Protein AF-0000000084443262 (afdb_homodimer)

Sequence (790 aa):
MNDYKAINELEIYKKTEFAGVLRRTEYGCEFELNSTFRSHSNEAYFSYCITKDTAKIVMQGDNLPPFFAGLLPEGRRLNALVDKIKTSKDDLFSLFSAVGSDCIGDIYVGNPAKAEFPPAKKLEEVNFYSLFEETIAPESPLFDSKALAGVQEKISASMISFPLKLTKTGKSYILKLNPGDKNNLIQNEFCCLQLAKQCGFTVAKAKLVYDKNKNTGLLVERFDRYNEKRIHQEDACQFLNRYPADKYRITVNQIADAIMLIANAPQLEILNLLSQIAFSYLICNGDLHAKNISLQTLEDETITLTPLYDLISTAIYSDFNMAIKMDGRDDNMKRKIFTDFAERYQISVKVMNATLDKLLKRFTKYYPGLFTFEMTDKKKNLLDRMIAKRIRDLQMNDYKAINELEIYKKTEFAGVLRRTEYGCEFELNSTFRSHSNEAYFSYCITKDTAKIVMQGDNLPPFFAGLLPEGRRLNALVDKIKTSKDDLFSLFSAVGSDCIGDIYVGNPAKAEFPPAKKLEEVNFYSLFEETIAPESPLFDSKALAGVQEKISASMISFPLKLTKTGKSYILKLNPGDKNNLIQNEFCCLQLAKQCGFTVAKAKLVYDKNKNTGLLVERFDRYNEKRIHQEDACQFLNRYPADKYRITVNQIADAIMLIANAPQLEILNLLSQIAFSYLICNGDLHAKNISLQTLEDETITLTPLYDLISTAIYSDFNMAIKMDGRDDNMKRKIFTDFAERYQISVKVMNATLDKLLKRFTKYYPGLFTFEMTDKKKNLLDRMIAKRIRDLQ

Foldseek 3Di:
DPLLVPDFKWFKDFFQDGFWIWGADPFEIKTAGDPCCLPPPPDQAPALQGGSPRGMDDDGDLADFQQLLLQAAAFPLLVLLCVVSVHDSSNSSSRLQQAFQETAFGMGTDHPVPDDAPDADDQAADDPVVVLVLLSDCPNPRSPDHFFTYFHCFVVSQKGKGKGDHHPPLFIKIKIADGPVDPCFLVQQVLLQVLCVLLPFFAWDWDWDAYNVRGIIIITTRPCDDPNTGWGKDFQCNSLRHHPVCQLVDALVSSLVSLLVRFPPSLVQNLVSLLVVLSLQLLQFQRCTRRQWMWIQDPVRGIHIDTGHDRGNCVLVVRGFHSYHQVNGGDLAALVSSQVVSVVVPHHSVNSLVSLVSSLVSCVVRVVSSVPDDGDPVSVVRSVVSSVVSSVRND/DPLLVPDFKWFKDFFQDGFWIWGQDPFEIKTAGDPCCLPPPPDQAPALQGGSPRGMDDDGDLADFQQLLLQAAAFPLLVLLCVVSVHDSSNSSSRLQQAFQETAFGMGTDHPVPDDAPDADDQAADDPVVVLVLCSDCPNPRSPDHFFGYFHCFVVSQKTKTKGDHNPPRFIKIKIADGPVDPCFLVQQVLLQVLCVLLPFFAWDWDWDAYNVRGIIIITTRPCDDPNTGWGKDFQCNSLRHHPVCQLVDALVSSLVSLVVRFPPSLVQNLVSLLVVLSLQLLQFQRCTRRQWMWIQDPVRGIHIDTGHDRGNCVLVVRRFHSYHQVNGGDLAAQVSSLVSSVVVPHHSVNSLVSLVSSLVSCVVRVVSSPPDDGDPVSVVRSVVSSVVSSVRND

Structure (mmCIF, N/CA/C/O backbone):
data_AF-0000000084443262-model_v1
#
loop_
_entity.id
_entity.type
_entity.pdbx_description
1 polymer 'HipA protein, DNA binding regulator'
#
loop_
_atom_site.group_PDB
_atom_site.id
_atom_site.type_symbol
_atom_site.label_atom_id
_atom_site.label_alt_id
_atom_site.label_comp_id
_atom_site.label_asym_id
_atom_site.label_entity_id
_atom_site.label_seq_id
_atom_site.pdbx_PDB_ins_code
_atom_site.Cartn_x
_atom_site.Cartn_y
_atom_site.Cartn_z
_atom_site.occupancy
_atom_site.B_iso_or_equiv
_atom_site.auth_seq_id
_atom_site.auth_comp_id
_atom_site.auth_asym_id
_atom_sit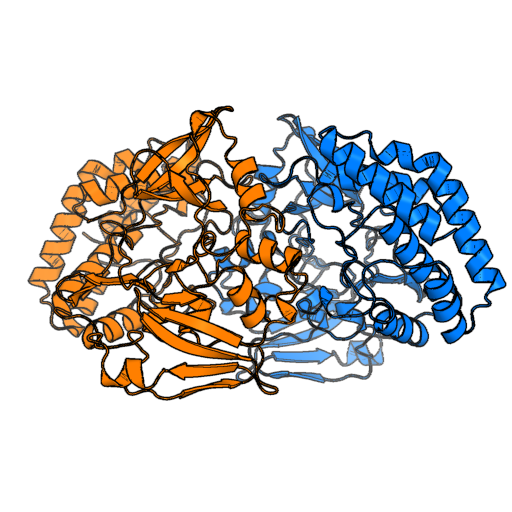e.auth_atom_id
_atom_site.pdbx_PDB_model_num
ATOM 1 N N . MET A 1 1 ? -24.031 5.266 3.979 1 44.81 1 MET A N 1
ATOM 2 C CA . MET A 1 1 ? -22.766 4.598 3.678 1 44.81 1 MET A CA 1
ATOM 3 C C . MET A 1 1 ? -22.453 3.541 4.73 1 44.81 1 MET A C 1
ATOM 5 O O . MET A 1 1 ? -22.641 3.77 5.926 1 44.81 1 MET A O 1
ATOM 9 N N . ASN A 1 2 ? -22.438 2.262 4.352 1 56.75 2 ASN A N 1
ATOM 10 C CA . ASN A 1 2 ? -22.25 1.214 5.352 1 56.75 2 ASN A CA 1
ATOM 11 C C . ASN A 1 2 ? -21 1.452 6.188 1 56.75 2 ASN A C 1
ATOM 13 O O . ASN A 1 2 ? -19.938 1.771 5.645 1 56.75 2 ASN A O 1
ATOM 17 N N . ASP A 1 3 ? -21.141 1.719 7.371 1 77.44 3 ASP A N 1
ATOM 18 C CA . ASP A 1 3 ? -20.031 1.802 8.305 1 77.44 3 ASP A CA 1
ATOM 19 C C . ASP A 1 3 ? -19.391 0.43 8.523 1 77.44 3 ASP A C 1
ATOM 21 O O . ASP A 1 3 ? -19.781 -0.295 9.445 1 77.44 3 ASP A O 1
ATOM 25 N N . TYR A 1 4 ? -18.5 0.065 7.617 1 81.69 4 TYR A N 1
ATOM 26 C CA . TYR A 1 4 ? -17.828 -1.229 7.664 1 81.69 4 TYR A CA 1
ATOM 27 C C . TYR A 1 4 ? -17.109 -1.426 8.992 1 81.69 4 TYR A C 1
ATOM 29 O O . TYR A 1 4 ? -16.922 -2.559 9.438 1 81.69 4 TYR A O 1
ATOM 37 N N . LYS A 1 5 ? -16.766 -0.376 9.641 1 84.81 5 LYS A N 1
ATOM 38 C CA . LYS A 1 5 ? -16.047 -0.447 10.906 1 84.81 5 LYS A CA 1
ATOM 39 C C . LYS A 1 5 ? -16.953 -0.901 12.039 1 84.81 5 LYS A C 1
ATOM 41 O O . LYS A 1 5 ? -16.484 -1.383 13.07 1 84.81 5 LYS A O 1
ATOM 46 N N . ALA A 1 6 ? -18.203 -0.757 11.797 1 85.94 6 ALA A N 1
ATOM 47 C CA . ALA A 1 6 ? -19.172 -1.112 12.836 1 85.94 6 ALA A CA 1
ATOM 48 C C . ALA A 1 6 ? -19.656 -2.551 12.664 1 85.94 6 ALA A C 1
ATOM 50 O O . ALA A 1 6 ? -20.312 -3.098 13.547 1 85.94 6 ALA A O 1
ATOM 51 N N . ILE A 1 7 ? -19.328 -3.209 11.578 1 89.06 7 ILE A N 1
ATOM 52 C CA . ILE A 1 7 ? -19.75 -4.586 11.328 1 89.06 7 ILE A CA 1
ATOM 53 C C . ILE A 1 7 ? -18.922 -5.535 12.195 1 89.06 7 ILE A C 1
ATOM 55 O O . ILE A 1 7 ? -17.688 -5.453 12.219 1 89.06 7 ILE A O 1
ATOM 59 N N . ASN A 1 8 ? -19.594 -6.461 12.852 1 92.19 8 ASN A N 1
ATOM 60 C CA . ASN A 1 8 ? -18.859 -7.34 13.758 1 92.19 8 ASN A CA 1
ATOM 61 C C . ASN A 1 8 ? -19.078 -8.812 13.406 1 92.19 8 ASN A C 1
ATOM 63 O O . ASN A 1 8 ? -18.484 -9.695 14.023 1 92.19 8 ASN A O 1
ATOM 67 N N . GLU A 1 9 ? -19.969 -9.031 12.484 1 94.31 9 GLU A N 1
ATOM 68 C CA . GLU A 1 9 ? -20.219 -10.406 12.062 1 94.31 9 GLU A CA 1
ATOM 69 C C . GLU A 1 9 ? -20.344 -10.5 10.547 1 94.31 9 GLU A C 1
ATOM 71 O O . GLU A 1 9 ? -21 -9.656 9.914 1 94.31 9 GLU A O 1
ATOM 76 N N . LEU A 1 10 ? -19.703 -11.531 10.023 1 94.31 10 LEU A N 1
ATOM 77 C CA . LEU A 1 10 ? -19.781 -11.82 8.594 1 94.31 10 LEU A CA 1
ATOM 78 C C . LEU A 1 10 ? -20.188 -13.273 8.352 1 94.31 10 LEU A C 1
ATOM 80 O O . LEU A 1 10 ? -19.578 -14.188 8.922 1 94.31 10 LEU A O 1
ATOM 84 N N . GLU A 1 11 ? -21.172 -13.453 7.527 1 95.19 11 GLU A N 1
ATOM 85 C CA . GLU A 1 11 ? -21.516 -14.805 7.082 1 95.19 11 GLU A CA 1
ATOM 86 C C . GLU A 1 11 ? -20.594 -15.258 5.949 1 95.19 11 GLU A C 1
ATOM 88 O O . GLU A 1 11 ? -20.5 -14.586 4.918 1 95.19 11 GLU A O 1
ATOM 93 N N . ILE A 1 12 ? -20 -16.359 6.176 1 95.31 12 ILE A N 1
ATOM 94 C CA . ILE A 1 12 ? -19.062 -16.906 5.199 1 95.31 12 ILE A CA 1
ATOM 95 C C . ILE A 1 12 ? -19.703 -18.062 4.438 1 95.31 12 ILE A C 1
ATOM 97 O O . ILE A 1 12 ? -20.297 -18.953 5.039 1 95.31 12 ILE A O 1
ATOM 101 N N . TYR A 1 13 ? -19.547 -18.016 3.207 1 93.56 13 TYR A N 1
ATOM 102 C CA . TYR A 1 13 ? -20.078 -19.062 2.344 1 93.56 13 TYR A CA 1
ATOM 103 C C . TYR A 1 13 ? -18.953 -19.766 1.593 1 93.56 13 TYR A C 1
ATOM 105 O O . TYR A 1 13 ? -17.906 -19.172 1.325 1 93.56 13 TYR A O 1
ATOM 113 N N . LYS A 1 14 ? -19.109 -20.969 1.324 1 93.62 14 LYS A N 1
ATOM 114 C CA . LYS A 1 14 ? -18.312 -21.75 0.39 1 93.62 14 LYS A CA 1
ATOM 115 C C . LYS A 1 14 ? -19.172 -22.344 -0.716 1 93.62 14 LYS A C 1
ATOM 117 O O . LYS A 1 14 ? -20.172 -23.016 -0.439 1 93.62 14 LYS A O 1
ATOM 122 N N . LYS A 1 15 ? -18.734 -22.047 -1.897 1 91.06 15 LYS A N 1
ATOM 123 C CA . LYS A 1 15 ? -19.625 -22.359 -3.01 1 91.06 15 LYS A CA 1
ATOM 124 C C . LYS A 1 15 ? -21.016 -21.781 -2.771 1 91.06 15 LYS A C 1
ATOM 126 O O . LYS A 1 15 ? -21.172 -20.578 -2.607 1 91.06 15 LYS A O 1
ATOM 131 N N . THR A 1 16 ? -22.016 -22.609 -2.568 1 88.81 16 THR A N 1
ATOM 132 C CA . THR A 1 16 ? -23.359 -22.094 -2.346 1 88.81 16 THR A CA 1
ATOM 133 C C . THR A 1 16 ? -23.828 -22.391 -0.925 1 88.81 16 THR A C 1
ATOM 135 O O . THR A 1 16 ? -24.969 -22.078 -0.559 1 88.81 16 THR A O 1
ATOM 138 N N . GLU A 1 17 ? -23.016 -22.859 -0.116 1 92.12 17 GLU A N 1
ATOM 139 C CA . GLU A 1 17 ? -23.406 -23.312 1.217 1 92.12 17 GLU A CA 1
ATOM 140 C C . GLU A 1 17 ? -22.922 -22.328 2.289 1 92.12 17 GLU A C 1
ATOM 142 O O . GLU A 1 17 ? -21.797 -21.828 2.211 1 92.12 17 GLU A O 1
ATOM 147 N N . PHE A 1 18 ? -23.766 -22.156 3.217 1 94.5 18 PHE A N 1
ATOM 148 C CA . PHE A 1 18 ? -23.359 -21.422 4.402 1 94.5 18 PHE A CA 1
ATOM 149 C C . PHE A 1 18 ? -22.328 -22.188 5.199 1 94.5 18 PHE A C 1
ATOM 151 O O . PHE A 1 18 ? -22.625 -23.25 5.762 1 94.5 18 PHE A O 1
ATOM 158 N N . ALA A 1 19 ? -21.125 -21.656 5.316 1 94.44 19 ALA A N 1
ATOM 159 C CA . ALA A 1 19 ? -20.016 -22.422 5.879 1 94.44 19 ALA A CA 1
ATOM 160 C C . ALA A 1 19 ? -19.766 -22.031 7.336 1 94.44 19 ALA A C 1
ATOM 162 O O . ALA A 1 19 ? -19.266 -22.844 8.125 1 94.44 19 ALA A O 1
ATOM 163 N N . GLY A 1 20 ? -20.031 -20.719 7.641 1 95.06 20 GLY A N 1
ATOM 164 C CA . GLY A 1 20 ? -19.781 -20.312 9.016 1 95.06 20 GLY A CA 1
ATOM 165 C C . GLY A 1 20 ? -19.859 -18.812 9.203 1 95.06 20 GLY A C 1
ATOM 166 O O . GLY A 1 20 ? -20.375 -18.094 8.352 1 95.06 20 GLY A O 1
ATOM 167 N N . VAL A 1 21 ? -19.375 -18.469 10.445 1 95.5 21 VAL A N 1
ATOM 168 C CA . VAL A 1 21 ? -19.453 -17.062 10.812 1 95.5 21 VAL A CA 1
ATOM 169 C C . VAL A 1 21 ? -18.094 -16.562 11.273 1 95.5 21 VAL A C 1
ATOM 171 O O . VAL A 1 21 ? -17.422 -17.219 12.078 1 95.5 21 VAL A O 1
ATOM 174 N N . LEU A 1 22 ? -17.672 -15.477 10.664 1 94.5 22 LEU A N 1
ATOM 175 C CA . LEU A 1 22 ? -16.516 -14.727 11.125 1 94.5 22 LEU A CA 1
ATOM 176 C C . LEU A 1 22 ? -16.922 -13.57 12.016 1 94.5 22 LEU A C 1
ATOM 178 O O . LEU A 1 22 ? -17.719 -12.711 11.594 1 94.5 22 LEU A O 1
ATOM 182 N N . ARG A 1 23 ? -16.406 -13.508 13.289 1 94.44 23 ARG A N 1
ATOM 183 C CA . ARG A 1 23 ? -16.844 -12.523 14.266 1 94.44 23 ARG A CA 1
ATOM 184 C C . ARG A 1 23 ? -15.672 -11.711 14.805 1 94.44 23 ARG A C 1
ATOM 186 O O . ARG A 1 23 ? -14.609 -12.273 15.094 1 94.44 23 ARG A O 1
ATOM 193 N N . ARG A 1 24 ? -15.914 -10.453 14.805 1 91.75 24 ARG A N 1
ATOM 194 C CA . ARG A 1 24 ? -15.016 -9.586 15.555 1 91.75 24 ARG A CA 1
ATOM 195 C C . ARG A 1 24 ? -15.273 -9.688 17.047 1 91.75 24 ARG A C 1
ATOM 197 O O . ARG A 1 24 ? -16.422 -9.641 17.484 1 91.75 24 ARG A O 1
ATOM 204 N N . THR A 1 25 ? -14.242 -9.938 17.859 1 87.88 25 THR A N 1
ATOM 205 C CA . THR A 1 25 ? -14.367 -10 19.312 1 87.88 25 THR A CA 1
ATOM 206 C C . THR A 1 25 ? -13.578 -8.875 19.969 1 87.88 25 THR A C 1
ATOM 208 O O . THR A 1 25 ? -12.914 -8.094 19.297 1 87.88 25 THR A O 1
ATOM 211 N N . GLU A 1 26 ? -13.656 -8.797 21.219 1 83.56 26 GLU A N 1
ATOM 212 C CA . GLU A 1 26 ? -12.906 -7.797 21.969 1 83.56 26 GLU A CA 1
ATOM 213 C C . GLU A 1 26 ? -11.406 -8.023 21.859 1 83.56 26 GLU A C 1
ATOM 215 O O . GLU A 1 26 ? -10.625 -7.07 21.906 1 83.56 26 GLU A O 1
ATOM 220 N N . TYR A 1 27 ? -11.086 -9.258 21.641 1 82.81 27 TYR A N 1
ATOM 221 C CA . TYR A 1 27 ? -9.664 -9.594 21.688 1 82.81 27 TYR A CA 1
ATOM 222 C C . TYR A 1 27 ? -9.141 -9.93 20.297 1 82.81 27 TYR A C 1
ATOM 224 O O . TYR A 1 27 ? -7.945 -10.195 20.125 1 82.81 27 TYR A O 1
ATOM 232 N N . GLY A 1 28 ? -9.992 -9.852 19.359 1 86.56 28 GLY A N 1
ATOM 233 C CA . GLY A 1 28 ? -9.547 -10.219 18.031 1 86.56 28 GLY A CA 1
ATOM 234 C C . GLY A 1 28 ? -10.68 -10.672 17.125 1 86.56 28 GLY A C 1
ATOM 235 O O . GLY A 1 28 ? -11.68 -9.969 16.969 1 86.56 28 GLY A O 1
ATOM 236 N N . CYS A 1 29 ? -10.414 -11.797 16.484 1 91.5 29 CYS A N 1
ATOM 237 C CA . CYS A 1 29 ? -11.406 -12.344 15.555 1 91.5 29 CYS A CA 1
ATOM 238 C C . CYS A 1 29 ? -11.539 -13.852 15.727 1 91.5 29 CYS A C 1
ATOM 240 O O . CYS A 1 29 ? -10.594 -14.523 16.156 1 91.5 29 CYS A O 1
ATOM 242 N N . GLU A 1 30 ? -12.773 -14.32 15.516 1 92.31 30 GLU A N 1
ATOM 243 C CA . GLU A 1 30 ? -13.062 -15.75 15.594 1 92.31 30 GLU A CA 1
ATOM 244 C C . GLU A 1 30 ? -13.852 -16.219 14.375 1 92.31 30 GLU A C 1
ATOM 246 O O . GLU A 1 30 ? -14.734 -15.516 13.883 1 92.31 30 GLU A O 1
ATOM 251 N N . PHE A 1 31 ? -13.414 -17.375 13.914 1 93.75 31 PHE A N 1
ATOM 252 C CA . PHE A 1 31 ? -14.172 -18.031 12.859 1 93.75 31 PHE A CA 1
ATOM 253 C C . PHE A 1 31 ? -14.742 -19.359 13.352 1 93.75 31 PHE A C 1
ATOM 255 O O . PHE A 1 31 ? -14 -20.219 13.828 1 93.75 31 PHE A O 1
ATOM 262 N N . GLU A 1 32 ? -16.031 -19.453 13.18 1 94 32 GLU A N 1
ATOM 263 C CA . GLU A 1 32 ? -16.719 -20.672 13.57 1 94 32 GLU A CA 1
ATOM 264 C C . GLU A 1 32 ? -17.391 -21.344 12.367 1 94 32 GLU A C 1
ATOM 266 O O . GLU A 1 32 ? -18.234 -20.734 11.719 1 94 32 GLU A O 1
ATOM 271 N N . LEU A 1 33 ? -16.984 -22.594 12.125 1 93.81 33 LEU A N 1
ATOM 272 C CA . LEU A 1 33 ? -17.625 -23.344 11.07 1 93.81 33 LEU A CA 1
ATOM 273 C C . LEU A 1 33 ? -19.016 -23.812 11.5 1 93.81 33 LEU A C 1
ATOM 275 O O . LEU A 1 33 ? -19.203 -24.266 12.633 1 93.81 33 LEU A O 1
ATOM 279 N N . ASN A 1 34 ? -19.859 -23.641 10.617 1 93.19 34 ASN A N 1
ATOM 280 C CA . ASN A 1 34 ? -21.234 -24.078 10.867 1 93.19 34 ASN A CA 1
ATOM 281 C C . ASN A 1 34 ? -21.312 -25.594 11.039 1 93.19 34 ASN A C 1
ATOM 283 O O . ASN A 1 34 ? -20.672 -26.344 10.305 1 93.19 34 ASN A O 1
ATOM 287 N N . SER A 1 35 ? -22.203 -26.031 11.984 1 91.31 35 SER A N 1
ATOM 288 C CA . SER A 1 35 ? -22.328 -27.453 12.289 1 91.31 35 SER A CA 1
ATOM 289 C C . SER A 1 35 ? -22.891 -28.219 11.102 1 91.31 35 SER A C 1
ATOM 291 O O . SER A 1 35 ? -22.484 -29.344 10.828 1 91.31 35 SER A O 1
ATOM 293 N N . THR A 1 36 ? -23.828 -27.672 10.492 1 91.5 36 THR A N 1
ATOM 294 C CA . THR A 1 36 ? -24.422 -28.328 9.328 1 91.5 36 THR A CA 1
ATOM 295 C C . THR A 1 36 ? -23.406 -28.484 8.211 1 91.5 36 THR A C 1
ATOM 297 O O . THR A 1 36 ? -23.359 -29.5 7.523 1 91.5 36 THR A O 1
ATOM 300 N N . PHE A 1 37 ? -22.594 -27.516 8.047 1 92.62 37 PHE A N 1
ATOM 301 C CA . PHE A 1 37 ? -21.531 -27.578 7.051 1 92.62 37 PHE A CA 1
ATOM 302 C C . PHE A 1 37 ? -20.547 -28.688 7.379 1 92.62 37 PHE A C 1
ATOM 304 O O . PHE A 1 37 ? -20.156 -29.469 6.504 1 92.62 37 PHE A O 1
ATOM 311 N N . ARG A 1 38 ? -20.188 -28.797 8.539 1 89.31 38 ARG A N 1
ATOM 312 C CA . ARG A 1 38 ? -19.203 -29.781 8.984 1 89.31 38 ARG A CA 1
ATOM 313 C C . ARG A 1 38 ? -19.734 -31.188 8.805 1 89.31 38 ARG A C 1
ATOM 315 O O . ARG A 1 38 ? -18.984 -32.094 8.398 1 89.31 38 ARG A O 1
ATOM 322 N N . SER A 1 39 ? -21 -31.344 9.031 1 88.5 39 SER A N 1
ATOM 323 C CA . SER A 1 39 ? -21.578 -32.688 9.07 1 88.5 39 SER A CA 1
ATOM 324 C C . SER A 1 39 ? -22.109 -33.094 7.703 1 88.5 39 SER A C 1
ATOM 326 O O . SER A 1 39 ? -22.094 -34.281 7.359 1 88.5 39 SER A O 1
ATOM 328 N N . HIS A 1 40 ? -22.547 -32.125 6.898 1 85.62 40 HIS A N 1
ATOM 329 C CA . HIS A 1 40 ? -23.359 -32.531 5.75 1 85.62 40 HIS A CA 1
ATOM 330 C C . HIS A 1 40 ? -22.703 -32.094 4.441 1 85.62 40 HIS A C 1
ATOM 332 O O . HIS A 1 40 ? -23.109 -32.531 3.363 1 85.62 40 HIS A O 1
ATOM 338 N N . SER A 1 41 ? -21.75 -31.25 4.562 1 86.38 41 SER A N 1
ATOM 339 C CA . SER A 1 41 ? -21.156 -30.781 3.312 1 86.38 41 SER A CA 1
ATOM 340 C C . SER A 1 41 ? -20.375 -31.906 2.627 1 86.38 41 SER A C 1
ATOM 342 O O . SER A 1 41 ? -19.75 -32.719 3.293 1 86.38 41 SER A O 1
ATOM 344 N N . ASN A 1 42 ? -20.453 -31.906 1.336 1 82.25 42 ASN A N 1
ATOM 345 C CA . ASN A 1 42 ? -19.688 -32.875 0.545 1 82.25 42 ASN A CA 1
ATOM 346 C C . ASN A 1 42 ? -18.25 -32.406 0.358 1 82.25 42 ASN A C 1
ATOM 348 O O . ASN A 1 42 ? -17.422 -33.156 -0.17 1 82.25 42 ASN A O 1
ATOM 352 N N . GLU A 1 43 ? -18.031 -31.234 0.905 1 83.81 43 GLU A N 1
ATOM 353 C CA . GLU A 1 43 ? -16.672 -30.719 0.759 1 83.81 43 GLU A CA 1
ATOM 354 C C . GLU A 1 43 ? -15.711 -31.375 1.744 1 83.81 43 GLU A C 1
ATOM 356 O O . GLU A 1 43 ? -16.062 -31.594 2.906 1 83.81 43 GLU A O 1
ATOM 361 N N . ALA A 1 44 ? -14.578 -31.719 1.288 1 81.81 44 ALA A N 1
ATOM 362 C CA . ALA A 1 44 ? -13.586 -32.406 2.127 1 81.81 44 ALA A CA 1
ATOM 363 C C . ALA A 1 44 ? -12.93 -31.422 3.092 1 81.81 44 ALA A C 1
ATOM 365 O O . ALA A 1 44 ? -12.438 -31.812 4.152 1 81.81 44 ALA A O 1
ATOM 366 N N . TYR A 1 45 ? -12.898 -30.266 2.779 1 89.31 45 TYR A N 1
ATOM 367 C CA . TYR A 1 45 ? -12.25 -29.203 3.557 1 89.31 45 TYR A CA 1
ATOM 368 C C . TYR A 1 45 ? -12.945 -27.875 3.357 1 89.31 45 TYR A C 1
ATOM 370 O O . TYR A 1 45 ? -13.688 -27.688 2.389 1 89.31 45 TYR A O 1
ATOM 378 N N . PHE A 1 46 ? -12.805 -27.031 4.363 1 93.19 46 PHE A N 1
ATOM 379 C CA . PHE A 1 46 ? -13.164 -25.641 4.145 1 93.19 46 PHE A CA 1
ATOM 380 C C . PHE A 1 46 ? -12.094 -24.922 3.32 1 93.19 46 PHE A C 1
ATOM 382 O O . PHE A 1 46 ? -12.391 -24.359 2.27 1 93.19 46 PHE A O 1
ATOM 389 N N . SER A 1 47 ? -10.914 -24.938 3.73 1 94.31 47 SER A N 1
ATOM 390 C CA . SER A 1 47 ? -9.688 -24.594 3.018 1 94.31 47 SER A CA 1
ATOM 391 C C . SER A 1 47 ? -8.633 -25.688 3.166 1 94.31 47 SER A C 1
ATOM 393 O O . SER A 1 47 ? -8.82 -26.625 3.93 1 94.31 47 SER A O 1
ATOM 395 N N . TYR A 1 48 ? -7.547 -25.594 2.375 1 94.19 48 TYR A N 1
ATOM 396 C CA . TYR A 1 48 ? -6.57 -26.688 2.436 1 94.19 48 TYR A CA 1
ATOM 397 C C . TYR A 1 48 ? -5.977 -26.797 3.834 1 94.19 48 TYR A C 1
ATOM 399 O O . TYR A 1 48 ? -5.605 -27.891 4.266 1 94.19 48 TYR A O 1
ATOM 407 N N . CYS A 1 49 ? -5.945 -25.688 4.551 1 91 49 CYS A N 1
ATOM 408 C CA . CYS A 1 49 ? -5.359 -25.703 5.887 1 91 49 CYS A CA 1
ATOM 409 C C . CYS A 1 49 ? -6.438 -25.766 6.957 1 91 49 CYS A C 1
ATOM 411 O O . CYS A 1 49 ? -6.137 -25.953 8.141 1 91 49 CYS A O 1
ATOM 413 N N . ILE A 1 50 ? -7.688 -25.641 6.613 1 90.25 50 ILE A N 1
ATOM 414 C CA . ILE A 1 50 ? -8.812 -25.703 7.547 1 90.25 50 ILE A CA 1
ATOM 415 C C . ILE A 1 50 ? -9.742 -26.859 7.156 1 90.25 50 ILE A C 1
ATOM 417 O O . ILE A 1 50 ? -10.555 -26.719 6.242 1 90.25 50 ILE A O 1
ATOM 421 N N . THR A 1 51 ? -9.656 -27.859 7.992 1 86.5 51 THR A N 1
ATOM 422 C CA . THR A 1 51 ? -10.469 -29.031 7.707 1 86.5 51 THR A CA 1
ATOM 423 C C . THR A 1 51 ? -11.906 -28.828 8.172 1 86.5 51 THR A C 1
ATOM 425 O O . THR A 1 51 ? -12.203 -27.891 8.906 1 86.5 51 THR A O 1
ATOM 428 N N . LYS A 1 52 ? -12.719 -29.703 7.754 1 84.5 52 LYS A N 1
ATOM 429 C CA . LYS A 1 52 ? -14.125 -29.625 8.141 1 84.5 52 LYS A CA 1
ATOM 430 C C . LYS A 1 52 ? -14.297 -29.875 9.633 1 84.5 52 LYS A C 1
ATOM 432 O O . LYS A 1 52 ? -15.305 -29.484 10.219 1 84.5 52 LYS A O 1
ATOM 437 N N . ASP A 1 53 ? -13.383 -30.469 10.148 1 81 53 ASP A N 1
ATOM 438 C CA . ASP A 1 53 ? -13.484 -30.844 11.555 1 81 53 ASP A CA 1
ATOM 439 C C . ASP A 1 53 ? -13.047 -29.688 12.461 1 81 53 ASP A C 1
ATOM 441 O O . ASP A 1 53 ? -13.234 -29.75 13.68 1 81 53 ASP A O 1
ATOM 445 N N . THR A 1 54 ? -12.469 -28.719 11.828 1 81.06 54 THR A N 1
ATOM 446 C CA . THR A 1 54 ? -12.102 -27.547 12.609 1 81.06 54 THR A CA 1
ATOM 447 C C . THR A 1 54 ? -13.344 -26.781 13.047 1 81.06 54 THR A C 1
ATOM 449 O O . THR A 1 54 ? -14.039 -26.188 12.211 1 81.06 54 THR A O 1
ATOM 452 N N . ALA A 1 55 ? -13.641 -26.797 14.258 1 80.62 55 ALA A N 1
ATOM 453 C CA . ALA A 1 55 ? -14.867 -26.156 14.734 1 80.62 55 ALA A CA 1
ATOM 454 C C . ALA A 1 55 ? -14.68 -24.641 14.852 1 80.62 55 ALA A C 1
ATOM 456 O O . ALA A 1 55 ? -15.516 -23.875 14.375 1 80.62 55 ALA A O 1
ATOM 457 N N . LYS A 1 56 ? -13.531 -24.297 15.406 1 87.81 56 LYS A N 1
ATOM 458 C CA . LYS A 1 56 ? -13.352 -22.875 15.703 1 87.81 56 LYS A CA 1
ATOM 459 C C . LYS A 1 56 ? -11.898 -22.453 15.547 1 87.81 56 LYS A C 1
ATOM 461 O O . LYS A 1 56 ? -10.984 -23.219 15.867 1 87.81 56 LYS A O 1
ATOM 466 N N . ILE A 1 57 ? -11.734 -21.344 14.906 1 86.06 57 ILE A N 1
ATOM 467 C CA . ILE A 1 57 ? -10.43 -20.703 14.82 1 86.06 57 ILE A CA 1
ATOM 468 C C . ILE A 1 57 ? -10.477 -19.344 15.531 1 86.06 57 ILE A C 1
ATOM 470 O O . ILE A 1 57 ? -11.383 -18.547 15.281 1 86.06 57 ILE A O 1
ATOM 474 N N . VAL A 1 58 ? -9.516 -19.094 16.391 1 83.44 58 VAL A N 1
ATOM 475 C CA . VAL A 1 58 ? -9.469 -17.844 17.156 1 83.44 58 VAL A CA 1
ATOM 476 C C . VAL A 1 58 ? -8.172 -17.094 16.844 1 83.44 58 VAL A C 1
ATOM 478 O O . VAL A 1 58 ? -7.09 -17.688 16.859 1 83.44 58 VAL A O 1
ATOM 481 N N . MET A 1 59 ? -8.297 -15.922 16.484 1 82 59 MET A N 1
ATOM 482 C CA . MET A 1 59 ? -7.16 -15.031 16.25 1 82 59 MET A CA 1
ATOM 483 C C . MET A 1 59 ? -7.176 -13.867 17.234 1 82 59 MET A C 1
ATOM 485 O O . MET A 1 59 ? -8.234 -13.328 17.547 1 82 59 MET A O 1
ATOM 489 N N . GLN A 1 60 ? -5.992 -13.5 17.672 1 76.62 60 GLN A N 1
ATOM 490 C CA . GLN A 1 60 ? -5.863 -12.336 18.531 1 76.62 60 GLN A CA 1
ATOM 491 C C . GLN A 1 60 ? -5.496 -11.086 17.75 1 76.62 60 GLN A C 1
ATOM 493 O O . GLN A 1 60 ? -4.844 -11.18 16.703 1 76.62 60 GLN A O 1
ATOM 498 N N . GLY A 1 61 ? -6.012 -9.93 18.266 1 69.38 61 GLY A N 1
ATOM 499 C CA . GLY A 1 61 ? -5.699 -8.664 17.625 1 69.38 61 GLY A CA 1
ATOM 500 C C . GLY A 1 61 ? -6.613 -8.352 16.453 1 69.38 61 GLY A C 1
ATOM 501 O O . GLY A 1 61 ? -7.707 -8.906 16.344 1 69.38 61 GLY A O 1
ATOM 502 N N . ASP A 1 62 ? -6.25 -7.348 15.688 1 66.38 62 ASP A N 1
ATOM 503 C CA . ASP A 1 62 ? -7.098 -6.859 14.609 1 66.38 62 ASP A CA 1
ATOM 504 C C . ASP A 1 62 ? -6.871 -7.66 13.328 1 66.38 62 ASP A C 1
ATOM 506 O O . ASP A 1 62 ? -7.316 -7.258 12.25 1 66.38 62 ASP A O 1
ATOM 510 N N . ASN A 1 63 ? -6.297 -8.766 13.516 1 78.19 63 ASN A N 1
ATOM 511 C CA . ASN A 1 63 ? -5.926 -9.547 12.344 1 78.19 63 ASN A CA 1
ATOM 512 C C . ASN A 1 63 ? -6.973 -10.617 12.039 1 78.19 63 ASN A C 1
ATOM 514 O O . ASN A 1 63 ? -7.773 -10.977 12.898 1 78.19 63 ASN A O 1
ATOM 518 N N . LEU A 1 64 ? -7.082 -11.023 10.797 1 89.81 64 LEU A N 1
ATOM 519 C CA . LEU A 1 64 ? -7.844 -12.172 10.32 1 89.81 64 LEU A CA 1
ATOM 520 C C . LEU A 1 64 ? -6.957 -13.414 10.234 1 89.81 64 LEU A C 1
ATOM 522 O O . LEU A 1 64 ? -5.73 -13.297 10.156 1 89.81 64 LEU A O 1
ATOM 526 N N . PRO A 1 65 ? -7.684 -14.602 10.344 1 88.81 65 PRO A N 1
ATOM 527 C CA . PRO A 1 65 ? -6.902 -15.781 9.953 1 88.81 65 PRO A CA 1
ATOM 528 C C . PRO A 1 65 ? -6.25 -15.625 8.586 1 88.81 65 PRO A C 1
ATOM 530 O O . PRO A 1 65 ? -6.836 -15.023 7.68 1 88.81 65 PRO A O 1
ATOM 533 N N . PRO A 1 66 ? -5.039 -16.156 8.398 1 91.06 66 PRO A N 1
ATOM 534 C CA . PRO A 1 66 ? -4.246 -15.953 7.18 1 91.06 66 PRO A CA 1
ATOM 535 C C . PRO A 1 66 ? -5.031 -16.266 5.906 1 91.06 66 PRO A C 1
ATOM 537 O O . PRO A 1 66 ? -4.887 -15.562 4.902 1 91.06 66 PRO A O 1
ATOM 540 N N . PHE A 1 67 ? -5.867 -17.297 5.969 1 93.69 67 PHE A N 1
ATOM 541 C CA . PHE A 1 67 ? -6.633 -17.625 4.773 1 93.69 67 PHE A CA 1
ATOM 542 C C . PHE A 1 67 ? -7.477 -16.438 4.324 1 93.69 67 PHE A C 1
ATOM 544 O O . PHE A 1 67 ? -7.457 -16.078 3.146 1 93.69 67 PHE A O 1
ATOM 551 N N . PHE A 1 68 ? -8.18 -15.82 5.273 1 94 68 PHE A N 1
ATOM 552 C CA . PHE A 1 68 ? -9.07 -14.711 4.949 1 94 68 PHE A CA 1
ATOM 553 C C . PHE A 1 68 ? -8.273 -13.469 4.578 1 94 68 PHE A C 1
ATOM 555 O O . PHE A 1 68 ? -8.688 -12.703 3.703 1 94 68 PHE A O 1
ATOM 562 N N . ALA A 1 69 ? -7.191 -13.266 5.285 1 93.06 69 ALA A N 1
ATOM 563 C CA . ALA A 1 69 ? -6.324 -12.141 4.934 1 93.06 69 ALA A CA 1
ATOM 564 C C . ALA A 1 69 ? -5.867 -12.234 3.482 1 93.06 69 ALA A C 1
ATOM 566 O O . ALA A 1 69 ? -5.699 -11.219 2.809 1 93.06 69 ALA A O 1
ATOM 567 N N . GLY A 1 70 ? -5.68 -13.477 3.045 1 93.75 70 GLY A N 1
ATOM 568 C CA . GLY A 1 70 ? -5.234 -13.727 1.684 1 93.75 70 GLY A CA 1
ATOM 569 C C . GLY A 1 70 ? -6.281 -13.391 0.639 1 93.75 70 GLY A C 1
ATOM 570 O O . GLY A 1 70 ? -5.969 -13.266 -0.547 1 93.75 70 GLY A O 1
ATOM 571 N N . LEU A 1 71 ? -7.504 -13.219 1.098 1 93.06 71 LEU A N 1
ATOM 572 C CA . LEU A 1 71 ? -8.594 -12.93 0.178 1 93.06 71 LEU A CA 1
ATOM 573 C C . LEU A 1 71 ? -8.711 -11.43 -0.068 1 93.06 71 LEU A C 1
ATOM 575 O O . LEU A 1 71 ? -9.406 -10.992 -0.989 1 93.06 71 LEU A O 1
ATOM 579 N N . LEU A 1 72 ? -8.008 -10.633 0.693 1 90.12 72 LEU A N 1
ATOM 580 C CA . LEU A 1 72 ? -8.039 -9.18 0.546 1 90.12 72 LEU A CA 1
ATOM 581 C C . LEU A 1 72 ? -7.227 -8.742 -0.663 1 90.12 72 LEU A C 1
ATOM 583 O O . LEU A 1 72 ? -6.254 -9.398 -1.036 1 90.12 72 LEU A O 1
ATOM 587 N N . PRO A 1 73 ? -7.656 -7.609 -1.296 1 85.38 73 PRO A N 1
ATOM 588 C CA . PRO A 1 73 ? -6.82 -7.062 -2.365 1 85.38 73 PRO A CA 1
ATOM 589 C C . PRO A 1 73 ? -5.477 -6.543 -1.857 1 85.38 73 PRO A C 1
ATOM 591 O O . PRO A 1 73 ? -5.262 -6.457 -0.646 1 85.38 73 PRO A O 1
ATOM 594 N N . GLU A 1 74 ? -4.59 -6.277 -2.795 1 81.81 74 GLU A N 1
ATOM 595 C CA . GLU A 1 74 ? -3.275 -5.73 -2.475 1 81.81 74 GLU A CA 1
ATOM 596 C C . GLU A 1 74 ? -3 -4.453 -3.262 1 81.81 74 GLU A C 1
ATOM 598 O O . GLU A 1 74 ? -3.797 -4.062 -4.117 1 81.81 74 GLU A O 1
ATOM 603 N N . GLY A 1 75 ? -1.944 -3.783 -2.873 1 78.25 75 GLY A N 1
ATOM 604 C CA . GLY A 1 75 ? -1.457 -2.652 -3.648 1 78.25 75 GLY A CA 1
ATOM 605 C C . GLY A 1 75 ? -2.404 -1.468 -3.635 1 78.25 75 GLY A C 1
ATOM 606 O O . GLY A 1 75 ? -2.875 -1.055 -2.574 1 78.25 75 GLY A O 1
ATOM 607 N N . ARG A 1 76 ? -2.617 -0.952 -4.77 1 75.5 76 ARG A N 1
ATOM 608 C CA . ARG A 1 76 ? -3.373 0.287 -4.922 1 75.5 76 ARG A CA 1
ATOM 609 C C . ARG A 1 76 ? -4.824 0.103 -4.484 1 75.5 76 ARG A C 1
ATOM 611 O O . ARG A 1 76 ? -5.418 1.009 -3.898 1 75.5 76 ARG A O 1
ATOM 618 N N . ARG A 1 77 ? -5.367 -0.973 -4.809 1 77.12 77 ARG A N 1
ATOM 619 C CA . ARG A 1 77 ? -6.758 -1.221 -4.445 1 77.12 77 ARG A CA 1
ATOM 620 C C . ARG A 1 77 ? -6.93 -1.263 -2.93 1 77.12 77 ARG A C 1
ATOM 622 O O . ARG A 1 77 ? -7.906 -0.735 -2.395 1 77.12 77 ARG A O 1
ATOM 629 N N . LEU A 1 78 ? -6.02 -1.905 -2.273 1 83.44 78 LEU A N 1
ATOM 630 C CA . LEU A 1 78 ? -6.082 -1.953 -0.817 1 83.44 78 LEU A CA 1
ATOM 631 C C . LEU A 1 78 ? -5.945 -0.556 -0.221 1 83.44 78 LEU A C 1
ATOM 633 O O . LEU A 1 78 ? -6.68 -0.197 0.703 1 83.44 78 LEU A O 1
ATOM 637 N N . ASN A 1 79 ? -5.016 0.157 -0.763 1 80.38 79 ASN A N 1
ATOM 638 C CA . ASN A 1 79 ? -4.816 1.518 -0.276 1 80.38 79 ASN A CA 1
ATOM 639 C C . ASN A 1 79 ? -6.07 2.367 -0.456 1 80.38 79 ASN A C 1
ATOM 641 O O . ASN A 1 79 ? -6.438 3.139 0.434 1 80.38 79 ASN A O 1
ATOM 645 N N . ALA A 1 80 ? -6.652 2.227 -1.599 1 77.25 80 ALA A N 1
ATOM 646 C CA . ALA A 1 80 ? -7.887 2.957 -1.879 1 77.25 80 ALA A CA 1
ATOM 647 C C . ALA A 1 80 ? -8.992 2.561 -0.905 1 77.25 80 ALA A C 1
ATOM 649 O O . ALA A 1 80 ? -9.766 3.408 -0.458 1 77.25 80 ALA A O 1
ATOM 650 N N . LEU A 1 81 ? -9.039 1.316 -0.622 1 80.31 81 LEU A N 1
ATOM 651 C CA . LEU A 1 81 ? -10.039 0.803 0.312 1 80.31 81 LEU A CA 1
ATOM 652 C C . LEU A 1 81 ? -9.828 1.383 1.707 1 80.31 81 LEU A C 1
ATOM 654 O O . LEU A 1 81 ? -10.781 1.788 2.369 1 80.31 81 LEU A O 1
ATOM 658 N N . VAL A 1 82 ? -8.633 1.425 2.158 1 84 82 VAL A N 1
ATOM 659 C CA . VAL A 1 82 ? -8.266 1.96 3.465 1 84 82 VAL A CA 1
ATOM 660 C C . VAL A 1 82 ? -8.688 3.424 3.562 1 84 82 VAL A C 1
ATOM 662 O O . VAL A 1 82 ? -9.258 3.846 4.574 1 84 82 VAL A O 1
ATOM 665 N N . ASP A 1 83 ? -8.391 4.094 2.547 1 77.38 83 ASP A N 1
ATOM 666 C CA . ASP A 1 83 ? -8.727 5.516 2.518 1 77.38 83 ASP A CA 1
ATOM 667 C C . ASP A 1 83 ? -10.234 5.727 2.531 1 77.38 83 ASP A C 1
ATOM 669 O O . ASP A 1 83 ? -10.742 6.613 3.23 1 77.38 83 ASP A O 1
ATOM 673 N N . LYS A 1 84 ? -10.852 4.938 1.828 1 76.69 84 LYS A N 1
ATOM 674 C CA . LYS A 1 84 ? -12.305 5.078 1.699 1 76.69 84 LYS A CA 1
ATOM 675 C C . LYS A 1 84 ? -13.008 4.746 3.012 1 76.69 84 LYS A C 1
ATOM 677 O O . LYS A 1 84 ? -13.945 5.434 3.408 1 76.69 84 LYS A O 1
ATOM 682 N N . ILE A 1 85 ? -12.594 3.715 3.596 1 81.38 85 ILE A N 1
ATOM 683 C CA . ILE A 1 85 ? -13.211 3.238 4.828 1 81.38 85 ILE A CA 1
ATOM 684 C C . ILE A 1 85 ? -12.68 4.039 6.016 1 81.38 85 ILE A C 1
ATOM 686 O O . ILE A 1 85 ? -13.258 3.998 7.105 1 81.38 85 ILE A O 1
ATOM 690 N N . LYS A 1 86 ? -11.602 4.812 5.715 1 86.06 86 LYS A N 1
ATOM 691 C CA . LYS A 1 86 ? -10.922 5.598 6.742 1 86.06 86 LYS A CA 1
ATOM 692 C C . LYS A 1 86 ? -10.547 4.727 7.941 1 86.06 86 LYS A C 1
ATOM 694 O O . LYS A 1 86 ? -10.906 5.043 9.078 1 86.06 86 LYS A O 1
ATOM 699 N N . THR A 1 87 ? -9.867 3.688 7.695 1 87.25 87 THR A N 1
ATOM 700 C CA . THR A 1 87 ? -9.414 2.742 8.711 1 87.25 87 THR A CA 1
ATOM 701 C C . THR A 1 87 ? -7.93 2.432 8.531 1 87.25 87 THR A C 1
ATOM 703 O O . THR A 1 87 ? -7.215 3.17 7.852 1 87.25 87 THR A O 1
ATOM 706 N N . SER A 1 88 ? -7.461 1.449 9.305 1 86.19 88 SER A N 1
ATOM 707 C CA . SER A 1 88 ? -6.059 1.051 9.258 1 86.19 88 SER A CA 1
ATOM 708 C C . SER A 1 88 ? -5.859 -0.181 8.383 1 86.19 88 SER A C 1
ATOM 710 O O . SER A 1 88 ? -6.762 -1.008 8.25 1 86.19 88 SER A O 1
ATOM 712 N N . LYS A 1 89 ? -4.668 -0.232 7.77 1 83.38 89 LYS A N 1
ATOM 713 C CA . LYS A 1 89 ? -4.305 -1.414 6.992 1 83.38 89 LYS A CA 1
ATOM 714 C C . LYS A 1 89 ? -4.352 -2.674 7.852 1 83.38 89 LYS A C 1
ATOM 716 O O . LYS A 1 89 ? -4.492 -3.781 7.332 1 83.38 89 LYS A O 1
ATOM 721 N N . ASP A 1 90 ? -4.297 -2.467 9.148 1 83.62 90 ASP A N 1
ATOM 722 C CA . ASP A 1 90 ? -4.305 -3.602 10.07 1 83.62 90 ASP A CA 1
ATOM 723 C C . ASP A 1 90 ? -5.73 -4.008 10.438 1 83.62 90 ASP A C 1
ATOM 725 O O . ASP A 1 90 ? -5.953 -5.074 11.008 1 83.62 90 ASP A O 1
ATOM 729 N N . ASP A 1 91 ? -6.672 -3.182 10.109 1 88.44 91 ASP A N 1
ATOM 730 C CA . ASP A 1 91 ? -8.07 -3.494 10.367 1 88.44 91 ASP A CA 1
ATOM 731 C C . ASP A 1 91 ? -8.641 -4.406 9.281 1 88.44 91 ASP A C 1
ATOM 733 O O . ASP A 1 91 ? -9.57 -4.02 8.562 1 88.44 91 ASP A O 1
ATOM 737 N N . LEU A 1 92 ? -8.156 -5.633 9.312 1 90.75 92 LEU A N 1
ATOM 738 C CA . LEU A 1 92 ? -8.445 -6.566 8.227 1 90.75 92 LEU A CA 1
ATOM 739 C C . LEU A 1 92 ? -9.922 -6.949 8.227 1 90.75 92 LEU A C 1
ATOM 741 O O . LEU A 1 92 ? -10.508 -7.18 7.168 1 90.75 92 LEU A O 1
ATOM 745 N N . PHE A 1 93 ? -10.539 -6.965 9.383 1 91.94 93 PHE A N 1
ATOM 746 C CA . PHE A 1 93 ? -11.938 -7.355 9.469 1 91.94 93 PHE A CA 1
ATOM 747 C C . PHE A 1 93 ? -12.828 -6.367 8.719 1 91.94 93 PHE A C 1
ATOM 749 O O . PHE A 1 93 ? -13.641 -6.766 7.879 1 91.94 93 PHE A O 1
ATOM 756 N N . SER A 1 94 ? -12.68 -5.047 8.992 1 89.62 94 SER A N 1
ATOM 757 C CA . SER A 1 94 ? -13.484 -4.031 8.312 1 89.62 94 SER A CA 1
ATOM 758 C C . SER A 1 94 ? -13.219 -4.035 6.812 1 89.62 94 SER A C 1
ATOM 760 O O . SER A 1 94 ? -14.141 -3.865 6.012 1 89.62 94 SER A O 1
ATOM 762 N N . LEU A 1 95 ? -11.984 -4.195 6.473 1 89.25 95 LEU A N 1
ATOM 763 C CA . LEU A 1 95 ? -11.625 -4.23 5.059 1 89.25 95 LEU A CA 1
ATOM 764 C C . LEU A 1 95 ? -12.266 -5.422 4.363 1 89.25 95 LEU A C 1
ATOM 766 O O . LEU A 1 95 ? -12.797 -5.289 3.256 1 89.25 95 LEU A O 1
ATOM 770 N N . PHE A 1 96 ? -12.227 -6.578 5 1 91 96 PHE A N 1
ATOM 771 C CA . PHE A 1 96 ? -12.812 -7.789 4.434 1 91 96 PHE A CA 1
ATOM 772 C C . PHE A 1 96 ? -14.32 -7.66 4.324 1 91 96 PHE A C 1
ATOM 774 O O . PHE A 1 96 ? -14.922 -8.141 3.365 1 91 96 PHE A O 1
ATOM 781 N N . SER A 1 97 ? -14.914 -7.031 5.312 1 89.06 97 SER A N 1
ATOM 782 C CA . SER A 1 97 ? -16.359 -6.816 5.273 1 89.06 97 SER A CA 1
ATOM 783 C C . SER A 1 97 ? -16.766 -6 4.051 1 89.06 97 SER A C 1
ATOM 785 O O . SER A 1 97 ? -17.859 -6.164 3.525 1 89.06 97 SER A O 1
ATOM 787 N N . ALA A 1 98 ? -15.875 -5.219 3.596 1 83.5 98 ALA A N 1
ATOM 788 C CA . ALA A 1 98 ? -16.172 -4.309 2.494 1 83.5 98 ALA A CA 1
ATOM 789 C C . ALA A 1 98 ? -15.992 -5 1.146 1 83.5 98 ALA A C 1
ATOM 791 O O . ALA A 1 98 ? -16.703 -4.695 0.187 1 83.5 98 ALA A O 1
ATOM 792 N N . VAL A 1 99 ? -15.086 -5.996 1.056 1 83.19 99 VAL A N 1
ATOM 793 C CA . VAL A 1 99 ? -14.742 -6.488 -0.273 1 83.19 99 VAL A CA 1
ATOM 794 C C . VAL A 1 99 ? -14.906 -8.008 -0.323 1 83.19 99 VAL A C 1
ATOM 796 O O . VAL A 1 99 ? -14.688 -8.625 -1.365 1 83.19 99 VAL A O 1
ATOM 799 N N . GLY A 1 100 ? -15.273 -8.633 0.649 1 86 100 GLY A N 1
ATOM 800 C CA . GLY A 1 100 ? -15.227 -10.086 0.777 1 86 100 GLY A CA 1
ATOM 801 C C . GLY A 1 100 ? -16.297 -10.789 -0.04 1 86 100 GLY A C 1
ATOM 802 O O . GLY A 1 100 ? -16.344 -12.023 -0.074 1 86 100 GLY A O 1
ATOM 803 N N . SER A 1 101 ? -17.141 -10.102 -0.773 1 83.19 101 SER A N 1
ATOM 804 C CA . SER A 1 101 ? -18.25 -10.711 -1.497 1 83.19 101 SER A CA 1
ATOM 805 C C . SER A 1 101 ? -17.781 -11.297 -2.826 1 83.19 101 SER A C 1
ATOM 807 O O . SER A 1 101 ? -18.438 -12.164 -3.396 1 83.19 101 SER A O 1
ATOM 809 N N . ASP A 1 102 ? -16.656 -10.883 -3.369 1 79.06 102 ASP A N 1
ATOM 810 C CA . ASP A 1 102 ? -16.156 -11.391 -4.645 1 79.06 102 ASP A CA 1
ATOM 811 C C . ASP A 1 102 ? -14.656 -11.625 -4.598 1 79.06 102 ASP A C 1
ATOM 813 O O . ASP A 1 102 ? -13.891 -10.961 -5.305 1 79.06 102 ASP A O 1
ATOM 817 N N . CYS A 1 103 ? -14.352 -12.641 -3.977 1 86.12 103 CYS A N 1
ATOM 818 C CA . CYS A 1 103 ? -12.953 -13.016 -3.789 1 86.12 103 CYS A CA 1
ATOM 819 C C . CYS A 1 103 ? -12.547 -14.125 -4.754 1 86.12 103 CYS A C 1
ATOM 821 O O . CYS A 1 103 ? -13.398 -14.695 -5.434 1 86.12 103 CYS A O 1
ATOM 823 N N . ILE A 1 104 ? -11.266 -14.312 -4.859 1 90.56 104 ILE A N 1
ATOM 824 C CA . ILE A 1 104 ? -10.75 -15.453 -5.602 1 90.56 104 ILE A CA 1
ATOM 825 C C . ILE A 1 104 ? -11.164 -16.75 -4.91 1 90.56 104 ILE A C 1
ATOM 827 O O . ILE A 1 104 ? -11.125 -16.844 -3.682 1 90.56 104 ILE A O 1
ATOM 831 N N . GLY A 1 105 ? -11.539 -17.656 -5.707 1 93.38 105 GLY A N 1
ATOM 832 C CA . GLY A 1 105 ? -11.922 -18.953 -5.156 1 93.38 105 GLY A CA 1
ATOM 833 C C . GLY A 1 105 ? -13.406 -19.047 -4.836 1 93.38 105 GLY A C 1
ATOM 834 O O . GLY A 1 105 ? -14.219 -18.328 -5.422 1 93.38 105 GLY A O 1
ATOM 835 N N . ASP A 1 106 ? -13.781 -19.953 -3.91 1 93.56 106 ASP A N 1
ATOM 836 C CA . ASP A 1 106 ? -15.195 -20.25 -3.699 1 93.56 106 ASP A CA 1
ATOM 837 C C . ASP A 1 106 ? -15.633 -19.891 -2.283 1 93.56 106 ASP A C 1
ATOM 839 O O . ASP A 1 106 ? -16.672 -20.344 -1.814 1 93.56 106 ASP A O 1
ATOM 843 N N . ILE A 1 107 ? -14.812 -19.188 -1.545 1 93.31 107 ILE A N 1
ATOM 844 C CA . ILE A 1 107 ? -15.141 -18.703 -0.204 1 93.31 107 ILE A CA 1
ATOM 845 C C . ILE A 1 107 ? -15.336 -17.188 -0.223 1 93.31 107 ILE A C 1
ATOM 847 O O . ILE A 1 107 ? -14.5 -16.453 -0.755 1 93.31 107 ILE A O 1
ATOM 851 N N . TYR A 1 108 ? -16.438 -16.734 0.322 1 91.06 108 TYR A N 1
ATOM 852 C CA . TYR A 1 108 ? -16.75 -15.305 0.224 1 91.06 108 TYR A CA 1
ATOM 853 C C . TYR A 1 108 ? -17.75 -14.891 1.287 1 91.06 108 TYR A C 1
ATOM 855 O O . TYR A 1 108 ? -18.312 -15.742 1.99 1 91.06 108 TYR A O 1
ATOM 863 N N . VAL A 1 109 ? -17.938 -13.609 1.4 1 90.94 109 VAL A N 1
ATOM 864 C CA . VAL A 1 109 ? -18.859 -13.031 2.379 1 90.94 109 VAL A CA 1
ATOM 865 C C . VAL A 1 109 ? -20.234 -12.844 1.752 1 90.94 109 VAL A C 1
ATOM 867 O O . VAL A 1 109 ? -20.359 -12.312 0.646 1 90.94 109 VAL A O 1
ATOM 870 N N . GLY A 1 110 ? -21.219 -13.266 2.49 1 85.94 110 GLY A N 1
ATOM 871 C CA . GLY A 1 110 ? -22.578 -12.93 2.141 1 85.94 110 GLY A CA 1
ATOM 872 C C . GLY A 1 110 ? -23.281 -14.023 1.358 1 85.94 110 GLY A C 1
ATOM 873 O O . GLY A 1 110 ? -22.641 -14.945 0.857 1 85.94 110 GLY A O 1
ATOM 874 N N . ASN A 1 111 ? -24.5 -13.797 1.251 1 72.69 111 ASN A N 1
ATOM 875 C CA . ASN A 1 111 ? -25.359 -14.766 0.59 1 72.69 111 ASN A CA 1
ATOM 876 C C . ASN A 1 111 ? -25.344 -14.586 -0.925 1 72.69 111 ASN A C 1
ATOM 878 O O . ASN A 1 111 ? -25.688 -13.516 -1.433 1 72.69 111 ASN A O 1
ATOM 882 N N . PRO A 1 112 ? -24.844 -15.602 -1.542 1 65.38 112 PRO A N 1
ATOM 883 C CA . PRO A 1 112 ? -24.766 -15.516 -3.002 1 65.38 112 PRO A CA 1
ATOM 884 C C . PRO A 1 112 ? -26.109 -15.203 -3.654 1 65.38 112 PRO A C 1
ATOM 886 O O . PRO A 1 112 ? -26.156 -14.594 -4.727 1 65.38 112 PRO A O 1
ATOM 889 N N . ALA A 1 113 ? -27.047 -15.656 -3.102 1 55.41 113 ALA A N 1
ATOM 890 C CA . ALA A 1 113 ? -28.375 -15.438 -3.662 1 55.41 113 ALA A CA 1
ATOM 891 C C . ALA A 1 113 ? -28.719 -13.953 -3.691 1 55.41 113 ALA A C 1
ATOM 893 O O . ALA A 1 113 ? -29.594 -13.523 -4.453 1 55.41 113 ALA A O 1
ATOM 894 N N . LYS A 1 114 ? -28.109 -13.195 -2.973 1 55.72 114 LYS A N 1
ATOM 895 C CA . LYS A 1 114 ? -28.422 -11.773 -2.852 1 55.72 114 LYS A CA 1
ATOM 896 C C . LYS A 1 114 ? -27.406 -10.922 -3.611 1 55.72 114 LYS A C 1
ATOM 898 O O . LYS A 1 114 ? -27.484 -9.695 -3.607 1 55.72 114 LYS A O 1
ATOM 903 N N . ALA A 1 115 ? -26.516 -11.68 -4.227 1 56.75 115 ALA A N 1
ATOM 904 C CA . ALA A 1 115 ? -25.438 -10.945 -4.867 1 56.75 115 ALA A CA 1
ATOM 905 C C . ALA A 1 115 ? -25.922 -10.242 -6.133 1 56.75 115 ALA A C 1
ATOM 907 O O . ALA A 1 115 ? -26.641 -10.836 -6.934 1 56.75 115 ALA A O 1
ATOM 908 N N . GLU A 1 116 ? -25.922 -8.906 -6.082 1 52.97 116 GLU A N 1
ATOM 909 C CA . GLU A 1 116 ? -26.203 -8.141 -7.293 1 52.97 116 GLU A CA 1
ATOM 910 C C . GLU A 1 116 ? -24.922 -7.82 -8.055 1 52.97 116 GLU A C 1
ATOM 912 O O . GLU A 1 116 ? -23.906 -7.473 -7.449 1 52.97 116 GLU A O 1
ATOM 917 N N . PHE A 1 117 ? -24.875 -8.43 -9.242 1 53.12 117 PHE A N 1
ATOM 918 C CA . PHE A 1 117 ? -23.703 -8.133 -10.047 1 53.12 117 PHE A CA 1
ATOM 919 C C . PHE A 1 117 ? -23.906 -6.859 -10.852 1 53.12 117 PHE A C 1
ATOM 921 O O . PHE A 1 117 ? -25 -6.613 -11.367 1 53.12 117 PHE A O 1
ATOM 928 N N . PRO A 1 118 ? -22.891 -6.023 -10.727 1 55.06 118 PRO A N 1
ATOM 929 C CA . PRO A 1 118 ? -23.031 -4.871 -11.625 1 55.06 118 PRO A CA 1
ATOM 930 C C . PRO A 1 118 ? -23.266 -5.273 -13.078 1 55.06 118 PRO A C 1
ATOM 932 O O . PRO A 1 118 ? -22.844 -6.352 -13.5 1 55.06 118 PRO A O 1
ATOM 935 N N . PRO A 1 119 ? -24.062 -4.469 -13.688 1 57.94 119 PRO A N 1
ATOM 936 C CA . PRO A 1 119 ? -24.312 -4.781 -15.102 1 57.94 119 PRO A CA 1
ATOM 937 C C . PRO A 1 119 ? -23.016 -4.895 -15.914 1 57.94 119 PRO A C 1
ATOM 939 O O . PRO A 1 119 ? -22.031 -4.223 -15.609 1 57.94 119 PRO A O 1
ATOM 942 N N . ALA A 1 120 ? -23.016 -5.824 -16.734 1 63.16 120 ALA A N 1
ATOM 943 C CA . ALA A 1 120 ? -21.922 -6.012 -17.688 1 63.16 120 ALA A CA 1
ATOM 944 C C . ALA A 1 120 ? -21.672 -4.742 -18.5 1 63.16 120 ALA A C 1
ATOM 946 O O . ALA A 1 120 ? -22.609 -4.012 -18.812 1 63.16 120 ALA A O 1
ATOM 947 N N . LYS A 1 121 ? -20.484 -4.34 -18.594 1 69.5 121 LYS A N 1
ATOM 948 C CA . LYS A 1 121 ? -20.125 -3.131 -19.328 1 69.5 121 LYS A CA 1
ATOM 949 C C . LYS A 1 121 ? -19.5 -3.477 -20.672 1 69.5 121 LYS A C 1
ATOM 951 O O . LYS A 1 121 ? -18.938 -4.559 -20.844 1 69.5 121 LYS A O 1
ATOM 956 N N . LYS A 1 122 ? -19.859 -2.559 -21.641 1 73.12 122 LYS A N 1
ATOM 957 C CA . LYS A 1 122 ? -19.141 -2.643 -22.922 1 73.12 122 LYS A CA 1
ATOM 958 C C . LYS A 1 122 ? -17.812 -1.908 -22.844 1 73.12 122 LYS A C 1
ATOM 960 O O . LYS A 1 122 ? -17.766 -0.708 -22.562 1 73.12 122 LYS A O 1
ATOM 965 N N . LEU A 1 123 ? -16.781 -2.625 -23.078 1 74.75 123 LEU A N 1
ATOM 966 C CA . LEU A 1 123 ? -15.43 -2.117 -22.922 1 74.75 123 LEU A CA 1
ATOM 967 C C . LEU A 1 123 ? -15.227 -0.847 -23.734 1 74.75 123 LEU A C 1
ATOM 969 O O . LEU A 1 123 ? -14.539 0.078 -23.297 1 74.75 123 LEU A O 1
ATOM 973 N N . GLU A 1 124 ? -15.914 -0.838 -24.906 1 74.38 124 GLU A N 1
ATOM 974 C CA . GLU A 1 124 ? -15.664 0.256 -25.844 1 74.38 124 GLU A CA 1
ATOM 975 C C . GLU A 1 124 ? -16.375 1.532 -25.391 1 74.38 124 GLU A C 1
ATOM 977 O O . GLU A 1 124 ? -16.078 2.617 -25.906 1 74.38 124 GLU A O 1
ATOM 982 N N . GLU A 1 125 ? -17.203 1.394 -24.453 1 75 125 GLU A N 1
ATOM 983 C CA . GLU A 1 125 ? -18.016 2.547 -24.047 1 75 125 GLU A CA 1
ATOM 984 C C . GLU A 1 125 ? -17.5 3.133 -22.719 1 75 125 GLU A C 1
ATOM 986 O O . GLU A 1 125 ? -18.016 4.152 -22.266 1 75 125 GLU A O 1
ATOM 991 N N . VAL A 1 126 ? -16.453 2.469 -22.328 1 75.69 126 VAL A N 1
ATOM 992 C CA . VAL A 1 126 ? -16.062 2.914 -21 1 75.69 126 VAL A CA 1
ATOM 993 C C . VAL A 1 126 ? -14.609 3.402 -21.031 1 75.69 126 VAL A C 1
ATOM 995 O O . VAL A 1 126 ? -13.883 3.143 -22 1 75.69 126 VAL A O 1
ATOM 998 N N . ASN A 1 127 ? -14.312 4.254 -20.078 1 79.44 127 ASN A N 1
ATOM 999 C CA . ASN A 1 127 ? -12.93 4.57 -19.734 1 79.44 127 ASN A CA 1
ATOM 1000 C C . ASN A 1 127 ? -12.406 3.686 -18.609 1 79.44 127 ASN A C 1
ATOM 1002 O O . ASN A 1 127 ? -12.977 3.668 -17.516 1 79.44 127 ASN A O 1
ATOM 1006 N N . PHE A 1 128 ? -11.344 2.973 -18.969 1 78.62 128 PHE A N 1
ATOM 1007 C CA . PHE A 1 128 ? -10.844 1.959 -18.047 1 78.62 128 PHE A CA 1
ATOM 1008 C C . PHE A 1 128 ? -10.5 2.578 -16.688 1 78.62 128 PHE A C 1
ATOM 1010 O O . PHE A 1 128 ? -10.805 2.004 -15.641 1 78.62 128 PHE A O 1
ATOM 1017 N N . TYR A 1 129 ? -9.914 3.666 -16.719 1 71.88 129 TYR A N 1
ATOM 1018 C CA . TYR A 1 129 ? -9.469 4.285 -15.469 1 71.88 129 TYR A CA 1
ATOM 1019 C C . TYR A 1 129 ? -10.648 4.836 -14.68 1 71.88 129 TYR A C 1
ATOM 1021 O O . TYR A 1 129 ? -10.656 4.77 -13.445 1 71.88 129 TYR A O 1
ATOM 1029 N N . SER A 1 130 ? -11.617 5.332 -15.398 1 70.19 130 SER A N 1
ATOM 1030 C CA . SER A 1 130 ? -12.844 5.766 -14.734 1 70.19 130 SER A CA 1
ATOM 1031 C C . SER A 1 130 ? -13.586 4.582 -14.117 1 70.19 130 SER A C 1
ATOM 1033 O O . SER A 1 130 ? -14.156 4.699 -13.039 1 70.19 130 SER A O 1
ATOM 1035 N N . LEU A 1 131 ? -13.562 3.549 -14.852 1 72.31 131 LEU A N 1
ATOM 1036 C CA . LEU A 1 131 ? -14.18 2.328 -14.352 1 72.31 131 LEU A CA 1
ATOM 1037 C C . LEU A 1 131 ? -13.523 1.884 -13.047 1 72.31 131 LEU A C 1
ATOM 1039 O O . LEU A 1 131 ? -14.211 1.454 -12.117 1 72.31 131 LEU A O 1
ATOM 1043 N N . PHE A 1 132 ? -12.234 1.959 -12.984 1 70.44 132 PHE A N 1
ATOM 1044 C CA . PHE A 1 132 ? -11.508 1.61 -11.766 1 70.44 132 PHE A CA 1
ATOM 1045 C C . PHE A 1 132 ? -11.945 2.494 -10.609 1 70.44 132 PHE A C 1
ATOM 1047 O O . PHE A 1 132 ? -12.148 2.008 -9.492 1 70.44 132 PHE A O 1
ATOM 1054 N N . GLU A 1 133 ? -12.086 3.744 -10.906 1 66.25 133 GLU A N 1
ATOM 1055 C CA . GLU A 1 133 ? -12.508 4.691 -9.875 1 66.25 133 GLU A CA 1
ATOM 1056 C C . GLU A 1 133 ? -13.875 4.328 -9.312 1 66.25 133 GLU A C 1
ATOM 1058 O O . GLU A 1 133 ? -14.125 4.48 -8.117 1 66.25 133 GLU A O 1
ATOM 1063 N N . GLU A 1 134 ? -14.664 3.859 -10.18 1 65.06 134 GLU A N 1
ATOM 1064 C CA . GLU A 1 134 ? -16.016 3.484 -9.789 1 65.06 134 GLU A CA 1
ATOM 1065 C C . GLU A 1 134 ? -16.016 2.262 -8.875 1 65.06 134 GLU A C 1
ATOM 1067 O O . GLU A 1 134 ? -16.891 2.113 -8.016 1 65.06 134 GLU A O 1
ATOM 1072 N N . THR A 1 135 ? -15.047 1.467 -9.195 1 63.34 135 THR A N 1
ATOM 1073 C CA . THR A 1 135 ? -14.984 0.226 -8.43 1 63.34 135 THR A CA 1
ATOM 1074 C C . THR A 1 135 ? -14.539 0.496 -7 1 63.34 135 THR A C 1
ATOM 1076 O O . THR A 1 135 ? -14.875 -0.26 -6.086 1 63.34 135 THR A O 1
ATOM 1079 N N . ILE A 1 136 ? -13.875 1.618 -6.895 1 58.19 136 ILE A N 1
ATOM 1080 C CA . ILE A 1 136 ? -13.391 1.933 -5.555 1 58.19 136 ILE A CA 1
ATOM 1081 C C . ILE A 1 136 ? -14.359 2.881 -4.863 1 58.19 136 ILE A C 1
ATOM 1083 O O . ILE A 1 136 ? -14.281 3.084 -3.648 1 58.19 136 ILE A O 1
ATOM 1087 N N . ALA A 1 137 ? -15.367 3.531 -5.637 1 51.5 137 ALA A N 1
ATOM 1088 C CA . ALA A 1 137 ? -16.297 4.504 -5.078 1 51.5 137 ALA A CA 1
ATOM 1089 C C . ALA A 1 137 ? -17.359 3.82 -4.211 1 51.5 137 ALA A C 1
ATOM 1091 O O . ALA A 1 137 ? -17.984 2.846 -4.633 1 51.5 137 ALA A O 1
ATOM 1092 N N . PRO A 1 138 ? -17.375 4.273 -2.979 1 42.75 138 PRO A N 1
ATOM 1093 C CA . PRO A 1 138 ? -18.359 3.631 -2.102 1 42.75 138 PRO A CA 1
ATOM 1094 C C . PRO A 1 138 ? -19.766 3.697 -2.66 1 42.75 138 PRO A C 1
ATOM 1096 O O . PRO A 1 138 ? -20.578 2.805 -2.4 1 42.75 138 PRO A O 1
ATOM 1099 N N . GLU A 1 139 ? -20.141 4.863 -3.135 1 42.38 139 GLU A N 1
ATOM 1100 C CA . GLU A 1 139 ? -21.531 5.051 -3.535 1 42.38 139 GLU A CA 1
ATOM 1101 C C . GLU A 1 139 ? -21.828 4.348 -4.859 1 42.38 139 GLU A C 1
ATOM 1103 O O . GLU A 1 139 ? -22.906 4.496 -5.422 1 42.38 139 GLU A O 1
ATOM 1108 N N . SER A 1 140 ? -20.844 4.012 -5.438 1 39.84 140 SER A N 1
ATOM 1109 C CA . SER A 1 140 ? -21.234 3.322 -6.664 1 39.84 140 SER A CA 1
ATOM 1110 C C . SER A 1 140 ? -22.234 2.205 -6.379 1 39.84 140 SER A C 1
ATOM 1112 O O . SER A 1 140 ? -22.031 1.404 -5.465 1 39.84 140 SER A O 1
ATOM 1114 N N . PRO A 1 141 ? -23.406 2.447 -6.773 1 37.84 141 PRO A N 1
ATOM 1115 C CA . PRO A 1 141 ? -24.219 1.235 -6.684 1 37.84 141 PRO A CA 1
ATOM 1116 C C . PRO A 1 141 ? -23.406 -0.041 -6.887 1 37.84 141 PRO A C 1
ATOM 1118 O O . PRO A 1 141 ? -23.906 -1.143 -6.66 1 37.84 141 PRO A O 1
ATOM 1121 N N . LEU A 1 142 ? -22.359 0.181 -7.434 1 35.22 142 LEU A N 1
ATOM 1122 C CA . LEU A 1 142 ? -21.484 -0.978 -7.617 1 35.22 142 LEU A CA 1
ATOM 1123 C C . LEU A 1 142 ? -20.797 -1.347 -6.312 1 35.22 142 LEU A C 1
ATOM 1125 O O . LEU A 1 142 ? -20.141 -2.389 -6.223 1 35.22 142 LEU A O 1
ATOM 1129 N N . PHE A 1 143 ? -20.391 -0.423 -5.57 1 34.91 143 PHE A N 1
ATOM 1130 C CA . PHE A 1 143 ? -19.984 -0.792 -4.219 1 34.91 143 PHE A CA 1
ATOM 1131 C C . PHE A 1 143 ? -21.125 -1.476 -3.473 1 34.91 143 PHE A C 1
ATOM 1133 O O . PHE A 1 143 ? -21.016 -1.719 -2.268 1 34.91 143 PHE A O 1
ATOM 1140 N N . ASP A 1 144 ? -22.266 -1.412 -3.797 1 31.8 144 ASP A N 1
ATOM 1141 C CA . ASP A 1 144 ? -23 -2.564 -3.283 1 31.8 144 ASP A CA 1
ATOM 1142 C C . ASP A 1 144 ? -22.141 -3.826 -3.322 1 31.8 144 ASP A C 1
ATOM 1144 O O . ASP A 1 144 ? -21.172 -3.9 -4.082 1 31.8 144 ASP A O 1
ATOM 1148 N N . SER A 1 145 ? -22.625 -4.988 -2.887 1 31.3 145 SER A N 1
ATOM 1149 C CA . SER A 1 145 ? -22.125 -6.156 -2.164 1 31.3 145 SER A CA 1
ATOM 1150 C C . SER A 1 145 ? -20.938 -6.785 -2.889 1 31.3 145 SER A C 1
ATOM 1152 O O . SER A 1 145 ? -19.953 -7.172 -2.256 1 31.3 145 SER A O 1
ATOM 1154 N N . LYS A 1 146 ? -21.047 -7.414 -4.086 1 32.16 146 LYS A N 1
ATOM 1155 C CA . LYS A 1 146 ? -20.422 -8.672 -4.492 1 32.16 146 LYS A CA 1
ATOM 1156 C C . LYS A 1 146 ? -19.125 -8.414 -5.234 1 32.16 146 LYS A C 1
ATOM 1158 O O . LYS A 1 146 ? -18.406 -9.359 -5.582 1 32.16 146 LYS A O 1
ATOM 1163 N N . ALA A 1 147 ? -18.922 -7.211 -5.836 1 32.62 147 ALA A N 1
ATOM 1164 C CA . ALA A 1 147 ? -17.969 -7.281 -6.941 1 32.62 147 ALA A CA 1
ATOM 1165 C C . ALA A 1 147 ? -16.547 -6.961 -6.469 1 32.62 147 ALA A C 1
ATOM 1167 O O . ALA A 1 147 ? -15.594 -7.051 -7.246 1 32.62 147 ALA A O 1
ATOM 1168 N N . LEU A 1 148 ? -16.297 -6.328 -5.383 1 33.78 148 LEU A N 1
ATOM 1169 C CA . LEU A 1 148 ? -14.938 -5.793 -5.398 1 33.78 148 LEU A CA 1
ATOM 1170 C C . LEU A 1 148 ? -13.93 -6.855 -4.977 1 33.78 148 LEU A C 1
ATOM 1172 O O . LEU A 1 148 ? -12.766 -6.543 -4.715 1 33.78 148 LEU A O 1
ATOM 1176 N N . ALA A 1 149 ? -14.227 -8.016 -4.637 1 27.97 149 ALA A N 1
ATOM 1177 C CA . ALA A 1 149 ? -13.32 -9.031 -4.113 1 27.97 149 ALA A CA 1
ATOM 1178 C C . ALA A 1 149 ? -12.453 -9.609 -5.223 1 27.97 149 ALA A C 1
ATOM 1180 O O . ALA A 1 149 ? -12.961 -10.133 -6.219 1 27.97 149 ALA A O 1
ATOM 1181 N N . GLY A 1 150 ? -11.359 -9.273 -5.367 1 30.62 150 GLY A N 1
ATOM 1182 C CA . GLY A 1 150 ? -10.383 -9.984 -6.176 1 30.62 150 GLY A CA 1
ATOM 1183 C C . GLY A 1 150 ? -9.367 -9.07 -6.828 1 30.62 150 GLY A C 1
ATOM 1184 O O . GLY A 1 150 ? -8.68 -9.469 -7.773 1 30.62 150 GLY A O 1
ATOM 1185 N N . VAL A 1 151 ? -9.438 -7.797 -6.398 1 29.84 151 VAL A N 1
ATOM 1186 C CA . VAL A 1 151 ? -8.469 -6.941 -7.082 1 29.84 151 VAL A CA 1
ATOM 1187 C C . VAL A 1 151 ? -7.098 -7.09 -6.434 1 29.84 151 VAL A C 1
ATOM 1189 O O . VAL A 1 151 ? -6.965 -6.98 -5.211 1 29.84 151 VAL A O 1
ATOM 1192 N N . GLN A 1 152 ? -6.211 -7.934 -6.934 1 27.84 152 GLN A N 1
ATOM 1193 C CA . GLN A 1 152 ? -4.883 -8.125 -6.359 1 27.84 152 GLN A CA 1
ATOM 1194 C C . GLN A 1 152 ? -3.867 -7.172 -6.98 1 27.84 152 GLN A C 1
ATOM 1196 O O . GLN A 1 152 ? -3.857 -6.977 -8.195 1 27.84 152 GLN A O 1
ATOM 1201 N N . GLU A 1 153 ? -3.379 -6.215 -6.223 1 31.38 153 GLU A N 1
ATOM 1202 C CA . GLU A 1 153 ? -2.252 -5.414 -6.691 1 31.38 153 GLU A CA 1
ATOM 1203 C C . GLU A 1 153 ? -0.967 -6.234 -6.727 1 31.38 153 GLU A C 1
ATOM 1205 O O . GLU A 1 153 ? -0.62 -6.895 -5.746 1 31.38 153 GLU A O 1
ATOM 1210 N N . LYS A 1 154 ? -0.505 -6.922 -7.695 1 33.53 154 LYS A N 1
ATOM 1211 C CA . LYS A 1 154 ? 0.724 -7.691 -7.871 1 33.53 154 LYS A CA 1
ATOM 1212 C C . LYS A 1 154 ? 1.945 -6.777 -7.891 1 33.53 154 LYS A C 1
ATOM 1214 O O . LYS A 1 154 ? 1.813 -5.559 -8.031 1 33.53 154 LYS A O 1
ATOM 1219 N N . ILE A 1 155 ? 3.072 -7.289 -7.707 1 32.59 155 ILE A N 1
ATOM 1220 C CA . ILE A 1 155 ? 4.379 -6.652 -7.824 1 32.59 155 ILE A CA 1
ATOM 1221 C C . ILE A 1 155 ? 4.297 -5.48 -8.797 1 32.59 155 ILE A C 1
ATOM 1223 O O . ILE A 1 155 ? 4.887 -4.422 -8.555 1 32.59 155 ILE A O 1
ATOM 1227 N N . SER A 1 156 ? 3.588 -5.73 -9.898 1 39.12 156 SER A N 1
ATOM 1228 C CA . SER A 1 156 ? 3.506 -4.371 -10.422 1 39.12 156 SER A CA 1
ATOM 1229 C C . SER A 1 156 ? 2.502 -3.533 -9.633 1 39.12 156 SER A C 1
ATOM 1231 O O . SER A 1 156 ? 1.3 -3.584 -9.898 1 39.12 156 SER A O 1
ATOM 1233 N N . ALA A 1 157 ? 2.799 -3.764 -8.148 1 45.53 157 ALA A N 1
ATOM 1234 C CA . ALA A 1 157 ? 2.02 -3.074 -7.125 1 45.53 157 ALA A CA 1
ATOM 1235 C C . ALA A 1 157 ? 1.435 -1.772 -7.664 1 45.53 157 ALA A C 1
ATOM 1237 O O . ALA A 1 157 ? 0.486 -1.228 -7.094 1 45.53 157 ALA A O 1
ATOM 1238 N N . SER A 1 158 ? 2.008 -1.705 -8.734 1 53.12 158 SER A N 1
ATOM 1239 C CA . SER A 1 158 ? 1.55 -0.455 -9.336 1 53.12 158 SER A CA 1
ATOM 1240 C C . SER A 1 158 ? 0.448 -0.704 -10.359 1 53.12 158 SER A C 1
ATOM 1242 O O . SER A 1 158 ? -0.254 0.226 -10.766 1 53.12 158 SER A O 1
ATOM 1244 N N . MET A 1 159 ? 0.387 -2.152 -10.617 1 57.78 159 MET A N 1
ATOM 1245 C CA . MET A 1 159 ? -0.644 -2.477 -11.602 1 57.78 159 MET A CA 1
ATOM 1246 C C . MET A 1 159 ? -2.037 -2.336 -11 1 57.78 159 MET A C 1
ATOM 1248 O O . MET A 1 159 ? -2.256 -2.709 -9.844 1 57.78 159 MET A O 1
ATOM 1252 N N . ILE A 1 160 ? -2.844 -1.709 -11.789 1 61.69 160 ILE A N 1
ATOM 1253 C CA . ILE A 1 160 ? -4.242 -1.594 -11.383 1 61.69 160 ILE A CA 1
ATOM 1254 C C . ILE A 1 160 ? -5.023 -2.809 -11.883 1 61.69 160 ILE A C 1
ATOM 1256 O O . ILE A 1 160 ? -4.957 -3.16 -13.062 1 61.69 160 ILE A O 1
ATOM 1260 N N . SER A 1 161 ? -5.516 -3.6 -11.016 1 69.31 161 SER A N 1
ATOM 1261 C CA . SER A 1 161 ? -6.336 -4.738 -11.414 1 69.31 161 SER A CA 1
ATOM 1262 C C . SER A 1 161 ? -7.676 -4.738 -10.688 1 69.31 161 SER A C 1
ATOM 1264 O O . SER A 1 161 ? -7.742 -4.418 -9.5 1 69.31 161 SER A O 1
ATOM 1266 N N . PHE A 1 162 ? -8.781 -4.918 -11.5 1 68.44 162 PHE A N 1
ATOM 1267 C CA . PHE A 1 162 ? -10.102 -4.988 -10.875 1 68.44 162 PHE A CA 1
ATOM 1268 C C . PHE A 1 162 ? -11.023 -5.918 -11.656 1 68.44 162 PHE A C 1
ATOM 1270 O O . PHE A 1 162 ? -10.82 -6.145 -12.852 1 68.44 162 PHE A O 1
ATOM 1277 N N . PRO A 1 163 ? -11.961 -6.574 -10.953 1 67.12 163 PRO A N 1
ATOM 1278 C CA . PRO A 1 163 ? -12.898 -7.488 -11.609 1 67.12 163 PRO A CA 1
ATOM 1279 C C . PRO A 1 163 ? -13.844 -6.773 -12.57 1 67.12 163 PRO A C 1
ATOM 1281 O O . PRO A 1 163 ? -14.203 -5.617 -12.344 1 67.12 163 PRO A O 1
ATOM 1284 N N . LEU A 1 164 ? -14.141 -7.395 -13.625 1 67.81 164 LEU A N 1
ATOM 1285 C CA . LEU A 1 164 ? -15.055 -6.879 -14.641 1 67.81 164 LEU A CA 1
ATOM 1286 C C . LEU A 1 164 ? -15.953 -7.984 -15.18 1 67.81 164 LEU A C 1
ATOM 1288 O O . LEU A 1 164 ? -15.484 -9.094 -15.453 1 67.81 164 LEU A O 1
ATOM 1292 N N . LYS A 1 165 ? -17.234 -7.746 -15.039 1 66 165 LYS A N 1
ATOM 1293 C CA . LYS A 1 165 ? -18.172 -8.641 -15.703 1 66 165 LYS A CA 1
ATOM 1294 C C . LYS A 1 165 ? -18.578 -8.102 -17.062 1 66 165 LYS A C 1
ATOM 1296 O O . LYS A 1 165 ? -18.891 -6.914 -17.203 1 66 165 LYS A O 1
ATOM 1301 N N . LEU A 1 166 ? -18.391 -8.953 -18.016 1 61.56 166 LEU A N 1
ATOM 1302 C CA . LEU A 1 166 ? -18.781 -8.539 -19.359 1 61.56 166 LEU A CA 1
ATOM 1303 C C . LEU A 1 166 ? -20.094 -9.18 -19.766 1 61.56 166 LEU A C 1
ATOM 1305 O O . LEU A 1 166 ? -20.359 -10.344 -19.453 1 61.56 166 LEU A O 1
ATOM 1309 N N . THR A 1 167 ? -21.062 -8.406 -20.266 1 52.34 167 THR A N 1
ATOM 1310 C CA . THR A 1 167 ? -22.422 -8.781 -20.656 1 52.34 167 THR A CA 1
ATOM 1311 C C . THR A 1 167 ? -22.391 -10.008 -21.562 1 52.34 167 THR A C 1
ATOM 1313 O O . THR A 1 167 ? -23.219 -10.906 -21.406 1 52.34 167 THR A O 1
ATOM 1316 N N . LYS A 1 168 ? -21.625 -10.172 -22.5 1 54.66 168 LYS A N 1
ATOM 1317 C CA . LYS A 1 168 ? -21.844 -11.078 -23.625 1 54.66 168 LYS A CA 1
ATOM 1318 C C . LYS A 1 168 ? -21.375 -12.492 -23.297 1 54.66 168 LYS A C 1
ATOM 1320 O O . LYS A 1 168 ? -21.812 -13.461 -23.922 1 54.66 168 LYS A O 1
ATOM 1325 N N . THR A 1 169 ? -20.641 -12.719 -22.359 1 56.81 169 THR A N 1
ATOM 1326 C CA . THR A 1 169 ? -20 -14.023 -22.312 1 56.81 169 THR A CA 1
ATOM 1327 C C . THR A 1 169 ? -20.406 -14.789 -21.062 1 56.81 169 THR A C 1
ATOM 1329 O O . THR A 1 169 ? -20.25 -16.016 -21 1 56.81 169 THR A O 1
ATOM 1332 N N . GLY A 1 170 ? -21.031 -14.156 -20.094 1 65.12 170 GLY A N 1
ATOM 1333 C CA . GLY A 1 170 ? -21.266 -14.812 -18.828 1 65.12 170 GLY A CA 1
ATOM 1334 C C . GLY A 1 170 ? -20 -15.141 -18.062 1 65.12 170 GLY A C 1
ATOM 1335 O O . GLY A 1 170 ? -20.016 -15.914 -17.109 1 65.12 170 GLY A O 1
ATOM 1336 N N . LYS A 1 171 ? -18.938 -14.758 -18.625 1 78.81 171 LYS A N 1
ATOM 1337 C CA . LYS A 1 171 ? -17.625 -15.008 -18.016 1 78.81 171 LYS A CA 1
ATOM 1338 C C . LYS A 1 171 ? -17.172 -13.812 -17.172 1 78.81 171 LYS A C 1
ATOM 1340 O O . LYS A 1 171 ? -17.672 -12.703 -17.359 1 78.81 171 LYS A O 1
ATOM 1345 N N . SER A 1 172 ? -16.375 -14.156 -16.188 1 82.75 172 SER A N 1
ATOM 1346 C CA . SER A 1 172 ? -15.805 -13.125 -15.336 1 82.75 172 SER A CA 1
ATOM 1347 C C . SER A 1 172 ? -14.352 -12.844 -15.703 1 82.75 172 SER A C 1
ATOM 1349 O O . SER A 1 172 ? -13.617 -13.758 -16.094 1 82.75 172 SER A O 1
ATOM 1351 N N . TYR A 1 173 ? -14.031 -11.609 -15.633 1 86.31 173 TYR A N 1
ATOM 1352 C CA . TYR A 1 173 ? -12.695 -11.203 -16.062 1 86.31 173 TYR A CA 1
ATOM 1353 C C . TYR A 1 173 ? -12.047 -10.312 -15.008 1 86.31 173 TYR A C 1
ATOM 1355 O O . TYR A 1 173 ? -12.727 -9.781 -14.125 1 86.31 173 TYR A O 1
ATOM 1363 N N . ILE A 1 174 ? -10.727 -10.273 -15.094 1 86.44 174 ILE A N 1
ATOM 1364 C CA . ILE A 1 174 ? -9.93 -9.273 -14.398 1 86.44 174 ILE A CA 1
ATOM 1365 C C . ILE A 1 174 ? -9.297 -8.32 -15.414 1 86.44 174 ILE A C 1
ATOM 1367 O O . ILE A 1 174 ? -8.688 -8.758 -16.391 1 86.44 174 ILE A O 1
ATOM 1371 N N . LEU A 1 175 ? -9.562 -7.055 -15.242 1 87.88 175 LEU A N 1
ATOM 1372 C CA . LEU A 1 175 ? -8.938 -6.047 -16.094 1 87.88 175 LEU A CA 1
ATOM 1373 C C . LEU A 1 175 ? -7.707 -5.445 -15.414 1 87.88 175 LEU A C 1
ATOM 1375 O O . LEU A 1 175 ? -7.773 -5.02 -14.258 1 87.88 175 LEU A O 1
ATOM 1379 N N . LYS A 1 176 ? -6.613 -5.508 -16.125 1 88.69 176 LYS A N 1
ATOM 1380 C CA . LYS A 1 176 ? -5.363 -4.926 -15.641 1 88.69 176 LYS A CA 1
ATOM 1381 C C . LYS A 1 176 ? -4.973 -3.707 -16.469 1 88.69 176 LYS A C 1
ATOM 1383 O O . LYS A 1 176 ? -5.129 -3.707 -17.703 1 88.69 176 LYS A O 1
ATOM 1388 N N . LEU A 1 177 ? -4.535 -2.676 -15.82 1 85.25 177 LEU A N 1
ATOM 1389 C CA . LEU A 1 177 ? -4.113 -1.447 -16.484 1 85.25 177 LEU A CA 1
ATOM 1390 C C . LEU A 1 177 ? -2.672 -1.101 -16.109 1 85.25 177 LEU A C 1
ATOM 1392 O O . LEU A 1 177 ? -2.182 -1.502 -15.055 1 85.25 177 LEU A O 1
ATOM 1396 N N . ASN A 1 178 ? -2.027 -0.369 -17.062 1 80.19 178 ASN A N 1
ATOM 1397 C CA . ASN A 1 178 ? -0.692 0.134 -16.75 1 80.19 178 ASN A CA 1
ATOM 1398 C C . ASN A 1 178 ? -0.733 1.201 -15.664 1 80.19 178 ASN A C 1
ATOM 1400 O O . ASN A 1 178 ? -1.629 2.047 -15.648 1 80.19 178 ASN A O 1
ATOM 1404 N N . PRO A 1 179 ? 0.233 0.953 -14.797 1 71.5 179 PRO A N 1
ATOM 1405 C CA . PRO A 1 179 ? 0.385 2.094 -13.891 1 71.5 179 PRO A CA 1
ATOM 1406 C C . PRO A 1 179 ? 1.022 3.305 -14.57 1 71.5 179 PRO A C 1
ATOM 1408 O O . PRO A 1 179 ? 1.591 3.18 -15.656 1 71.5 179 PRO A O 1
ATOM 1411 N N . GLY A 1 180 ? 0.784 4.496 -14.039 1 63.03 180 GLY A N 1
ATOM 1412 C CA . GLY A 1 180 ? 1.354 5.703 -14.617 1 63.03 180 GLY A CA 1
ATOM 1413 C C . GLY A 1 180 ? 2.871 5.688 -14.656 1 63.03 180 GLY A C 1
ATOM 1414 O O . GLY A 1 180 ? 3.482 6.336 -15.508 1 63.03 180 GLY A O 1
ATOM 1415 N N . ASP A 1 181 ? 3.514 4.848 -13.852 1 59.31 181 ASP A N 1
ATOM 1416 C CA . ASP A 1 181 ? 4.961 4.934 -13.68 1 59.31 181 ASP A CA 1
ATOM 1417 C C . ASP A 1 181 ? 5.668 3.787 -14.398 1 59.31 181 ASP A C 1
ATOM 1419 O O . ASP A 1 181 ? 6.898 3.77 -14.492 1 59.31 181 ASP A O 1
ATOM 1423 N N . LYS A 1 182 ? 5.078 2.816 -14.766 1 62.53 182 LYS A N 1
ATOM 1424 C CA . LYS A 1 182 ? 5.684 1.704 -15.484 1 62.53 182 LYS A CA 1
ATOM 1425 C C . LYS A 1 182 ? 5.035 1.519 -16.859 1 62.53 182 LYS A C 1
ATOM 1427 O O . LYS A 1 182 ? 3.885 1.087 -16.953 1 62.53 182 LYS A O 1
ATOM 1432 N N . ASN A 1 183 ? 5.871 1.745 -17.719 1 71.06 183 ASN A N 1
ATOM 1433 C CA . ASN A 1 183 ? 5.348 1.663 -19.078 1 71.06 183 ASN A CA 1
ATOM 1434 C C . ASN A 1 183 ? 5.262 0.218 -19.562 1 71.06 183 ASN A C 1
ATOM 1436 O O . ASN A 1 183 ? 6.137 -0.596 -19.25 1 71.06 183 ASN A O 1
ATOM 1440 N N . ASN A 1 184 ? 4.211 -0.191 -20.141 1 85.5 184 ASN A N 1
ATOM 1441 C CA . ASN A 1 184 ? 4.004 -1.405 -20.922 1 85.5 184 ASN A CA 1
ATOM 1442 C C . ASN A 1 184 ? 4 -2.648 -20.047 1 85.5 184 ASN A C 1
ATOM 1444 O O . ASN A 1 184 ? 4.465 -3.713 -20.453 1 85.5 184 ASN A O 1
ATOM 1448 N N . LEU A 1 185 ? 3.604 -2.484 -18.844 1 88.31 185 LEU A N 1
ATOM 1449 C CA . LEU A 1 185 ? 3.547 -3.621 -17.922 1 88.31 185 LEU A CA 1
ATOM 1450 C C . LEU A 1 185 ? 2.555 -4.668 -18.422 1 88.31 185 LEU A C 1
ATOM 1452 O O . LEU A 1 185 ? 2.836 -5.867 -18.375 1 88.31 185 LEU A O 1
ATOM 1456 N N . ILE A 1 186 ? 1.4 -4.27 -18.906 1 91.25 186 ILE A N 1
ATOM 1457 C CA . ILE A 1 186 ? 0.377 -5.223 -19.312 1 91.25 186 ILE A CA 1
ATOM 1458 C C . ILE A 1 186 ? 0.783 -5.871 -20.641 1 91.25 186 ILE A C 1
ATOM 1460 O O . ILE A 1 186 ? 0.48 -7.043 -20.875 1 91.25 186 ILE A O 1
ATOM 1464 N N . GLN A 1 187 ? 1.489 -5.148 -21.453 1 93.62 187 GLN A N 1
ATOM 1465 C CA . GLN A 1 187 ? 2.029 -5.738 -22.688 1 93.62 187 GLN A CA 1
ATOM 1466 C C . GLN A 1 187 ? 3.1 -6.777 -22.359 1 93.62 187 GLN A C 1
ATOM 1468 O O . GLN A 1 187 ? 3.154 -7.836 -23 1 93.62 187 GLN A O 1
ATOM 1473 N N . ASN A 1 188 ? 3.949 -6.398 -21.422 1 94.25 188 ASN A N 1
ATOM 1474 C CA . ASN A 1 188 ? 4.949 -7.336 -20.922 1 94.25 188 ASN A CA 1
ATOM 1475 C C . ASN A 1 188 ? 4.309 -8.633 -20.438 1 94.25 188 ASN A C 1
ATOM 1477 O O . ASN A 1 188 ? 4.719 -9.727 -20.828 1 94.25 188 ASN A O 1
ATOM 1481 N N . GLU A 1 189 ? 3.297 -8.492 -19.625 1 95.19 189 GLU A N 1
ATOM 1482 C CA . GLU A 1 189 ? 2.588 -9.664 -19.109 1 95.19 189 GLU A CA 1
ATOM 1483 C C . GLU A 1 189 ? 1.966 -10.477 -20.234 1 95.19 189 GLU A C 1
ATOM 1485 O O . GLU A 1 189 ? 2.039 -11.703 -20.234 1 95.19 189 GLU A O 1
ATOM 1490 N N . PHE A 1 190 ? 1.36 -9.812 -21.172 1 96.38 190 PHE A N 1
ATOM 1491 C CA . PHE A 1 190 ? 0.739 -10.484 -22.312 1 96.38 190 PHE A CA 1
ATOM 1492 C C . PHE A 1 190 ? 1.764 -11.305 -23.078 1 96.38 190 PHE A C 1
ATOM 1494 O O . PHE A 1 190 ? 1.521 -12.477 -23.391 1 96.38 190 PHE A O 1
ATOM 1501 N N . CYS A 1 191 ? 2.871 -10.727 -23.359 1 97.12 191 CYS A N 1
ATOM 1502 C CA . CYS A 1 191 ? 3.922 -11.414 -24.109 1 97.12 191 CYS A CA 1
ATOM 1503 C C . CYS A 1 191 ? 4.438 -12.617 -23.328 1 97.12 191 CYS A C 1
ATOM 1505 O O . CYS A 1 191 ? 4.676 -13.68 -23.922 1 97.12 191 CYS A O 1
ATOM 1507 N N . CYS A 1 192 ? 4.625 -12.445 -22.078 1 97.88 192 CYS A N 1
ATOM 1508 C CA . CYS A 1 192 ? 5.109 -13.547 -21.25 1 97.88 192 CYS A CA 1
ATOM 1509 C C . CYS A 1 192 ? 4.109 -14.695 -21.219 1 97.88 192 CYS A C 1
ATOM 1511 O O . CYS A 1 192 ? 4.496 -15.859 -21.281 1 97.88 192 CYS A O 1
ATOM 1513 N N . LEU A 1 193 ? 2.842 -14.367 -21.109 1 97.94 193 LEU A N 1
ATOM 1514 C CA . LEU A 1 193 ? 1.807 -15.398 -21.125 1 97.94 193 LEU A CA 1
ATOM 1515 C C . LEU A 1 193 ? 1.797 -16.141 -22.469 1 97.94 193 LEU A C 1
ATOM 1517 O O . LEU A 1 193 ? 1.685 -17.359 -22.5 1 97.94 193 LEU A O 1
ATOM 1521 N N . GLN A 1 194 ? 1.931 -15.391 -23.516 1 97.75 194 GLN A N 1
ATOM 1522 C CA . GLN A 1 194 ? 1.972 -16.016 -24.828 1 97.75 194 GLN A CA 1
ATOM 1523 C C . GLN A 1 194 ? 3.178 -16.938 -24.969 1 97.75 194 GLN A C 1
ATOM 1525 O O . GLN A 1 194 ? 3.059 -18.047 -25.484 1 97.75 194 GLN A O 1
ATOM 1530 N N . LEU A 1 195 ? 4.266 -16.469 -24.531 1 98.31 195 LEU A N 1
ATOM 1531 C CA . LEU A 1 195 ? 5.477 -17.281 -24.578 1 98.31 195 LEU A CA 1
ATOM 1532 C C . LEU A 1 195 ? 5.316 -18.547 -23.75 1 98.31 195 LEU A C 1
ATOM 1534 O O . LEU A 1 195 ? 5.73 -19.625 -24.172 1 98.31 195 LEU A O 1
ATOM 1538 N N . ALA A 1 196 ? 4.762 -18.391 -22.578 1 98.69 196 ALA A N 1
ATOM 1539 C CA . ALA A 1 196 ? 4.527 -19.562 -21.734 1 98.69 196 ALA A CA 1
ATOM 1540 C C . ALA A 1 196 ? 3.645 -20.594 -22.438 1 98.69 196 ALA A C 1
ATOM 1542 O O . ALA A 1 196 ? 3.914 -21.797 -22.375 1 98.69 196 ALA A O 1
ATOM 1543 N N . LYS A 1 197 ? 2.633 -20.125 -23.078 1 98.38 197 LYS A N 1
ATOM 1544 C CA . LYS A 1 197 ? 1.752 -21 -23.828 1 98.38 197 LYS A CA 1
ATOM 1545 C C . LYS A 1 197 ? 2.523 -21.75 -24.922 1 98.38 197 LYS A C 1
ATOM 1547 O O . LYS A 1 197 ? 2.354 -22.953 -25.094 1 98.38 197 LYS A O 1
ATOM 1552 N N . GLN A 1 198 ? 3.305 -21.047 -25.578 1 98.25 198 GLN A N 1
ATOM 1553 C CA . GLN A 1 198 ? 4.102 -21.641 -26.656 1 98.25 198 GLN A CA 1
ATOM 1554 C C . GLN A 1 198 ? 5.102 -22.641 -26.094 1 98.25 198 GLN A C 1
ATOM 1556 O O . GLN A 1 198 ? 5.48 -23.594 -26.797 1 98.25 198 GLN A O 1
ATOM 1561 N N . CYS A 1 199 ? 5.48 -22.484 -24.906 1 98.38 199 CYS A N 1
ATOM 1562 C CA . CYS A 1 199 ? 6.422 -23.391 -24.266 1 98.38 199 CYS A CA 1
ATOM 1563 C C . CYS A 1 199 ? 5.699 -24.609 -23.688 1 98.38 199 CYS A C 1
ATOM 1565 O O . CYS A 1 199 ? 6.332 -25.5 -23.141 1 98.38 199 CYS A O 1
ATOM 1567 N N . GLY A 1 200 ? 4.375 -24.594 -23.734 1 97.31 200 GLY A N 1
ATOM 1568 C CA . GLY A 1 200 ? 3.625 -25.781 -23.391 1 97.31 200 GLY A CA 1
ATOM 1569 C C . GLY A 1 200 ? 2.898 -25.672 -22.062 1 97.31 200 GLY A C 1
ATOM 1570 O O . GLY A 1 200 ? 2.281 -26.641 -21.594 1 97.31 200 GLY A O 1
ATOM 1571 N N . PHE A 1 201 ? 2.932 -24.562 -21.438 1 98.25 201 PHE A N 1
ATOM 1572 C CA . PHE A 1 201 ? 2.244 -24.391 -20.172 1 98.25 201 PHE A CA 1
ATOM 1573 C C . PHE A 1 201 ? 0.769 -24.078 -20.391 1 98.25 201 PHE A C 1
ATOM 1575 O O . PHE A 1 201 ? 0.396 -23.516 -21.422 1 98.25 201 PHE A O 1
ATOM 1582 N N . THR A 1 202 ? -0.073 -24.547 -19.5 1 97.56 202 THR A N 1
ATOM 1583 C CA . THR A 1 202 ? -1.413 -23.984 -19.391 1 97.56 202 THR A CA 1
ATOM 1584 C C . THR A 1 202 ? -1.366 -22.609 -18.75 1 97.56 202 THR A C 1
ATOM 1586 O O . THR A 1 202 ? -0.785 -22.438 -17.672 1 97.56 202 THR A O 1
ATOM 1589 N N . VAL A 1 203 ? -1.92 -21.594 -19.422 1 98.19 203 VAL A N 1
ATOM 1590 C CA . VAL A 1 203 ? -1.82 -20.234 -18.938 1 98.19 203 VAL A CA 1
ATOM 1591 C C . VAL A 1 203 ? -3.209 -19.594 -18.875 1 98.19 203 VAL A C 1
ATOM 1593 O O . VAL A 1 203 ? -4.129 -20.047 -19.562 1 98.19 203 VAL A O 1
ATOM 1596 N N . ALA A 1 204 ? -3.369 -18.625 -18.031 1 96.38 204 ALA A N 1
ATOM 1597 C CA . ALA A 1 204 ? -4.59 -17.812 -18.016 1 96.38 204 ALA A CA 1
ATOM 1598 C C . ALA A 1 204 ? -4.855 -17.203 -19.375 1 96.38 204 ALA A C 1
ATOM 1600 O O . ALA A 1 204 ? -3.936 -16.688 -20.031 1 96.38 204 ALA A O 1
ATOM 1601 N N . LYS A 1 205 ? -6.055 -17.281 -19.797 1 95.56 205 LYS A N 1
ATOM 1602 C CA . LYS A 1 205 ? -6.438 -16.641 -21.047 1 95.56 205 LYS A CA 1
ATOM 1603 C C . LYS A 1 205 ? -6.477 -15.125 -20.922 1 95.56 205 LYS A C 1
ATOM 1605 O O . LYS A 1 205 ? -7.137 -14.594 -20.016 1 95.56 205 LYS A O 1
ATOM 1610 N N . ALA A 1 206 ? -5.73 -14.492 -21.781 1 95.88 206 ALA A N 1
ATOM 1611 C CA . ALA A 1 206 ? -5.633 -13.039 -21.688 1 95.88 206 ALA A CA 1
ATOM 1612 C C . ALA A 1 206 ? -5.629 -12.398 -23.078 1 95.88 206 ALA A C 1
ATOM 1614 O O . ALA A 1 206 ? -5.18 -13.016 -24.047 1 95.88 206 ALA A O 1
ATOM 1615 N N . LYS A 1 207 ? -6.168 -11.203 -23.188 1 94.94 207 LYS A N 1
ATOM 1616 C CA . LYS A 1 207 ? -6.137 -10.438 -24.438 1 94.94 207 LYS A CA 1
ATOM 1617 C C . LYS A 1 207 ? -6.004 -8.945 -24.156 1 94.94 207 LYS A C 1
ATOM 1619 O O . LYS A 1 207 ? -6.492 -8.453 -23.141 1 94.94 207 LYS A O 1
ATOM 1624 N N . LEU A 1 208 ? -5.289 -8.273 -25.016 1 93.88 208 LEU A N 1
ATOM 1625 C CA . LEU A 1 208 ? -5.219 -6.82 -24.938 1 93.88 208 LEU A CA 1
ATOM 1626 C C . LEU A 1 208 ? -6.5 -6.188 -25.469 1 93.88 208 LEU A C 1
ATOM 1628 O O . LEU A 1 208 ? -7.016 -6.609 -26.516 1 93.88 208 LEU A O 1
ATOM 1632 N N . VAL A 1 209 ? -7.066 -5.262 -24.719 1 92.06 209 VAL A N 1
ATOM 1633 C CA . VAL A 1 209 ? -8.289 -4.57 -25.109 1 92.06 209 VAL A CA 1
ATOM 1634 C C . VAL A 1 209 ? -8.086 -3.061 -25.016 1 92.06 209 VAL A C 1
ATOM 1636 O O . VAL A 1 209 ? -7.121 -2.594 -24.406 1 92.06 209 VAL A O 1
ATOM 1639 N N . TYR A 1 210 ? -8.984 -2.377 -25.656 1 89.44 210 TYR A N 1
ATOM 1640 C CA . TYR A 1 210 ? -8.891 -0.921 -25.703 1 89.44 210 TYR A CA 1
ATOM 1641 C C . TYR A 1 210 ? -10.211 -0.279 -25.281 1 89.44 210 TYR A C 1
ATOM 1643 O O . TYR A 1 210 ? -11.289 -0.788 -25.609 1 89.44 210 TYR A O 1
ATOM 1651 N N . ASP A 1 211 ? -10.062 0.827 -24.547 1 86.69 211 ASP A N 1
ATOM 1652 C CA . ASP A 1 211 ? -11.273 1.543 -24.172 1 86.69 211 ASP A CA 1
ATOM 1653 C C . ASP A 1 211 ? -11.594 2.654 -25.172 1 86.69 211 ASP A C 1
ATOM 1655 O O . ASP A 1 211 ? -11 2.715 -26.25 1 86.69 211 ASP A O 1
ATOM 1659 N N . LYS A 1 212 ? -12.656 3.484 -24.859 1 82.69 212 LYS A N 1
ATOM 1660 C CA . LYS A 1 212 ? -13.141 4.523 -25.766 1 82.69 212 LYS A CA 1
ATOM 1661 C C . LYS A 1 212 ? -12.055 5.562 -26.031 1 82.69 212 LYS A C 1
ATOM 1663 O O . LYS A 1 212 ? -12.047 6.195 -27.094 1 82.69 212 LYS A O 1
ATOM 1668 N N . ASN A 1 213 ? -11.062 5.727 -25.172 1 81.38 213 ASN A N 1
ATOM 1669 C CA . ASN A 1 213 ? -9.992 6.703 -25.328 1 81.38 213 ASN A CA 1
ATOM 1670 C C . ASN A 1 213 ? -8.703 6.043 -25.812 1 81.38 213 ASN A C 1
ATOM 1672 O O . ASN A 1 213 ? -7.621 6.621 -25.688 1 81.38 213 ASN A O 1
ATOM 1676 N N . LYS A 1 214 ? -8.742 4.785 -26.094 1 83.12 214 LYS A N 1
ATOM 1677 C CA . LYS A 1 214 ? -7.645 4.004 -26.672 1 83.12 214 LYS A CA 1
ATOM 1678 C C . LYS A 1 214 ? -6.617 3.643 -25.594 1 83.12 214 LYS A C 1
ATOM 1680 O O . LYS A 1 214 ? -5.441 3.426 -25.906 1 83.12 214 LYS A O 1
ATOM 1685 N N . ASN A 1 215 ? -7.094 3.738 -24.422 1 82.06 215 ASN A N 1
ATOM 1686 C CA . ASN A 1 215 ? -6.262 3.162 -23.375 1 82.06 215 ASN A CA 1
ATOM 1687 C C . ASN A 1 215 ? -6.215 1.64 -23.469 1 82.06 215 ASN A C 1
ATOM 1689 O O . ASN A 1 215 ? -7.227 1.001 -23.75 1 82.06 215 ASN A O 1
ATOM 1693 N N . THR A 1 216 ? -5.066 1.139 -23.281 1 86.69 216 THR A N 1
ATOM 1694 C CA . THR A 1 216 ? -4.902 -0.308 -23.375 1 86.69 216 THR A CA 1
ATOM 1695 C C . THR A 1 216 ? -5.117 -0.966 -22.016 1 86.69 216 THR A C 1
ATOM 1697 O O . THR A 1 216 ? -4.707 -0.426 -20.984 1 86.69 216 THR A O 1
ATOM 1700 N N . GLY A 1 217 ? -5.816 -2.062 -21.984 1 90 217 GLY A N 1
ATOM 1701 C CA . GLY A 1 217 ? -5.969 -2.926 -20.828 1 90 217 GLY A CA 1
ATOM 1702 C C . GLY A 1 217 ? -5.727 -4.391 -21.141 1 90 217 GLY A C 1
ATOM 1703 O O . GLY A 1 217 ? -5.773 -4.801 -22.297 1 90 217 GLY A O 1
ATOM 1704 N N . LEU A 1 218 ? -5.273 -5.117 -20.188 1 93.12 218 LEU A N 1
ATOM 1705 C CA . LEU A 1 218 ? -5.168 -6.566 -20.297 1 93.12 218 LEU A CA 1
ATOM 1706 C C . LEU A 1 218 ? -6.367 -7.25 -19.656 1 93.12 218 LEU A C 1
ATOM 1708 O O . LEU A 1 218 ? -6.574 -7.133 -18.438 1 93.12 218 LEU A O 1
ATOM 1712 N N . LEU A 1 219 ? -7.16 -7.84 -20.438 1 91.31 219 LEU A N 1
ATOM 1713 C CA . LEU A 1 219 ? -8.328 -8.57 -19.969 1 91.31 219 LEU A CA 1
ATOM 1714 C C . LEU A 1 219 ? -7.992 -10.039 -19.734 1 91.31 219 LEU A C 1
ATOM 1716 O O . LEU A 1 219 ? -7.68 -10.766 -20.672 1 91.31 219 LEU A O 1
ATOM 1720 N N . VAL A 1 220 ? -8.031 -10.453 -18.5 1 92.94 220 VAL A N 1
ATOM 1721 C CA . VAL A 1 220 ? -7.695 -11.828 -18.125 1 92.94 220 VAL A CA 1
ATOM 1722 C C . VAL A 1 220 ? -8.961 -12.57 -17.703 1 92.94 220 VAL A C 1
ATOM 1724 O O . VAL A 1 220 ? -9.688 -12.117 -16.812 1 92.94 220 VAL A O 1
ATOM 1727 N N . GLU A 1 221 ? -9.227 -13.672 -18.312 1 91.69 221 GLU A N 1
ATOM 1728 C CA . GLU A 1 221 ? -10.375 -14.484 -17.922 1 91.69 221 GLU A CA 1
ATOM 1729 C C . GLU A 1 221 ? -10.125 -15.18 -16.594 1 91.69 221 GLU A C 1
ATOM 1731 O O . GLU A 1 221 ? -9.07 -15.781 -16.375 1 91.69 221 GLU A O 1
ATOM 1736 N N . ARG A 1 222 ? -11.094 -14.992 -15.703 1 90.62 222 ARG A N 1
ATOM 1737 C CA . ARG A 1 222 ? -10.961 -15.68 -14.422 1 90.62 222 ARG A CA 1
ATOM 1738 C C . ARG A 1 222 ? -11.031 -17.188 -14.594 1 90.62 222 ARG A C 1
ATOM 1740 O O . ARG A 1 222 ? -11.906 -17.703 -15.297 1 90.62 222 ARG A O 1
ATOM 1747 N N . PHE A 1 223 ? -10.086 -17.891 -13.977 1 93.06 223 PHE A N 1
ATOM 1748 C CA . PHE A 1 223 ? -10.062 -19.344 -14.109 1 93.06 223 PHE A CA 1
ATOM 1749 C C . PHE A 1 223 ? -10.492 -20.016 -12.812 1 93.06 223 PHE A C 1
ATOM 1751 O O . PHE A 1 223 ? -10.422 -21.234 -12.688 1 93.06 223 PHE A O 1
ATOM 1758 N N . ASP A 1 224 ? -10.852 -19.188 -11.82 1 92.19 224 ASP A N 1
ATOM 1759 C CA . ASP A 1 224 ? -11.508 -19.719 -10.625 1 92.19 224 ASP A CA 1
ATOM 1760 C C . ASP A 1 224 ? -13.023 -19.75 -10.797 1 92.19 224 ASP A C 1
ATOM 1762 O O . ASP A 1 224 ? -13.758 -19.938 -9.828 1 92.19 224 ASP A O 1
ATOM 1766 N N . ARG A 1 225 ? -13.414 -19.5 -11.984 1 87.75 225 ARG A N 1
ATOM 1767 C CA . ARG A 1 225 ? -14.812 -19.578 -12.391 1 87.75 225 ARG A CA 1
ATOM 1768 C C . ARG A 1 225 ? -14.984 -20.562 -13.547 1 87.75 225 ARG A C 1
ATOM 1770 O O . ARG A 1 225 ? -14.219 -20.531 -14.508 1 87.75 225 ARG A O 1
ATOM 1777 N N . TYR A 1 226 ? -15.852 -21.484 -13.375 1 80.81 226 TYR A N 1
ATOM 1778 C CA . TYR A 1 226 ? -16.203 -22.422 -14.438 1 80.81 226 TYR A CA 1
ATOM 1779 C C . TYR A 1 226 ? -17.719 -22.594 -14.531 1 80.81 226 TYR A C 1
ATOM 1781 O O . TYR A 1 226 ? -18.344 -23.078 -13.602 1 80.81 226 TYR A O 1
ATOM 1789 N N . ASN A 1 227 ? -18.312 -22.266 -15.672 1 77.56 227 ASN A N 1
ATOM 1790 C CA . ASN A 1 227 ? -19.766 -22.344 -15.867 1 77.56 227 ASN A CA 1
ATOM 1791 C C . ASN A 1 227 ? -20.516 -21.656 -14.742 1 77.56 227 ASN A C 1
ATOM 1793 O O . ASN A 1 227 ? -21.422 -22.25 -14.133 1 77.56 227 ASN A O 1
ATOM 1797 N N . GLU A 1 228 ? -20.062 -20.531 -14.344 1 75.12 228 GLU A N 1
ATOM 1798 C CA . GLU A 1 228 ? -20.688 -19.656 -13.352 1 75.12 228 GLU A CA 1
ATOM 1799 C C . GLU A 1 228 ? -20.531 -20.234 -11.945 1 75.12 228 GLU A C 1
ATOM 1801 O O . GLU A 1 228 ? -21.125 -19.719 -10.992 1 75.12 228 GLU A O 1
ATOM 1806 N N . LYS A 1 229 ? -19.844 -21.297 -11.938 1 85.81 229 LYS A N 1
ATOM 1807 C CA . LYS A 1 229 ? -19.562 -21.859 -10.617 1 85.81 229 LYS A CA 1
ATOM 1808 C C . LYS A 1 229 ? -18.156 -21.469 -10.141 1 85.81 229 LYS A C 1
ATOM 1810 O O . LYS A 1 229 ? -17.219 -21.406 -10.938 1 85.81 229 LYS A O 1
ATOM 1815 N N . ARG A 1 230 ? -18.094 -21.281 -8.875 1 90.44 230 ARG A N 1
ATOM 1816 C CA . ARG A 1 230 ? -16.812 -20.953 -8.266 1 90.44 230 ARG A CA 1
ATOM 1817 C C . ARG A 1 230 ? -16 -22.203 -7.977 1 90.44 230 ARG A C 1
ATOM 1819 O O . ARG A 1 230 ? -16.547 -23.234 -7.574 1 90.44 230 ARG A O 1
ATOM 1826 N N . ILE A 1 231 ? -14.727 -22.109 -8.281 1 92.75 231 ILE A N 1
ATOM 1827 C CA . ILE A 1 231 ? -13.773 -23.188 -8.031 1 92.75 231 ILE A CA 1
ATOM 1828 C C . ILE A 1 231 ? -12.859 -22.797 -6.867 1 92.75 231 ILE A C 1
ATOM 1830 O O . ILE A 1 231 ? -12.414 -21.656 -6.773 1 92.75 231 ILE A O 1
ATOM 1834 N N . HIS A 1 232 ? -12.609 -23.812 -5.984 1 95.5 232 HIS A N 1
ATOM 1835 C CA . HIS A 1 232 ? -11.703 -23.531 -4.871 1 95.5 232 HIS A CA 1
ATOM 1836 C C . HIS A 1 232 ? -10.289 -23.25 -5.367 1 95.5 232 HIS A C 1
ATOM 1838 O O . HIS A 1 232 ? -9.75 -24.016 -6.176 1 95.5 232 HIS A O 1
ATOM 1844 N N . GLN A 1 233 ? -9.742 -22.234 -4.91 1 97.19 233 GLN A N 1
ATOM 1845 C CA . GLN A 1 233 ? -8.391 -21.828 -5.285 1 97.19 233 GLN A CA 1
ATOM 1846 C C . GLN A 1 233 ? -7.695 -21.109 -4.129 1 97.19 233 GLN A C 1
ATOM 1848 O O . GLN A 1 233 ? -8.305 -20.297 -3.432 1 97.19 233 GLN A O 1
ATOM 1853 N N . GLU A 1 234 ? -6.461 -21.469 -3.879 1 97.88 234 GLU A N 1
ATOM 1854 C CA . GLU A 1 234 ? -5.641 -20.844 -2.848 1 97.88 234 GLU A CA 1
ATOM 1855 C C . GLU A 1 234 ? -4.238 -20.531 -3.367 1 97.88 234 GLU A C 1
ATOM 1857 O O . GLU A 1 234 ? -3.641 -21.359 -4.066 1 97.88 234 GLU A O 1
ATOM 1862 N N . ASP A 1 235 ? -3.768 -19.344 -3.066 1 97.56 235 ASP A N 1
ATOM 1863 C CA . ASP A 1 235 ? -2.357 -19.094 -3.352 1 97.56 235 ASP A CA 1
ATOM 1864 C C . ASP A 1 235 ? -1.462 -19.688 -2.268 1 97.56 235 ASP A C 1
ATOM 1866 O O . ASP A 1 235 ? -1.953 -20.203 -1.259 1 97.56 235 ASP A O 1
ATOM 1870 N N . ALA A 1 236 ? -0.202 -19.656 -2.479 1 98.38 236 ALA A N 1
ATOM 1871 C CA . ALA A 1 236 ? 0.729 -20.359 -1.609 1 98.38 236 ALA A CA 1
ATOM 1872 C C . ALA A 1 236 ? 0.744 -19.766 -0.208 1 98.38 236 ALA A C 1
ATOM 1874 O O . ALA A 1 236 ? 0.999 -20.469 0.774 1 98.38 236 ALA A O 1
ATOM 1875 N N . CYS A 1 237 ? 0.538 -18.453 -0.088 1 97.25 237 CYS A N 1
ATOM 1876 C CA . CYS A 1 237 ? 0.395 -17.922 1.26 1 97.25 237 CYS A CA 1
ATOM 1877 C C . CYS A 1 237 ? -0.779 -18.578 1.984 1 97.25 237 CYS A C 1
ATOM 1879 O O . CYS A 1 237 ? -0.662 -18.953 3.15 1 97.25 237 CYS A O 1
ATOM 1881 N N . GLN A 1 238 ? -1.828 -18.75 1.264 1 96.5 238 GLN A N 1
ATOM 1882 C CA . GLN A 1 238 ? -3.037 -19.312 1.857 1 96.5 238 GLN A CA 1
ATOM 1883 C C . GLN A 1 238 ? -2.836 -20.781 2.223 1 96.5 238 GLN A C 1
ATOM 1885 O O . GLN A 1 238 ? -3.014 -21.172 3.381 1 96.5 238 GLN A O 1
ATOM 1890 N N . PHE A 1 239 ? -2.422 -21.578 1.274 1 97.56 239 PHE A N 1
ATOM 1891 C CA . PHE A 1 239 ? -2.379 -23.016 1.571 1 97.56 239 PHE A CA 1
ATOM 1892 C C . PHE A 1 239 ? -1.186 -23.344 2.457 1 97.56 239 PHE A C 1
ATOM 1894 O O . PHE A 1 239 ? -1.077 -24.469 2.969 1 97.56 239 PHE A O 1
ATOM 1901 N N . LEU A 1 240 ? -0.322 -22.406 2.725 1 97.62 240 LEU A N 1
ATOM 1902 C CA . LEU A 1 240 ? 0.735 -22.578 3.717 1 97.62 240 LEU A CA 1
ATOM 1903 C C . LEU A 1 240 ? 0.353 -21.906 5.035 1 97.62 240 LEU A C 1
ATOM 1905 O O . LEU A 1 240 ? 1.142 -21.906 5.984 1 97.62 240 LEU A O 1
ATOM 1909 N N . ASN A 1 241 ? -0.84 -21.344 5.121 1 95.06 241 ASN A N 1
ATOM 1910 C CA . ASN A 1 241 ? -1.324 -20.656 6.312 1 95.06 241 ASN A CA 1
ATOM 1911 C C . ASN A 1 241 ? -0.381 -19.531 6.734 1 95.06 241 ASN A C 1
ATOM 1913 O O . ASN A 1 241 ? 0.024 -19.453 7.895 1 95.06 241 ASN A O 1
ATOM 1917 N N . ARG A 1 242 ? 0.014 -18.734 5.773 1 95.31 242 ARG A N 1
ATOM 1918 C CA . ARG A 1 242 ? 0.885 -17.578 5.973 1 95.31 242 ARG A CA 1
ATOM 1919 C C . ARG A 1 242 ? 0.194 -16.297 5.539 1 95.31 242 ARG A C 1
ATOM 1921 O O . ARG A 1 242 ? -0.659 -16.312 4.648 1 95.31 242 ARG A O 1
ATOM 1928 N N . TYR A 1 243 ? 0.549 -15.219 6.215 1 92.88 243 TYR A N 1
ATOM 1929 C CA . TYR A 1 243 ? -0.013 -13.93 5.824 1 92.88 243 TYR A CA 1
ATOM 1930 C C . TYR A 1 243 ? 0.544 -13.477 4.48 1 92.88 243 TYR A C 1
ATOM 1932 O O . TYR A 1 243 ? 1.675 -13.82 4.125 1 92.88 243 TYR A O 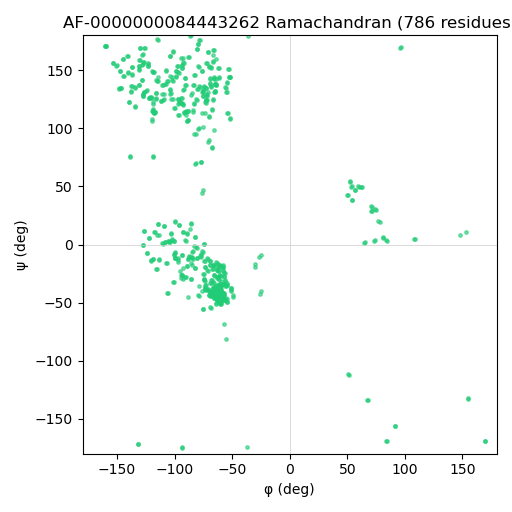1
ATOM 1940 N N . PRO A 1 244 ? -0.221 -12.672 3.779 1 92.06 244 PRO A N 1
ATOM 1941 C CA . PRO A 1 244 ? 0.219 -12.18 2.473 1 92.06 244 PRO A CA 1
ATOM 1942 C C . PRO A 1 244 ? 1.553 -11.438 2.541 1 92.06 244 PRO A C 1
ATOM 1944 O O . PRO A 1 244 ? 2.326 -11.461 1.58 1 92.06 244 PRO A O 1
ATOM 1947 N N . ALA A 1 245 ? 1.863 -10.867 3.615 1 88.44 245 ALA A N 1
ATOM 1948 C CA . ALA A 1 245 ? 3.105 -10.125 3.793 1 88.44 245 ALA A CA 1
ATOM 1949 C C . ALA A 1 245 ? 4.32 -11.031 3.65 1 88.44 245 ALA A C 1
ATOM 1951 O O . ALA A 1 245 ? 5.43 -10.562 3.395 1 88.44 245 ALA A O 1
ATOM 1952 N N . ASP A 1 246 ? 4.121 -12.305 3.709 1 92.62 246 ASP A N 1
ATOM 1953 C CA . ASP A 1 246 ? 5.211 -13.273 3.641 1 92.62 246 ASP A CA 1
ATOM 1954 C C . ASP A 1 246 ? 5.445 -13.734 2.203 1 92.62 246 ASP A C 1
ATOM 1956 O O . ASP A 1 246 ? 6.25 -14.641 1.959 1 92.62 246 ASP A O 1
ATOM 1960 N N . LYS A 1 247 ? 4.875 -13.117 1.294 1 93.94 247 LYS A N 1
ATOM 1961 C CA . LYS A 1 247 ? 4.832 -13.633 -0.073 1 93.94 247 LYS A CA 1
ATOM 1962 C C . LYS A 1 247 ? 6.234 -13.727 -0.668 1 93.94 247 LYS A C 1
ATOM 1964 O O . LYS A 1 247 ? 6.484 -14.547 -1.552 1 93.94 247 LYS A O 1
ATOM 1969 N N . TYR A 1 248 ? 7.18 -12.961 -0.135 1 92.62 248 TYR A N 1
ATOM 1970 C CA . TYR A 1 248 ? 8.547 -13.031 -0.637 1 92.62 248 TYR A CA 1
ATOM 1971 C C . TYR A 1 248 ? 9.414 -13.906 0.264 1 92.62 248 TYR A C 1
ATOM 1973 O O . TYR A 1 248 ? 10.539 -14.25 -0.097 1 92.62 248 TYR A O 1
ATOM 1981 N N . ARG A 1 249 ? 8.867 -14.227 1.419 1 92.19 249 ARG A N 1
ATOM 1982 C CA . ARG A 1 249 ? 9.641 -14.992 2.393 1 92.19 249 ARG A CA 1
ATOM 1983 C C . ARG A 1 249 ? 9.438 -16.484 2.197 1 92.19 249 ARG A C 1
ATOM 1985 O O . ARG A 1 249 ? 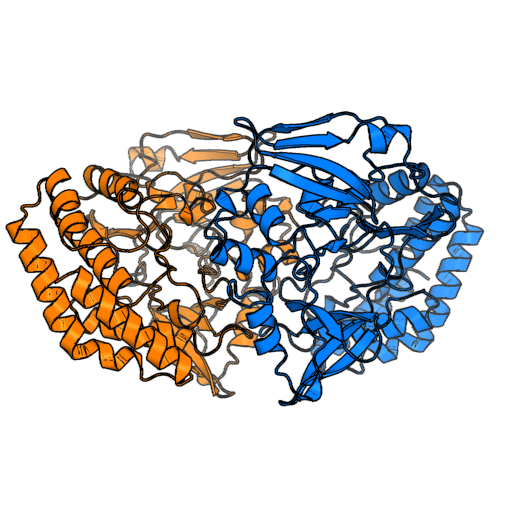10.312 -17.297 2.527 1 92.19 249 ARG A O 1
ATOM 1992 N N . ILE A 1 250 ? 8.328 -16.828 1.7 1 96.38 250 ILE A N 1
ATOM 1993 C CA . ILE A 1 250 ? 8.023 -18.234 1.415 1 96.38 250 ILE A CA 1
ATOM 1994 C C . ILE A 1 250 ? 8.961 -18.75 0.329 1 96.38 250 ILE A C 1
ATOM 1996 O O . ILE A 1 250 ? 9.242 -18.047 -0.647 1 96.38 250 ILE A O 1
ATOM 2000 N N . THR A 1 251 ? 9.453 -19.953 0.5 1 97.81 251 THR A N 1
ATOM 2001 C CA . THR A 1 251 ? 10.422 -20.516 -0.432 1 97.81 251 THR A CA 1
ATOM 2002 C C . THR A 1 251 ? 9.758 -21.547 -1.336 1 97.81 251 THR A C 1
ATOM 2004 O O . THR A 1 251 ? 8.672 -22.047 -1.025 1 97.81 251 THR A O 1
ATOM 2007 N N . VAL A 1 252 ? 10.453 -21.844 -2.443 1 98.62 252 VAL A N 1
ATOM 2008 C CA . VAL A 1 252 ? 9.992 -22.906 -3.33 1 98.62 252 VAL A CA 1
ATOM 2009 C C . VAL A 1 252 ? 9.945 -24.234 -2.568 1 98.62 252 VAL A C 1
ATOM 2011 O O . VAL A 1 252 ? 9.047 -25.047 -2.783 1 98.62 252 VAL A O 1
ATOM 2014 N N . ASN A 1 253 ? 10.883 -24.438 -1.641 1 98.62 253 ASN A N 1
ATOM 2015 C CA . ASN A 1 253 ? 10.938 -25.641 -0.819 1 98.62 253 ASN A CA 1
ATOM 2016 C C . ASN A 1 253 ? 9.664 -25.812 -0.002 1 98.62 253 ASN A C 1
ATOM 2018 O O . ASN A 1 253 ? 9.094 -26.906 0.037 1 98.62 253 ASN A O 1
ATOM 2022 N N . GLN A 1 254 ? 9.242 -24.781 0.594 1 98.56 254 GLN A N 1
ATOM 2023 C CA . GLN A 1 254 ? 8.031 -24.828 1.412 1 98.56 254 GLN A CA 1
ATOM 2024 C C . GLN A 1 254 ? 6.805 -25.125 0.56 1 98.56 254 GLN A C 1
ATOM 2026 O O . GLN A 1 254 ? 5.906 -25.844 0.984 1 98.56 254 GLN A O 1
ATOM 2031 N N . ILE A 1 255 ? 6.785 -24.547 -0.594 1 98.75 255 ILE A N 1
ATOM 2032 C CA . ILE A 1 255 ? 5.668 -24.766 -1.505 1 98.75 255 ILE A CA 1
ATOM 2033 C C . ILE A 1 255 ? 5.648 -26.219 -1.959 1 98.75 255 ILE A C 1
ATOM 2035 O O . ILE A 1 255 ? 4.598 -26.859 -1.948 1 98.75 255 ILE A O 1
ATOM 2039 N N . ALA A 1 256 ? 6.781 -26.719 -2.32 1 98.75 256 ALA A N 1
ATOM 2040 C CA . ALA A 1 256 ? 6.883 -28.109 -2.74 1 98.75 256 ALA A CA 1
ATOM 2041 C C . ALA A 1 256 ? 6.457 -29.047 -1.618 1 98.75 256 ALA A C 1
ATOM 2043 O O . ALA A 1 256 ? 5.738 -30.031 -1.856 1 98.75 256 ALA A O 1
ATOM 2044 N N . ASP A 1 257 ? 6.902 -28.781 -0.421 1 98.44 257 ASP A N 1
ATOM 2045 C CA . ASP A 1 257 ? 6.516 -29.594 0.73 1 98.44 257 ASP A CA 1
ATOM 2046 C C . ASP A 1 257 ? 5 -29.609 0.903 1 98.44 257 ASP A C 1
ATOM 2048 O O . ASP A 1 257 ? 4.414 -30.656 1.188 1 98.44 257 ASP A O 1
ATOM 2052 N N . ALA A 1 258 ? 4.414 -28.5 0.74 1 98.19 258 ALA A N 1
ATOM 2053 C CA . ALA A 1 258 ? 2.963 -28.406 0.875 1 98.19 258 ALA A CA 1
ATOM 2054 C C . ALA A 1 258 ? 2.26 -29.188 -0.231 1 98.19 258 ALA A C 1
ATOM 2056 O O . ALA A 1 258 ? 1.25 -29.844 0.016 1 98.19 258 ALA A O 1
ATOM 2057 N N . ILE A 1 259 ? 2.768 -29.062 -1.432 1 98.06 259 ILE A N 1
ATOM 2058 C CA . ILE A 1 259 ? 2.191 -29.766 -2.568 1 98.06 259 ILE A CA 1
ATOM 2059 C C . ILE A 1 259 ? 2.234 -31.266 -2.311 1 98.06 259 ILE A C 1
ATOM 2061 O O . ILE A 1 259 ? 1.284 -31.984 -2.631 1 98.06 259 ILE A O 1
ATOM 2065 N N . MET A 1 260 ? 3.305 -31.766 -1.728 1 97.19 260 MET A N 1
ATOM 2066 C CA . MET A 1 260 ? 3.445 -33.188 -1.396 1 97.19 260 MET A CA 1
ATOM 2067 C C . MET A 1 260 ? 2.295 -33.656 -0.511 1 97.19 260 MET A C 1
ATOM 2069 O O . MET A 1 260 ? 1.854 -34.781 -0.612 1 97.19 260 MET A O 1
ATOM 2073 N N . LEU A 1 261 ? 1.805 -32.75 0.268 1 94.5 261 LEU A N 1
ATOM 2074 C CA . LEU A 1 261 ? 0.795 -33.094 1.262 1 94.5 261 LEU A CA 1
ATOM 2075 C C . LEU A 1 261 ? -0.609 -32.875 0.708 1 94.5 261 LEU A C 1
ATOM 2077 O O . LEU A 1 261 ? -1.551 -33.562 1.108 1 94.5 261 LEU A O 1
ATOM 2081 N N . ILE A 1 262 ? -0.762 -32 -0.235 1 95.94 262 ILE A N 1
ATOM 2082 C CA . ILE A 1 262 ? -2.086 -31.5 -0.591 1 95.94 262 ILE A CA 1
ATOM 2083 C C . ILE A 1 262 ? -2.529 -32.094 -1.918 1 95.94 262 ILE A C 1
ATOM 2085 O O . ILE A 1 262 ? -3.678 -32.531 -2.061 1 95.94 262 ILE A O 1
ATOM 2089 N N . ALA A 1 263 ? -1.664 -32.188 -2.855 1 96.56 263 ALA A N 1
ATOM 2090 C CA . ALA A 1 263 ? -2.027 -32.531 -4.23 1 96.56 263 ALA A CA 1
ATOM 2091 C C . ALA A 1 263 ? -2.244 -34.031 -4.383 1 96.56 263 ALA A C 1
ATOM 2093 O O . ALA A 1 263 ? -1.623 -34.812 -3.676 1 96.56 263 ALA A O 1
ATOM 2094 N N . ASN A 1 264 ? -3.043 -34.375 -5.324 1 95.19 264 ASN A N 1
ATOM 2095 C CA . ASN A 1 264 ? -3.338 -35.781 -5.598 1 95.19 264 ASN A CA 1
ATOM 2096 C C . ASN A 1 264 ? -2.164 -36.469 -6.277 1 95.19 264 ASN A C 1
ATOM 2098 O O . ASN A 1 264 ? -1.904 -37.656 -6.02 1 95.19 264 ASN A O 1
ATOM 2102 N N . ALA A 1 265 ? -1.547 -35.812 -7.117 1 96.88 265 ALA A N 1
ATOM 2103 C CA . ALA A 1 265 ? -0.351 -36.281 -7.805 1 96.88 265 ALA A CA 1
ATOM 2104 C C . ALA A 1 265 ? 0.848 -35.406 -7.516 1 96.88 265 ALA A C 1
ATOM 2106 O O . ALA A 1 265 ? 1.327 -34.688 -8.398 1 96.88 265 ALA A O 1
ATOM 2107 N N . PRO A 1 266 ? 1.401 -35.531 -6.359 1 97.31 266 PRO A N 1
ATOM 2108 C CA . PRO A 1 266 ? 2.367 -34.531 -5.879 1 97.31 266 PRO A CA 1
ATOM 2109 C C . PRO A 1 266 ? 3.611 -34.469 -6.758 1 97.31 266 PRO A C 1
ATOM 2111 O O . PRO A 1 266 ? 4.09 -33.375 -7.055 1 97.31 266 PRO A O 1
ATOM 2114 N N . GLN A 1 267 ? 4.129 -35.625 -7.18 1 97.5 267 GLN A N 1
ATOM 2115 C CA . GLN A 1 267 ? 5.359 -35.594 -7.965 1 97.5 267 GLN A CA 1
ATOM 2116 C C . GLN A 1 267 ? 5.145 -34.875 -9.297 1 97.5 267 GLN A C 1
ATOM 2118 O O . GLN A 1 267 ? 6.004 -34.125 -9.75 1 97.5 267 GLN A O 1
ATOM 2123 N N . LEU A 1 268 ? 4.035 -35.156 -9.883 1 97.56 268 LEU A N 1
ATOM 2124 C CA . LEU A 1 268 ? 3.703 -34.469 -11.133 1 97.56 268 LEU A CA 1
ATOM 2125 C C . LEU A 1 268 ? 3.568 -32.969 -10.922 1 97.56 268 LEU A C 1
ATOM 2127 O O . LEU A 1 268 ? 4.031 -32.188 -11.742 1 97.56 268 LEU A O 1
ATOM 2131 N N . GLU A 1 269 ? 2.9 -32.562 -9.867 1 98.12 269 GLU A N 1
ATOM 2132 C CA . GLU A 1 269 ? 2.697 -31.156 -9.57 1 98.12 269 GLU A CA 1
ATOM 2133 C C . GLU A 1 269 ? 4.016 -30.469 -9.234 1 98.12 269 GLU A C 1
ATOM 2135 O O . GLU A 1 269 ? 4.215 -29.297 -9.562 1 98.12 269 GLU A O 1
ATOM 2140 N N . ILE A 1 270 ? 4.895 -31.172 -8.547 1 98.56 270 ILE A N 1
ATOM 2141 C CA . ILE A 1 270 ? 6.199 -30.594 -8.211 1 98.56 270 ILE A CA 1
ATOM 2142 C C . ILE A 1 270 ? 7.023 -30.422 -9.484 1 98.56 270 ILE A C 1
ATOM 2144 O O . ILE A 1 270 ? 7.727 -29.422 -9.648 1 98.56 270 ILE A O 1
ATOM 2148 N N . LEU A 1 271 ? 6.926 -31.391 -10.352 1 98.31 271 LEU A N 1
ATOM 2149 C CA . LEU A 1 271 ? 7.578 -31.234 -11.648 1 98.31 271 LEU A CA 1
ATOM 2150 C C . LEU A 1 271 ? 7.059 -30 -12.375 1 98.31 271 LEU A C 1
ATOM 2152 O O . LEU A 1 271 ? 7.84 -29.25 -12.961 1 98.31 271 LEU A O 1
ATOM 2156 N N . ASN A 1 272 ? 5.793 -29.828 -12.367 1 98.06 272 ASN A N 1
ATOM 2157 C CA . ASN A 1 272 ? 5.184 -28.656 -12.961 1 98.06 272 ASN A CA 1
ATOM 2158 C C . ASN A 1 272 ? 5.668 -27.375 -12.281 1 98.06 272 ASN A C 1
ATOM 2160 O O . ASN A 1 272 ? 5.938 -26.375 -12.953 1 98.06 272 ASN A O 1
ATOM 2164 N N . LEU A 1 273 ? 5.723 -27.375 -10.969 1 98.75 273 LEU A N 1
ATOM 2165 C CA . LEU A 1 273 ? 6.234 -26.25 -10.211 1 98.75 273 LEU A CA 1
ATOM 2166 C C . LEU A 1 273 ? 7.656 -25.891 -10.641 1 98.75 273 LEU A C 1
ATOM 2168 O O . LEU A 1 273 ? 7.961 -24.734 -10.906 1 98.75 273 LEU A O 1
ATOM 2172 N N . LEU A 1 274 ? 8.484 -26.906 -10.734 1 98.75 274 LEU A N 1
ATOM 2173 C CA . LEU A 1 274 ? 9.883 -26.688 -11.102 1 98.75 274 LEU A CA 1
ATOM 2174 C C . LEU A 1 274 ? 9.992 -26.156 -12.531 1 98.75 274 LEU A C 1
ATOM 2176 O O . LEU A 1 274 ? 10.852 -25.328 -12.82 1 98.75 274 LEU A O 1
ATOM 2180 N N . SER A 1 275 ? 9.156 -26.672 -13.383 1 98.62 275 SER A N 1
ATOM 2181 C CA . SER A 1 275 ? 9.102 -26.156 -14.742 1 98.62 275 SER A CA 1
ATOM 2182 C C . SER A 1 275 ? 8.719 -24.672 -14.75 1 98.62 275 SER A C 1
ATOM 2184 O O . SER A 1 275 ? 9.281 -23.891 -15.516 1 98.62 275 SER A O 1
ATOM 2186 N N . GLN A 1 276 ? 7.797 -24.328 -13.945 1 98.44 276 GLN A N 1
ATOM 2187 C CA . GLN A 1 276 ? 7.363 -22.953 -13.836 1 98.44 276 GLN A CA 1
ATOM 2188 C C . GLN A 1 276 ? 8.492 -22.062 -13.32 1 98.44 276 GLN A C 1
ATOM 2190 O O . GLN A 1 276 ? 8.664 -20.922 -13.789 1 98.44 276 GLN A O 1
ATOM 2195 N N . ILE A 1 277 ? 9.188 -22.547 -12.32 1 98.69 277 ILE A N 1
ATOM 2196 C CA . ILE A 1 277 ? 10.312 -21.797 -11.75 1 98.69 277 ILE A CA 1
ATOM 2197 C C . ILE A 1 277 ? 11.391 -21.609 -12.812 1 98.69 277 ILE A C 1
ATOM 2199 O O . ILE A 1 277 ? 11.938 -20.516 -12.961 1 98.69 277 ILE A O 1
ATOM 2203 N N . ALA A 1 278 ? 11.664 -22.641 -13.57 1 98.75 278 ALA A N 1
ATOM 2204 C CA . ALA A 1 278 ? 12.664 -22.562 -14.641 1 98.75 278 ALA A CA 1
ATOM 2205 C C . ALA A 1 278 ? 12.25 -21.562 -15.711 1 98.75 278 ALA A C 1
ATOM 2207 O O . ALA A 1 278 ? 13.062 -20.766 -16.172 1 98.75 278 ALA A O 1
ATOM 2208 N N . PHE A 1 279 ? 11.023 -21.656 -16.125 1 98.75 279 PHE A N 1
ATOM 2209 C CA . PHE A 1 279 ? 10.516 -20.703 -17.109 1 98.75 279 PHE A CA 1
ATOM 2210 C C . PHE A 1 279 ? 10.641 -19.266 -16.609 1 98.75 279 PHE A C 1
ATOM 2212 O O . PHE A 1 279 ? 11.094 -18.391 -17.344 1 98.75 279 PHE A O 1
ATOM 2219 N N . SER A 1 280 ? 10.211 -19.031 -15.344 1 98.56 280 SER A N 1
ATOM 2220 C CA . SER A 1 280 ? 10.312 -17.703 -14.734 1 98.56 280 SER A CA 1
ATOM 2221 C C . SER A 1 280 ? 11.758 -17.234 -14.68 1 98.56 280 SER A C 1
ATOM 2223 O O . SER A 1 280 ? 12.039 -16.047 -14.875 1 98.56 280 SER A O 1
ATOM 2225 N N . TYR A 1 281 ? 12.633 -18.156 -14.352 1 98.5 281 TYR A N 1
ATOM 2226 C CA . TYR A 1 281 ? 14.062 -17.844 -14.375 1 98.5 281 TYR A CA 1
ATOM 2227 C C . TYR A 1 281 ? 14.492 -17.391 -15.766 1 98.5 281 TYR A C 1
ATOM 2229 O O . TYR A 1 281 ? 15.203 -16.391 -15.898 1 98.5 281 TYR A O 1
ATOM 2237 N N . LEU A 1 282 ? 14.078 -18.062 -16.766 1 98.62 282 LEU A N 1
ATOM 2238 C CA . LEU A 1 282 ? 14.484 -17.797 -18.141 1 98.62 282 LEU A CA 1
ATOM 2239 C C . LEU A 1 282 ? 13.984 -16.438 -18.594 1 98.62 282 LEU A C 1
ATOM 2241 O O . LEU A 1 282 ? 14.695 -15.711 -19.297 1 98.62 282 LEU A O 1
ATOM 2245 N N . ILE A 1 283 ? 12.766 -16.047 -18.188 1 98.12 283 ILE A N 1
ATOM 2246 C CA . ILE A 1 283 ? 12.219 -14.789 -18.688 1 98.12 283 ILE A CA 1
ATOM 2247 C C . ILE A 1 283 ? 12.609 -13.656 -17.734 1 98.12 283 ILE A C 1
ATOM 2249 O O . ILE A 1 283 ? 12.117 -12.539 -17.859 1 98.12 283 ILE A O 1
ATOM 2253 N N . CYS A 1 284 ? 13.398 -13.945 -16.719 1 97.12 284 CYS A N 1
ATOM 2254 C CA . CYS A 1 284 ? 13.844 -12.953 -15.742 1 97.12 284 CYS A CA 1
ATOM 2255 C C . CYS A 1 284 ? 12.664 -12.359 -14.984 1 97.12 284 CYS A C 1
ATOM 2257 O O . CYS A 1 284 ? 12.539 -11.141 -14.883 1 97.12 284 CYS A O 1
ATOM 2259 N N . ASN A 1 285 ? 11.875 -13.242 -14.523 1 96.5 285 ASN A N 1
ATOM 2260 C CA . ASN A 1 285 ? 10.688 -12.867 -13.758 1 96.5 285 ASN A CA 1
ATOM 2261 C C . ASN A 1 285 ? 11 -12.742 -12.266 1 96.5 285 ASN A C 1
ATOM 2263 O O . ASN A 1 285 ? 11.125 -13.75 -11.57 1 96.5 285 ASN A O 1
ATOM 2267 N N . GLY A 1 286 ? 11.039 -11.57 -11.797 1 93.56 286 GLY A N 1
ATOM 2268 C CA . GLY A 1 286 ? 11.281 -11.32 -10.391 1 93.56 286 GLY A CA 1
ATOM 2269 C C . GLY A 1 286 ? 10.008 -11.117 -9.594 1 93.56 286 GLY A C 1
ATOM 2270 O O . GLY A 1 286 ? 10.047 -10.68 -8.438 1 93.56 286 GLY A O 1
ATOM 2271 N N . ASP A 1 287 ? 8.883 -11.508 -10.148 1 92.75 287 ASP A N 1
ATOM 2272 C CA . ASP A 1 287 ? 7.605 -11.258 -9.484 1 92.75 287 ASP A CA 1
ATOM 2273 C C . ASP A 1 287 ? 6.844 -12.555 -9.242 1 92.75 287 ASP A C 1
ATOM 2275 O O . ASP A 1 287 ? 5.672 -12.539 -8.859 1 92.75 287 ASP A O 1
ATOM 2279 N N . LEU A 1 288 ? 7.426 -13.625 -9.516 1 96.25 288 LEU A N 1
ATOM 2280 C CA . LEU A 1 288 ? 6.785 -14.891 -9.172 1 96.25 288 LEU A CA 1
ATOM 2281 C C . LEU A 1 288 ? 6.922 -15.172 -7.676 1 96.25 288 LEU A C 1
ATOM 2283 O O . LEU A 1 288 ? 7.645 -16.094 -7.281 1 96.25 288 LEU A O 1
ATOM 2287 N N . HIS A 1 289 ? 6.23 -14.43 -6.898 1 96 289 HIS A N 1
ATOM 2288 C CA . HIS A 1 289 ? 6.18 -14.641 -5.457 1 96 289 HIS A CA 1
ATOM 2289 C C . HIS A 1 289 ? 5.109 -15.664 -5.09 1 96 289 HIS A C 1
ATOM 2291 O O . HIS A 1 289 ? 4.398 -16.172 -5.961 1 96 289 HIS A O 1
ATOM 2297 N N . ALA A 1 290 ? 4.953 -15.953 -3.832 1 97.25 290 ALA A N 1
ATOM 2298 C CA . ALA A 1 290 ? 4.133 -17.062 -3.34 1 97.25 290 ALA A CA 1
ATOM 2299 C C . ALA A 1 290 ? 2.666 -16.859 -3.701 1 97.25 290 ALA A C 1
ATOM 2301 O O . ALA A 1 290 ? 1.924 -17.828 -3.885 1 97.25 290 ALA A O 1
ATOM 2302 N N . LYS A 1 291 ? 2.225 -15.633 -3.822 1 95.94 291 LYS A N 1
ATOM 2303 C CA . LYS A 1 291 ? 0.824 -15.367 -4.141 1 95.94 291 LYS A CA 1
ATOM 2304 C C . LYS A 1 291 ? 0.545 -15.602 -5.621 1 95.94 291 LYS A C 1
ATOM 2306 O O . LYS A 1 291 ? -0.613 -15.656 -6.039 1 95.94 291 LYS A O 1
ATOM 2311 N N . ASN A 1 292 ? 1.589 -15.82 -6.391 1 96.12 292 ASN A N 1
ATOM 2312 C CA . ASN A 1 292 ? 1.418 -16.078 -7.82 1 96.12 292 ASN A CA 1
ATOM 2313 C C . ASN A 1 292 ? 1.581 -17.547 -8.148 1 96.12 292 ASN A C 1
ATOM 2315 O O . ASN A 1 292 ? 1.725 -17.922 -9.32 1 96.12 292 ASN A O 1
ATOM 2319 N N . ILE A 1 293 ? 1.651 -18.344 -7.16 1 98.19 293 ILE A N 1
ATOM 2320 C CA . ILE A 1 293 ? 1.594 -19.797 -7.262 1 98.19 293 ILE A CA 1
ATOM 2321 C C . ILE A 1 293 ? 0.382 -20.328 -6.496 1 98.19 293 ILE A C 1
ATOM 2323 O O . ILE A 1 293 ? 0.302 -20.172 -5.273 1 98.19 293 ILE A O 1
ATOM 2327 N N . SER A 1 294 ? -0.508 -20.922 -7.277 1 98.25 294 SER A N 1
ATOM 2328 C CA . SER A 1 294 ? -1.77 -21.281 -6.637 1 98.25 294 SER A CA 1
ATOM 2329 C C . SER A 1 294 ? -2.143 -22.734 -6.93 1 98.25 294 SER A C 1
ATOM 2331 O O . SER A 1 294 ? -1.671 -23.312 -7.91 1 98.25 294 SER A O 1
ATOM 2333 N N . LEU A 1 295 ? -2.879 -23.312 -6.062 1 98.19 295 LEU A N 1
ATOM 2334 C CA . LEU A 1 295 ? -3.545 -24.594 -6.238 1 98.19 295 LEU A CA 1
ATOM 2335 C C . LEU A 1 295 ? -5.051 -24.406 -6.414 1 98.19 295 LEU A C 1
ATOM 2337 O O . LEU A 1 295 ? -5.625 -23.438 -5.898 1 98.19 295 LEU A O 1
ATOM 2341 N N . GLN A 1 296 ? -5.625 -25.266 -7.117 1 97.25 296 GLN A N 1
ATOM 2342 C CA . GLN A 1 296 ? -7.074 -25.266 -7.262 1 97.25 296 GLN A CA 1
ATOM 2343 C C . GLN A 1 296 ? -7.637 -26.688 -7.168 1 97.25 296 GLN A C 1
ATOM 2345 O O . GLN A 1 296 ? -6.922 -27.656 -7.418 1 97.25 296 GLN A O 1
ATOM 2350 N N . THR A 1 297 ? -8.844 -26.828 -6.742 1 95.56 297 THR A N 1
ATOM 2351 C CA . THR A 1 297 ? -9.586 -28.094 -6.742 1 95.56 297 THR A CA 1
ATOM 2352 C C . THR A 1 297 ? -10.539 -28.156 -7.93 1 95.56 297 THR A C 1
ATOM 2354 O O . THR A 1 297 ? -11.531 -27.406 -7.977 1 95.56 297 THR A O 1
ATOM 2357 N N . LEU A 1 298 ? -10.305 -29.078 -8.758 1 93 298 LEU A N 1
ATOM 2358 C CA . LEU A 1 298 ? -11.133 -29.219 -9.953 1 93 298 LEU A CA 1
ATOM 2359 C C . LEU A 1 298 ? -12.453 -29.891 -9.617 1 93 298 LEU A C 1
ATOM 2361 O O . LEU A 1 298 ? -12.68 -30.297 -8.477 1 93 298 LEU A O 1
ATOM 2365 N N . GLU A 1 299 ? -13.289 -29.984 -10.617 1 88.38 299 GLU A N 1
ATOM 2366 C CA . GLU A 1 299 ? -14.625 -30.547 -10.422 1 88.38 299 GLU A CA 1
ATOM 2367 C C . GLU A 1 299 ? -14.547 -32 -9.945 1 88.38 299 GLU A C 1
ATOM 2369 O O . GLU A 1 299 ? -15.398 -32.438 -9.18 1 88.38 299 GLU A O 1
ATOM 2374 N N . ASP A 1 300 ? -13.586 -32.688 -10.43 1 90.12 300 ASP A N 1
ATOM 2375 C CA . ASP A 1 300 ? -13.422 -34.062 -10.031 1 90.12 300 ASP A CA 1
ATOM 2376 C C . ASP A 1 300 ? -12.68 -34.188 -8.703 1 90.12 300 ASP A C 1
ATOM 2378 O O . ASP A 1 300 ? -12.203 -35.25 -8.336 1 90.12 300 ASP A O 1
ATOM 2382 N N . GLU A 1 301 ? -12.422 -33.062 -8.047 1 90.94 301 GLU A N 1
ATOM 2383 C CA . GLU A 1 301 ? -11.844 -32.969 -6.711 1 90.94 301 GLU A CA 1
ATOM 2384 C C . GLU A 1 301 ? -10.328 -33.125 -6.75 1 90.94 301 GLU A C 1
ATOM 2386 O O . GLU A 1 301 ? -9.68 -33.188 -5.703 1 90.94 301 GLU A O 1
ATOM 2391 N N . THR A 1 302 ? -9.828 -33.188 -7.973 1 95 302 THR A N 1
ATOM 2392 C CA . THR A 1 302 ? -8.375 -33.219 -8.094 1 95 302 THR A CA 1
ATOM 2393 C C . THR A 1 302 ? -7.77 -31.875 -7.758 1 95 302 THR A C 1
ATOM 2395 O O . THR A 1 302 ? -8.234 -30.844 -8.25 1 95 302 THR A O 1
ATOM 2398 N N . ILE A 1 303 ? -6.781 -31.938 -6.887 1 96.81 303 ILE A N 1
ATOM 2399 C CA . ILE A 1 303 ? -6.07 -30.703 -6.535 1 96.81 303 ILE A CA 1
ATOM 2400 C C . ILE A 1 303 ? -4.805 -30.594 -7.379 1 96.81 303 ILE A C 1
ATOM 2402 O O . ILE A 1 303 ? -3.943 -31.469 -7.348 1 96.81 303 ILE A O 1
ATOM 2406 N N . THR A 1 304 ? -4.719 -29.484 -8.125 1 97.44 304 THR A N 1
ATOM 2407 C CA . THR A 1 304 ? -3.605 -29.281 -9.047 1 97.44 304 THR A CA 1
ATOM 2408 C C . THR A 1 304 ? -3.158 -27.828 -9.039 1 97.44 304 THR A C 1
ATOM 2410 O O . THR A 1 304 ? -3.852 -26.953 -8.492 1 97.44 304 THR A O 1
ATOM 2413 N N . LEU A 1 305 ? -1.962 -27.578 -9.531 1 98.12 305 LEU A N 1
ATOM 2414 C CA . LEU A 1 305 ? -1.525 -26.203 -9.758 1 98.12 305 LEU A CA 1
ATOM 2415 C C . LEU A 1 305 ? -2.426 -25.5 -10.773 1 98.12 305 LEU A C 1
ATOM 2417 O O . LEU A 1 305 ? -2.9 -26.125 -11.719 1 98.12 305 LEU A O 1
ATOM 2421 N N . THR A 1 306 ? -2.662 -24.203 -10.555 1 97.5 306 THR A N 1
ATOM 2422 C CA . THR A 1 306 ? -3.461 -23.406 -11.477 1 97.5 306 THR A CA 1
ATOM 2423 C C . THR A 1 306 ? -2.697 -23.172 -12.773 1 97.5 306 THR A C 1
ATOM 2425 O O . THR A 1 306 ? -1.497 -23.438 -12.859 1 97.5 306 THR A O 1
ATOM 2428 N N . PRO A 1 307 ? -3.479 -22.703 -13.82 1 97.06 307 PRO A N 1
ATOM 2429 C CA . PRO A 1 307 ? -2.748 -22.109 -14.938 1 97.06 307 PRO A CA 1
ATOM 2430 C C . PRO A 1 307 ? -1.79 -21 -14.492 1 97.06 307 PRO A C 1
ATOM 2432 O O . PRO A 1 307 ? -2.025 -20.344 -13.477 1 97.06 307 PRO A O 1
ATOM 2435 N N . LEU A 1 308 ? -0.698 -20.859 -15.297 1 98.06 308 LEU A N 1
ATOM 2436 C CA . LEU A 1 308 ? 0.223 -19.766 -14.992 1 98.06 308 LEU A CA 1
ATOM 2437 C C . LEU A 1 308 ? -0.452 -18.406 -15.188 1 98.06 308 LEU A C 1
ATOM 2439 O O . LEU A 1 308 ? -1.203 -18.219 -16.141 1 98.06 308 LEU A O 1
ATOM 2443 N N . TYR A 1 309 ? -0.222 -17.5 -14.297 1 96.12 309 TYR A N 1
ATOM 2444 C CA . TYR A 1 309 ? -0.75 -16.141 -14.367 1 96.12 309 TYR A CA 1
ATOM 2445 C C . TYR A 1 309 ? 0.248 -15.133 -13.805 1 96.12 309 TYR A C 1
ATOM 2447 O O . TYR A 1 309 ? 1.223 -15.516 -13.148 1 96.12 309 TYR A O 1
ATOM 2455 N N . ASP A 1 310 ? 0.108 -13.914 -14.156 1 93.56 310 ASP A N 1
ATOM 2456 C CA . ASP A 1 310 ? 0.916 -12.82 -13.625 1 93.56 310 ASP A CA 1
ATOM 2457 C C . ASP A 1 310 ? 2.398 -13.047 -13.914 1 93.56 310 ASP A C 1
ATOM 2459 O O . ASP A 1 310 ? 3.23 -12.977 -13.008 1 93.56 310 ASP A O 1
ATOM 2463 N N . LEU A 1 311 ? 2.684 -13.328 -15.141 1 96.19 311 LEU A N 1
ATOM 2464 C CA . LEU A 1 311 ? 4.059 -13.508 -15.594 1 96.19 311 LEU A CA 1
ATOM 2465 C C . LEU A 1 311 ? 4.617 -12.211 -16.156 1 96.19 311 LEU A C 1
ATOM 2467 O O . LEU A 1 311 ? 4.062 -11.648 -17.109 1 96.19 311 LEU A O 1
ATOM 2471 N N . ILE A 1 312 ? 5.707 -11.766 -15.547 1 94.25 312 ILE A N 1
ATOM 2472 C CA . ILE A 1 312 ? 6.297 -10.508 -15.977 1 94.25 312 ILE A CA 1
ATOM 2473 C C . ILE A 1 312 ? 7.82 -10.641 -16.031 1 94.25 312 ILE A C 1
ATOM 2475 O O . ILE A 1 312 ? 8.43 -11.156 -15.094 1 94.25 312 ILE A O 1
ATOM 2479 N N . SER A 1 313 ? 8.375 -10.195 -17.141 1 95.25 313 SER A N 1
ATOM 2480 C CA . SER A 1 313 ? 9.828 -10.023 -17.156 1 95.25 313 SER A CA 1
ATOM 2481 C C . SER A 1 313 ? 10.242 -8.734 -16.469 1 95.25 313 SER A C 1
ATOM 2483 O O . SER A 1 313 ? 10.297 -7.676 -17.094 1 95.25 313 SER A O 1
ATOM 2485 N N . THR A 1 314 ? 10.648 -8.828 -15.281 1 91.25 314 THR A N 1
ATOM 2486 C CA . THR A 1 314 ? 10.859 -7.645 -14.453 1 91.25 314 THR A CA 1
ATOM 2487 C C . THR A 1 314 ? 12.242 -7.051 -14.695 1 91.25 314 THR A C 1
ATOM 2489 O O . THR A 1 314 ? 12.531 -5.93 -14.273 1 91.25 314 THR A O 1
ATOM 2492 N N . ALA A 1 315 ? 13.117 -7.766 -15.414 1 89.06 315 ALA A N 1
ATOM 2493 C CA . ALA A 1 315 ? 14.469 -7.285 -15.703 1 89.06 315 ALA A CA 1
ATOM 2494 C C . ALA A 1 315 ? 14.422 -5.922 -16.391 1 89.06 315 ALA A C 1
ATOM 2496 O O . ALA A 1 315 ? 15.297 -5.078 -16.156 1 89.06 315 ALA A O 1
ATOM 2497 N N . ILE A 1 316 ? 13.469 -5.695 -17.203 1 86.31 316 ILE A N 1
ATOM 2498 C CA . ILE A 1 316 ? 13.383 -4.445 -17.953 1 86.31 316 ILE A CA 1
ATOM 2499 C C . ILE A 1 316 ? 13.008 -3.307 -17.016 1 86.31 316 ILE A C 1
ATOM 2501 O O . ILE A 1 316 ? 13.094 -2.133 -17.375 1 86.31 316 ILE A O 1
ATOM 2505 N N . TYR A 1 317 ? 12.617 -3.627 -15.859 1 80.44 317 TYR A N 1
ATOM 2506 C CA . TYR A 1 317 ? 12.32 -2.637 -14.828 1 80.44 317 TYR A CA 1
ATOM 2507 C C . TYR A 1 317 ? 13.367 -2.668 -13.727 1 80.44 317 TYR A C 1
ATOM 2509 O O . TYR A 1 317 ? 13.078 -2.316 -12.578 1 80.44 317 TYR A O 1
ATOM 2517 N N . SER A 1 318 ? 14.477 -3.27 -13.969 1 79.81 318 SER A N 1
ATOM 2518 C CA . SER A 1 318 ? 15.656 -3.273 -13.102 1 79.81 318 SER A CA 1
ATOM 2519 C C . SER A 1 318 ? 15.438 -4.168 -11.883 1 79.81 318 SER A C 1
ATOM 2521 O O . SER A 1 318 ? 15.867 -3.828 -10.781 1 79.81 318 SER A O 1
ATOM 2523 N N . ASP A 1 319 ? 14.695 -5.133 -12.047 1 83.38 319 ASP A N 1
ATOM 2524 C CA . ASP A 1 319 ? 14.492 -6.203 -11.078 1 83.38 319 ASP A CA 1
ATOM 2525 C C . ASP A 1 319 ? 14.938 -7.551 -11.641 1 83.38 319 ASP A C 1
ATOM 2527 O O . ASP A 1 319 ? 14.266 -8.117 -12.516 1 83.38 319 ASP A O 1
ATOM 2531 N N . PHE A 1 320 ? 16 -8.102 -11.055 1 87.56 320 PHE A N 1
ATOM 2532 C CA . PHE A 1 320 ? 16.719 -9.125 -11.797 1 87.56 320 PHE A CA 1
ATOM 2533 C C . PHE A 1 320 ? 16.641 -10.469 -11.078 1 87.56 320 PHE A C 1
ATOM 2535 O O . PHE A 1 320 ? 16.875 -11.516 -11.68 1 87.56 320 PHE A O 1
ATOM 2542 N N . ASN A 1 321 ? 16.375 -10.477 -9.828 1 90.88 321 ASN A N 1
ATOM 2543 C CA . ASN A 1 321 ? 16.391 -11.719 -9.062 1 90.88 321 ASN A CA 1
ATOM 2544 C C . ASN A 1 321 ? 15.008 -12.359 -9.008 1 90.88 321 ASN A C 1
ATOM 2546 O O . ASN A 1 321 ? 13.992 -11.68 -9.172 1 90.88 321 ASN A O 1
ATOM 2550 N N . MET A 1 322 ? 15.055 -13.641 -8.773 1 95.69 322 MET A N 1
ATOM 2551 C CA . MET A 1 322 ? 13.789 -14.336 -8.547 1 95.69 322 MET A CA 1
ATOM 2552 C C . MET A 1 322 ? 13.086 -13.797 -7.305 1 95.69 322 MET A C 1
ATOM 2554 O O . MET A 1 322 ? 13.734 -13.289 -6.387 1 95.69 322 MET A O 1
ATOM 2558 N N . ALA A 1 323 ? 11.789 -13.875 -7.293 1 93.88 323 ALA A N 1
ATOM 2559 C CA . ALA A 1 323 ? 10.992 -13.328 -6.199 1 93.88 323 ALA A CA 1
ATOM 2560 C C . ALA A 1 323 ? 11.148 -14.172 -4.938 1 93.88 323 ALA A C 1
ATOM 2562 O O . ALA A 1 323 ? 11.109 -13.641 -3.822 1 93.88 323 ALA A O 1
ATOM 2563 N N . ILE A 1 324 ? 11.211 -15.484 -5.117 1 95.56 324 ILE A N 1
ATOM 2564 C CA . ILE A 1 324 ? 11.336 -16.375 -3.971 1 95.56 324 ILE A CA 1
ATOM 2565 C C . ILE A 1 324 ? 12.531 -17.312 -4.172 1 95.56 324 ILE A C 1
ATOM 2567 O O . ILE A 1 324 ? 12.938 -17.578 -5.309 1 95.56 324 ILE A O 1
ATOM 2571 N N . LYS A 1 325 ? 13.031 -17.812 -3.051 1 96.62 325 LYS A N 1
ATOM 2572 C CA . LYS A 1 325 ? 14.266 -18.594 -3.102 1 96.62 325 LYS A CA 1
ATOM 2573 C C . LYS A 1 325 ? 13.961 -20.078 -3.293 1 96.62 325 LYS A C 1
ATOM 2575 O O . LYS A 1 325 ? 12.953 -20.578 -2.793 1 96.62 325 LYS A O 1
ATOM 2580 N N . MET A 1 326 ? 14.758 -20.719 -4.016 1 97.94 326 MET A N 1
ATOM 2581 C CA . MET A 1 326 ? 14.852 -22.172 -4.148 1 97.94 326 MET A CA 1
ATOM 2582 C C . MET A 1 326 ? 16.203 -22.672 -3.668 1 97.94 326 MET A C 1
ATOM 2584 O O . MET A 1 326 ? 17.234 -22.359 -4.258 1 97.94 326 MET A O 1
ATOM 2588 N N . ASP A 1 327 ? 16.125 -23.438 -2.576 1 97 327 ASP A N 1
ATOM 2589 C CA . ASP A 1 327 ? 17.359 -23.875 -1.927 1 97 327 ASP A CA 1
ATOM 2590 C C . ASP A 1 327 ? 18.266 -22.703 -1.599 1 97 327 ASP A C 1
ATOM 2592 O O . ASP A 1 327 ? 19.469 -22.734 -1.877 1 97 327 ASP A O 1
ATOM 2596 N N . GLY A 1 328 ? 17.688 -21.672 -1.207 1 94.06 328 GLY A N 1
ATOM 2597 C CA . GLY A 1 328 ? 18.422 -20.516 -0.723 1 94.06 328 GLY A CA 1
ATOM 2598 C C . GLY A 1 328 ? 18.875 -19.594 -1.835 1 94.06 328 GLY A C 1
ATOM 2599 O O . GLY A 1 328 ? 19.484 -18.547 -1.574 1 94.06 328 GLY A O 1
ATOM 2600 N N . ARG A 1 329 ? 18.531 -19.875 -3.045 1 94.5 329 ARG A N 1
ATOM 2601 C CA . ARG A 1 329 ? 19.047 -19.109 -4.18 1 94.5 329 ARG A CA 1
ATOM 2602 C C . ARG A 1 329 ? 17.906 -18.359 -4.879 1 94.5 329 ARG A C 1
ATOM 2604 O O . ARG A 1 329 ? 16.812 -18.906 -5.043 1 94.5 329 ARG A O 1
ATOM 2611 N N . ASP A 1 330 ? 18.219 -17.156 -5.285 1 94.69 330 ASP A N 1
ATOM 2612 C CA . ASP A 1 330 ? 17.281 -16.375 -6.078 1 94.69 330 ASP A CA 1
ATOM 2613 C C . ASP A 1 330 ? 17.922 -15.875 -7.371 1 94.69 330 ASP A C 1
ATOM 2615 O O . ASP A 1 330 ? 17.359 -15.016 -8.055 1 94.69 330 ASP A O 1
ATOM 2619 N N . ASP A 1 331 ? 19.031 -16.375 -7.668 1 94.75 331 ASP A N 1
ATOM 2620 C CA . ASP A 1 331 ? 19.75 -16.125 -8.914 1 94.75 331 ASP A CA 1
ATOM 2621 C C . ASP A 1 331 ? 20.781 -17.219 -9.188 1 94.75 331 ASP A C 1
ATOM 2623 O O . ASP A 1 331 ? 20.953 -18.125 -8.375 1 94.75 331 ASP A O 1
ATOM 2627 N N . ASN A 1 332 ? 21.359 -17.188 -10.391 1 95.69 332 ASN A N 1
ATOM 2628 C CA . ASN A 1 332 ? 22.391 -18.141 -10.773 1 95.69 332 ASN A CA 1
ATOM 2629 C C . ASN A 1 332 ? 21.906 -19.578 -10.562 1 95.69 332 ASN A C 1
ATOM 2631 O O . ASN A 1 332 ? 22.594 -20.375 -9.914 1 95.69 332 ASN A O 1
ATOM 2635 N N . MET A 1 333 ? 20.781 -19.859 -11.055 1 97.25 333 MET A N 1
ATOM 2636 C CA . MET A 1 333 ? 20.172 -21.172 -10.906 1 97.25 333 MET A CA 1
ATOM 2637 C C . MET A 1 333 ? 20.594 -22.094 -12.039 1 97.25 333 MET A C 1
ATOM 2639 O O . MET A 1 333 ? 20.016 -22.047 -13.133 1 97.25 333 MET A O 1
ATOM 2643 N N . LYS A 1 334 ? 21.453 -23.016 -11.727 1 98 334 LYS A N 1
ATOM 2644 C CA . LYS A 1 334 ? 21.953 -23.969 -12.711 1 98 334 LYS A CA 1
ATOM 2645 C C . LYS A 1 334 ? 21.062 -25.203 -12.805 1 98 334 LYS A C 1
ATOM 2647 O O . LYS A 1 334 ? 20.297 -25.484 -11.883 1 98 334 LYS A O 1
ATOM 2652 N N . ARG A 1 335 ? 21.234 -25.906 -13.945 1 98.31 335 ARG A N 1
ATOM 2653 C CA . ARG A 1 335 ? 20.469 -27.109 -14.203 1 98.31 335 ARG A CA 1
ATOM 2654 C C . ARG A 1 335 ? 20.547 -28.078 -13.016 1 98.31 335 ARG A C 1
ATOM 2656 O O . ARG A 1 335 ? 19.547 -28.672 -12.625 1 98.31 335 ARG A O 1
ATOM 2663 N N . LYS A 1 336 ? 21.703 -28.172 -12.422 1 98 336 LYS A N 1
ATOM 2664 C CA . LYS A 1 336 ? 21.938 -29.109 -11.328 1 98 336 LYS A CA 1
ATOM 2665 C C . LYS A 1 336 ? 21.047 -28.781 -10.133 1 98 336 LYS A C 1
ATOM 2667 O O . LYS A 1 336 ? 20.609 -29.688 -9.414 1 98 336 LYS A O 1
ATOM 2672 N N . ILE A 1 337 ? 20.797 -27.578 -9.891 1 98 337 ILE A N 1
ATOM 2673 C CA . ILE A 1 337 ? 19.953 -27.156 -8.773 1 98 337 ILE A CA 1
ATOM 2674 C C . ILE A 1 337 ? 18.562 -27.734 -8.953 1 98 337 ILE A C 1
ATOM 2676 O O . ILE A 1 337 ? 17.953 -28.219 -7.992 1 98 337 ILE A O 1
ATOM 2680 N N . PHE A 1 338 ? 18.062 -27.734 -10.156 1 98.62 338 PHE A N 1
ATOM 2681 C CA . PHE A 1 338 ? 16.734 -28.266 -10.453 1 98.62 338 PHE A CA 1
ATOM 2682 C C . PHE A 1 338 ? 16.703 -29.781 -10.32 1 98.62 338 PHE A C 1
ATOM 2684 O O . PHE A 1 338 ? 15.773 -30.344 -9.742 1 98.62 338 PHE A O 1
ATOM 2691 N N . THR A 1 339 ? 17.766 -30.469 -10.852 1 98.44 339 THR A N 1
ATOM 2692 C CA . THR A 1 339 ? 17.781 -31.922 -10.781 1 98.44 339 THR A CA 1
ATOM 2693 C C . THR A 1 339 ? 17.953 -32.375 -9.336 1 98.44 339 THR A C 1
ATOM 2695 O O . THR A 1 339 ? 17.297 -33.344 -8.914 1 98.44 339 THR A O 1
ATOM 2698 N N . ASP A 1 340 ? 18.797 -31.672 -8.578 1 98.31 340 ASP A N 1
ATOM 2699 C CA . ASP A 1 340 ? 18.953 -32 -7.16 1 98.31 340 ASP A CA 1
ATOM 2700 C C . ASP A 1 340 ? 17.641 -31.797 -6.398 1 98.31 340 ASP A C 1
ATOM 2702 O O . ASP A 1 340 ? 17.281 -32.625 -5.555 1 98.31 340 ASP A O 1
ATOM 2706 N N . PHE A 1 341 ? 17 -30.734 -6.668 1 98.44 341 PHE A N 1
ATOM 2707 C CA . PHE A 1 341 ? 15.727 -30.438 -6.027 1 98.44 341 PHE A CA 1
ATOM 2708 C C . PHE A 1 341 ? 14.695 -31.516 -6.336 1 98.44 341 PHE A C 1
ATOM 2710 O O . PHE A 1 341 ? 14.031 -32.031 -5.434 1 98.44 341 PHE A O 1
ATOM 2717 N N . ALA A 1 342 ? 14.57 -31.875 -7.562 1 98.38 342 ALA A N 1
ATOM 2718 C CA . ALA A 1 342 ? 13.617 -32.875 -8.016 1 98.38 342 ALA A CA 1
ATOM 2719 C C . ALA A 1 342 ? 13.867 -34.219 -7.324 1 98.38 342 ALA A C 1
ATOM 2721 O O . ALA A 1 342 ? 12.93 -34.906 -6.918 1 98.38 342 ALA A O 1
ATOM 2722 N N . GLU A 1 343 ? 15.07 -34.531 -7.207 1 98 343 GLU A N 1
ATOM 2723 C CA . GLU A 1 343 ? 15.438 -35.812 -6.609 1 98 343 GLU A CA 1
ATOM 2724 C C . GLU A 1 343 ? 14.945 -35.906 -5.168 1 98 343 GLU A C 1
ATOM 2726 O O . GLU A 1 343 ? 14.562 -37 -4.707 1 98 343 GLU A O 1
ATOM 2731 N N . ARG A 1 344 ? 14.945 -34.875 -4.504 1 97.69 344 ARG A N 1
ATOM 2732 C CA . ARG A 1 344 ? 14.5 -34.844 -3.117 1 97.69 344 ARG A CA 1
ATOM 2733 C C . ARG A 1 344 ? 13.016 -35.188 -3.018 1 97.69 344 ARG A C 1
ATOM 2735 O O . ARG A 1 344 ? 12.531 -35.562 -1.955 1 97.69 344 ARG A O 1
ATOM 2742 N N . TYR A 1 345 ? 12.359 -35.062 -4.117 1 97.75 345 TYR A N 1
ATOM 2743 C CA . TYR A 1 345 ? 10.93 -35.344 -4.125 1 97.75 345 TYR A CA 1
ATOM 2744 C C . TYR A 1 345 ? 10.633 -36.562 -4.984 1 97.75 345 TYR A C 1
ATOM 2746 O O . TYR A 1 345 ? 9.539 -36.719 -5.539 1 97.75 345 TYR A O 1
ATOM 2754 N N . GLN A 1 346 ? 11.656 -37.344 -5.258 1 97.25 346 GLN A N 1
ATOM 2755 C CA . GLN A 1 346 ? 11.555 -38.625 -5.91 1 97.25 346 GLN A CA 1
ATOM 2756 C C . GLN A 1 346 ? 11.195 -38.5 -7.387 1 97.25 346 GLN A C 1
ATOM 2758 O O . GLN A 1 346 ? 10.414 -39.281 -7.926 1 97.25 346 GLN A O 1
ATOM 2763 N N . ILE A 1 347 ? 11.625 -37.5 -7.957 1 98 347 ILE A N 1
ATOM 2764 C CA . ILE A 1 347 ? 11.594 -37.312 -9.406 1 98 347 ILE A CA 1
ATOM 2765 C C . ILE A 1 347 ? 12.977 -37.594 -9.992 1 98 347 ILE A C 1
ATOM 2767 O O . ILE A 1 347 ? 13.953 -36.938 -9.594 1 98 347 ILE A O 1
ATOM 2771 N N . SER A 1 348 ? 13.016 -38.438 -10.898 1 97.75 348 SER A N 1
ATOM 2772 C CA . SER A 1 348 ? 14.312 -38.875 -11.398 1 97.75 348 SER A CA 1
ATOM 2773 C C . SER A 1 348 ? 15.016 -37.75 -12.156 1 97.75 348 SER A C 1
ATOM 2775 O O . SER A 1 348 ? 14.367 -36.906 -12.758 1 97.75 348 SER A O 1
ATOM 2777 N N . VAL A 1 349 ? 16.281 -37.875 -12.117 1 97.62 349 VAL A N 1
ATOM 2778 C CA . VAL A 1 349 ? 17.125 -36.906 -12.828 1 97.62 349 VAL A CA 1
ATOM 2779 C C . VAL A 1 349 ? 16.812 -36.969 -14.32 1 97.62 349 VAL A C 1
ATOM 2781 O O . VAL A 1 349 ? 16.781 -35.906 -14.984 1 97.62 349 VAL A O 1
ATOM 2784 N N . LYS A 1 350 ? 16.562 -38.094 -14.781 1 98 350 LYS A N 1
ATOM 2785 C CA . LYS A 1 350 ? 16.25 -38.281 -16.188 1 98 350 LYS A CA 1
ATOM 2786 C C . LYS A 1 350 ? 14.992 -37.531 -16.578 1 98 350 LYS A C 1
ATOM 2788 O O . LYS A 1 350 ? 14.961 -36.844 -17.609 1 98 350 LYS A O 1
ATOM 2793 N N . VAL A 1 351 ? 13.992 -37.656 -15.789 1 98.19 351 VAL A N 1
ATOM 2794 C CA . VAL A 1 351 ? 12.711 -37 -16.062 1 98.19 351 VAL A CA 1
ATOM 2795 C C . VAL A 1 351 ? 12.883 -35.5 -15.984 1 98.19 351 VAL A C 1
ATOM 2797 O O . VAL A 1 351 ? 12.391 -34.75 -16.859 1 98.19 351 VAL A O 1
ATOM 2800 N N . MET A 1 352 ? 13.555 -34.969 -14.969 1 98.25 352 MET A N 1
ATOM 2801 C CA . MET A 1 352 ? 13.773 -33.531 -14.812 1 98.25 352 MET A CA 1
ATOM 2802 C C . MET A 1 352 ? 14.594 -32.969 -15.977 1 98.25 352 MET A C 1
ATOM 2804 O O . MET A 1 352 ? 14.281 -31.906 -16.5 1 98.25 352 MET A O 1
ATOM 2808 N N . ASN A 1 353 ? 15.648 -33.719 -16.328 1 98.5 353 ASN A N 1
ATOM 2809 C CA . ASN A 1 353 ? 16.453 -33.312 -17.469 1 98.5 353 ASN A CA 1
ATOM 2810 C C . ASN A 1 353 ? 15.633 -33.25 -18.75 1 98.5 353 ASN A C 1
ATOM 2812 O O . ASN A 1 353 ? 15.742 -32.281 -19.516 1 98.5 353 ASN A O 1
ATOM 2816 N N . ALA A 1 354 ? 14.836 -34.219 -18.984 1 98.56 354 ALA A N 1
ATOM 2817 C CA . ALA A 1 354 ? 13.992 -34.25 -20.172 1 98.56 354 ALA A CA 1
ATOM 2818 C C . ALA A 1 354 ? 13.023 -33.062 -20.172 1 98.56 354 ALA A C 1
ATOM 2820 O O . ALA A 1 354 ? 12.766 -32.469 -21.234 1 98.56 354 ALA A O 1
ATOM 2821 N N . THR A 1 355 ? 12.492 -32.781 -19.047 1 98.25 355 THR A N 1
ATOM 2822 C CA . THR A 1 355 ? 11.562 -31.672 -18.891 1 98.25 355 THR A CA 1
ATOM 2823 C C . THR A 1 355 ? 12.25 -30.344 -19.203 1 98.25 355 THR A C 1
ATOM 2825 O O . THR A 1 355 ? 11.703 -29.516 -19.938 1 98.25 355 THR A O 1
ATOM 2828 N N . LEU A 1 356 ? 13.438 -30.109 -18.656 1 98.62 356 LEU A N 1
ATOM 2829 C CA . LEU A 1 356 ? 14.188 -28.891 -18.906 1 98.62 356 LEU A CA 1
ATOM 2830 C C . LEU A 1 356 ? 14.594 -28.781 -20.375 1 98.62 356 LEU A C 1
ATOM 2832 O O . LEU A 1 356 ? 14.555 -27.688 -20.953 1 98.62 356 LEU A O 1
ATOM 2836 N N . ASP A 1 357 ? 14.984 -29.891 -20.953 1 98.75 357 ASP A N 1
ATOM 2837 C CA . ASP A 1 357 ? 15.367 -29.906 -22.359 1 98.75 357 ASP A CA 1
ATOM 2838 C C . ASP A 1 357 ? 14.195 -29.484 -23.234 1 98.75 357 ASP A C 1
ATOM 2840 O O . ASP A 1 357 ? 14.359 -28.703 -24.188 1 98.75 357 ASP A O 1
ATOM 2844 N N . LYS A 1 358 ? 13.07 -30.094 -22.969 1 98.5 358 LYS A N 1
ATOM 2845 C CA . LYS A 1 358 ? 11.875 -29.75 -23.719 1 98.5 358 LYS A CA 1
ATOM 2846 C C . LYS A 1 358 ? 11.539 -28.266 -23.578 1 98.5 358 LYS A C 1
ATOM 2848 O O . LYS A 1 358 ? 11.211 -27.594 -24.547 1 98.5 358 LYS A O 1
ATOM 2853 N N . LEU A 1 359 ? 11.625 -27.734 -22.406 1 98.62 359 LEU A N 1
ATOM 2854 C CA . LEU A 1 359 ? 11.367 -26.312 -22.141 1 98.62 359 LEU A CA 1
ATOM 2855 C C . LEU A 1 359 ? 12.352 -25.438 -22.891 1 98.62 359 LEU A C 1
ATOM 2857 O O . LEU A 1 359 ? 11.961 -24.469 -23.531 1 98.62 359 LEU A O 1
ATOM 2861 N N . LEU A 1 360 ? 13.656 -25.75 -22.797 1 98.62 360 LEU A N 1
ATOM 2862 C CA . LEU A 1 360 ? 14.695 -24.938 -23.422 1 98.62 360 LEU A CA 1
ATOM 2863 C C . LEU A 1 360 ? 14.531 -24.922 -24.938 1 98.62 360 LEU A C 1
ATOM 2865 O O . LEU A 1 360 ? 14.75 -23.891 -25.578 1 98.62 360 LEU A O 1
ATOM 2869 N N . LYS A 1 361 ? 14.18 -26.094 -25.469 1 98.56 361 LYS A N 1
ATOM 2870 C CA . LYS A 1 361 ? 13.984 -26.172 -26.906 1 98.56 361 LYS A CA 1
ATOM 2871 C C . LYS A 1 361 ? 12.883 -25.219 -27.375 1 98.56 361 LYS A C 1
ATOM 2873 O O . LYS A 1 361 ? 13.078 -24.453 -28.312 1 98.56 361 LYS A O 1
ATOM 2878 N N . ARG A 1 362 ? 11.797 -25.297 -26.75 1 98.5 362 ARG A N 1
ATOM 2879 C CA . ARG A 1 362 ? 10.672 -24.438 -27.109 1 98.5 362 ARG A CA 1
ATOM 2880 C C . ARG A 1 362 ? 10.977 -22.984 -26.781 1 98.5 362 ARG A C 1
ATOM 2882 O O . ARG A 1 362 ? 10.656 -22.078 -27.562 1 98.5 362 ARG A O 1
ATOM 2889 N N . PHE A 1 363 ? 11.578 -22.766 -25.641 1 98.62 363 PHE A N 1
ATOM 2890 C CA . PHE A 1 363 ? 11.883 -21.406 -25.203 1 98.62 363 PHE A CA 1
ATOM 2891 C C . PHE A 1 363 ? 12.812 -20.719 -26.203 1 98.62 363 PHE A C 1
ATOM 2893 O O . PHE A 1 363 ? 12.594 -19.578 -26.578 1 98.62 363 PHE A O 1
ATOM 2900 N N . THR A 1 364 ? 13.852 -21.359 -26.562 1 98.19 364 THR A N 1
ATOM 2901 C CA . THR A 1 364 ? 14.836 -20.781 -27.469 1 98.19 364 THR A CA 1
ATOM 2902 C C . THR A 1 364 ? 14.203 -20.453 -28.828 1 98.19 364 THR A C 1
ATOM 2904 O O . THR A 1 364 ? 14.57 -19.469 -29.469 1 98.19 364 THR A O 1
ATOM 2907 N N . LYS A 1 365 ? 13.242 -21.219 -29.156 1 97.75 365 LYS A N 1
ATOM 2908 C CA . LYS A 1 365 ? 12.555 -21.016 -30.422 1 97.75 365 LYS A CA 1
ATOM 2909 C C . LYS A 1 365 ? 11.641 -19.781 -30.359 1 97.75 365 LYS A C 1
ATOM 2911 O O . LYS A 1 365 ? 11.547 -19.031 -31.328 1 97.75 365 LYS A O 1
ATOM 2916 N N . TYR A 1 366 ? 11.016 -19.547 -29.266 1 97.75 366 TYR A N 1
ATOM 2917 C CA . TYR A 1 366 ? 9.875 -18.641 -29.266 1 97.75 366 TYR A CA 1
ATOM 2918 C C . TYR A 1 366 ? 10.18 -17.375 -28.469 1 97.75 366 TYR A C 1
ATOM 2920 O O . TYR A 1 366 ? 9.469 -16.375 -28.562 1 97.75 366 TYR A O 1
ATOM 2928 N N . TYR A 1 367 ? 11.305 -17.281 -27.625 1 96.75 367 TYR A N 1
ATOM 2929 C CA . TYR A 1 367 ? 11.484 -16.188 -26.672 1 96.75 367 TYR A CA 1
ATOM 2930 C C . TYR A 1 367 ? 11.695 -14.859 -27.391 1 96.75 367 TYR A C 1
ATOM 2932 O O . TYR A 1 367 ? 11.492 -13.797 -26.812 1 96.75 367 TYR A O 1
ATOM 2940 N N . PRO A 1 368 ? 12.062 -14.758 -28.75 1 94.75 368 PRO A N 1
ATOM 2941 C CA . PRO A 1 368 ? 12.117 -13.461 -29.438 1 94.75 368 PRO A CA 1
ATOM 2942 C C . PRO A 1 368 ? 10.789 -12.719 -29.406 1 94.75 368 PRO A C 1
ATOM 2944 O O . PRO A 1 368 ? 10.75 -11.492 -29.562 1 94.75 368 PRO A O 1
ATOM 2947 N N . GLY A 1 369 ? 9.727 -13.508 -29.203 1 93.06 369 GLY A N 1
ATOM 2948 C CA . GLY A 1 369 ? 8.414 -12.898 -29.062 1 93.06 369 GLY A CA 1
ATOM 2949 C C . GLY A 1 369 ? 8.32 -11.953 -27.875 1 93.06 369 GLY A C 1
ATOM 2950 O O . GLY A 1 369 ? 7.414 -11.117 -27.812 1 93.06 369 GLY A O 1
ATOM 2951 N N . LEU A 1 370 ? 9.219 -12.047 -26.906 1 93.5 370 LEU A N 1
ATOM 2952 C CA . LEU A 1 370 ? 9.234 -11.18 -25.734 1 93.5 370 LEU A CA 1
ATOM 2953 C C . LEU A 1 370 ? 9.609 -9.75 -26.109 1 93.5 370 LEU A C 1
ATOM 2955 O O . LEU A 1 370 ? 9.344 -8.812 -25.344 1 93.5 370 LEU A O 1
ATOM 2959 N N . PHE A 1 371 ? 10.18 -9.57 -27.25 1 91.69 371 PHE A N 1
ATOM 2960 C CA . PHE A 1 371 ? 10.703 -8.266 -27.641 1 91.69 371 PHE A CA 1
ATOM 2961 C C . PHE A 1 371 ? 9.727 -7.539 -28.562 1 91.69 371 PHE A C 1
ATOM 2963 O O . PHE A 1 371 ? 10.102 -6.586 -29.25 1 91.69 371 PHE A O 1
ATOM 2970 N N . THR A 1 372 ? 8.5 -7.938 -28.547 1 89.88 372 THR A N 1
ATOM 2971 C CA . THR A 1 372 ? 7.52 -7.379 -29.469 1 89.88 372 THR A CA 1
ATOM 2972 C C . THR A 1 372 ? 6.848 -6.148 -28.875 1 89.88 372 THR A C 1
ATOM 2974 O O . THR A 1 372 ? 6.242 -5.352 -29.594 1 89.88 372 THR A O 1
ATOM 2977 N N . PHE A 1 373 ? 6.922 -5.98 -27.609 1 87 373 PHE A N 1
ATOM 2978 C CA . PHE A 1 373 ? 6.371 -4.758 -27.031 1 87 373 PHE A CA 1
ATOM 2979 C C . PHE A 1 373 ? 7.449 -3.689 -26.906 1 87 373 PHE A C 1
ATOM 2981 O O . PHE A 1 373 ? 8.641 -3.992 -26.969 1 87 373 PHE A O 1
ATOM 2988 N N . GLU A 1 374 ? 6.988 -2.48 -26.781 1 83.75 374 GLU A N 1
ATOM 2989 C CA . GLU A 1 374 ? 7.891 -1.334 -26.828 1 83.75 374 GLU A CA 1
ATOM 2990 C C . GLU A 1 374 ? 8.828 -1.314 -25.625 1 83.75 374 GLU A C 1
ATOM 2992 O O . GLU A 1 374 ? 8.375 -1.433 -24.484 1 83.75 374 GLU A O 1
ATOM 2997 N N . MET A 1 375 ? 10.156 -1.273 -25.922 1 85.56 375 MET A N 1
ATOM 2998 C CA . MET A 1 375 ? 11.195 -1.071 -24.906 1 85.56 375 MET A CA 1
ATOM 2999 C C . MET A 1 375 ? 12.43 -0.428 -25.531 1 85.56 375 MET A C 1
ATOM 3001 O O . MET A 1 375 ? 12.625 -0.487 -26.75 1 85.56 375 MET A O 1
ATOM 3005 N N . THR A 1 376 ? 13.211 0.239 -24.734 1 85.19 376 THR A N 1
ATOM 3006 C CA . THR A 1 376 ? 14.438 0.854 -25.234 1 85.19 376 THR A CA 1
ATOM 3007 C C . THR A 1 376 ? 15.445 -0.211 -25.656 1 85.19 376 THR A C 1
ATOM 3009 O O . THR A 1 376 ? 15.391 -1.348 -25.172 1 85.19 376 THR A O 1
ATOM 3012 N N . ASP A 1 377 ? 16.344 0.203 -26.516 1 89.75 377 ASP A N 1
ATOM 3013 C CA . ASP A 1 377 ? 17.391 -0.711 -26.969 1 89.75 377 ASP A CA 1
ATOM 3014 C C . ASP A 1 377 ? 18.25 -1.18 -25.797 1 89.75 377 ASP A C 1
ATOM 3016 O O . ASP A 1 377 ? 18.672 -2.336 -25.766 1 89.75 377 ASP A O 1
ATOM 3020 N N . LYS A 1 378 ? 18.469 -0.314 -24.953 1 87.81 378 LYS A N 1
ATOM 3021 C CA . LYS A 1 378 ? 19.281 -0.649 -23.781 1 87.81 378 LYS A CA 1
ATOM 3022 C C . LYS A 1 378 ? 18.625 -1.76 -22.969 1 87.81 378 LYS A C 1
ATOM 3024 O O . LYS A 1 378 ? 19.297 -2.713 -22.562 1 87.81 378 LYS A O 1
ATOM 3029 N N . LYS A 1 379 ? 17.375 -1.652 -22.75 1 88.06 379 LYS A N 1
ATOM 3030 C CA . LYS A 1 379 ? 16.641 -2.646 -21.984 1 88.06 379 LYS A CA 1
ATOM 3031 C C . LYS A 1 379 ? 16.531 -3.967 -22.734 1 88.06 379 LYS A C 1
ATOM 3033 O O . LYS A 1 379 ? 16.641 -5.039 -22.141 1 88.06 379 LYS A O 1
ATOM 3038 N N . LYS A 1 380 ? 16.297 -3.824 -24 1 92.75 380 LYS A N 1
ATOM 3039 C CA . LYS A 1 380 ? 16.219 -5.012 -24.844 1 92.75 380 LYS A CA 1
ATOM 3040 C C . LYS A 1 380 ? 17.516 -5.801 -24.828 1 92.75 380 LYS A C 1
ATOM 3042 O O . LYS A 1 380 ? 17.516 -7.023 -24.672 1 92.75 380 LYS A O 1
ATOM 3047 N N . ASN A 1 381 ? 18.594 -5.074 -24.984 1 93.75 381 ASN A N 1
ATOM 3048 C CA . ASN A 1 381 ? 19.906 -5.715 -24.969 1 93.75 381 ASN A CA 1
ATOM 3049 C C . ASN A 1 381 ? 20.219 -6.363 -23.625 1 93.75 381 ASN A C 1
ATOM 3051 O O . ASN A 1 381 ? 20.766 -7.461 -23.578 1 93.75 381 ASN A O 1
ATOM 3055 N N . LEU A 1 382 ? 19.859 -5.672 -22.656 1 92.44 382 LEU A N 1
ATOM 3056 C CA . LEU A 1 382 ? 20.047 -6.215 -21.312 1 92.44 382 LEU A CA 1
ATOM 3057 C C . LEU A 1 382 ? 19.266 -7.508 -21.125 1 92.44 382 LEU A C 1
ATOM 3059 O O . LEU A 1 382 ? 19.797 -8.508 -20.656 1 92.44 382 LEU A O 1
ATOM 3063 N N . LEU A 1 383 ? 18.047 -7.469 -21.453 1 94.69 383 LEU A N 1
ATOM 3064 C CA . LEU A 1 383 ? 17.188 -8.641 -21.312 1 94.69 383 LEU A CA 1
ATOM 3065 C C . LEU A 1 383 ? 17.703 -9.805 -22.141 1 94.69 383 LEU A C 1
ATOM 3067 O O . LEU A 1 383 ? 17.719 -10.945 -21.688 1 94.69 383 LEU A O 1
ATOM 3071 N N . ASP A 1 384 ? 18.078 -9.5 -23.328 1 96 384 ASP A N 1
ATOM 3072 C CA . ASP A 1 384 ? 18.578 -10.531 -24.219 1 96 384 ASP A CA 1
ATOM 3073 C C . ASP A 1 384 ? 19.828 -11.195 -23.641 1 96 384 ASP A C 1
ATOM 3075 O O . ASP A 1 384 ? 19.984 -12.414 -23.688 1 96 384 ASP A O 1
ATOM 3079 N N . ARG A 1 385 ? 20.703 -10.391 -23.125 1 96.44 385 ARG A N 1
ATOM 3080 C CA . ARG A 1 385 ? 21.922 -10.906 -22.516 1 96.44 385 ARG A CA 1
ATOM 3081 C C . ARG A 1 385 ? 21.594 -11.781 -21.312 1 96.44 385 ARG A C 1
ATOM 3083 O O . ARG A 1 385 ? 22.219 -12.836 -21.109 1 96.44 385 ARG A O 1
ATOM 3090 N N . MET A 1 386 ? 20.719 -11.32 -20.547 1 96.88 386 MET A N 1
ATOM 3091 C CA . MET A 1 386 ? 20.344 -12.07 -19.359 1 96.88 386 MET A CA 1
ATOM 3092 C C . MET A 1 386 ? 19.688 -13.398 -19.734 1 96.88 386 MET A C 1
ATOM 3094 O O . MET A 1 386 ? 20 -14.438 -19.141 1 96.88 386 MET A O 1
ATOM 3098 N N . ILE A 1 387 ? 18.812 -13.375 -20.719 1 97.81 387 ILE A N 1
ATOM 3099 C CA . ILE A 1 387 ? 18.141 -14.586 -21.172 1 97.81 387 ILE A CA 1
ATOM 3100 C C . ILE A 1 387 ? 19.188 -15.578 -21.703 1 97.81 387 ILE A C 1
ATOM 3102 O O . ILE A 1 387 ? 19.141 -16.766 -21.375 1 97.81 387 ILE A O 1
ATOM 3106 N N . ALA A 1 388 ? 20.125 -15.07 -22.438 1 97.69 388 ALA A N 1
ATOM 3107 C CA . ALA A 1 388 ? 21.172 -15.922 -22.984 1 97.69 388 ALA A CA 1
ATOM 3108 C C . ALA A 1 388 ? 21.953 -16.609 -21.859 1 97.69 388 ALA A C 1
ATOM 3110 O O . ALA A 1 388 ? 22.25 -17.812 -21.953 1 97.69 388 ALA A O 1
ATOM 3111 N N . LYS A 1 389 ? 22.312 -15.828 -20.953 1 97.88 389 LYS A N 1
ATOM 3112 C CA . LYS A 1 389 ? 23.031 -16.391 -19.812 1 97.88 389 LYS A CA 1
ATOM 3113 C C . LYS A 1 389 ? 22.203 -17.469 -19.109 1 97.88 389 LYS A C 1
ATOM 3115 O O . LYS A 1 389 ? 22.734 -18.531 -18.75 1 97.88 389 LYS A O 1
ATOM 3120 N N . ARG A 1 390 ? 20.953 -17.234 -18.906 1 98.38 390 ARG A N 1
ATOM 3121 C CA . ARG A 1 390 ? 20.094 -18.141 -18.141 1 98.38 390 ARG A CA 1
ATOM 3122 C C . ARG A 1 390 ? 19.75 -19.391 -18.953 1 98.38 390 ARG A C 1
ATOM 3124 O O . ARG A 1 390 ? 19.547 -20.453 -18.375 1 98.38 390 ARG A O 1
ATOM 3131 N N . ILE A 1 391 ? 19.703 -19.234 -20.281 1 98.38 391 ILE A N 1
ATOM 3132 C CA . ILE A 1 391 ? 19.609 -20.422 -21.141 1 98.38 391 ILE A CA 1
ATOM 3133 C C . ILE A 1 391 ? 20.828 -21.312 -20.906 1 98.38 391 ILE A C 1
ATOM 3135 O O . ILE A 1 391 ? 20.688 -22.531 -20.734 1 98.38 391 ILE A O 1
ATOM 3139 N N . ARG A 1 392 ? 22 -20.719 -20.844 1 98.06 392 ARG A N 1
ATOM 3140 C CA . ARG A 1 392 ? 23.234 -21.484 -20.609 1 98.06 392 ARG A CA 1
ATOM 3141 C C . ARG A 1 392 ? 23.234 -22.141 -19.234 1 98.06 392 ARG A C 1
ATOM 3143 O O . ARG A 1 392 ? 23.688 -23.266 -19.078 1 98.06 392 ARG A O 1
ATOM 3150 N N . ASP A 1 393 ? 22.719 -21.406 -18.297 1 98.12 393 ASP A N 1
ATOM 3151 C CA . ASP A 1 393 ? 22.641 -21.938 -16.953 1 98.12 393 ASP A CA 1
ATOM 3152 C C . ASP A 1 393 ? 21.828 -23.234 -16.906 1 98.12 393 ASP A C 1
ATOM 3154 O O . ASP A 1 393 ? 22.141 -24.141 -16.141 1 98.12 393 ASP A O 1
ATOM 3158 N N . LEU A 1 394 ? 20.797 -23.359 -17.75 1 98.19 394 LEU A N 1
ATOM 3159 C CA . LEU A 1 394 ? 19.859 -24.484 -17.672 1 98.19 394 LEU A CA 1
ATOM 3160 C C . LEU A 1 394 ? 20.203 -25.547 -18.703 1 98.19 394 LEU A C 1
ATOM 3162 O O . LEU A 1 394 ? 19.547 -26.594 -18.75 1 98.19 394 LEU A O 1
ATOM 3166 N N . GLN A 1 395 ? 21.172 -25.203 -19.562 1 96.5 395 GLN A N 1
ATOM 3167 C CA . GLN A 1 395 ? 21.641 -26.203 -20.531 1 96.5 395 GLN A CA 1
ATOM 3168 C C . GLN A 1 395 ? 22.562 -27.219 -19.844 1 96.5 395 GLN A C 1
ATOM 3170 O O . GLN A 1 395 ? 23.281 -26.891 -18.906 1 96.5 395 GLN A O 1
ATOM 3175 N N . MET B 1 1 ? 24.125 -4.84 -5.453 1 45.38 1 MET B N 1
ATOM 3176 C CA . MET B 1 1 ? 22.891 -4.27 -4.934 1 45.38 1 MET B CA 1
ATOM 3177 C C . MET B 1 1 ? 22.812 -4.445 -3.422 1 45.38 1 MET B C 1
ATOM 3179 O O . MET B 1 1 ? 23.172 -5.496 -2.893 1 45.38 1 MET B O 1
ATOM 3183 N N . ASN B 1 2 ? 22.812 -3.34 -2.672 1 57.59 2 ASN B N 1
ATOM 3184 C CA . ASN B 1 2 ? 22.859 -3.463 -1.218 1 57.59 2 ASN B CA 1
ATOM 3185 C C . ASN B 1 2 ? 21.734 -4.355 -0.696 1 57.59 2 ASN B C 1
ATOM 3187 O O . ASN B 1 2 ? 20.578 -4.219 -1.111 1 57.59 2 ASN B O 1
ATOM 3191 N N . ASP B 1 3 ? 22.062 -5.441 -0.186 1 78.06 3 ASP B N 1
ATOM 3192 C CA . ASP B 1 3 ? 21.109 -6.301 0.498 1 78.06 3 ASP B CA 1
ATOM 3193 C C . ASP B 1 3 ? 20.609 -5.652 1.788 1 78.06 3 ASP B C 1
ATOM 3195 O O . ASP B 1 3 ? 21.188 -5.875 2.859 1 78.06 3 ASP B O 1
ATOM 3199 N N . TYR B 1 4 ? 19.609 -4.793 1.654 1 81.94 4 TYR B N 1
ATOM 3200 C CA . TYR B 1 4 ? 19.047 -4.059 2.781 1 81.94 4 TYR B CA 1
ATOM 3201 C C . TYR B 1 4 ? 18.562 -5.012 3.865 1 81.94 4 TYR B C 1
ATOM 3203 O O . TYR B 1 4 ? 18.531 -4.66 5.047 1 81.94 4 TYR B O 1
ATOM 3211 N N . LYS B 1 5 ? 18.25 -6.203 3.488 1 84.94 5 LYS B N 1
ATOM 3212 C CA . LYS B 1 5 ? 17.734 -7.188 4.434 1 84.94 5 LYS B CA 1
ATOM 3213 C C . LYS B 1 5 ? 18.844 -7.703 5.348 1 84.94 5 LYS B C 1
ATOM 3215 O O . LYS B 1 5 ? 18.578 -8.227 6.43 1 84.94 5 LYS B O 1
ATOM 3220 N N . ALA B 1 6 ? 20.047 -7.523 4.914 1 86 6 ALA B N 1
ATOM 3221 C CA . ALA B 1 6 ? 21.188 -8.023 5.676 1 86 6 ALA B CA 1
ATOM 3222 C C . ALA B 1 6 ? 21.734 -6.949 6.609 1 86 6 ALA B C 1
ATOM 3224 O O . ALA B 1 6 ? 22.562 -7.234 7.473 1 86 6 ALA B O 1
ATOM 3225 N N . ILE B 1 7 ? 21.281 -5.723 6.492 1 88.94 7 ILE B N 1
ATOM 3226 C CA . ILE B 1 7 ? 21.75 -4.629 7.336 1 88.94 7 ILE B CA 1
ATOM 3227 C C . ILE B 1 7 ? 21.141 -4.758 8.734 1 88.94 7 ILE B C 1
ATOM 3229 O O . ILE B 1 7 ? 19.922 -4.926 8.875 1 88.94 7 ILE B O 1
ATOM 3233 N N . ASN B 1 8 ? 21.984 -4.633 9.75 1 92.12 8 ASN B N 1
ATOM 3234 C CA . ASN B 1 8 ? 21.469 -4.828 11.102 1 92.12 8 ASN B CA 1
ATOM 3235 C C . ASN B 1 8 ? 21.734 -3.613 11.984 1 92.12 8 ASN B C 1
ATOM 3237 O O . ASN B 1 8 ? 21.312 -3.578 13.141 1 92.12 8 ASN B O 1
ATOM 3241 N N . GLU B 1 9 ? 22.484 -2.693 11.445 1 94.19 9 GLU B N 1
ATOM 3242 C CA . GLU B 1 9 ? 22.766 -1.48 12.211 1 94.19 9 GLU B CA 1
ATOM 3243 C C . GLU B 1 9 ? 22.672 -0.24 11.328 1 94.19 9 GLU B C 1
ATOM 3245 O O . GLU B 1 9 ? 23.156 -0.241 10.188 1 94.19 9 GLU B O 1
ATOM 3250 N N . LEU B 1 10 ? 22.031 0.754 11.898 1 94.19 10 LEU B N 1
ATOM 3251 C CA . LEU B 1 10 ? 21.906 2.041 11.227 1 94.19 10 LEU B CA 1
ATOM 3252 C C . LEU B 1 10 ? 22.375 3.178 12.133 1 94.19 10 LEU B C 1
ATOM 3254 O O . LEU B 1 10 ? 21.938 3.273 13.281 1 94.19 10 LEU B O 1
ATOM 3258 N N . GLU B 1 11 ? 23.234 4.004 11.609 1 95.06 11 GLU B N 1
ATOM 3259 C CA . GLU B 1 11 ? 23.609 5.23 12.312 1 95.06 11 GLU B CA 1
ATOM 3260 C C . GLU B 1 11 ? 22.562 6.32 12.109 1 95.06 11 GLU B C 1
ATOM 3262 O O . GLU B 1 11 ? 22.25 6.676 10.969 1 95.06 11 GLU B O 1
ATOM 3267 N N . ILE B 1 12 ? 22.094 6.801 13.195 1 95.19 12 ILE B N 1
ATOM 3268 C CA . ILE B 1 12 ? 21.047 7.824 13.148 1 95.19 12 ILE B CA 1
ATOM 3269 C C . ILE B 1 12 ? 21.656 9.188 13.469 1 95.19 12 ILE B C 1
ATOM 3271 O O . ILE B 1 12 ? 22.406 9.336 14.438 1 95.19 12 ILE B O 1
ATOM 3275 N N . TYR B 1 13 ? 21.312 10.102 12.695 1 93.44 13 TYR B N 1
ATOM 3276 C CA . TYR B 1 13 ? 21.766 11.469 12.891 1 93.44 13 TYR B CA 1
ATOM 3277 C C . TYR B 1 13 ? 20.594 12.414 13.141 1 93.44 13 TYR B C 1
ATOM 3279 O O . TYR B 1 13 ? 19.484 12.164 12.672 1 93.44 13 TYR B O 1
ATOM 3287 N N . LYS B 1 14 ? 20.797 13.391 13.867 1 93.5 14 LYS B N 1
ATOM 3288 C CA . LYS B 1 14 ? 19.922 14.547 14.023 1 93.5 14 LYS B CA 1
ATOM 3289 C C . LYS B 1 14 ? 20.656 15.836 13.648 1 93.5 14 LYS B C 1
ATOM 3291 O O . LYS B 1 14 ? 21.719 16.125 14.195 1 93.5 14 LYS B O 1
ATOM 3296 N N . LYS B 1 15 ? 20 16.531 12.766 1 90.81 15 LYS B N 1
ATOM 3297 C CA . LYS B 1 15 ? 20.734 17.656 12.172 1 90.81 15 LYS B CA 1
ATOM 3298 C C . LYS B 1 15 ? 22.094 17.203 11.656 1 90.81 15 LYS B C 1
ATOM 3300 O O . LYS B 1 15 ? 22.188 16.328 10.797 1 90.81 15 LYS B O 1
ATOM 3305 N N . THR B 1 16 ? 23.188 17.625 12.273 1 88.5 16 THR B N 1
ATOM 3306 C CA . THR B 1 16 ? 24.5 17.219 11.797 1 88.5 16 THR B CA 1
ATOM 3307 C C . THR B 1 16 ? 25.203 16.359 12.836 1 88.5 16 THR B C 1
ATOM 3309 O O . THR B 1 16 ? 26.359 15.961 12.641 1 88.5 16 THR B O 1
ATOM 3312 N N . GLU B 1 17 ? 24.562 15.984 13.836 1 92.06 17 GLU B N 1
ATOM 3313 C CA . GLU B 1 17 ? 25.188 15.266 14.938 1 92.06 17 GLU B CA 1
ATOM 3314 C C . GLU B 1 17 ? 24.812 13.789 14.93 1 92.06 17 GLU B C 1
ATOM 3316 O O . GLU B 1 17 ? 23.656 13.445 14.664 1 92.06 17 GLU B O 1
ATOM 3321 N N . PHE B 1 18 ? 25.781 13.016 15.234 1 94.44 18 PHE B N 1
ATOM 3322 C CA . PHE B 1 18 ? 25.5 11.602 15.461 1 94.44 18 PHE B CA 1
ATOM 3323 C C . PHE B 1 18 ? 24.656 11.406 16.719 1 94.44 18 PHE B C 1
ATOM 3325 O O . PHE B 1 18 ? 25.125 11.656 17.828 1 94.44 18 PHE B O 1
ATOM 3332 N N . ALA B 1 19 ? 23.469 10.898 16.562 1 94.31 19 ALA B N 1
ATOM 3333 C CA . ALA B 1 19 ? 22.516 10.867 17.672 1 94.31 19 ALA B CA 1
ATOM 3334 C C . ALA B 1 19 ? 22.453 9.484 18.312 1 94.31 19 ALA B C 1
ATOM 3336 O O . ALA B 1 19 ? 22.156 9.359 19.5 1 94.31 19 ALA B O 1
ATOM 3337 N N . GLY B 1 20 ? 22.672 8.438 17.453 1 94.94 20 GLY B N 1
ATOM 3338 C CA . GLY B 1 20 ? 22.594 7.102 18.016 1 94.94 20 GLY B CA 1
ATOM 3339 C C . GLY B 1 20 ? 22.594 6.004 16.969 1 94.94 20 GLY B C 1
ATOM 3340 O O . GLY B 1 20 ? 22.922 6.25 15.812 1 94.94 20 GLY B O 1
ATOM 3341 N N . VAL B 1 21 ? 22.281 4.805 17.562 1 95.44 21 VAL B N 1
ATOM 3342 C CA . VAL B 1 21 ? 22.312 3.633 16.688 1 95.44 21 VAL B CA 1
ATOM 3343 C C . VAL B 1 21 ? 21 2.857 16.797 1 95.44 21 VAL B C 1
ATOM 3345 O O . VAL B 1 21 ? 20.516 2.615 17.906 1 95.44 21 VAL B O 1
ATOM 3348 N N . LEU B 1 22 ? 20.422 2.609 15.641 1 94.44 22 LEU B N 1
ATOM 3349 C CA . LEU B 1 22 ? 19.297 1.694 15.531 1 94.44 22 LEU B CA 1
ATOM 3350 C C . LEU B 1 22 ? 19.766 0.301 15.125 1 94.44 22 LEU B C 1
ATOM 3352 O O . LEU B 1 22 ? 20.422 0.137 14.086 1 94.44 22 LEU B O 1
ATOM 3356 N N . ARG B 1 23 ? 19.438 -0.747 15.953 1 94.44 23 ARG B N 1
ATOM 3357 C CA . ARG B 1 23 ? 19.953 -2.092 15.727 1 94.44 23 ARG B CA 1
ATOM 3358 C C . ARG B 1 23 ? 18.828 -3.104 15.617 1 94.44 23 ARG B C 1
ATOM 3360 O O . ARG B 1 23 ? 17.859 -3.053 16.391 1 94.44 23 ARG B O 1
ATOM 3367 N N . ARG B 1 24 ? 18.953 -3.896 14.594 1 91.75 24 ARG B N 1
ATOM 3368 C CA . ARG B 1 24 ? 18.125 -5.09 14.531 1 91.75 24 ARG B CA 1
ATOM 3369 C C . ARG B 1 24 ? 18.625 -6.16 15.492 1 91.75 24 ARG B C 1
ATOM 3371 O O . ARG B 1 24 ? 19.812 -6.445 15.555 1 91.75 24 ARG B O 1
ATOM 3378 N N . THR B 1 25 ? 17.75 -6.688 16.344 1 87.75 25 THR B N 1
ATOM 3379 C CA . THR B 1 25 ? 18.109 -7.758 17.281 1 87.75 25 THR B CA 1
ATOM 3380 C C . THR B 1 25 ? 17.344 -9.039 16.938 1 87.75 25 THR B C 1
ATOM 3382 O O . THR B 1 25 ? 16.531 -9.055 16.016 1 87.75 25 THR B O 1
ATOM 3385 N N . GLU B 1 26 ? 17.609 -10.062 17.609 1 83.56 26 GLU B N 1
ATOM 3386 C CA . GLU B 1 26 ? 16.922 -11.336 17.438 1 83.56 26 GLU B CA 1
ATOM 3387 C C . GLU B 1 26 ? 15.43 -11.203 17.766 1 83.56 26 GLU B C 1
ATOM 3389 O O . GLU B 1 26 ? 14.594 -11.898 17.188 1 83.56 26 GLU B O 1
ATOM 3394 N N . TYR B 1 27 ? 15.18 -10.273 18.625 1 82.94 27 TYR B N 1
ATOM 3395 C CA . TYR B 1 27 ? 13.812 -10.203 19.141 1 82.94 27 TYR B CA 1
ATOM 3396 C C . TYR B 1 27 ? 13.109 -8.953 18.641 1 82.94 27 TYR B C 1
ATOM 3398 O O . TYR B 1 27 ? 11.93 -8.742 18.922 1 82.94 27 TYR B O 1
ATOM 3406 N N . GLY B 1 28 ? 13.805 -8.219 17.859 1 86.56 28 GLY B N 1
ATOM 3407 C CA . GLY B 1 28 ? 13.18 -6.984 17.406 1 86.56 28 GLY B CA 1
ATOM 3408 C C . GLY B 1 28 ? 14.188 -5.918 17.016 1 86.56 28 GLY B C 1
ATOM 3409 O O . GLY B 1 28 ? 15.102 -6.172 16.234 1 86.56 28 GLY B O 1
ATOM 3410 N N . CYS B 1 29 ? 13.914 -4.723 17.531 1 91.5 29 CYS B N 1
ATOM 3411 C CA . CYS B 1 29 ? 14.781 -3.592 17.234 1 91.5 29 CYS B CA 1
ATOM 3412 C C . CYS B 1 29 ? 15.055 -2.762 18.469 1 91.5 29 CYS B C 1
ATOM 3414 O O . CYS B 1 29 ? 14.234 -2.732 19.406 1 91.5 29 CYS B O 1
ATOM 3416 N N . GLU B 1 30 ? 16.266 -2.211 18.516 1 92.06 30 GLU B N 1
ATOM 3417 C CA . GLU B 1 30 ? 16.672 -1.35 19.609 1 92.06 30 GLU B CA 1
ATOM 3418 C C . GLU B 1 30 ? 17.297 -0.049 19.109 1 92.06 30 GLU B C 1
ATOM 3420 O O . GLU B 1 30 ? 18.031 -0.053 18.125 1 92.06 30 GLU B O 1
ATOM 3425 N N . PHE B 1 31 ? 16.891 0.989 19.781 1 93.62 31 PHE B N 1
ATOM 3426 C CA . PHE B 1 31 ? 17.516 2.277 19.516 1 93.62 31 PHE B CA 1
ATOM 3427 C C . PHE B 1 31 ? 18.25 2.783 20.75 1 93.62 31 PHE B C 1
ATOM 3429 O O . PHE B 1 31 ? 17.656 2.9 21.828 1 93.62 31 PHE B O 1
ATOM 3436 N N . GLU B 1 32 ? 19.5 3.07 20.516 1 93.88 32 GLU B N 1
ATOM 3437 C CA . GLU B 1 32 ? 20.328 3.598 21.594 1 93.88 32 GLU B CA 1
ATOM 3438 C C . GLU B 1 32 ? 20.844 4.988 21.25 1 93.88 32 GLU B C 1
ATOM 3440 O O . GLU B 1 32 ? 21.547 5.168 20.25 1 93.88 32 GLU B O 1
ATOM 3445 N N . LEU B 1 33 ? 20.5 5.93 22.141 1 93.75 33 LEU B N 1
ATOM 3446 C CA . LEU B 1 33 ? 21.031 7.277 21.969 1 93.75 33 LEU B CA 1
ATOM 3447 C C . LEU B 1 33 ? 22.516 7.328 22.375 1 93.75 33 LEU B C 1
ATOM 3449 O O . LEU B 1 33 ? 22.906 6.75 23.391 1 93.75 33 LEU B O 1
ATOM 3453 N N . ASN B 1 34 ? 23.188 7.977 21.578 1 93.06 34 ASN B N 1
ATOM 3454 C CA . ASN B 1 34 ? 24.609 8.156 21.844 1 93.06 34 ASN B CA 1
ATOM 3455 C C . ASN B 1 34 ? 24.828 8.992 23.109 1 93.06 34 ASN B C 1
ATOM 3457 O O . ASN B 1 34 ? 24.141 9.984 23.328 1 93.06 34 ASN B O 1
ATOM 3461 N N . SER B 1 35 ? 25.875 8.602 23.891 1 91.25 35 SER B N 1
ATOM 3462 C CA . SER B 1 35 ? 26.156 9.273 25.141 1 91.25 35 SER B CA 1
ATOM 3463 C C . SER B 1 35 ? 26.594 10.719 24.922 1 91.25 35 SER B C 1
ATOM 3465 O O . SER B 1 35 ? 26.234 11.609 25.688 1 91.25 35 SER B O 1
ATOM 3467 N N . THR B 1 36 ? 27.391 10.906 23.984 1 91.38 36 THR B N 1
ATOM 3468 C CA . THR B 1 36 ? 27.844 12.258 23.672 1 91.38 36 THR B CA 1
ATOM 3469 C C . THR B 1 36 ? 26.672 13.148 23.25 1 91.38 36 THR B C 1
ATOM 3471 O O . THR B 1 36 ? 26.609 14.32 23.625 1 91.38 36 THR B O 1
ATOM 3474 N N . PHE B 1 37 ? 25.781 12.586 22.547 1 92.5 37 PHE B N 1
ATOM 3475 C CA . PHE B 1 37 ? 24.578 13.328 22.141 1 92.5 37 PHE B CA 1
ATOM 3476 C C . PHE B 1 37 ? 23.75 13.703 23.344 1 92.5 37 PHE B C 1
ATOM 3478 O O . PHE B 1 37 ? 23.297 14.852 23.469 1 92.5 37 PHE B O 1
ATOM 3485 N N . ARG B 1 38 ? 23.578 12.844 24.203 1 89.12 38 ARG B N 1
ATOM 3486 C CA . ARG B 1 38 ? 22.75 13.055 25.391 1 89.12 38 ARG B CA 1
ATOM 3487 C C . ARG B 1 38 ? 23.359 14.133 26.281 1 89.12 38 ARG B C 1
ATOM 3489 O O . ARG B 1 38 ? 22.625 14.961 26.844 1 89.12 38 ARG B O 1
ATOM 3496 N N . SER B 1 39 ? 24.641 14.156 26.328 1 88.12 39 SER B N 1
ATOM 3497 C CA . SER B 1 39 ? 25.297 15.016 27.312 1 88.12 39 SER B CA 1
ATOM 3498 C C . SER B 1 39 ? 25.656 16.359 26.703 1 88.12 39 SER B C 1
ATOM 3500 O O . SER B 1 39 ? 25.688 17.375 27.391 1 88.12 39 SER B O 1
ATOM 3502 N N . HIS B 1 40 ? 25.906 16.406 25.375 1 85.31 40 HIS B N 1
ATOM 3503 C CA . HIS B 1 40 ? 26.562 17.594 24.844 1 85.31 40 HIS B CA 1
ATOM 3504 C C . HIS B 1 40 ? 25.688 18.281 23.797 1 85.31 40 HIS B C 1
ATOM 3506 O O . HIS B 1 40 ? 25.953 19.422 23.422 1 85.31 40 HIS B O 1
ATOM 3512 N N . SER B 1 41 ? 24.703 17.562 23.375 1 86.25 41 SER B N 1
ATOM 3513 C CA . SER B 1 41 ? 23.891 18.203 22.344 1 86.25 41 SER B CA 1
ATOM 3514 C C . SER B 1 41 ? 23.094 19.375 22.906 1 86.25 41 SER B C 1
ATOM 3516 O O . SER B 1 41 ? 22.641 19.344 24.062 1 86.25 41 SER B O 1
ATOM 3518 N N . ASN B 1 42 ? 22.984 20.391 22.109 1 81.94 42 ASN B N 1
ATOM 3519 C CA . ASN B 1 42 ? 22.188 21.547 22.484 1 81.94 42 ASN B CA 1
ATOM 3520 C C . ASN B 1 42 ? 20.688 21.312 22.25 1 81.94 42 ASN B C 1
ATOM 3522 O O . ASN B 1 42 ? 19.859 22.125 22.625 1 81.94 42 ASN B O 1
ATOM 3526 N N . GLU B 1 43 ? 20.469 20.125 21.703 1 83.44 43 GLU B N 1
ATOM 3527 C CA . GLU B 1 43 ? 19.078 19.797 21.422 1 83.44 43 GLU B CA 1
ATOM 3528 C C . GLU B 1 43 ? 18.344 19.375 22.688 1 83.44 43 GLU B C 1
ATOM 3530 O O . GLU B 1 43 ? 18.875 18.641 23.516 1 83.44 43 GLU B O 1
ATOM 3535 N N . ALA B 1 44 ? 17.172 19.875 22.875 1 81.25 44 ALA B N 1
ATOM 3536 C CA . ALA B 1 44 ? 16.391 19.578 24.062 1 81.25 44 ALA B CA 1
ATOM 3537 C C . ALA B 1 44 ? 15.812 18.172 24 1 81.25 44 ALA B C 1
ATOM 3539 O O . ALA B 1 44 ? 15.539 17.562 25.031 1 81.25 44 ALA B O 1
ATOM 3540 N N . TYR B 1 45 ? 15.641 17.688 22.906 1 88.5 45 TYR B N 1
ATOM 3541 C CA . TYR B 1 45 ? 15.039 16.375 22.688 1 88.5 45 TYR B CA 1
ATOM 3542 C C . TYR B 1 45 ? 15.578 15.734 21.406 1 88.5 45 TYR B C 1
ATOM 3544 O O . TYR B 1 45 ? 16.156 16.422 20.562 1 88.5 45 TYR B O 1
ATOM 3552 N N . PHE B 1 46 ? 15.539 14.43 21.406 1 92.88 46 PHE B N 1
ATOM 3553 C CA . PHE B 1 46 ? 15.75 13.742 20.141 1 92.88 46 PHE B CA 1
ATOM 3554 C C . PHE B 1 46 ? 14.516 13.852 19.25 1 92.88 46 PHE B C 1
ATOM 3556 O O . PHE B 1 46 ? 14.602 14.32 18.109 1 92.88 46 PHE B O 1
ATOM 3563 N N . SER B 1 47 ? 13.414 13.461 19.703 1 94.25 47 SER B N 1
ATOM 3564 C CA . SER B 1 47 ? 12.07 13.703 19.188 1 94.25 47 SER B CA 1
ATOM 3565 C C . SER B 1 47 ? 11.133 14.203 20.281 1 94.25 47 SER B C 1
ATOM 3567 O O . SER B 1 47 ? 11.508 14.242 21.453 1 94.25 47 SER B O 1
ATOM 3569 N N . TYR B 1 48 ? 9.93 14.672 19.906 1 94.06 48 TYR B N 1
ATOM 3570 C CA . TYR B 1 48 ? 9.055 15.234 20.922 1 94.06 48 TYR B CA 1
ATOM 3571 C C . TYR B 1 48 ? 8.695 14.188 21.969 1 94.06 48 TYR B C 1
ATOM 3573 O O . TYR B 1 48 ? 8.477 14.516 23.141 1 94.06 48 TYR B O 1
ATOM 3581 N N . CYS B 1 49 ? 8.703 12.93 21.562 1 90.94 49 CYS B N 1
ATOM 3582 C CA . CYS B 1 49 ? 8.336 11.859 22.484 1 90.94 49 CYS B CA 1
ATOM 3583 C C . CYS B 1 49 ? 9.578 11.164 23.031 1 90.94 49 CYS B C 1
ATOM 3585 O O . CYS B 1 49 ? 9.477 10.352 23.953 1 90.94 49 CYS B O 1
ATOM 3587 N N . ILE B 1 50 ? 10.742 11.438 22.531 1 90 50 ILE B N 1
ATOM 3588 C CA . ILE B 1 50 ? 12 10.852 22.969 1 90 50 ILE B CA 1
ATOM 3589 C C . ILE B 1 50 ? 12.938 11.945 23.469 1 90 50 ILE B C 1
ATOM 3591 O O . ILE B 1 50 ? 13.586 12.633 22.672 1 90 50 ILE B O 1
ATOM 3595 N N . THR B 1 51 ? 13.062 11.945 24.781 1 86.12 51 THR B N 1
ATOM 3596 C CA . THR B 1 51 ? 13.906 12.969 25.375 1 86.12 51 THR B CA 1
ATOM 3597 C C . THR B 1 51 ? 15.383 12.578 25.281 1 86.12 51 THR B C 1
ATOM 3599 O O . THR B 1 51 ? 15.703 11.43 24.969 1 86.12 51 THR B O 1
ATOM 3602 N N . LYS B 1 52 ? 16.188 13.508 25.562 1 84.19 52 LYS B N 1
ATOM 3603 C CA . LYS B 1 52 ? 17.625 13.25 25.531 1 84.19 52 LYS B CA 1
ATOM 3604 C C . LYS B 1 52 ? 18.031 12.281 26.625 1 84.19 52 LYS B C 1
ATOM 3606 O O . LYS B 1 52 ? 19.094 11.656 26.547 1 84.19 52 LYS B O 1
ATOM 3611 N N . ASP B 1 53 ? 17.25 12.195 27.547 1 80.94 53 ASP B N 1
ATOM 3612 C CA . ASP B 1 53 ? 17.578 11.352 28.703 1 80.94 53 ASP B CA 1
ATOM 3613 C C . ASP B 1 53 ? 17.203 9.898 28.438 1 80.94 53 ASP B C 1
ATOM 3615 O O . ASP B 1 53 ? 17.578 9.008 29.203 1 80.94 53 ASP B O 1
ATOM 3619 N N . THR B 1 54 ? 16.453 9.719 27.375 1 80.81 54 THR B N 1
ATOM 3620 C CA . THR B 1 54 ? 16.125 8.344 27.016 1 80.81 54 THR B CA 1
ATOM 3621 C C . THR B 1 54 ? 17.359 7.609 26.5 1 80.81 54 THR B C 1
ATOM 3623 O O . THR B 1 54 ? 17.875 7.93 25.422 1 80.81 54 THR B O 1
ATOM 3626 N N . ALA B 1 55 ? 17.844 6.715 27.219 1 80.19 55 ALA B N 1
ATOM 3627 C CA . ALA B 1 55 ? 19.062 6.031 26.844 1 80.19 55 ALA B CA 1
ATOM 3628 C C . ALA B 1 55 ? 18.797 4.965 25.781 1 80.19 55 ALA B C 1
ATOM 3630 O O . ALA B 1 55 ? 19.484 4.898 24.766 1 80.19 55 ALA B O 1
ATOM 3631 N N . LYS B 1 56 ? 17.734 4.227 26.016 1 87.62 56 LYS B N 1
ATOM 3632 C CA . LYS B 1 56 ? 17.5 3.088 25.141 1 87.62 56 LYS B CA 1
ATOM 3633 C C . LYS B 1 56 ? 16 2.836 24.938 1 87.62 56 LYS B C 1
ATOM 3635 O O . LYS B 1 56 ? 15.219 3.002 25.875 1 87.62 56 LYS B O 1
ATOM 3640 N N . ILE B 1 57 ? 15.672 2.617 23.719 1 85.88 57 ILE B N 1
ATOM 3641 C CA . ILE B 1 57 ? 14.328 2.176 23.375 1 85.88 57 ILE B CA 1
ATOM 3642 C C . ILE B 1 57 ? 14.383 0.778 22.75 1 85.88 57 ILE B C 1
ATOM 3644 O O . ILE B 1 57 ? 15.172 0.526 21.844 1 85.88 57 ILE B O 1
ATOM 3648 N N . VAL B 1 58 ? 13.547 -0.123 23.25 1 83.25 58 VAL B N 1
ATOM 3649 C CA . VAL B 1 58 ? 13.523 -1.5 22.766 1 83.25 58 VAL B CA 1
ATOM 3650 C C . VAL B 1 58 ? 12.148 -1.831 22.188 1 83.25 58 VAL B C 1
ATOM 3652 O O . VAL B 1 58 ? 11.125 -1.538 22.828 1 83.25 58 VAL B O 1
ATOM 3655 N N . MET B 1 59 ? 12.125 -2.273 21.031 1 81.56 59 MET B N 1
ATOM 3656 C CA . MET B 1 59 ? 10.906 -2.746 20.391 1 81.56 59 MET B CA 1
ATOM 3657 C C . MET B 1 59 ? 10.984 -4.242 20.109 1 81.56 59 MET B C 1
ATOM 3659 O O . MET B 1 59 ? 12.047 -4.75 19.719 1 81.56 59 MET B O 1
ATOM 3663 N N . GLN B 1 60 ? 9.852 -4.895 20.25 1 76.38 60 GLN B N 1
ATOM 3664 C CA . GLN B 1 60 ? 9.773 -6.309 19.906 1 76.38 60 GLN B CA 1
ATOM 3665 C C . GLN B 1 60 ? 9.203 -6.512 18.5 1 76.38 60 GLN B C 1
ATOM 3667 O O . GLN B 1 60 ? 8.43 -5.688 18.016 1 76.38 60 GLN B O 1
ATOM 3672 N N . GLY B 1 61 ? 9.719 -7.633 17.875 1 69.19 61 GLY B N 1
ATOM 3673 C CA . GLY B 1 61 ? 9.227 -7.953 16.547 1 69.19 61 GLY B CA 1
ATOM 3674 C C . GLY B 1 61 ? 9.93 -7.184 15.445 1 69.19 61 GLY B C 1
ATOM 3675 O O . GLY B 1 61 ? 11.039 -6.68 15.648 1 69.19 61 GLY B O 1
ATOM 3676 N N . ASP B 1 62 ? 9.375 -7.258 14.25 1 66.12 62 ASP B N 1
ATOM 3677 C CA . ASP B 1 62 ? 10.016 -6.668 13.078 1 66.12 62 ASP B CA 1
ATOM 3678 C C . ASP B 1 62 ? 9.648 -5.191 12.93 1 66.12 62 ASP B C 1
ATOM 3680 O O . ASP B 1 62 ? 9.883 -4.586 11.883 1 66.12 62 ASP B O 1
ATOM 3684 N N . ASN B 1 63 ? 9.203 -4.684 14 1 78.12 63 ASN B N 1
ATOM 3685 C CA . ASN B 1 63 ? 8.711 -3.314 13.93 1 78.12 63 ASN B CA 1
ATOM 3686 C C . ASN B 1 63 ? 9.766 -2.314 14.398 1 78.12 63 ASN B C 1
ATOM 3688 O O . ASN B 1 63 ? 10.727 -2.689 15.07 1 78.12 63 ASN B O 1
ATOM 3692 N N . LEU B 1 64 ? 9.703 -1.09 13.93 1 89.75 64 LEU B N 1
ATOM 3693 C CA . LEU B 1 64 ? 10.461 0.065 14.406 1 89.75 64 LEU B CA 1
ATOM 3694 C C . LEU B 1 64 ? 9.672 0.847 15.445 1 89.75 64 LEU B C 1
ATOM 3696 O O . LEU B 1 64 ? 8.438 0.747 15.5 1 89.75 64 LEU B O 1
ATOM 3700 N N . PRO B 1 65 ? 10.484 1.572 16.312 1 88.69 65 PRO B N 1
ATOM 3701 C CA . PRO B 1 65 ? 9.742 2.555 17.109 1 88.69 65 PRO B CA 1
ATOM 3702 C C . PRO B 1 65 ? 8.875 3.469 16.25 1 88.69 65 PRO B C 1
ATOM 3704 O O . PRO B 1 65 ? 9.266 3.83 15.133 1 88.69 65 PRO B O 1
ATOM 3707 N N . PRO B 1 66 ? 7.699 3.857 16.734 1 90.88 66 PRO B N 1
ATOM 3708 C CA . PRO B 1 66 ? 6.715 4.613 15.945 1 90.88 66 PRO B CA 1
ATOM 3709 C C . PRO B 1 66 ? 7.312 5.848 15.281 1 90.88 66 PRO B C 1
ATOM 3711 O O . PRO B 1 66 ? 6.957 6.172 14.148 1 90.88 66 PRO B O 1
ATOM 3714 N N . PHE B 1 67 ? 8.219 6.516 15.977 1 93.62 67 PHE B N 1
ATOM 3715 C CA . PHE B 1 67 ? 8.812 7.707 15.383 1 93.62 67 PHE B CA 1
ATOM 3716 C C . PHE B 1 67 ? 9.484 7.367 14.055 1 93.62 67 PHE B C 1
ATOM 3718 O O . PHE B 1 67 ? 9.258 8.039 13.047 1 93.62 67 PHE B O 1
ATOM 3725 N N . PHE B 1 68 ? 10.281 6.297 14.062 1 93.88 68 PHE B N 1
ATOM 3726 C CA . PHE B 1 68 ? 11.023 5.914 12.867 1 93.88 68 PHE B CA 1
ATOM 3727 C C . PHE B 1 68 ? 10.086 5.352 11.805 1 93.88 68 PHE B C 1
ATOM 3729 O O . PHE B 1 68 ? 10.289 5.574 10.609 1 93.88 68 PHE B O 1
ATOM 3736 N N . ALA B 1 69 ? 9.109 4.594 12.25 1 92.94 69 ALA B N 1
ATOM 3737 C CA . ALA B 1 69 ? 8.117 4.094 11.305 1 92.94 69 ALA B CA 1
ATOM 3738 C C . ALA B 1 69 ? 7.449 5.242 10.555 1 92.94 69 ALA B C 1
ATOM 3740 O O . ALA B 1 69 ? 7.098 5.105 9.375 1 92.94 69 ALA B O 1
ATOM 3741 N N . GLY B 1 70 ? 7.289 6.352 11.266 1 93.56 70 GLY B N 1
ATOM 3742 C CA . GLY B 1 70 ? 6.656 7.527 10.688 1 93.56 70 GLY B CA 1
ATOM 3743 C C . GLY B 1 70 ? 7.504 8.195 9.625 1 93.56 70 GLY B C 1
ATOM 3744 O O . GLY B 1 70 ? 7 9.008 8.844 1 93.56 70 GLY B O 1
ATOM 3745 N N . LEU B 1 71 ? 8.766 7.824 9.586 1 92.94 71 LEU B N 1
ATOM 3746 C CA . LEU B 1 71 ? 9.68 8.43 8.617 1 92.94 71 LEU B CA 1
ATOM 3747 C C . LEU B 1 71 ? 9.641 7.676 7.293 1 92.94 71 LEU B C 1
ATOM 3749 O O . LEU B 1 71 ? 10.156 8.164 6.281 1 92.94 71 LEU B O 1
ATOM 3753 N N . LEU B 1 72 ? 9.008 6.535 7.258 1 90.06 72 LEU B N 1
ATOM 3754 C CA . LEU B 1 72 ? 8.906 5.73 6.047 1 90.06 72 LEU B CA 1
ATOM 3755 C C . LEU B 1 72 ? 7.879 6.324 5.086 1 90.06 72 LEU B C 1
ATOM 3757 O O . LEU B 1 72 ? 6.918 6.957 5.516 1 90.06 72 LEU B O 1
ATOM 3761 N N . PRO B 1 73 ? 8.125 6.117 3.76 1 85.12 73 PRO B N 1
ATOM 3762 C CA . PRO B 1 73 ? 7.098 6.535 2.807 1 85.12 73 PRO B CA 1
ATOM 3763 C C . PRO B 1 73 ? 5.816 5.711 2.93 1 85.12 73 PRO B C 1
ATOM 3765 O O . PRO B 1 73 ? 5.785 4.715 3.654 1 85.12 73 PRO B O 1
ATOM 3768 N N . GLU B 1 74 ? 4.777 6.199 2.281 1 81.62 74 GLU B N 1
ATOM 3769 C CA . GLU B 1 74 ? 3.492 5.508 2.264 1 81.62 74 GLU B CA 1
ATOM 3770 C C . GLU B 1 74 ? 3.004 5.285 0.834 1 81.62 74 GLU B C 1
ATOM 3772 O O . GLU B 1 74 ? 3.633 5.75 -0.12 1 81.62 74 GLU B O 1
ATOM 3777 N N . GLY B 1 75 ? 1.971 4.484 0.726 1 78 75 GLY B N 1
ATOM 3778 C CA . GLY B 1 75 ? 1.287 4.332 -0.549 1 78 75 GLY B CA 1
ATOM 3779 C C . GLY B 1 75 ? 2.137 3.646 -1.603 1 78 75 GLY B C 1
ATOM 3780 O O . GLY B 1 75 ? 2.736 2.602 -1.341 1 78 75 GLY B O 1
ATOM 3781 N N . ARG B 1 76 ? 2.129 4.219 -2.738 1 75.62 76 ARG B N 1
ATOM 3782 C CA . ARG B 1 76 ? 2.76 3.615 -3.908 1 75.62 76 ARG B CA 1
ATOM 3783 C C . ARG B 1 76 ? 4.27 3.5 -3.719 1 75.62 76 ARG B C 1
ATOM 3785 O O . ARG B 1 76 ? 4.879 2.521 -4.148 1 75.62 76 ARG B O 1
ATOM 3792 N N . ARG B 1 77 ? 4.84 4.465 -3.174 1 77 77 ARG B N 1
ATOM 3793 C CA . ARG B 1 77 ? 6.285 4.445 -2.971 1 77 77 ARG B CA 1
ATOM 3794 C C . ARG B 1 77 ? 6.691 3.312 -2.031 1 77 77 ARG B C 1
ATOM 3796 O O . ARG B 1 77 ? 7.695 2.637 -2.262 1 77 77 ARG B O 1
ATOM 3803 N N . LEU B 1 78 ? 5.938 3.152 -0.984 1 83.31 78 LEU B N 1
ATOM 3804 C CA . LEU B 1 78 ? 6.227 2.062 -0.06 1 83.31 78 LEU B CA 1
ATOM 3805 C C . LEU B 1 78 ? 6.082 0.71 -0.751 1 83.31 78 LEU B C 1
ATOM 3807 O O . LEU B 1 78 ? 6.922 -0.176 -0.574 1 83.31 78 LEU B O 1
ATOM 3811 N N . ASN B 1 79 ? 5.035 0.616 -1.491 1 80.38 79 ASN B N 1
ATOM 3812 C CA . ASN B 1 79 ? 4.812 -0.635 -2.209 1 80.38 79 ASN B CA 1
ATOM 3813 C C . ASN B 1 79 ? 5.957 -0.941 -3.17 1 80.38 79 ASN B C 1
ATOM 3815 O O . ASN B 1 79 ? 6.398 -2.088 -3.271 1 80.38 79 ASN B O 1
ATOM 3819 N N . ALA B 1 80 ? 6.363 0.075 -3.865 1 77.31 80 ALA B N 1
ATOM 3820 C CA . ALA B 1 80 ? 7.48 -0.081 -4.793 1 77.31 80 ALA B CA 1
ATOM 3821 C C . ALA B 1 80 ? 8.75 -0.501 -4.055 1 77.31 80 ALA B C 1
ATOM 3823 O O . ALA B 1 80 ? 9.516 -1.325 -4.555 1 77.31 80 ALA B O 1
ATOM 3824 N N . LEU B 1 81 ? 8.945 0.073 -2.926 1 80.19 81 LEU B N 1
ATOM 3825 C CA . LEU B 1 81 ? 10.109 -0.252 -2.107 1 80.19 81 LEU B CA 1
ATOM 3826 C C . LEU B 1 81 ? 10.07 -1.71 -1.663 1 80.19 81 LEU B C 1
ATOM 3828 O O . LEU B 1 81 ? 11.086 -2.408 -1.716 1 80.19 81 LEU B O 1
ATOM 3832 N N . VAL B 1 82 ? 8.953 -2.172 -1.233 1 84.06 82 VAL B N 1
ATOM 3833 C CA . VAL B 1 82 ? 8.75 -3.545 -0.784 1 84.06 82 VAL B CA 1
ATOM 3834 C C . VAL B 1 82 ? 9.078 -4.516 -1.919 1 84.06 82 VAL B C 1
ATOM 3836 O O . VAL B 1 82 ? 9.758 -5.52 -1.71 1 84.06 82 VAL B O 1
ATOM 3839 N N . ASP B 1 83 ? 8.578 -4.176 -3.014 1 77.75 83 ASP B N 1
ATOM 3840 C CA . ASP B 1 83 ? 8.789 -5.023 -4.184 1 77.75 83 ASP B CA 1
ATOM 3841 C C . ASP B 1 83 ? 10.266 -5.055 -4.574 1 77.75 83 ASP B C 1
ATOM 3843 O O . ASP B 1 83 ? 10.805 -6.117 -4.902 1 77.75 83 ASP B O 1
ATOM 3847 N N . LYS B 1 84 ? 10.836 -3.963 -4.496 1 77 84 LYS B N 1
ATOM 3848 C CA . LYS B 1 84 ? 12.227 -3.848 -4.91 1 77 84 LYS B CA 1
ATOM 3849 C C . LYS B 1 84 ? 13.148 -4.598 -3.949 1 77 84 LYS B C 1
ATOM 3851 O O . LYS B 1 84 ? 14.086 -5.273 -4.383 1 77 84 LYS B O 1
ATOM 3856 N N . ILE B 1 85 ? 12.914 -4.434 -2.725 1 81.5 85 ILE B N 1
ATOM 3857 C CA . ILE B 1 85 ? 13.75 -5.039 -1.693 1 81.5 85 ILE B CA 1
ATOM 3858 C C . ILE B 1 85 ? 13.352 -6.5 -1.498 1 81.5 85 ILE B C 1
ATOM 3860 O O . ILE B 1 85 ? 14.086 -7.27 -0.877 1 81.5 85 ILE B O 1
ATOM 3864 N N . LYS B 1 86 ? 12.18 -6.84 -2.113 1 86.31 86 LYS B N 1
ATOM 3865 C CA . LYS B 1 86 ? 11.609 -8.18 -1.979 1 86.31 86 LYS B CA 1
ATOM 3866 C C . LYS B 1 86 ? 11.492 -8.578 -0.511 1 86.31 86 LYS B C 1
ATOM 3868 O O . LYS B 1 86 ? 11.992 -9.633 -0.107 1 86.31 86 LYS B O 1
ATOM 3873 N N . THR B 1 87 ? 10.867 -7.789 0.243 1 87.56 87 THR B N 1
ATOM 3874 C CA . THR B 1 87 ? 10.641 -8.008 1.668 1 87.56 87 THR B CA 1
ATOM 3875 C C . THR B 1 87 ? 9.172 -7.781 2.027 1 87.56 87 THR B C 1
ATOM 3877 O O . THR B 1 87 ? 8.312 -7.781 1.149 1 87.56 87 THR B O 1
ATOM 3880 N N . SER B 1 88 ? 8.898 -7.793 3.33 1 86.56 88 SER B N 1
ATOM 3881 C CA . SER B 1 88 ? 7.539 -7.613 3.828 1 86.56 88 SER B CA 1
ATOM 3882 C C . SER B 1 88 ? 7.297 -6.176 4.27 1 86.56 88 SER B C 1
ATOM 3884 O O . SER B 1 88 ? 8.227 -5.484 4.684 1 86.56 88 SER B O 1
ATOM 3886 N N . LYS B 1 89 ? 6.035 -5.75 4.117 1 83.5 89 LYS B N 1
ATOM 3887 C CA . LYS B 1 89 ? 5.648 -4.43 4.609 1 83.5 89 LYS B CA 1
ATOM 3888 C C . LYS B 1 89 ? 5.918 -4.297 6.105 1 83.5 89 LYS B C 1
ATOM 3890 O O . LYS B 1 89 ? 6.059 -3.186 6.617 1 83.5 89 LYS B O 1
ATOM 3895 N N . ASP B 1 90 ? 6.059 -5.441 6.762 1 83.69 90 ASP B N 1
ATOM 3896 C CA . ASP B 1 90 ? 6.289 -5.438 8.203 1 83.69 90 ASP B CA 1
ATOM 3897 C C . ASP B 1 90 ? 7.781 -5.355 8.516 1 83.69 90 ASP B C 1
ATOM 3899 O O . ASP B 1 90 ? 8.164 -5.105 9.664 1 83.69 90 ASP B O 1
ATOM 3903 N N . ASP B 1 91 ? 8.602 -5.543 7.535 1 88.5 91 ASP B N 1
ATOM 3904 C CA . ASP B 1 91 ? 10.047 -5.441 7.719 1 88.5 91 ASP B CA 1
ATOM 3905 C C . ASP B 1 91 ? 10.508 -3.986 7.66 1 88.5 91 ASP B C 1
ATOM 3907 O O . ASP B 1 91 ? 11.273 -3.607 6.777 1 88.5 91 ASP B O 1
ATOM 3911 N N . LEU B 1 92 ? 10.117 -3.268 8.695 1 90.69 92 LEU B N 1
ATOM 3912 C CA . LEU B 1 92 ? 10.312 -1.821 8.695 1 90.69 92 LEU B CA 1
ATOM 3913 C C . LEU B 1 92 ? 11.797 -1.472 8.766 1 90.69 92 LEU B C 1
ATOM 3915 O O . LEU B 1 92 ? 12.227 -0.463 8.195 1 90.69 92 LEU B O 1
ATOM 3919 N N . PHE B 1 93 ? 12.578 -2.301 9.398 1 91.81 93 PHE B N 1
ATOM 3920 C CA . PHE B 1 93 ? 14 -2.014 9.531 1 91.81 93 PHE B CA 1
ATOM 3921 C C . PHE B 1 93 ? 14.688 -1.997 8.172 1 91.81 93 PHE B C 1
ATOM 3923 O O . PHE B 1 93 ? 15.391 -1.043 7.836 1 91.81 93 PHE B O 1
ATOM 3930 N N . SER B 1 94 ? 14.477 -3.057 7.344 1 89.56 94 SER B N 1
ATOM 3931 C CA . SER B 1 94 ? 15.086 -3.115 6.02 1 89.56 94 SER B CA 1
ATOM 3932 C C . SER B 1 94 ? 14.586 -1.976 5.133 1 89.56 94 SER B C 1
ATOM 3934 O O . SER B 1 94 ? 15.359 -1.397 4.367 1 89.56 94 SER B O 1
ATOM 3936 N N . LEU B 1 95 ? 13.344 -1.714 5.242 1 89.31 95 LEU B N 1
ATOM 3937 C CA . LEU B 1 95 ? 12.766 -0.63 4.449 1 89.31 95 LEU B CA 1
ATOM 3938 C C . LEU B 1 95 ? 13.383 0.71 4.84 1 89.31 95 LEU B C 1
ATOM 3940 O O . LEU B 1 95 ? 13.719 1.52 3.973 1 89.31 95 LEU B O 1
ATOM 3944 N N . PHE B 1 96 ? 13.531 0.951 6.137 1 91.06 96 PHE B N 1
ATOM 3945 C CA . PHE B 1 96 ? 14.102 2.195 6.633 1 91.06 96 PHE B CA 1
ATOM 3946 C C . PHE B 1 96 ? 15.57 2.311 6.234 1 91.06 96 PHE B C 1
ATOM 3948 O O . PHE B 1 96 ? 16.047 3.402 5.922 1 91.06 96 PHE B O 1
ATOM 3955 N N . SER B 1 97 ? 16.25 1.198 6.258 1 88.94 97 SER B N 1
ATOM 3956 C CA . SER B 1 97 ? 17.656 1.201 5.848 1 88.94 97 SER B CA 1
ATOM 3957 C C . SER B 1 97 ? 17.812 1.653 4.398 1 88.94 97 SER B C 1
ATOM 3959 O O . SER B 1 97 ? 18.828 2.244 4.027 1 88.94 97 SER B O 1
ATOM 3961 N N . ALA B 1 98 ? 16.797 1.45 3.65 1 83.44 98 ALA B N 1
ATOM 3962 C CA . ALA B 1 98 ? 16.844 1.745 2.221 1 83.44 98 ALA B CA 1
ATOM 3963 C C . ALA B 1 98 ? 16.516 3.209 1.95 1 83.44 98 ALA B C 1
ATOM 3965 O O . ALA B 1 98 ? 17.047 3.807 1.008 1 83.44 98 ALA B O 1
ATOM 3966 N N . VAL B 1 99 ? 15.688 3.834 2.805 1 83.06 99 VAL B N 1
ATOM 3967 C CA . VAL B 1 99 ? 15.172 5.145 2.42 1 83.06 99 VAL B CA 1
ATOM 3968 C C . VAL B 1 99 ? 15.445 6.156 3.531 1 83.06 99 VAL B C 1
ATOM 3970 O O . VAL B 1 99 ? 15.109 7.336 3.4 1 83.06 99 VAL B O 1
ATOM 3973 N N . GLY B 1 100 ? 16.016 5.824 4.555 1 85.75 100 GLY B N 1
ATOM 3974 C CA . GLY B 1 100 ? 16.094 6.637 5.758 1 85.75 100 GLY B CA 1
ATOM 3975 C C . GLY B 1 100 ? 17.062 7.793 5.633 1 85.75 100 GLY B C 1
ATOM 3976 O O . GLY B 1 100 ? 17.203 8.602 6.559 1 85.75 100 GLY B O 1
ATOM 3977 N N . SER B 1 101 ? 17.719 7.984 4.52 1 82.94 101 SER B N 1
ATOM 3978 C CA . SER B 1 101 ? 18.75 9.008 4.375 1 82.94 101 SER B CA 1
ATOM 3979 C C . SER B 1 101 ? 18.125 10.375 4.078 1 82.94 101 SER B C 1
ATOM 3981 O O . SER B 1 101 ? 18.766 11.406 4.293 1 82.94 101 SER B O 1
ATOM 3983 N N . ASP B 1 102 ? 16.906 10.453 3.602 1 78.81 102 ASP B N 1
ATOM 3984 C CA . ASP B 1 102 ? 16.266 11.719 3.283 1 78.81 102 ASP B CA 1
ATOM 3985 C C . ASP B 1 102 ? 14.805 11.727 3.727 1 78.81 102 ASP B C 1
ATOM 3987 O O . ASP B 1 102 ? 13.898 11.789 2.893 1 78.81 102 ASP B O 1
ATOM 3991 N N . CYS B 1 103 ? 14.672 11.859 4.941 1 86 103 CYS B N 1
ATOM 3992 C CA . CYS B 1 103 ? 13.352 11.852 5.559 1 86 103 CYS B CA 1
ATOM 3993 C C . CYS B 1 103 ? 12.891 13.266 5.879 1 86 103 CYS B C 1
ATOM 3995 O O . CYS B 1 103 ? 13.664 14.219 5.766 1 86 103 CYS B O 1
ATOM 3997 N N . ILE B 1 104 ? 11.633 13.375 6.164 1 90.38 104 ILE B N 1
ATOM 3998 C CA . ILE B 1 104 ? 11.094 14.633 6.664 1 90.38 104 ILE B CA 1
ATOM 3999 C C . ILE B 1 104 ? 11.703 14.961 8.023 1 90.38 104 ILE B C 1
ATOM 4001 O O . ILE B 1 104 ? 11.859 14.07 8.867 1 90.38 104 ILE B O 1
ATOM 4005 N N . GLY B 1 105 ? 12.023 16.172 8.156 1 93.25 105 GLY B N 1
ATOM 4006 C CA . GLY B 1 105 ? 12.586 16.594 9.43 1 93.25 105 GLY B CA 1
ATOM 4007 C C . GLY B 1 105 ? 14.094 16.516 9.469 1 93.25 105 GLY B C 1
ATOM 4008 O O . GLY B 1 105 ? 14.75 16.594 8.43 1 93.25 105 GLY B O 1
ATOM 4009 N N . ASP B 1 106 ? 14.68 16.406 10.68 1 93.44 106 ASP B N 1
ATOM 4010 C CA . ASP B 1 106 ? 16.125 16.531 10.828 1 93.44 106 ASP B CA 1
ATOM 4011 C C . ASP B 1 106 ? 16.75 15.242 11.352 1 93.44 106 ASP B C 1
ATOM 4013 O O . ASP B 1 106 ? 17.891 15.242 11.82 1 93.44 106 ASP B O 1
ATOM 4017 N N . ILE B 1 107 ? 16 14.164 11.383 1 93.25 107 ILE B N 1
ATOM 4018 C CA . ILE B 1 107 ? 16.5 12.859 11.805 1 93.25 107 ILE B CA 1
ATOM 4019 C C . ILE B 1 107 ? 16.562 11.922 10.594 1 93.25 107 ILE B C 1
ATOM 4021 O O . ILE B 1 107 ? 15.609 11.812 9.828 1 93.25 107 ILE B O 1
ATOM 4025 N N . TYR B 1 108 ? 17.703 11.297 10.406 1 90.88 108 TYR B N 1
ATOM 4026 C CA . TYR B 1 108 ? 17.875 10.492 9.203 1 90.88 108 TYR B CA 1
ATOM 4027 C C . TYR B 1 108 ? 19.016 9.477 9.383 1 90.88 108 TYR B C 1
ATOM 4029 O O . TYR B 1 108 ? 19.734 9.516 10.383 1 90.88 108 TYR B O 1
ATOM 4037 N N . VAL B 1 109 ? 19.125 8.594 8.438 1 90.69 109 VAL B N 1
ATOM 4038 C CA . VAL B 1 109 ? 20.125 7.539 8.453 1 90.69 109 VAL B CA 1
ATOM 4039 C C . VAL B 1 109 ? 21.375 8.008 7.711 1 90.69 109 VAL B C 1
ATOM 4041 O O . VAL B 1 109 ? 21.281 8.531 6.598 1 90.69 109 VAL B O 1
ATOM 4044 N N . GLY B 1 110 ? 22.484 7.762 8.32 1 85.88 110 GLY B N 1
ATOM 4045 C CA . GLY B 1 110 ? 23.75 7.918 7.629 1 85.88 110 GLY B CA 1
ATOM 4046 C C . GLY B 1 110 ? 24.406 9.258 7.879 1 85.88 110 GLY B C 1
ATOM 4047 O O . GLY B 1 110 ? 23.766 10.188 8.383 1 85.88 110 GLY B O 1
ATOM 4048 N N . ASN B 1 111 ? 25.562 9.289 7.465 1 72.44 111 ASN B N 1
ATOM 4049 C CA . ASN B 1 111 ? 26.391 10.469 7.664 1 72.44 111 ASN B CA 1
ATOM 4050 C C . ASN B 1 111 ? 26.141 11.523 6.59 1 72.44 111 ASN B C 1
ATOM 4052 O O . ASN B 1 111 ? 26.312 11.258 5.398 1 72.44 111 ASN B O 1
ATOM 4056 N N . PRO B 1 112 ? 25.609 12.617 7.059 1 65.06 112 PRO B N 1
ATOM 4057 C CA . PRO B 1 112 ? 25.297 13.672 6.098 1 65.06 112 PRO B CA 1
ATOM 4058 C C . PRO B 1 112 ? 26.5 14.07 5.246 1 65.06 112 PRO B C 1
ATOM 4060 O O . PRO B 1 112 ? 26.344 14.508 4.102 1 65.06 112 PRO B O 1
ATOM 4063 N N . ALA B 1 113 ? 27.562 14.023 5.816 1 55.28 113 ALA B N 1
ATOM 4064 C CA . ALA B 1 113 ? 28.766 14.398 5.094 1 55.28 113 ALA B CA 1
ATOM 4065 C C . ALA B 1 113 ? 29 13.5 3.885 1 55.28 113 ALA B C 1
ATOM 4067 O O . ALA B 1 113 ? 29.688 13.875 2.941 1 55.28 113 ALA B O 1
ATOM 4068 N N . LYS B 1 114 ? 28.391 12.391 3.842 1 56.16 114 LYS B N 1
ATOM 4069 C CA . LYS B 1 114 ? 28.594 11.406 2.783 1 56.16 114 LYS B CA 1
ATOM 4070 C C . LYS B 1 114 ? 27.422 11.375 1.817 1 56.16 114 LYS B C 1
ATOM 4072 O O . LYS B 1 114 ? 27.391 10.578 0.875 1 56.16 114 LYS B O 1
ATOM 4077 N N . ALA B 1 115 ? 26.562 12.273 2.139 1 57 115 ALA B N 1
ATOM 4078 C CA . ALA B 1 115 ? 25.344 12.219 1.342 1 57 115 ALA B CA 1
ATOM 4079 C C . ALA B 1 115 ? 25.562 12.797 -0.052 1 57 115 ALA B C 1
ATOM 4081 O O . ALA B 1 115 ? 26.203 13.844 -0.2 1 57 115 ALA B O 1
ATOM 4082 N N . GLU B 1 116 ? 25.469 11.898 -1.066 1 53.19 116 GLU B N 1
ATOM 4083 C CA . GLU B 1 116 ? 25.516 12.375 -2.445 1 53.19 116 GLU B CA 1
ATOM 4084 C C . GLU B 1 116 ? 24.109 12.688 -2.957 1 53.19 116 GLU B C 1
ATOM 4086 O O . GLU B 1 116 ? 23.156 11.945 -2.691 1 53.19 116 GLU B O 1
ATOM 4091 N N . PHE B 1 117 ? 23.953 13.992 -3.215 1 53.38 117 PHE B N 1
ATOM 4092 C CA . PHE B 1 117 ? 22.641 14.375 -3.746 1 53.38 117 PHE B CA 1
ATOM 4093 C C . PHE B 1 117 ? 22.609 14.203 -5.262 1 53.38 117 PHE B C 1
ATOM 4095 O O . PHE B 1 117 ? 23.578 14.516 -5.949 1 53.38 117 PHE B O 1
ATOM 4102 N N . PRO B 1 118 ? 21.562 13.5 -5.66 1 55.22 118 PRO B N 1
ATOM 4103 C CA . PRO B 1 118 ? 21.453 13.469 -7.121 1 55.22 118 PRO B CA 1
ATOM 4104 C C . PRO B 1 118 ? 21.484 14.867 -7.746 1 55.22 118 PRO B C 1
ATOM 4106 O O . PRO B 1 118 ? 21.078 15.836 -7.109 1 55.22 118 PRO B O 1
ATOM 4109 N N . PRO B 1 119 ? 22.109 14.891 -8.875 1 57.81 119 PRO B N 1
ATOM 4110 C CA . PRO B 1 119 ? 22.156 16.203 -9.539 1 57.81 119 PRO B CA 1
ATOM 4111 C C . PRO B 1 119 ? 20.781 16.812 -9.742 1 57.81 119 PRO B C 1
ATOM 4113 O O . PRO B 1 119 ? 19.797 16.078 -9.93 1 57.81 119 PRO B O 1
ATOM 4116 N N . ALA B 1 120 ? 20.719 18.031 -9.539 1 63.22 120 ALA B N 1
ATOM 4117 C CA . ALA B 1 120 ? 19.516 18.812 -9.805 1 63.22 120 ALA B CA 1
ATOM 4118 C C . ALA B 1 120 ? 19.062 18.625 -11.25 1 63.22 120 ALA B C 1
ATOM 4120 O O . ALA B 1 120 ? 19.875 18.484 -12.156 1 63.22 120 ALA B O 1
ATOM 4121 N N . LYS B 1 121 ? 17.812 18.344 -11.43 1 70 121 LYS B N 1
ATOM 4122 C CA . LYS B 1 121 ? 17.25 18.125 -12.758 1 70 121 LYS B CA 1
ATOM 4123 C C . LYS B 1 121 ? 16.469 19.344 -13.234 1 70 121 LYS B C 1
ATOM 4125 O O . LYS B 1 121 ? 15.969 20.125 -12.422 1 70 121 LYS B O 1
ATOM 4130 N N . LYS B 1 122 ? 16.609 19.531 -14.586 1 72.75 122 LYS B N 1
ATOM 4131 C CA . LYS B 1 122 ? 15.719 20.516 -15.195 1 72.75 122 LYS B CA 1
ATOM 4132 C C . LYS B 1 122 ? 14.352 19.891 -15.516 1 72.75 122 LYS B C 1
ATOM 4134 O O . LYS B 1 122 ? 14.266 18.922 -16.266 1 72.75 122 LYS B O 1
ATOM 4139 N N . LEU B 1 123 ? 13.375 20.469 -14.961 1 74.5 123 LEU B N 1
ATOM 4140 C CA . LEU B 1 123 ? 12.023 19.922 -15.039 1 74.5 123 LEU B CA 1
ATOM 4141 C C . LEU B 1 123 ? 11.594 19.734 -16.484 1 74.5 123 LEU B C 1
ATOM 4143 O O . LEU B 1 123 ? 10.914 18.75 -16.828 1 74.5 123 LEU B O 1
ATOM 4147 N N . GLU B 1 124 ? 12.094 20.688 -17.328 1 74 124 GLU B N 1
ATOM 4148 C CA . GLU B 1 124 ? 11.617 20.688 -18.703 1 74 124 GLU B CA 1
ATOM 4149 C C . GLU B 1 124 ? 12.289 19.594 -19.531 1 74 124 GLU B C 1
ATOM 4151 O O . GLU B 1 124 ? 11.844 19.266 -20.625 1 74 124 GLU B O 1
ATOM 4156 N N . GLU B 1 125 ? 13.266 19.016 -18.953 1 75.25 125 GLU B N 1
ATOM 4157 C CA . GLU B 1 125 ? 14.031 18.031 -19.719 1 75.25 125 GLU B CA 1
ATOM 4158 C C . GLU B 1 125 ? 13.695 16.609 -19.281 1 75.25 125 GLU B C 1
ATOM 4160 O O . GLU B 1 125 ? 14.203 15.641 -19.844 1 75.25 125 GLU B O 1
ATOM 4165 N N . VAL B 1 126 ? 12.766 16.656 -18.375 1 75.56 126 VAL B N 1
ATOM 4166 C CA . VAL B 1 126 ? 12.547 15.32 -17.828 1 75.56 126 VAL B CA 1
ATOM 4167 C C . VAL B 1 126 ? 11.078 14.93 -18 1 75.56 126 VAL B C 1
ATOM 4169 O O . VAL B 1 126 ? 10.234 15.781 -18.266 1 75.56 126 VAL B O 1
ATOM 4172 N N . ASN B 1 127 ? 10.859 13.617 -18.031 1 79.31 127 ASN B N 1
ATOM 4173 C CA . ASN B 1 127 ? 9.523 13.062 -17.844 1 79.31 127 ASN B CA 1
ATOM 4174 C C . ASN B 1 127 ? 9.258 12.711 -16.375 1 79.31 127 ASN B C 1
ATOM 4176 O O . ASN B 1 127 ? 9.984 11.914 -15.789 1 79.31 127 ASN B O 1
ATOM 4180 N N . PHE B 1 128 ? 8.211 13.367 -15.883 1 78.38 128 PHE B N 1
ATOM 4181 C CA . PHE B 1 128 ? 7.938 13.258 -14.461 1 78.38 128 PHE B CA 1
ATOM 4182 C C . PHE B 1 128 ? 7.762 11.805 -14.047 1 78.38 128 PHE B C 1
ATOM 4184 O O . PHE B 1 128 ? 8.266 11.375 -13.008 1 78.38 128 PHE B O 1
ATOM 4191 N N . TYR B 1 129 ? 7.102 11.086 -14.812 1 71.81 129 TYR B N 1
ATOM 4192 C CA . TYR B 1 129 ? 6.805 9.703 -14.453 1 71.81 129 TYR B CA 1
ATOM 4193 C C . TYR B 1 129 ? 8.047 8.828 -14.578 1 71.81 129 TYR B C 1
ATOM 4195 O O . TYR B 1 129 ? 8.258 7.926 -13.766 1 71.81 129 TYR B O 1
ATOM 4203 N N . SER B 1 130 ? 8.852 9.148 -15.547 1 70.5 130 SER B N 1
ATOM 4204 C CA . SER B 1 130 ? 10.133 8.461 -15.664 1 70.5 130 SER B CA 1
ATOM 4205 C C . SER B 1 130 ? 11.047 8.781 -14.484 1 70.5 130 SER B C 1
ATOM 4207 O O . SER B 1 130 ? 11.781 7.914 -14 1 70.5 130 SER B O 1
ATOM 4209 N N . LEU B 1 131 ? 10.984 10 -14.141 1 72.25 131 LEU B N 1
ATOM 4210 C CA . LEU B 1 131 ? 11.766 10.43 -12.984 1 72.25 131 LEU B CA 1
ATOM 4211 C C . LEU B 1 131 ? 11.359 9.656 -11.734 1 72.25 131 LEU B C 1
ATOM 4213 O O . LEU B 1 131 ? 12.219 9.258 -10.938 1 72.25 131 LEU B O 1
ATOM 4217 N N . PHE B 1 132 ? 10.109 9.453 -11.555 1 70.19 132 PHE B N 1
ATOM 4218 C CA . PHE B 1 132 ? 9.609 8.68 -10.43 1 70.19 132 PHE B CA 1
ATOM 4219 C C . PHE B 1 132 ? 10.156 7.258 -10.469 1 70.19 132 PHE B C 1
ATOM 4221 O O . PHE B 1 132 ? 10.57 6.719 -9.438 1 70.19 132 PHE B O 1
ATOM 4228 N N . GLU B 1 133 ? 10.156 6.707 -11.625 1 66.19 133 GLU B N 1
ATOM 4229 C CA . GLU B 1 133 ? 10.656 5.348 -11.797 1 66.19 133 GLU B CA 1
ATOM 4230 C C . GLU B 1 133 ? 12.125 5.246 -11.383 1 66.19 133 GLU B C 1
ATOM 4232 O O . GLU B 1 133 ? 12.547 4.242 -10.805 1 66.19 133 GLU B O 1
ATOM 4237 N N . GLU B 1 134 ? 12.797 6.277 -11.672 1 65.06 134 GLU B N 1
ATOM 4238 C CA . GLU B 1 134 ? 14.227 6.312 -11.359 1 65.06 134 GLU B CA 1
ATOM 4239 C C . GLU B 1 134 ? 14.453 6.375 -9.852 1 65.06 134 GLU B C 1
ATOM 4241 O O . GLU B 1 134 ? 15.461 5.871 -9.344 1 65.06 134 GLU B O 1
ATOM 4246 N N . THR B 1 135 ? 13.5 7.039 -9.273 1 63.22 135 THR B N 1
ATOM 4247 C CA . THR B 1 135 ? 13.656 7.227 -7.836 1 63.22 135 THR B CA 1
ATOM 4248 C C . THR B 1 135 ? 13.422 5.914 -7.09 1 63.22 135 THR B C 1
ATOM 4250 O O . THR B 1 135 ? 13.953 5.711 -5.996 1 63.22 135 THR B O 1
ATOM 4253 N N . ILE B 1 136 ? 12.711 5.062 -7.789 1 57.56 136 ILE B N 1
ATOM 4254 C CA . ILE B 1 136 ? 12.414 3.793 -7.133 1 57.56 136 ILE B CA 1
ATOM 4255 C C . ILE B 1 136 ? 13.422 2.732 -7.586 1 57.56 136 ILE B C 1
ATOM 4257 O O . ILE B 1 136 ? 13.531 1.669 -6.973 1 57.56 136 ILE B O 1
ATOM 4261 N N . ALA B 1 137 ? 14.227 2.988 -8.727 1 51.28 137 ALA B N 1
ATOM 4262 C CA . ALA B 1 137 ? 15.164 2.012 -9.273 1 51.28 137 ALA B CA 1
ATOM 4263 C C . ALA B 1 137 ? 16.391 1.854 -8.375 1 51.28 137 ALA B C 1
ATOM 4265 O O . ALA B 1 137 ? 17.016 2.844 -7.992 1 51.28 137 ALA B O 1
ATOM 4266 N N . PRO B 1 138 ? 16.562 0.618 -7.953 1 42.34 138 PRO B N 1
ATOM 4267 C CA . PRO B 1 138 ? 17.719 0.419 -7.07 1 42.34 138 PRO B CA 1
ATOM 4268 C C . PRO B 1 138 ? 19.031 0.904 -7.691 1 42.34 138 PRO B C 1
ATOM 4270 O O . PRO B 1 138 ? 19.938 1.332 -6.973 1 42.34 138 PRO B O 1
ATOM 4273 N N . GLU B 1 139 ? 19.234 0.535 -8.922 1 41.91 139 GLU B N 1
ATOM 4274 C CA . GLU B 1 139 ? 20.531 0.826 -9.531 1 41.91 139 GLU B CA 1
ATOM 4275 C C . GLU B 1 139 ? 20.656 2.311 -9.859 1 41.91 139 GLU B C 1
ATOM 4277 O O . GLU B 1 139 ? 21.641 2.727 -10.484 1 41.91 139 GLU B O 1
ATOM 4282 N N . SER B 1 140 ? 19.641 2.877 -9.812 1 39.75 140 SER B N 1
ATOM 4283 C CA . SER B 1 140 ? 19.859 4.289 -10.109 1 39.75 140 SER B CA 1
ATOM 4284 C C . SER B 1 140 ? 20.969 4.863 -9.219 1 39.75 140 SER B C 1
ATOM 4286 O O . SER B 1 140 ? 20.953 4.66 -8 1 39.75 140 SER B O 1
ATOM 4288 N N . PRO B 1 141 ? 22.031 5.098 -9.789 1 37.62 141 PRO B N 1
ATOM 4289 C CA . PRO B 1 141 ? 22.938 5.867 -8.922 1 37.62 141 PRO B CA 1
ATOM 4290 C C . PRO B 1 141 ? 22.188 6.77 -7.949 1 37.62 141 PRO B C 1
ATOM 4292 O O . PRO B 1 141 ? 22.797 7.344 -7.043 1 37.62 141 PRO B O 1
ATOM 4295 N N . LEU B 1 142 ? 21.047 6.934 -8.281 1 34.78 142 LEU B N 1
ATOM 4296 C CA . LEU B 1 142 ? 20.219 7.746 -7.387 1 34.78 142 LEU B CA 1
ATOM 4297 C C . LEU B 1 142 ? 19.75 6.934 -6.188 1 34.78 142 LEU B C 1
ATOM 4299 O O . LEU B 1 142 ? 19.203 7.484 -5.234 1 34.78 142 LEU B O 1
ATOM 4303 N N . PHE B 1 143 ? 19.469 5.742 -6.324 1 35 143 PHE B N 1
ATOM 4304 C CA . PHE B 1 143 ? 19.25 4.918 -5.141 1 35 143 PHE B CA 1
ATOM 4305 C C . PHE B 1 143 ? 20.516 4.852 -4.301 1 35 143 PHE B C 1
ATOM 4307 O O . PHE B 1 143 ? 20.609 4.043 -3.371 1 35 143 PHE B O 1
ATOM 4314 N N . ASP B 1 144 ? 21.625 5.133 -4.66 1 31.53 144 ASP B N 1
ATOM 4315 C CA . ASP B 1 144 ? 22.531 5.504 -3.578 1 31.53 144 ASP B CA 1
ATOM 4316 C C . ASP B 1 144 ? 21.812 6.309 -2.504 1 31.53 144 ASP B C 1
ATOM 4318 O O . ASP B 1 144 ? 20.75 6.887 -2.762 1 31.53 144 ASP B O 1
ATOM 4322 N N . SER B 1 145 ? 22.484 6.867 -1.445 1 30.58 145 SER B N 1
ATOM 4323 C CA . SER B 1 145 ? 22.25 7.145 -0.032 1 30.58 145 SER B CA 1
ATOM 4324 C C . SER B 1 145 ? 20.984 7.984 0.165 1 30.58 145 SER B C 1
ATOM 4326 O O . SER B 1 145 ? 20.172 7.695 1.046 1 30.58 145 SER B O 1
ATOM 4328 N N . LYS B 1 146 ? 20.938 9.289 0.017 1 32.41 146 LYS B N 1
ATOM 4329 C CA . LYS B 1 146 ? 20.406 10.367 0.846 1 32.41 146 LYS B CA 1
ATOM 4330 C C . LYS B 1 146 ? 18.984 10.734 0.426 1 32.41 146 LYS B C 1
ATOM 4332 O O . LYS B 1 146 ? 18.312 11.508 1.106 1 32.41 146 LYS B O 1
ATOM 4337 N N . ALA B 1 147 ? 18.578 10.516 -0.806 1 32.28 147 ALA B N 1
ATOM 4338 C CA . ALA B 1 147 ? 17.5 11.391 -1.266 1 32.28 147 ALA B CA 1
ATOM 4339 C C . ALA B 1 147 ? 16.141 10.812 -0.919 1 32.28 147 ALA B C 1
ATOM 4341 O O . ALA B 1 147 ? 15.156 11.555 -0.777 1 32.28 147 ALA B O 1
ATOM 4342 N N . LEU B 1 148 ? 15.789 9.492 -1.115 1 33.78 148 LEU B N 1
ATOM 4343 C CA . LEU B 1 148 ? 14.375 9.398 -1.458 1 33.78 148 LEU B CA 1
ATOM 4344 C C . LEU B 1 148 ? 13.516 9.328 -0.2 1 33.78 148 LEU B C 1
ATOM 4346 O O . LEU B 1 148 ? 12.422 8.766 -0.224 1 33.78 148 LEU B O 1
ATOM 4350 N N . ALA B 1 149 ? 13.969 9.586 0.896 1 28.66 149 ALA B N 1
ATOM 4351 C CA . ALA B 1 149 ? 13.188 9.633 2.129 1 28.66 149 ALA B CA 1
ATOM 4352 C C . ALA B 1 149 ? 12.18 10.773 2.098 1 28.66 149 ALA B C 1
ATOM 4354 O O . ALA B 1 149 ? 12.555 11.945 1.986 1 28.66 149 ALA B O 1
ATOM 4355 N N . GLY B 1 150 ? 11.109 10.609 1.837 1 30.42 150 GLY B N 1
ATOM 4356 C CA . GLY B 1 150 ? 10.062 11.586 2.072 1 30.42 150 GLY B CA 1
ATOM 4357 C C . GLY B 1 150 ? 8.898 11.461 1.105 1 30.42 150 GLY B C 1
ATOM 4358 O O . GLY B 1 150 ? 8.109 12.398 0.945 1 30.42 150 GLY B O 1
ATOM 4359 N N . VAL B 1 151 ? 8.914 10.344 0.353 1 30.28 151 VAL B N 1
ATOM 4360 C CA . VAL B 1 151 ? 7.797 10.273 -0.584 1 30.28 151 VAL B CA 1
ATOM 4361 C C . VAL B 1 151 ? 6.559 9.734 0.123 1 30.28 151 VAL B C 1
ATOM 4363 O O . VAL B 1 151 ? 6.621 8.695 0.786 1 30.28 151 VAL B O 1
ATOM 4366 N N . GLN B 1 152 ? 5.676 10.547 0.624 1 28.88 152 GLN B N 1
ATOM 4367 C CA . GLN B 1 152 ? 4.48 10.094 1.329 1 28.88 152 GLN B CA 1
ATOM 4368 C C . GLN B 1 152 ? 3.311 9.914 0.366 1 28.88 152 GLN B C 1
ATOM 4370 O O . GLN B 1 152 ? 3.084 10.758 -0.509 1 28.88 152 GLN B O 1
ATOM 4375 N N . GLU B 1 153 ? 2.871 8.688 0.198 1 32.44 153 GLU B N 1
ATOM 4376 C CA . GLU B 1 153 ? 1.629 8.461 -0.533 1 32.44 153 GLU B CA 1
ATOM 4377 C C . GLU B 1 153 ? 0.421 8.93 0.273 1 32.44 153 GLU B C 1
ATOM 4379 O O . GLU B 1 153 ? 0.272 8.57 1.443 1 32.44 153 GLU B O 1
ATOM 4384 N N . LYS B 1 154 ? -0.12 10.094 0.304 1 34.41 154 LYS B N 1
ATOM 4385 C CA . LYS B 1 154 ? -1.301 10.648 0.963 1 34.41 154 LYS B CA 1
ATOM 4386 C C . LYS B 1 154 ? -2.578 10 0.437 1 34.41 154 LYS B C 1
ATOM 4388 O O . LYS B 1 154 ? -2.559 9.328 -0.6 1 34.41 154 LYS B O 1
ATOM 4393 N N . ILE B 1 155 ? -3.637 10.062 1.127 1 32.97 155 ILE B N 1
ATOM 4394 C CA . ILE B 1 155 ? -4.977 9.641 0.728 1 32.97 155 ILE B CA 1
ATOM 4395 C C . ILE B 1 155 ? -5.098 9.688 -0.794 1 32.97 155 ILE B C 1
ATOM 4397 O O . ILE B 1 155 ? -5.695 8.797 -1.402 1 32.97 155 ILE B O 1
ATOM 4401 N N . SER B 1 156 ? -4.488 10.75 -1.321 1 39.56 156 SER B N 1
ATOM 4402 C CA . SER B 1 156 ? -4.496 10.336 -2.721 1 39.56 156 SER B CA 1
ATOM 4403 C C . SER B 1 156 ? -3.43 9.281 -2.994 1 39.56 156 SER B C 1
ATOM 4405 O O . SER B 1 156 ? -2.279 9.617 -3.287 1 39.56 156 SER B O 1
ATOM 4407 N N . ALA B 1 157 ? -3.514 8.281 -1.849 1 45.22 157 ALA B N 1
ATOM 4408 C CA . ALA B 1 157 ? -2.629 7.121 -1.855 1 45.22 157 ALA B CA 1
ATOM 4409 C C . ALA B 1 157 ? -2.227 6.746 -3.279 1 45.22 157 ALA B C 1
ATOM 4411 O O . ALA B 1 157 ? -1.247 6.023 -3.484 1 45.22 157 ALA B O 1
ATOM 4412 N N . SER B 1 158 ? -2.982 7.449 -3.893 1 52.38 158 SER B N 1
ATOM 4413 C CA . SER B 1 158 ? -2.715 7.152 -5.297 1 52.38 158 SER B CA 1
ATOM 4414 C C . SER B 1 158 ? -1.768 8.18 -5.906 1 52.38 158 SER B C 1
ATOM 4416 O O . SER B 1 158 ? -1.198 7.949 -6.977 1 52.38 158 SER B O 1
ATOM 4418 N N . MET B 1 159 ? -1.648 9.305 -4.961 1 57.34 159 MET B N 1
ATOM 4419 C CA . MET B 1 159 ? -0.761 10.344 -5.473 1 57.34 159 MET B CA 1
ATOM 4420 C C . MET B 1 159 ? 0.694 9.891 -5.426 1 57.34 159 MET B C 1
ATOM 4422 O O . MET B 1 159 ? 1.115 9.242 -4.469 1 57.34 159 MET B O 1
ATOM 4426 N N . ILE B 1 160 ? 1.324 10.164 -6.512 1 61.59 160 ILE B N 1
ATOM 4427 C CA . ILE B 1 160 ? 2.754 9.883 -6.57 1 61.59 160 ILE B CA 1
ATOM 4428 C C . ILE B 1 160 ? 3.541 11.086 -6.062 1 61.59 160 ILE B C 1
ATOM 4430 O O . ILE B 1 160 ? 3.314 12.219 -6.504 1 61.59 160 ILE B O 1
ATOM 4434 N N . SER B 1 161 ? 4.219 10.961 -4.996 1 69.06 161 SER B N 1
ATOM 4435 C CA . SER B 1 161 ? 5.047 12.047 -4.496 1 69.06 161 SER B CA 1
ATOM 4436 C C . SER B 1 161 ? 6.484 11.586 -4.262 1 69.06 161 SER B C 1
ATOM 4438 O O . SER B 1 161 ? 6.711 10.469 -3.791 1 69.06 161 SER B O 1
ATOM 4440 N N . PHE B 1 162 ? 7.449 12.406 -4.805 1 68.06 162 PHE B N 1
ATOM 4441 C CA . PHE B 1 162 ? 8.852 12.07 -4.574 1 68.06 162 PHE B CA 1
ATOM 4442 C C . PHE B 1 162 ? 9.703 13.328 -4.48 1 68.06 162 PHE B C 1
ATOM 4444 O O . PHE B 1 162 ? 9.336 14.375 -5.02 1 68.06 162 PHE B O 1
ATOM 4451 N N . PRO B 1 163 ? 10.781 13.281 -3.693 1 66.75 163 PRO B N 1
ATOM 4452 C CA . PRO B 1 163 ? 11.672 14.438 -3.541 1 66.75 163 PRO B CA 1
ATOM 4453 C C . PRO B 1 163 ? 12.398 14.797 -4.832 1 66.75 163 PRO B C 1
ATOM 4455 O O . PRO B 1 163 ? 12.711 13.914 -5.641 1 66.75 163 PRO B O 1
ATOM 4458 N N . LEU B 1 164 ? 12.586 16.016 -5.059 1 67.75 164 LEU B N 1
ATOM 4459 C CA . LEU B 1 164 ? 13.289 16.547 -6.223 1 67.75 164 LEU B CA 1
ATOM 4460 C C . LEU B 1 164 ? 14.18 17.719 -5.84 1 67.75 164 LEU B C 1
ATOM 4462 O O . LEU B 1 164 ? 13.766 18.594 -5.074 1 67.75 164 LEU B O 1
ATOM 4466 N N . LYS B 1 165 ? 15.445 17.562 -6.137 1 65.81 165 LYS B N 1
ATOM 4467 C CA . LYS B 1 165 ? 16.344 18.703 -5.996 1 65.81 165 LYS B CA 1
ATOM 4468 C C . LYS B 1 165 ? 16.484 19.453 -7.32 1 65.81 165 LYS B C 1
ATOM 4470 O O . LYS B 1 165 ? 16.672 18.828 -8.367 1 65.81 165 LYS B O 1
ATOM 4475 N N . LEU B 1 166 ? 16.219 20.703 -7.227 1 61 166 LEU B N 1
ATOM 4476 C CA . LEU B 1 166 ? 16.359 21.5 -8.438 1 61 166 LEU B CA 1
ATOM 4477 C C . LEU B 1 166 ? 17.641 22.328 -8.398 1 61 166 LEU B C 1
ATOM 4479 O O . LEU B 1 166 ? 18.031 22.844 -7.344 1 61 166 LEU B O 1
ATOM 4483 N N . THR B 1 167 ? 18.453 22.281 -9.438 1 52.09 167 THR B N 1
ATOM 4484 C CA . THR B 1 167 ? 19.766 22.938 -9.594 1 52.09 167 THR B CA 1
ATOM 4485 C C . THR B 1 167 ? 19.688 24.406 -9.219 1 52.09 167 THR B C 1
ATOM 4487 O O . THR B 1 167 ? 20.578 24.938 -8.555 1 52.09 167 THR B O 1
ATOM 4490 N N . LYS B 1 168 ? 18.766 25.172 -9.562 1 53.88 168 LYS B N 1
ATOM 4491 C CA . LYS B 1 168 ? 18.859 26.625 -9.594 1 53.88 168 LYS B CA 1
ATOM 4492 C C . LYS B 1 168 ? 18.562 27.219 -8.227 1 53.88 168 LYS B C 1
ATOM 4494 O O . LYS B 1 168 ? 18.969 28.344 -7.926 1 53.88 168 LYS B O 1
ATOM 4499 N N . THR B 1 169 ? 18 26.578 -7.367 1 56.06 169 THR B N 1
ATOM 4500 C CA . THR B 1 169 ? 17.469 27.328 -6.227 1 56.06 169 THR B CA 1
ATOM 4501 C C . THR B 1 169 ? 18.141 26.875 -4.93 1 56.06 169 THR B C 1
ATOM 4503 O O . THR B 1 169 ? 18.094 27.578 -3.924 1 56.06 169 THR B O 1
ATOM 4506 N N . GLY B 1 170 ? 18.859 25.797 -4.93 1 64.88 170 GLY B N 1
ATOM 4507 C CA . GLY B 1 170 ? 19.344 25.25 -3.676 1 64.88 170 GLY B CA 1
ATOM 4508 C C . GLY B 1 170 ? 18.234 24.766 -2.754 1 64.88 170 GLY B C 1
ATOM 4509 O O . GLY B 1 170 ? 18.469 24.516 -1.57 1 64.88 170 GLY B O 1
ATOM 4510 N N . LYS B 1 171 ? 17.062 24.875 -3.215 1 78.5 171 LYS B N 1
ATOM 4511 C CA . LYS B 1 171 ? 15.898 24.469 -2.438 1 78.5 171 LYS B CA 1
ATOM 4512 C C . LYS B 1 171 ? 15.492 23.031 -2.764 1 78.5 171 LYS B C 1
ATOM 4514 O O . LYS B 1 171 ? 15.867 22.5 -3.812 1 78.5 171 LYS B O 1
ATOM 4519 N N . SER B 1 172 ? 14.891 22.422 -1.757 1 82.69 172 SER B N 1
ATOM 4520 C CA . SER B 1 172 ? 14.375 21.062 -1.936 1 82.69 172 SER B CA 1
ATOM 4521 C C . SER B 1 172 ? 12.867 21.062 -2.152 1 82.69 172 SER B C 1
ATOM 4523 O O . SER B 1 172 ? 12.148 21.891 -1.571 1 82.69 172 SER B O 1
ATOM 4525 N N . TYR B 1 173 ? 12.477 20.219 -3.02 1 86 173 TYR B N 1
ATOM 4526 C CA . TYR B 1 173 ? 11.07 20.188 -3.389 1 86 173 TYR B CA 1
ATOM 4527 C C . TYR B 1 173 ? 10.523 18.766 -3.326 1 86 173 TYR B C 1
ATOM 4529 O O . TYR B 1 173 ? 11.289 17.797 -3.293 1 86 173 TYR B O 1
ATOM 4537 N N . ILE B 1 174 ? 9.203 18.703 -3.205 1 86.25 174 ILE B N 1
ATOM 4538 C CA . ILE B 1 174 ? 8.453 17.484 -3.422 1 86.25 174 ILE B CA 1
ATOM 4539 C C . ILE B 1 174 ? 7.594 17.609 -4.68 1 86.25 174 ILE B C 1
ATOM 4541 O O . ILE B 1 174 ? 6.875 18.594 -4.848 1 86.25 174 ILE B O 1
ATOM 4545 N N . LEU B 1 175 ? 7.789 16.703 -5.59 1 87.69 175 LEU B N 1
ATOM 4546 C CA . LEU B 1 175 ? 6.969 16.688 -6.793 1 87.69 175 LEU B CA 1
ATOM 4547 C C . LEU B 1 175 ? 5.816 15.688 -6.648 1 87.69 175 LEU B C 1
ATOM 4549 O O . LEU B 1 175 ? 6.031 14.531 -6.277 1 87.69 175 LEU B O 1
ATOM 4553 N N . LYS B 1 176 ? 4.625 16.188 -6.859 1 88.5 176 LYS B N 1
ATOM 4554 C CA . LYS B 1 176 ? 3.426 15.359 -6.82 1 88.5 176 LYS B CA 1
ATOM 4555 C C . LYS B 1 176 ? 2.82 15.195 -8.211 1 88.5 176 LYS B C 1
ATOM 4557 O O . LYS B 1 176 ? 2.787 16.156 -8.992 1 88.5 176 LYS B O 1
ATOM 4562 N N . LEU B 1 177 ? 2.412 14.016 -8.523 1 85.06 177 LEU B N 1
ATOM 4563 C CA . LEU B 1 177 ? 1.8 13.711 -9.812 1 85.06 177 LEU B CA 1
ATOM 4564 C C . LEU B 1 177 ? 0.415 13.102 -9.625 1 85.06 177 LEU B C 1
ATOM 4566 O O . LEU B 1 177 ? 0.128 12.508 -8.586 1 85.06 177 LEU B O 1
ATOM 4570 N N . ASN B 1 178 ? -0.428 13.32 -10.688 1 79.94 178 ASN B N 1
ATOM 4571 C CA . ASN B 1 178 ? -1.731 12.664 -10.672 1 79.94 178 ASN B CA 1
ATOM 4572 C C . ASN B 1 178 ? -1.599 11.148 -10.828 1 79.94 178 ASN B C 1
ATOM 4574 O O . ASN B 1 178 ? -0.773 10.672 -11.602 1 79.94 178 ASN B O 1
ATOM 4578 N N . PRO B 1 179 ? -2.412 10.578 -9.953 1 71.25 179 PRO B N 1
ATOM 4579 C CA . PRO B 1 179 ? -2.506 9.148 -10.242 1 71.25 179 PRO B CA 1
ATOM 4580 C C . PRO B 1 179 ? -3.324 8.852 -11.5 1 71.25 179 PRO B C 1
ATOM 4582 O O . PRO B 1 179 ? -4.043 9.727 -11.992 1 71.25 179 PRO B O 1
ATOM 4585 N N . GLY B 1 180 ? -3.086 7.711 -12.125 1 62.72 180 GLY B N 1
ATOM 4586 C CA . GLY B 1 180 ? -3.82 7.352 -13.328 1 62.72 180 GLY B CA 1
ATOM 4587 C C . GLY B 1 180 ? -5.32 7.281 -13.109 1 62.72 180 GLY B C 1
ATOM 4588 O O . GLY B 1 180 ? -6.098 7.496 -14.047 1 62.72 180 GLY B O 1
ATOM 4589 N N . ASP B 1 181 ? -5.785 7.16 -11.867 1 58.94 181 ASP B N 1
ATOM 4590 C CA . ASP B 1 181 ? -7.195 6.875 -11.617 1 58.94 181 ASP B CA 1
ATOM 4591 C C . ASP B 1 181 ? -7.91 8.109 -11.062 1 58.94 181 ASP B C 1
ATOM 4593 O O . ASP B 1 181 ? -9.133 8.109 -10.914 1 58.94 181 ASP B O 1
ATOM 4597 N N . LYS B 1 182 ? -7.301 9.039 -10.625 1 62.38 182 LYS B N 1
ATOM 4598 C CA . LYS B 1 182 ? -7.922 10.258 -10.117 1 62.38 182 LYS B CA 1
ATOM 4599 C C . LYS B 1 182 ? -7.48 11.477 -10.914 1 62.38 182 LYS B C 1
ATOM 4601 O O . LYS B 1 182 ? -6.328 11.914 -10.812 1 62.38 182 LYS B O 1
ATOM 4606 N N . ASN B 1 183 ? -8.453 11.93 -11.508 1 70.62 183 ASN B N 1
ATOM 4607 C CA . ASN B 1 183 ? -8.141 13.07 -12.359 1 70.62 183 ASN B CA 1
ATOM 4608 C C . ASN B 1 183 ? -8.031 14.359 -11.555 1 70.62 183 ASN B C 1
ATOM 4610 O O . ASN B 1 183 ? -8.781 14.57 -10.602 1 70.62 183 ASN B O 1
ATOM 4614 N N . ASN B 1 184 ? -7.059 15.148 -11.758 1 85.31 184 ASN B N 1
ATOM 4615 C CA . ASN B 1 184 ? -6.887 16.531 -11.336 1 85.31 184 ASN B CA 1
ATOM 4616 C C . ASN B 1 184 ? -6.66 16.641 -9.828 1 85.31 184 ASN B C 1
ATOM 4618 O O . ASN B 1 184 ? -7.105 17.594 -9.188 1 85.31 184 ASN B O 1
ATOM 4622 N N . LEU B 1 185 ? -6.09 15.633 -9.273 1 88.19 185 LEU B N 1
ATOM 4623 C CA . LEU B 1 185 ? -5.805 15.656 -7.84 1 88.19 185 LEU B CA 1
ATOM 4624 C C . LEU B 1 185 ? -4.828 16.766 -7.492 1 88.19 185 LEU B C 1
ATOM 4626 O O . LEU B 1 185 ? -5.004 17.469 -6.492 1 88.19 185 LEU B O 1
ATOM 4630 N N . ILE B 1 186 ? -3.797 16.969 -8.273 1 91.12 186 ILE B N 1
ATOM 4631 C CA . ILE B 1 186 ? -2.781 17.969 -7.957 1 91.12 186 ILE B CA 1
ATOM 4632 C C . ILE B 1 186 ? -3.338 19.359 -8.203 1 91.12 186 ILE B C 1
ATOM 4634 O O . ILE B 1 186 ? -2.99 20.312 -7.496 1 91.12 186 ILE B O 1
ATOM 4638 N N . GLN B 1 187 ? -4.223 19.484 -9.156 1 93.56 187 GLN B N 1
ATOM 4639 C CA . GLN B 1 187 ? -4.902 20.766 -9.367 1 93.56 187 GLN B CA 1
ATOM 4640 C C . GLN B 1 187 ? -5.828 21.094 -8.203 1 93.56 187 GLN B C 1
ATOM 4642 O O . GLN B 1 187 ? -5.898 22.25 -7.766 1 93.56 187 GLN B O 1
ATOM 4647 N N . ASN B 1 188 ? -6.539 20.062 -7.785 1 94.19 188 ASN B N 1
ATOM 4648 C CA . ASN B 1 188 ? -7.379 20.188 -6.598 1 94.19 188 ASN B CA 1
ATOM 4649 C C . ASN B 1 188 ? -6.574 20.688 -5.395 1 94.19 188 ASN B C 1
ATOM 4651 O O . ASN B 1 188 ? -6.957 21.641 -4.738 1 94.19 188 ASN B O 1
ATOM 4655 N N . GLU B 1 189 ? -5.457 20.047 -5.164 1 95.06 189 GLU B N 1
ATOM 4656 C CA . GLU B 1 189 ? -4.59 20.438 -4.059 1 95.06 189 GLU B CA 1
ATOM 4657 C C . GLU B 1 189 ? -4.094 21.875 -4.223 1 95.06 189 GLU B C 1
ATOM 4659 O O . GLU B 1 189 ? -4.07 22.641 -3.26 1 95.06 189 GLU B O 1
ATOM 4664 N N . PHE B 1 190 ? -3.697 22.219 -5.398 1 96.38 190 PHE B N 1
ATOM 4665 C CA . PHE B 1 190 ? -3.211 23.562 -5.676 1 96.38 190 PHE B CA 1
ATOM 4666 C C . PHE B 1 190 ? -4.277 24.609 -5.352 1 96.38 190 PHE B C 1
ATOM 4668 O O . PHE B 1 190 ? -3.998 25.594 -4.68 1 96.38 190 PHE B O 1
ATOM 4675 N N . CYS B 1 191 ? -5.457 24.375 -5.805 1 97.12 191 CYS B N 1
ATOM 4676 C CA . CYS B 1 191 ? -6.555 25.297 -5.57 1 97.12 191 CYS B CA 1
ATOM 4677 C C . CYS B 1 191 ? -6.855 25.422 -4.078 1 97.12 191 CYS B C 1
ATOM 4679 O O . CYS B 1 191 ? -7.102 26.531 -3.582 1 97.12 191 CYS B O 1
ATOM 4681 N N . CYS B 1 192 ? -6.848 24.344 -3.412 1 97.81 192 CYS B N 1
ATOM 4682 C CA . CYS B 1 192 ? -7.117 24.359 -1.978 1 97.81 192 CYS B CA 1
ATOM 4683 C C . CYS B 1 192 ? -6.039 25.141 -1.231 1 97.81 192 CYS B C 1
ATOM 4685 O O . CYS B 1 192 ? -6.34 25.891 -0.3 1 97.81 192 CYS B O 1
ATOM 4687 N N . LEU B 1 193 ? -4.801 24.938 -1.611 1 97.88 193 LEU B N 1
ATOM 4688 C CA . LEU B 1 193 ? -3.705 25.672 -0.988 1 97.88 193 LEU B CA 1
ATOM 4689 C C . LEU B 1 193 ? -3.846 27.172 -1.238 1 97.88 193 LEU B C 1
ATOM 4691 O O . LEU B 1 193 ? -3.646 27.984 -0.327 1 97.88 193 LEU B O 1
ATOM 4695 N N . GLN B 1 194 ? -4.199 27.5 -2.438 1 97.75 194 GLN B N 1
ATOM 4696 C CA . GLN B 1 194 ? -4.398 28.906 -2.766 1 97.75 194 GLN B CA 1
ATOM 4697 C C . GLN B 1 194 ? -5.535 29.516 -1.946 1 97.75 194 GLN B C 1
ATOM 4699 O O . GLN B 1 194 ? -5.418 30.625 -1.434 1 97.75 194 GLN B O 1
ATOM 4704 N N . LEU B 1 195 ? -6.57 28.797 -1.865 1 98.25 195 LEU B N 1
ATOM 4705 C CA . LEU B 1 195 ? -7.711 29.25 -1.081 1 98.25 195 LEU B CA 1
ATOM 4706 C C . LEU B 1 195 ? -7.324 29.422 0.385 1 98.25 195 LEU B C 1
ATOM 4708 O O . LEU B 1 195 ? -7.719 30.406 1.021 1 98.25 195 LEU B O 1
ATOM 4712 N N . ALA B 1 196 ? -6.613 28.484 0.9 1 98.69 196 ALA B N 1
ATOM 4713 C CA . ALA B 1 196 ? -6.16 28.578 2.285 1 98.69 196 ALA B CA 1
ATOM 4714 C C . ALA B 1 196 ? -5.324 29.828 2.504 1 98.69 196 ALA B C 1
ATOM 4716 O O . ALA B 1 196 ? -5.488 30.531 3.51 1 98.69 196 ALA B O 1
ATOM 4717 N N . LYS B 1 197 ? -4.461 30.109 1.595 1 98.31 197 LYS B N 1
ATOM 4718 C CA . LYS B 1 197 ? -3.645 31.312 1.67 1 98.31 197 LYS B CA 1
ATOM 4719 C C . LYS B 1 197 ? -4.516 32.562 1.693 1 98.31 197 LYS B C 1
ATOM 4721 O O . LYS B 1 197 ? -4.285 33.469 2.494 1 98.31 197 LYS B O 1
ATOM 4726 N N . GLN B 1 198 ? -5.445 32.562 0.867 1 98.19 198 GLN B N 1
ATOM 4727 C CA . GLN B 1 198 ? -6.355 33.719 0.788 1 98.19 198 GLN B CA 1
ATOM 4728 C C . GLN B 1 198 ? -7.176 33.844 2.066 1 98.19 198 GLN B C 1
ATOM 4730 O O . GLN B 1 198 ? -7.586 34.969 2.434 1 98.19 198 GLN B O 1
ATOM 4735 N N . CYS B 1 199 ? -7.379 32.781 2.723 1 98.38 199 CYS B N 1
ATOM 4736 C CA . CYS B 1 199 ? -8.141 32.812 3.969 1 98.38 199 CYS B CA 1
ATOM 4737 C C . CYS B 1 199 ? -7.246 33.188 5.148 1 98.38 199 CYS B C 1
ATOM 4739 O O . CYS B 1 199 ? -7.719 33.281 6.281 1 98.38 199 CYS B O 1
ATOM 4741 N N . GLY B 1 200 ? -5.949 33.312 4.918 1 97.19 200 GLY B N 1
ATOM 4742 C CA . GLY B 1 200 ? -5.07 33.844 5.941 1 97.19 200 GLY B CA 1
ATOM 4743 C C . GLY B 1 200 ? -4.156 32.812 6.562 1 97.19 200 GLY B C 1
ATOM 4744 O O . GLY B 1 200 ? -3.404 33.094 7.488 1 97.19 200 GLY B O 1
ATOM 4745 N N . PHE B 1 201 ? -4.168 31.625 6.074 1 98.19 201 PHE B N 1
ATOM 4746 C CA . PHE B 1 201 ? -3.307 30.578 6.613 1 98.19 201 PHE B CA 1
ATOM 4747 C C . PHE B 1 201 ? -1.912 30.656 6.008 1 98.19 201 PHE B C 1
ATOM 4749 O O . PHE B 1 201 ? -1.749 31.125 4.875 1 98.19 201 PHE B O 1
ATOM 4756 N N . THR B 1 202 ? -0.911 30.328 6.777 1 97.44 202 THR B N 1
ATOM 4757 C CA . THR B 1 202 ? 0.385 29.984 6.203 1 97.44 202 THR B CA 1
ATOM 4758 C C . THR B 1 202 ? 0.334 28.609 5.535 1 97.44 202 THR B C 1
ATOM 4760 O O . THR B 1 202 ? -0.086 27.641 6.152 1 97.44 202 THR B O 1
ATOM 4763 N N . VAL B 1 203 ? 0.697 28.547 4.254 1 98.12 203 VAL B N 1
ATOM 4764 C CA . VAL B 1 203 ? 0.571 27.297 3.516 1 98.12 203 VAL B CA 1
ATOM 4765 C C . VAL B 1 203 ? 1.899 26.953 2.846 1 98.12 203 VAL B C 1
ATOM 4767 O O . VAL B 1 203 ? 2.73 27.844 2.615 1 98.12 203 VAL B O 1
ATOM 4770 N N . ALA B 1 204 ? 2.109 25.688 2.586 1 96.31 204 ALA B N 1
ATOM 4771 C CA . ALA B 1 204 ? 3.252 25.266 1.785 1 96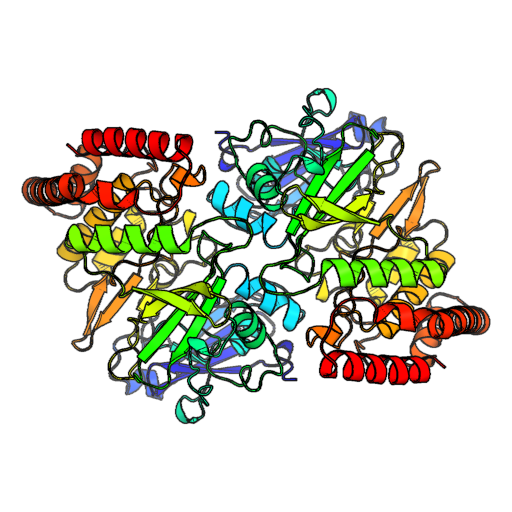.31 204 ALA B CA 1
ATOM 4772 C C . ALA B 1 204 ? 3.254 25.953 0.422 1 96.31 204 ALA B C 1
ATOM 4774 O O . ALA B 1 204 ? 2.213 26.047 -0.23 1 96.31 204 ALA B O 1
ATOM 4775 N N . LYS B 1 205 ? 4.391 26.406 0.047 1 95.44 205 LYS B N 1
ATOM 4776 C CA . LYS B 1 205 ? 4.523 27.016 -1.276 1 95.44 205 LYS B CA 1
ATOM 4777 C C . LYS B 1 205 ? 4.469 25.953 -2.371 1 95.44 205 LYS B C 1
ATOM 4779 O O . LYS B 1 205 ? 5.219 24.969 -2.336 1 95.44 205 LYS B O 1
ATOM 4784 N N . ALA B 1 206 ? 3.549 26.156 -3.271 1 95.75 206 ALA B N 1
ATOM 4785 C CA . ALA B 1 206 ? 3.355 25.156 -4.324 1 95.75 206 ALA B CA 1
ATOM 4786 C C . ALA B 1 206 ? 3.086 25.828 -5.668 1 95.75 206 ALA B C 1
ATOM 4788 O O . ALA B 1 206 ? 2.535 26.922 -5.719 1 95.75 206 ALA B O 1
ATOM 4789 N N . LYS B 1 207 ? 3.518 25.219 -6.75 1 94.81 207 LYS B N 1
ATOM 4790 C CA . LYS B 1 207 ? 3.234 25.688 -8.102 1 94.81 207 LYS B CA 1
ATOM 4791 C C . LYS B 1 207 ? 3.035 24.516 -9.062 1 94.81 207 LYS B C 1
ATOM 4793 O O . LYS B 1 207 ? 3.637 23.453 -8.898 1 94.81 207 LYS B O 1
ATOM 4798 N N . LEU B 1 208 ? 2.143 24.703 -9.992 1 93.81 208 LEU B N 1
ATOM 4799 C CA . LEU B 1 208 ? 1.976 23.719 -11.062 1 93.81 208 LEU B CA 1
ATOM 4800 C C . LEU B 1 208 ? 3.104 23.828 -12.078 1 93.81 208 LEU B C 1
ATOM 4802 O O . LEU B 1 208 ? 3.482 24.938 -12.477 1 93.81 208 LEU B O 1
ATOM 4806 N N . VAL B 1 209 ? 3.705 22.703 -12.422 1 91.94 209 VAL B N 1
ATOM 4807 C CA . VAL B 1 209 ? 4.801 22.656 -13.383 1 91.94 209 VAL B CA 1
ATOM 4808 C C . VAL B 1 209 ? 4.496 21.625 -14.469 1 91.94 209 VAL B C 1
ATOM 4810 O O . VAL B 1 209 ? 3.605 20.781 -14.297 1 91.94 209 VAL B O 1
ATOM 4813 N N . TYR B 1 210 ? 5.234 21.75 -15.531 1 89.25 210 TYR B N 1
ATOM 4814 C CA . TYR B 1 210 ? 5.031 20.859 -16.672 1 89.25 210 TYR B CA 1
ATOM 4815 C C . TYR B 1 210 ? 6.344 20.219 -17.109 1 89.25 210 TYR B C 1
ATOM 4817 O O . TYR B 1 210 ? 7.391 20.875 -17.094 1 89.25 210 TYR B O 1
ATOM 4825 N N . ASP B 1 211 ? 6.215 18.938 -17.484 1 86.62 211 ASP B N 1
ATOM 4826 C CA . ASP B 1 211 ? 7.414 18.281 -18 1 86.62 211 ASP B CA 1
ATOM 4827 C C . ASP B 1 211 ? 7.488 18.375 -19.516 1 86.62 211 ASP B C 1
ATOM 4829 O O . ASP B 1 211 ? 6.73 19.125 -20.141 1 86.62 211 ASP B O 1
ATOM 4833 N N . LYS B 1 212 ? 8.531 17.688 -20.125 1 82.56 212 LYS B N 1
ATOM 4834 C CA . LYS B 1 212 ? 8.789 17.766 -21.562 1 82.56 212 LYS B CA 1
ATOM 4835 C C . LYS B 1 212 ? 7.598 17.234 -22.375 1 82.56 212 LYS B C 1
ATOM 4837 O O . LYS B 1 212 ? 7.379 17.656 -23.516 1 82.56 212 LYS B O 1
ATOM 4842 N N . ASN B 1 213 ? 6.742 16.391 -21.812 1 81.25 213 ASN B N 1
ATOM 4843 C CA . ASN B 1 213 ? 5.59 15.812 -22.484 1 81.25 213 ASN B CA 1
ATOM 4844 C C . ASN B 1 213 ? 4.293 16.5 -22.078 1 81.25 213 ASN B C 1
ATOM 4846 O O . ASN B 1 213 ? 3.203 15.961 -22.266 1 81.25 213 ASN B O 1
ATOM 4850 N N . LYS B 1 214 ? 4.375 17.531 -21.297 1 82.94 214 LYS B N 1
ATOM 4851 C CA . LYS B 1 214 ? 3.268 18.391 -20.859 1 82.94 214 LYS B CA 1
ATOM 4852 C C . LYS B 1 214 ? 2.449 17.719 -19.766 1 82.94 214 LYS B C 1
ATOM 4854 O O . LYS B 1 214 ? 1.262 18 -19.609 1 82.94 214 LYS B O 1
ATOM 4859 N N . ASN B 1 215 ? 3.102 16.781 -19.188 1 81.94 215 ASN B N 1
ATOM 4860 C CA . ASN B 1 215 ? 2.486 16.281 -17.969 1 81.94 215 ASN B CA 1
ATOM 4861 C C . ASN B 1 215 ? 2.545 17.312 -16.844 1 81.94 215 ASN B C 1
ATOM 4863 O O . ASN B 1 215 ? 3.545 18.016 -16.688 1 81.94 215 ASN B O 1
ATOM 4867 N N . THR B 1 216 ? 1.484 17.39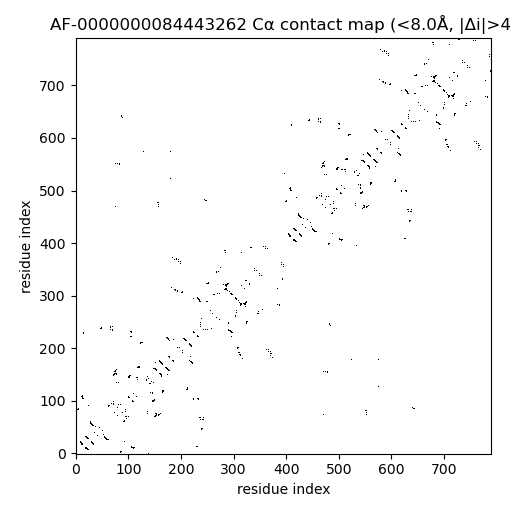1 -16.156 1 86.44 216 THR B N 1
ATOM 4868 C CA . THR B 1 216 ? 1.419 18.375 -15.086 1 86.44 216 THR B CA 1
ATOM 4869 C C . THR B 1 216 ? 1.89 17.766 -13.766 1 86.44 216 THR B C 1
ATOM 4871 O O . THR B 1 216 ? 1.603 16.594 -13.484 1 86.44 216 THR B O 1
ATOM 4874 N N . GLY B 1 217 ? 2.662 18.469 -13.008 1 89.81 217 GLY B N 1
ATOM 4875 C CA . GLY B 1 217 ? 3.057 18.141 -11.648 1 89.81 217 GLY B CA 1
ATOM 4876 C C . GLY B 1 217 ? 2.885 19.281 -10.672 1 89.81 217 GLY B C 1
ATOM 4877 O O . GLY B 1 217 ? 2.783 20.438 -11.086 1 89.81 217 GLY B O 1
ATOM 4878 N N . LEU B 1 218 ? 2.633 18.984 -9.453 1 93 218 LEU B N 1
ATOM 4879 C CA . LEU B 1 218 ? 2.627 19.969 -8.391 1 93 218 LEU B CA 1
ATOM 4880 C C . LEU B 1 218 ? 3.959 20 -7.656 1 93 218 LEU B C 1
ATOM 4882 O O . LEU B 1 218 ? 4.34 19 -7.031 1 93 218 LEU B O 1
ATOM 4886 N N . LEU B 1 219 ? 4.668 21.031 -7.809 1 91.06 219 LEU B N 1
ATOM 4887 C CA . LEU B 1 219 ? 5.949 21.203 -7.137 1 91.06 219 LEU B CA 1
ATOM 4888 C C . LEU B 1 219 ? 5.766 21.922 -5.805 1 91.06 219 LEU B C 1
ATOM 4890 O O . LEU B 1 219 ? 5.367 23.094 -5.777 1 91.06 219 LEU B O 1
ATOM 4894 N N . VAL B 1 220 ? 6.035 21.25 -4.727 1 92.69 220 VAL B N 1
ATOM 4895 C CA . VAL B 1 220 ? 5.867 21.797 -3.389 1 92.69 220 VAL B CA 1
ATOM 4896 C C . VAL B 1 220 ? 7.238 22.031 -2.752 1 92.69 220 VAL B C 1
ATOM 4898 O O . VAL B 1 220 ? 8.055 21.125 -2.672 1 92.69 220 VAL B O 1
ATOM 4901 N N . GLU B 1 221 ? 7.48 23.234 -2.326 1 91.5 221 GLU B N 1
ATOM 4902 C CA . GLU B 1 221 ? 8.727 23.531 -1.633 1 91.5 221 GLU B CA 1
ATOM 4903 C C . GLU B 1 221 ? 8.742 22.922 -0.234 1 91.5 221 GLU B C 1
ATOM 4905 O O . GLU B 1 221 ? 7.777 23.062 0.521 1 91.5 221 GLU B O 1
ATOM 4910 N N . ARG B 1 222 ? 9.82 22.172 0.019 1 90.56 222 ARG B N 1
ATOM 4911 C CA . ARG B 1 222 ? 9.938 21.609 1.357 1 90.56 222 ARG B CA 1
ATOM 4912 C C . ARG B 1 222 ? 10.094 22.703 2.406 1 90.56 222 ARG B C 1
ATOM 4914 O O . ARG B 1 222 ? 10.875 23.641 2.227 1 90.56 222 ARG B O 1
ATOM 4921 N N . PHE B 1 223 ? 9.32 22.594 3.469 1 92.88 223 PHE B N 1
ATOM 4922 C CA . PHE B 1 223 ? 9.383 23.609 4.512 1 92.88 223 PHE B CA 1
ATOM 4923 C C . PHE B 1 223 ? 10.055 23.062 5.762 1 92.88 223 PHE B C 1
ATOM 4925 O O . PHE B 1 223 ? 10.102 23.734 6.797 1 92.88 223 PHE B O 1
ATOM 4932 N N . ASP B 1 224 ? 10.492 21.797 5.672 1 92.12 224 ASP B N 1
ATOM 4933 C CA . ASP B 1 224 ? 11.359 21.266 6.719 1 92.12 224 ASP B CA 1
ATOM 4934 C C . ASP B 1 224 ? 12.828 21.531 6.402 1 92.12 224 ASP B C 1
ATOM 4936 O O . ASP B 1 224 ? 13.719 20.938 7.016 1 92.12 224 ASP B O 1
ATOM 4940 N N . ARG B 1 225 ? 13.016 22.312 5.414 1 87.56 225 ARG B N 1
ATOM 4941 C CA . ARG B 1 225 ? 14.336 22.781 5.012 1 87.56 225 ARG B CA 1
ATOM 4942 C C . ARG B 1 225 ? 14.398 24.297 5.02 1 87.56 225 ARG B C 1
ATOM 4944 O O . ARG B 1 225 ? 13.492 24.969 4.527 1 87.56 225 ARG B O 1
ATOM 4951 N N . TYR B 1 226 ? 15.344 24.828 5.699 1 80.62 226 TYR B N 1
ATOM 4952 C CA . TYR B 1 226 ? 15.594 26.266 5.703 1 80.62 226 TYR B CA 1
ATOM 4953 C C . TYR B 1 226 ? 17.078 26.562 5.527 1 80.62 226 TYR B C 1
ATOM 4955 O O . TYR B 1 226 ? 17.891 26.203 6.387 1 80.62 226 TYR B O 1
ATOM 4963 N N . ASN B 1 227 ? 17.484 27.266 4.457 1 77.19 227 ASN B N 1
ATOM 4964 C CA . ASN B 1 227 ? 18.875 27.578 4.164 1 77.19 227 ASN B CA 1
ATOM 4965 C C . ASN B 1 227 ? 19.75 26.328 4.223 1 77.19 227 ASN B C 1
ATOM 4967 O O . ASN B 1 227 ? 20.766 26.297 4.906 1 77.19 227 ASN B O 1
ATOM 4971 N N . GLU B 1 228 ? 19.266 25.266 3.689 1 74.81 228 GLU B N 1
ATOM 4972 C CA . GLU B 1 228 ? 19.969 24 3.545 1 74.81 228 GLU B CA 1
ATOM 4973 C C . GLU B 1 228 ? 20.094 23.266 4.883 1 74.81 228 GLU B C 1
ATOM 4975 O O . GLU B 1 228 ? 20.781 22.25 4.988 1 74.81 228 GLU B O 1
ATOM 4980 N N . LYS B 1 229 ? 19.484 23.891 5.816 1 85.62 229 LYS B N 1
ATOM 4981 C CA . LYS B 1 229 ? 19.453 23.219 7.113 1 85.62 229 LYS B CA 1
ATOM 4982 C C . LYS B 1 229 ? 18.125 22.5 7.328 1 85.62 229 LYS B C 1
ATOM 4984 O O . LYS B 1 229 ? 17.062 23 6.938 1 85.62 229 LYS B O 1
ATOM 4989 N N . ARG B 1 230 ? 18.25 21.391 7.969 1 90.38 230 ARG B N 1
ATOM 4990 C CA . ARG B 1 230 ? 17.062 20.609 8.281 1 90.38 230 ARG B CA 1
ATOM 4991 C C . ARG B 1 230 ? 16.391 21.125 9.555 1 90.38 230 ARG B C 1
ATOM 4993 O O . ARG B 1 230 ? 17.078 21.5 10.516 1 90.38 230 ARG B O 1
ATOM 5000 N N . ILE B 1 231 ? 15.086 21.203 9.5 1 92.62 231 ILE B N 1
ATOM 5001 C CA . ILE B 1 231 ? 14.273 21.625 10.633 1 92.62 231 ILE B CA 1
ATOM 5002 C C . ILE B 1 231 ? 13.516 20.422 11.195 1 92.62 231 ILE B C 1
ATOM 5004 O O . ILE B 1 231 ? 13.008 19.594 10.438 1 92.62 231 ILE B O 1
ATOM 5008 N N . HIS B 1 232 ? 13.484 20.359 12.57 1 95.38 232 HIS B N 1
ATOM 5009 C CA . HIS B 1 232 ? 12.75 19.25 13.18 1 95.38 232 HIS B CA 1
ATOM 5010 C C . HIS B 1 232 ? 11.258 19.359 12.883 1 95.38 232 HIS B C 1
ATOM 5012 O O . HIS B 1 232 ? 10.656 20.422 13.047 1 95.38 232 HIS B O 1
ATOM 5018 N N . GLN B 1 233 ? 10.711 18.328 12.469 1 97.12 233 GLN B N 1
ATOM 5019 C CA . GLN B 1 233 ? 9.297 18.25 12.133 1 97.12 233 GLN B CA 1
ATOM 5020 C C . GLN B 1 233 ? 8.734 16.859 12.406 1 97.12 233 GLN B C 1
ATOM 5022 O O . GLN B 1 233 ? 9.383 15.852 12.117 1 97.12 233 GLN B O 1
ATOM 5027 N N . GLU B 1 234 ? 7.59 16.797 13.031 1 97.81 234 GLU B N 1
ATOM 5028 C CA . GLU B 1 234 ? 6.891 15.547 13.312 1 97.81 234 GLU B CA 1
ATOM 5029 C C . GLU B 1 234 ? 5.406 15.656 12.977 1 97.81 234 GLU B C 1
ATOM 5031 O O . GLU B 1 234 ? 4.77 16.672 13.273 1 97.81 234 GLU B O 1
ATOM 5036 N N . ASP B 1 235 ? 4.902 14.633 12.32 1 97.44 235 ASP B N 1
ATOM 5037 C CA . ASP B 1 235 ? 3.451 14.586 12.164 1 97.44 235 ASP B CA 1
ATOM 5038 C C . ASP B 1 235 ? 2.779 14.062 13.43 1 97.44 235 ASP B C 1
ATOM 5040 O O . ASP B 1 235 ? 3.459 13.641 14.367 1 97.44 235 ASP B O 1
ATOM 5044 N N . ALA B 1 236 ? 1.498 14.109 13.469 1 98.38 236 ALA B N 1
ATOM 5045 C CA . ALA B 1 236 ? 0.77 13.82 14.703 1 98.38 236 ALA B CA 1
ATOM 5046 C C . ALA B 1 236 ? 0.925 12.359 15.102 1 98.38 236 ALA B C 1
ATOM 5048 O O . ALA B 1 236 ? 0.882 12.023 16.297 1 98.38 236 ALA B O 1
ATOM 5049 N N . CYS B 1 237 ? 1.051 11.453 14.141 1 97.12 237 CYS B N 1
ATOM 5050 C CA . CYS B 1 237 ? 1.361 10.086 14.531 1 97.12 237 CYS B CA 1
ATOM 5051 C C . CYS B 1 237 ? 2.68 10.023 15.297 1 97.12 237 CYS B C 1
ATOM 5053 O O . CYS B 1 237 ? 2.771 9.359 16.328 1 97.12 237 CYS B O 1
ATOM 5055 N N . GLN B 1 238 ? 3.621 10.773 14.82 1 96.44 238 GLN B N 1
ATOM 5056 C CA . GLN B 1 238 ? 4.945 10.758 15.43 1 96.44 238 GLN B CA 1
ATOM 5057 C C . GLN B 1 238 ? 4.918 11.391 16.828 1 96.44 238 GLN B C 1
ATOM 5059 O O . GLN B 1 238 ? 5.301 10.75 17.812 1 96.44 238 GLN B O 1
ATOM 5064 N N . PHE B 1 239 ? 4.418 12.602 16.922 1 97.5 239 PHE B N 1
ATOM 5065 C CA . PHE B 1 239 ? 4.531 13.266 18.219 1 97.5 239 PHE B CA 1
ATOM 5066 C C . PHE B 1 239 ? 3.518 12.703 19.203 1 97.5 239 PHE B C 1
ATOM 5068 O O . PHE B 1 239 ? 3.58 13 20.406 1 97.5 239 PHE B O 1
ATOM 5075 N N . LEU B 1 240 ? 2.637 11.828 18.781 1 97.56 240 LEU B N 1
ATOM 5076 C CA . LEU B 1 240 ? 1.763 11.094 19.703 1 97.56 240 LEU B CA 1
ATOM 5077 C C . LEU B 1 240 ? 2.293 9.68 19.938 1 97.56 240 LEU B C 1
ATOM 5079 O O . LEU B 1 240 ? 1.66 8.891 20.641 1 97.56 240 LEU B O 1
ATOM 5083 N N . ASN B 1 241 ? 3.443 9.344 19.359 1 95 241 ASN B N 1
ATOM 5084 C CA . ASN B 1 241 ? 4.055 8.031 19.484 1 95 241 ASN B CA 1
ATOM 5085 C C . ASN B 1 241 ? 3.107 6.926 19.031 1 95 241 ASN B C 1
ATOM 5087 O O . ASN B 1 241 ? 2.887 5.949 19.75 1 95 241 ASN B O 1
ATOM 5091 N N . ARG B 1 242 ? 2.504 7.141 17.891 1 95.12 242 ARG B N 1
ATOM 5092 C CA . ARG B 1 242 ? 1.591 6.195 17.25 1 95.12 242 ARG B CA 1
ATOM 5093 C C . ARG B 1 242 ? 2.107 5.766 15.891 1 95.12 242 ARG B C 1
ATOM 5095 O O . ARG B 1 242 ? 2.805 6.527 15.211 1 95.12 242 ARG B O 1
ATOM 5102 N N . TYR B 1 243 ? 1.781 4.535 15.523 1 92.75 243 TYR B N 1
ATOM 5103 C CA . TYR B 1 243 ? 2.174 4.059 14.203 1 92.75 243 TYR B CA 1
ATOM 5104 C C . TYR B 1 243 ? 1.379 4.77 13.109 1 92.75 243 TYR B C 1
ATOM 5106 O O . TYR B 1 243 ? 0.235 5.176 13.328 1 92.75 243 TYR B O 1
ATOM 5114 N N . PRO B 1 244 ? 1.967 4.863 11.938 1 91.81 244 PRO B N 1
ATOM 5115 C CA . PRO B 1 244 ? 1.291 5.523 10.82 1 91.81 244 PRO B CA 1
ATOM 5116 C C . PRO B 1 244 ? -0.066 4.902 10.492 1 91.81 244 PRO B C 1
ATOM 5118 O O . PRO B 1 244 ? -0.977 5.602 10.039 1 91.81 244 PRO B O 1
ATOM 5121 N N . ALA B 1 245 ? -0.246 3.693 10.773 1 88.25 245 ALA B N 1
ATOM 5122 C CA . ALA B 1 245 ? -1.498 2.992 10.5 1 88.25 245 ALA B CA 1
ATOM 5123 C C . ALA B 1 245 ? -2.648 3.59 11.305 1 88.25 245 ALA B C 1
ATOM 5125 O O . ALA B 1 245 ? -3.816 3.41 10.961 1 88.25 245 ALA B O 1
ATOM 5126 N N . ASP B 1 246 ? -2.352 4.367 12.289 1 92.44 246 ASP B N 1
ATOM 5127 C CA . ASP B 1 246 ? -3.361 4.949 13.172 1 92.44 246 ASP B CA 1
ATOM 5128 C C . ASP B 1 246 ? -3.783 6.332 12.68 1 92.44 246 ASP B C 1
ATOM 5130 O O . ASP B 1 246 ? -4.547 7.027 13.352 1 92.44 246 ASP B O 1
ATOM 5134 N N . LYS B 1 247 ? -3.408 6.688 11.547 1 93.81 247 LYS B N 1
ATOM 5135 C CA . LYS B 1 247 ? -3.539 8.07 11.094 1 93.81 247 LYS B CA 1
ATOM 5136 C C . LYS B 1 247 ? -5.004 8.492 11.023 1 93.81 247 LYS B C 1
ATOM 5138 O O . LYS B 1 247 ? -5.324 9.672 11.156 1 93.81 247 LYS B O 1
ATOM 5143 N N . TYR B 1 248 ? -5.918 7.523 10.914 1 92.56 248 TYR B N 1
ATOM 5144 C CA . TYR B 1 248 ? -7.336 7.855 10.875 1 92.56 248 TYR B CA 1
ATOM 5145 C C . TYR B 1 248 ? -7.984 7.648 12.234 1 92.56 248 TYR B C 1
ATOM 5147 O O . TYR B 1 248 ? -9.125 8.07 12.461 1 92.56 248 TYR B O 1
ATOM 5155 N N . ARG B 1 249 ? -7.246 7.004 13.109 1 92.12 249 ARG B N 1
ATOM 5156 C CA . ARG B 1 249 ? -7.797 6.684 14.422 1 92.12 249 ARG B CA 1
ATOM 5157 C C . ARG B 1 249 ? -7.504 7.797 15.43 1 92.12 249 ARG B C 1
ATOM 5159 O O . ARG B 1 249 ? -8.25 7.98 16.391 1 92.12 249 ARG B O 1
ATOM 5166 N N . ILE B 1 250 ? -6.461 8.477 15.211 1 96.31 250 ILE B N 1
ATOM 5167 C CA . ILE B 1 250 ? -6.102 9.602 16.062 1 96.31 250 ILE B CA 1
ATOM 5168 C C . ILE B 1 250 ? -7.16 10.703 15.938 1 96.31 250 ILE B C 1
ATOM 5170 O O . ILE B 1 250 ? -7.641 10.992 14.844 1 96.31 250 ILE B O 1
ATOM 5174 N N . THR B 1 251 ? -7.523 11.289 17.047 1 97.81 251 THR B N 1
ATOM 5175 C CA . THR B 1 251 ? -8.578 12.297 17.062 1 97.81 251 THR B CA 1
ATOM 5176 C C . THR B 1 251 ? -7.984 13.703 17.203 1 97.81 251 THR B C 1
ATOM 5178 O O . THR B 1 251 ? -6.832 13.852 17.609 1 97.81 251 THR B O 1
ATOM 5181 N N . VAL B 1 252 ? -8.82 14.688 16.859 1 98.62 252 VAL B N 1
ATOM 5182 C CA . VAL B 1 252 ? -8.422 16.078 17.062 1 98.62 252 VAL B CA 1
ATOM 5183 C C . VAL B 1 252 ? -8.164 16.328 18.547 1 98.62 252 VAL B C 1
ATOM 5185 O O . VAL B 1 252 ? -7.25 17.078 18.906 1 98.62 252 VAL B O 1
ATOM 5188 N N . ASN B 1 253 ? -8.93 15.664 19.406 1 98.62 253 ASN B N 1
ATOM 5189 C CA . ASN B 1 253 ? -8.766 15.789 20.859 1 98.62 253 ASN B CA 1
ATOM 5190 C C . ASN B 1 253 ? -7.367 15.367 21.297 1 98.62 253 ASN B C 1
ATOM 5192 O O . ASN B 1 253 ? -6.719 16.062 22.078 1 98.62 253 ASN B O 1
ATOM 5196 N N . GLN B 1 254 ? -6.934 14.281 20.797 1 98.5 254 GLN B N 1
ATOM 5197 C CA . GLN B 1 254 ? -5.613 13.766 21.156 1 98.5 254 GLN B CA 1
ATOM 5198 C C . GLN B 1 254 ? -4.512 14.703 20.656 1 98.5 254 GLN B C 1
ATOM 5200 O O . GLN B 1 254 ? -3.506 14.898 21.344 1 98.5 254 GLN B O 1
ATOM 5205 N N . ILE B 1 255 ? -4.711 15.227 19.5 1 98.75 255 ILE B N 1
ATOM 5206 C CA . ILE B 1 255 ? -3.736 16.156 18.938 1 98.75 255 ILE B CA 1
ATOM 5207 C C . ILE B 1 255 ? -3.68 17.422 19.766 1 98.75 255 ILE B C 1
ATOM 5209 O O . ILE B 1 255 ? -2.596 17.906 20.109 1 98.75 255 ILE B O 1
ATOM 5213 N N . ALA B 1 256 ? -4.816 17.938 20.109 1 98.75 256 ALA B N 1
ATOM 5214 C CA . ALA B 1 256 ? -4.879 19.141 20.953 1 98.75 256 ALA B CA 1
ATOM 5215 C C . ALA B 1 256 ? -4.215 18.906 22.297 1 98.75 256 ALA B C 1
ATOM 5217 O O . ALA B 1 256 ? -3.475 19.75 22.797 1 98.75 256 ALA B O 1
ATOM 5218 N N . ASP B 1 257 ? -4.488 17.766 22.891 1 98.44 257 ASP B N 1
ATOM 5219 C CA . ASP B 1 257 ? -3.865 17.422 24.172 1 98.44 257 ASP B CA 1
ATOM 5220 C C . ASP B 1 257 ? -2.344 17.406 24.062 1 98.44 257 ASP B C 1
ATOM 5222 O O . ASP B 1 257 ? -1.644 17.891 24.953 1 98.44 257 ASP B O 1
ATOM 5226 N N . ALA B 1 258 ? -1.881 16.875 23 1 98.19 258 ALA B N 1
ATOM 5227 C CA . ALA B 1 258 ? -0.438 16.812 22.781 1 98.19 258 ALA B CA 1
ATOM 5228 C C . ALA B 1 258 ? 0.143 18.219 22.594 1 98.19 258 ALA B C 1
ATOM 5230 O O . ALA B 1 258 ? 1.228 18.516 23.094 1 98.19 258 ALA B O 1
ATOM 5231 N N . ILE B 1 259 ? -0.551 19.031 21.844 1 98.06 259 ILE B N 1
ATOM 5232 C CA . ILE B 1 259 ? -0.107 20.391 21.609 1 98.06 259 ILE B CA 1
ATOM 5233 C C . ILE B 1 259 ? 0.005 21.141 22.938 1 98.06 259 ILE B C 1
ATOM 5235 O O . ILE B 1 259 ? 0.945 21.906 23.141 1 98.06 259 ILE B O 1
ATOM 5239 N N . MET B 1 260 ? -0.916 20.922 23.844 1 97.12 260 MET B N 1
ATOM 5240 C CA . MET B 1 260 ? -0.894 21.547 25.156 1 97.12 260 MET B CA 1
ATOM 5241 C C . MET B 1 260 ? 0.413 21.25 25.875 1 97.12 260 MET B C 1
ATOM 5243 O O . MET B 1 260 ? 0.917 22.094 26.641 1 97.12 260 MET B O 1
ATOM 5247 N N . LEU B 1 261 ? 0.942 20.125 25.594 1 94.44 261 LEU B N 1
ATOM 5248 C CA . LEU B 1 261 ? 2.119 19.656 26.312 1 94.44 261 LEU B CA 1
ATOM 5249 C C . LEU B 1 261 ? 3.398 20.047 25.578 1 94.44 261 LEU B C 1
ATOM 5251 O O . LEU B 1 261 ? 4.441 20.234 26.219 1 94.44 261 LEU B O 1
ATOM 5255 N N . ILE B 1 262 ? 3.332 20.219 24.297 1 95.81 262 ILE B N 1
ATOM 5256 C CA . ILE B 1 262 ? 4.543 20.281 23.484 1 95.81 262 ILE B CA 1
ATOM 5257 C C . ILE B 1 262 ? 4.816 21.719 23.062 1 95.81 262 ILE B C 1
ATOM 5259 O O . ILE B 1 262 ? 5.961 22.172 23.125 1 95.81 262 ILE B O 1
ATOM 5263 N N . ALA B 1 263 ? 3.828 22.422 22.688 1 96.5 263 ALA B N 1
ATOM 5264 C CA . ALA B 1 263 ? 3.998 23.719 22.047 1 96.5 263 ALA B CA 1
ATOM 5265 C C . ALA B 1 263 ? 4.305 24.812 23.078 1 96.5 263 ALA B C 1
ATOM 5267 O O . ALA B 1 263 ? 3.865 24.719 24.219 1 96.5 263 ALA B O 1
ATOM 5268 N N . ASN B 1 264 ? 4.984 25.812 22.641 1 95.06 264 ASN B N 1
ATOM 5269 C CA . ASN B 1 264 ? 5.34 26.938 23.516 1 95.06 264 ASN B CA 1
ATOM 5270 C C . ASN B 1 264 ? 4.129 27.812 23.812 1 95.06 264 ASN B C 1
ATOM 5272 O O . ASN B 1 264 ? 4 28.344 24.922 1 95.06 264 ASN B O 1
ATOM 5276 N N . ALA B 1 265 ? 3.336 28 22.875 1 96.81 265 ALA B N 1
ATOM 5277 C CA . ALA B 1 265 ? 2.088 28.75 23 1 96.81 265 ALA B CA 1
ATOM 5278 C C . ALA B 1 265 ? 0.884 27.875 22.688 1 96.81 265 ALA B C 1
ATOM 5280 O O . ALA B 1 265 ? 0.226 28.062 21.656 1 96.81 265 ALA B O 1
ATOM 5281 N N . PRO B 1 266 ? 0.525 27.031 23.594 1 97.31 266 PRO B N 1
ATOM 5282 C CA . PRO B 1 266 ? -0.427 25.969 23.266 1 97.31 266 PRO B CA 1
ATOM 5283 C C . PRO B 1 266 ? -1.796 26.5 22.859 1 97.31 266 PRO B C 1
ATOM 5285 O O . PRO B 1 266 ? -2.396 26 21.906 1 97.31 266 PRO B O 1
ATOM 5288 N N . GLN B 1 267 ? -2.285 27.516 23.562 1 97.44 267 GLN B N 1
ATOM 5289 C CA . GLN B 1 267 ? -3.621 28 23.25 1 97.44 267 GLN B CA 1
ATOM 5290 C C . GLN B 1 267 ? -3.668 28.594 21.844 1 97.44 267 GLN B C 1
ATOM 5292 O O . GLN B 1 267 ? -4.645 28.406 21.125 1 97.44 267 GLN B O 1
ATOM 5297 N N . LEU B 1 268 ? -2.646 29.312 21.531 1 97.44 268 LEU B N 1
ATOM 5298 C CA . LEU B 1 268 ? -2.566 29.875 20.188 1 97.44 268 LEU B CA 1
ATOM 5299 C C . LEU B 1 268 ? -2.514 28.781 19.125 1 97.44 268 LEU B C 1
ATOM 5301 O O . LEU B 1 268 ? -3.156 28.875 18.078 1 97.44 268 LEU B O 1
ATOM 5305 N N . GLU B 1 269 ? -1.731 27.75 19.375 1 98.06 269 GLU B N 1
ATOM 5306 C CA . GLU B 1 269 ? -1.594 26.641 18.438 1 98.06 269 GLU B CA 1
ATOM 5307 C C . GLU B 1 269 ? -2.895 25.844 18.312 1 98.06 269 GLU B C 1
ATOM 5309 O O . GLU B 1 269 ? -3.227 25.344 17.234 1 98.06 269 GLU B O 1
ATOM 5314 N N . ILE B 1 270 ? -3.598 25.688 19.406 1 98.5 270 ILE B N 1
ATOM 5315 C CA . ILE B 1 270 ? -4.871 24.984 19.375 1 98.5 270 ILE B CA 1
ATOM 5316 C C . ILE B 1 270 ? -5.895 25.797 18.594 1 98.5 270 ILE B C 1
ATOM 5318 O O . ILE B 1 270 ? -6.691 25.234 17.828 1 98.5 270 ILE B O 1
ATOM 5322 N N . LEU B 1 271 ? -5.867 27.078 18.797 1 98.25 271 LEU B N 1
ATOM 5323 C CA . LEU B 1 271 ? -6.723 27.938 17.984 1 98.25 271 LEU B CA 1
ATOM 5324 C C . LEU B 1 271 ? -6.422 27.766 16.5 1 98.25 271 LEU B C 1
ATOM 5326 O O . LEU B 1 271 ? -7.336 27.688 15.68 1 98.25 271 LEU B O 1
ATOM 5330 N N . ASN B 1 272 ? -5.184 27.734 16.172 1 98 272 ASN B N 1
ATOM 5331 C CA . ASN B 1 272 ? -4.762 27.5 14.797 1 98 272 ASN B CA 1
ATOM 5332 C C . ASN B 1 272 ? -5.234 26.125 14.305 1 98 272 ASN B C 1
ATOM 5334 O O . ASN B 1 272 ? -5.684 26 13.164 1 98 272 ASN B O 1
ATOM 5338 N N . LEU B 1 273 ? -5.078 25.109 15.125 1 98.69 273 LEU B N 1
ATOM 5339 C CA . LEU B 1 273 ? -5.551 23.766 14.797 1 98.69 273 LEU B CA 1
ATOM 5340 C C . LEU B 1 273 ? -7.043 23.781 14.484 1 98.69 273 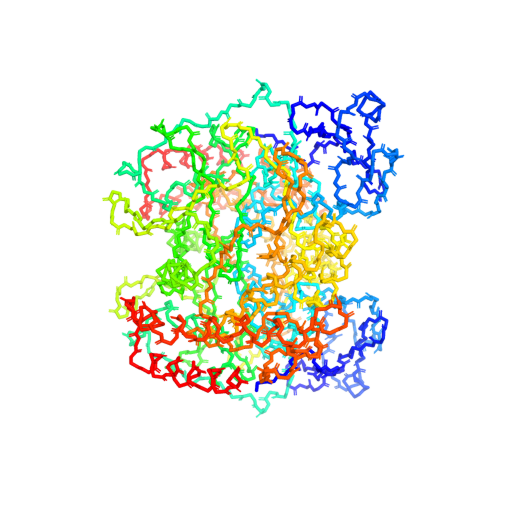LEU B C 1
ATOM 5342 O O . LEU B 1 273 ? -7.473 23.234 13.469 1 98.69 273 LEU B O 1
ATOM 5346 N N . LEU B 1 274 ? -7.805 24.438 15.344 1 98.69 274 LEU B N 1
ATOM 5347 C CA . LEU B 1 274 ? -9.25 24.469 15.164 1 98.69 274 LEU B CA 1
ATOM 5348 C C . LEU B 1 274 ? -9.625 25.234 13.898 1 98.69 274 LEU B C 1
ATOM 5350 O O . LEU B 1 274 ? -10.578 24.859 13.211 1 98.69 274 LEU B O 1
ATOM 5354 N N . SER B 1 275 ? -8.891 26.281 13.633 1 98.56 275 SER B N 1
ATOM 5355 C CA . SER B 1 275 ? -9.094 27 12.383 1 98.56 275 SER B CA 1
ATOM 5356 C C . SER B 1 275 ? -8.828 26.109 11.172 1 98.56 275 SER B C 1
ATOM 5358 O O . SER B 1 275 ? -9.562 26.156 10.188 1 98.56 275 SER B O 1
ATOM 5360 N N . GLN B 1 276 ? -7.824 25.328 11.266 1 98.31 276 GLN B N 1
ATOM 5361 C CA . GLN B 1 276 ? -7.484 24.391 10.188 1 98.31 276 GLN B CA 1
ATOM 5362 C C . GLN B 1 276 ? -8.578 23.344 10 1 98.31 276 GLN B C 1
ATOM 5364 O O . GLN B 1 276 ? -8.914 23 8.867 1 98.31 276 GLN B O 1
ATOM 5369 N N . ILE B 1 277 ? -9.062 22.844 11.102 1 98.62 277 ILE B N 1
ATOM 5370 C CA . ILE B 1 277 ? -10.141 21.859 11.055 1 98.62 277 ILE B CA 1
ATOM 5371 C C . ILE B 1 277 ? -11.383 22.484 10.422 1 98.62 277 ILE B C 1
ATOM 5373 O O . ILE B 1 277 ? -12.023 21.859 9.57 1 98.62 277 ILE B O 1
ATOM 5377 N N . ALA B 1 278 ? -11.695 23.688 10.805 1 98.75 278 ALA B N 1
ATOM 5378 C CA . ALA B 1 278 ? -12.844 24.391 10.242 1 98.75 278 ALA B CA 1
ATOM 5379 C C . ALA B 1 278 ? -12.68 24.609 8.742 1 98.75 278 ALA B C 1
ATOM 5381 O O . ALA B 1 278 ? -13.617 24.406 7.973 1 98.75 278 ALA B O 1
ATOM 5382 N N . PHE B 1 279 ? -11.539 25.078 8.352 1 98.75 279 PHE B N 1
ATOM 5383 C CA . PHE B 1 279 ? -11.258 25.297 6.938 1 98.75 279 PHE B CA 1
ATOM 5384 C C . PHE B 1 279 ? -11.414 23.984 6.16 1 98.75 279 PHE B C 1
ATOM 5386 O O . PHE B 1 279 ? -12.039 23.953 5.098 1 98.75 279 PHE B O 1
ATOM 5393 N N . SER B 1 280 ? -10.812 22.875 6.688 1 98.5 280 SER B N 1
ATOM 5394 C CA . SER B 1 280 ? -10.922 21.562 6.062 1 98.5 280 SER B CA 1
ATOM 5395 C C . SER B 1 280 ? -12.375 21.125 5.949 1 98.5 280 SER B C 1
ATOM 5397 O O . SER B 1 280 ? -12.766 20.5 4.957 1 98.5 280 SER B O 1
ATOM 5399 N N . TYR B 1 281 ? -13.109 21.391 7.004 1 98.5 281 TYR B N 1
ATOM 5400 C CA . TYR B 1 281 ? -14.539 21.109 6.965 1 98.5 281 TYR B CA 1
ATOM 5401 C C . TYR B 1 281 ? -15.219 21.859 5.828 1 98.5 281 TYR B C 1
ATOM 5403 O O . TYR B 1 281 ? -16.016 21.281 5.078 1 98.5 281 TYR B O 1
ATOM 5411 N N . LEU B 1 282 ? -14.914 23.109 5.672 1 98.62 282 LEU B N 1
ATOM 5412 C CA . LEU B 1 282 ? -15.547 23.969 4.684 1 98.62 282 LEU B CA 1
ATOM 5413 C C . LEU B 1 282 ? -15.227 23.5 3.268 1 98.62 282 LEU B C 1
ATOM 5415 O O . LEU B 1 282 ? -16.094 23.531 2.389 1 98.62 282 LEU B O 1
ATOM 5419 N N . ILE B 1 283 ? -14 23.031 3.029 1 98.12 283 ILE B N 1
ATOM 5420 C CA . ILE B 1 283 ? -13.625 22.641 1.67 1 98.12 283 ILE B CA 1
ATOM 5421 C C . ILE B 1 283 ? -13.945 21.172 1.442 1 98.12 283 ILE B C 1
ATOM 5423 O O . ILE B 1 283 ? -13.562 20.594 0.42 1 98.12 283 ILE B O 1
ATOM 5427 N N . CYS B 1 284 ? -14.539 20.516 2.42 1 97.06 284 CYS B N 1
ATOM 5428 C CA . CYS B 1 284 ? -14.906 19.094 2.326 1 97.06 284 CYS B CA 1
ATOM 5429 C C . CYS B 1 284 ? -13.672 18.219 2.152 1 97.06 284 CYS B C 1
ATOM 5431 O O . CYS B 1 284 ? -13.625 17.391 1.251 1 97.06 284 CYS B O 1
ATOM 5433 N N . ASN B 1 285 ? -12.758 18.469 2.988 1 96.44 285 ASN B N 1
ATOM 5434 C CA . ASN B 1 285 ? -11.5 17.734 2.99 1 96.44 285 ASN B CA 1
ATOM 5435 C C . ASN B 1 285 ? -11.586 16.484 3.857 1 96.44 285 ASN B C 1
ATOM 5437 O O . ASN B 1 285 ? -11.523 16.562 5.086 1 96.44 285 ASN B O 1
ATOM 5441 N N . GLY B 1 286 ? -11.641 15.375 3.244 1 93.38 286 GLY B N 1
ATOM 5442 C CA . GLY B 1 286 ? -11.68 14.109 3.961 1 93.38 286 GLY B CA 1
ATOM 5443 C C . GLY B 1 286 ? -10.312 13.461 4.09 1 93.38 286 GLY B C 1
ATOM 5444 O O . GLY B 1 286 ? -10.211 12.289 4.465 1 93.38 286 GLY B O 1
ATOM 5445 N N . ASP B 1 287 ? -9.258 14.211 3.879 1 92.69 287 ASP B N 1
ATOM 5446 C CA . ASP B 1 287 ? -7.918 13.633 3.893 1 92.69 287 ASP B CA 1
ATOM 5447 C C . ASP B 1 287 ? -7.031 14.32 4.93 1 92.69 287 ASP B C 1
ATOM 5449 O O . ASP B 1 287 ? -5.82 14.102 4.961 1 92.69 287 ASP B O 1
ATOM 5453 N N . LEU B 1 288 ? -7.566 15.172 5.68 1 96.12 288 LEU B N 1
ATOM 5454 C CA . LEU B 1 288 ? -6.785 15.742 6.766 1 96.12 288 LEU B CA 1
ATOM 5455 C C . LEU B 1 288 ? -6.668 14.766 7.93 1 96.12 288 LEU B C 1
ATOM 5457 O O . LEU B 1 288 ? -7.258 14.984 8.992 1 96.12 288 LEU B O 1
ATOM 5461 N N . HIS B 1 289 ? -5.918 13.75 7.723 1 95.88 289 HIS B N 1
ATOM 5462 C CA . HIS B 1 289 ? -5.629 12.773 8.773 1 95.88 289 HIS B CA 1
ATOM 5463 C C . HIS B 1 289 ? -4.438 13.211 9.617 1 95.88 289 HIS B C 1
ATOM 5465 O O . HIS B 1 289 ? -3.836 14.258 9.359 1 95.88 289 HIS B O 1
ATOM 5471 N N . ALA B 1 290 ? -4.07 12.445 10.602 1 97.12 290 ALA B N 1
ATOM 5472 C CA . ALA B 1 290 ? -3.102 12.82 11.625 1 97.12 290 ALA B CA 1
ATOM 5473 C C . ALA B 1 290 ? -1.727 13.078 11.016 1 97.12 290 ALA B C 1
ATOM 5475 O O . ALA B 1 290 ? -0.952 13.891 11.531 1 97.12 290 ALA B O 1
ATOM 5476 N N . LYS B 1 291 ? -1.405 12.422 9.914 1 95.81 291 LYS B N 1
ATOM 5477 C CA . LYS B 1 291 ? -0.095 12.609 9.297 1 95.81 291 LYS B CA 1
ATOM 5478 C C . LYS B 1 291 ? -0.031 13.922 8.523 1 95.81 291 LYS B C 1
ATOM 5480 O O . LYS B 1 291 ? 1.049 14.359 8.125 1 95.81 291 LYS B O 1
ATOM 5485 N N . ASN B 1 292 ? -1.167 14.578 8.383 1 96 292 ASN B N 1
ATOM 5486 C CA . ASN B 1 292 ? -1.201 15.852 7.676 1 96 292 ASN B CA 1
ATOM 5487 C C . ASN B 1 292 ? -1.298 17.031 8.641 1 96 292 ASN B C 1
ATOM 5489 O O . ASN B 1 292 ? -1.591 18.156 8.227 1 96 292 ASN B O 1
ATOM 5493 N N . ILE B 1 293 ? -1.145 16.766 9.875 1 98.12 293 ILE B N 1
ATOM 5494 C CA . ILE B 1 293 ? -0.996 17.766 10.922 1 98.12 293 ILE B CA 1
ATOM 5495 C C . ILE B 1 293 ? 0.358 17.594 11.609 1 98.12 293 ILE B C 1
ATOM 5497 O O . ILE B 1 293 ? 0.62 16.562 12.234 1 98.12 293 ILE B O 1
ATOM 5501 N N . SER B 1 294 ? 1.16 18.641 11.445 1 98.19 294 SER B N 1
ATOM 5502 C CA . SER B 1 294 ? 2.529 18.469 11.922 1 98.19 294 SER B CA 1
ATOM 5503 C C . SER B 1 294 ? 2.963 19.641 12.797 1 98.19 294 SER B C 1
ATOM 5505 O O . SER B 1 294 ? 2.391 20.719 12.719 1 98.19 294 SER B O 1
ATOM 5507 N N . LEU B 1 295 ? 3.859 19.391 13.664 1 98.12 295 LEU B N 1
ATOM 5508 C CA . LEU B 1 295 ? 4.586 20.391 14.445 1 98.12 295 LEU B CA 1
ATOM 5509 C C . LEU B 1 295 ? 6.027 20.516 13.961 1 98.12 295 LEU B C 1
ATOM 5511 O O . LEU B 1 295 ? 6.602 19.547 13.453 1 98.12 295 LEU B O 1
ATOM 5515 N N . GLN B 1 296 ? 6.547 21.641 14.094 1 97.19 296 GLN B N 1
ATOM 5516 C CA . GLN B 1 296 ? 7.953 21.859 13.773 1 97.19 296 GLN B CA 1
ATOM 5517 C C . GLN B 1 296 ? 8.625 22.719 14.836 1 97.19 296 GLN B C 1
ATOM 5519 O O . GLN B 1 296 ? 7.957 23.469 15.547 1 97.19 296 GLN B O 1
ATOM 5524 N N . THR B 1 297 ? 9.898 22.578 15.016 1 95.44 297 THR B N 1
ATOM 5525 C CA . THR B 1 297 ? 10.719 23.438 15.875 1 95.44 297 THR B CA 1
ATOM 5526 C C . THR B 1 297 ? 11.484 24.453 15.039 1 95.44 297 THR B C 1
ATOM 5528 O O . THR B 1 297 ? 12.391 24.094 14.289 1 95.44 297 THR B O 1
ATOM 5531 N N . LEU B 1 298 ? 11.195 25.656 15.273 1 92.81 298 LEU B N 1
ATOM 5532 C CA . LEU B 1 298 ? 11.836 26.734 14.523 1 92.81 298 LEU B CA 1
ATOM 5533 C C . LEU B 1 298 ? 13.242 27 15.047 1 92.81 298 LEU B C 1
ATOM 5535 O O . LEU B 1 298 ? 13.672 26.391 16.031 1 92.81 298 LEU B O 1
ATOM 5539 N N . GLU B 1 299 ? 13.922 27.891 14.375 1 88.19 299 GLU B N 1
ATOM 5540 C CA . GLU B 1 299 ? 15.305 28.188 14.719 1 88.19 299 GLU B CA 1
ATOM 5541 C C . GLU B 1 299 ? 15.414 28.734 16.141 1 88.19 299 GLU B C 1
ATOM 5543 O O . GLU B 1 299 ? 16.406 28.5 16.828 1 88.19 299 GLU B O 1
ATOM 5548 N N . ASP B 1 300 ? 14.445 29.469 16.516 1 89.88 300 ASP B N 1
ATOM 5549 C CA . ASP B 1 300 ? 14.453 30.031 17.875 1 89.88 300 ASP B CA 1
ATOM 5550 C C . ASP B 1 300 ? 13.938 29.016 18.891 1 89.88 300 ASP B C 1
ATOM 5552 O O . ASP B 1 300 ? 13.609 29.391 20.016 1 89.88 300 ASP B O 1
ATOM 5556 N N . GLU B 1 301 ? 13.688 27.781 18.469 1 90.69 301 GLU B N 1
ATOM 5557 C CA . GLU B 1 301 ? 13.32 26.641 19.297 1 90.69 301 GLU B CA 1
ATOM 5558 C C . GLU B 1 301 ? 11.836 26.656 19.641 1 90.69 301 GLU B C 1
ATOM 5560 O O . GLU B 1 301 ? 11.359 25.844 20.422 1 90.69 301 GLU B O 1
ATOM 5565 N N . THR B 1 302 ? 11.156 27.625 19.016 1 94.81 302 THR B N 1
ATOM 5566 C CA . THR B 1 302 ? 9.703 27.625 19.203 1 94.81 302 THR B CA 1
ATOM 5567 C C . THR B 1 302 ? 9.062 26.453 18.453 1 94.81 302 THR B C 1
ATOM 5569 O O . THR B 1 302 ? 9.367 26.219 17.281 1 94.81 302 THR B O 1
ATOM 5572 N N . ILE B 1 303 ? 8.227 25.766 19.188 1 96.62 303 ILE B N 1
ATOM 5573 C CA . ILE B 1 303 ? 7.488 24.672 18.578 1 96.62 303 ILE B CA 1
ATOM 5574 C C . ILE B 1 303 ? 6.098 25.141 18.156 1 96.62 303 ILE B C 1
ATOM 5576 O O . ILE B 1 303 ? 5.324 25.625 18.984 1 96.62 303 ILE B O 1
ATOM 5580 N N . THR B 1 304 ? 5.82 25.016 16.875 1 97.31 304 THR B N 1
ATOM 5581 C CA . THR B 1 304 ? 4.562 25.516 16.312 1 97.31 304 THR B CA 1
ATOM 5582 C C . THR B 1 304 ? 4.012 24.562 15.273 1 97.31 304 THR B C 1
ATOM 5584 O O . THR B 1 304 ? 4.715 23.641 14.828 1 97.31 304 THR B O 1
ATOM 5587 N N . LEU B 1 305 ? 2.74 24.688 14.953 1 98 305 LEU B N 1
ATOM 5588 C CA . LEU B 1 305 ? 2.168 23.969 13.828 1 98 305 LEU B CA 1
ATOM 5589 C C . LEU B 1 305 ? 2.84 24.375 12.523 1 98 305 LEU B C 1
ATOM 5591 O O . LEU B 1 305 ? 3.199 25.531 12.336 1 98 305 LEU B O 1
ATOM 5595 N N . THR B 1 306 ? 3.008 23.391 11.625 1 97.38 306 THR B N 1
ATOM 5596 C CA . THR B 1 306 ? 3.588 23.672 10.312 1 97.38 306 THR B CA 1
ATOM 5597 C C . THR B 1 306 ? 2.613 24.453 9.445 1 97.38 306 THR B C 1
ATOM 5599 O O . THR B 1 306 ? 1.44 24.594 9.789 1 97.38 306 THR B O 1
ATOM 5602 N N . PRO B 1 307 ? 3.188 25.031 8.32 1 96.88 307 PRO B N 1
ATOM 5603 C CA . PRO B 1 307 ? 2.248 25.469 7.281 1 96.88 307 PRO B CA 1
ATOM 5604 C C . PRO B 1 307 ? 1.292 24.359 6.855 1 96.88 307 PRO B C 1
ATOM 5606 O O . PRO B 1 307 ? 1.636 23.172 6.941 1 96.88 307 PRO B O 1
ATOM 5609 N N . LEU B 1 308 ? 0.075 24.797 6.422 1 97.94 308 LEU B N 1
ATOM 5610 C CA . LEU B 1 308 ? -0.867 23.812 5.906 1 97.94 308 LEU B CA 1
ATOM 5611 C C . LEU B 1 308 ? -0.334 23.156 4.637 1 97.94 308 LEU B C 1
ATOM 5613 O O . LEU B 1 308 ? 0.247 23.844 3.783 1 97.94 308 LEU B O 1
ATOM 5617 N N . TYR B 1 309 ? -0.486 21.875 4.52 1 96 309 TYR B N 1
ATOM 5618 C CA . TYR B 1 309 ? -0.079 21.109 3.344 1 96 309 TYR B CA 1
ATOM 5619 C C . TYR B 1 309 ? -1.05 19.969 3.07 1 96 309 TYR B C 1
ATOM 5621 O O . TYR B 1 309 ? -1.882 19.641 3.918 1 96 309 TYR B O 1
ATOM 5629 N N . ASP B 1 310 ? -1.06 19.484 1.885 1 93.44 310 ASP B N 1
ATOM 5630 C CA . ASP B 1 310 ? -1.854 18.328 1.494 1 93.44 310 ASP B CA 1
ATOM 5631 C C . ASP B 1 310 ? -3.344 18.578 1.717 1 93.44 310 ASP B C 1
ATOM 5633 O O . ASP B 1 310 ? -4.027 17.781 2.354 1 93.44 310 ASP B O 1
ATOM 5637 N N . LEU B 1 311 ? -3.795 19.688 1.23 1 96.06 311 LEU B N 1
ATOM 5638 C CA . LEU B 1 311 ? -5.203 20.047 1.307 1 96.06 311 LEU B CA 1
ATOM 5639 C C . LEU B 1 311 ? -5.945 19.625 0.044 1 96.06 311 LEU B C 1
ATOM 5641 O O . LEU B 1 311 ? -5.582 20.031 -1.062 1 96.06 311 LEU B O 1
ATOM 5645 N N . ILE B 1 312 ? -6.961 18.797 0.256 1 94.19 312 ILE B N 1
ATOM 5646 C CA . ILE B 1 312 ? -7.711 18.281 -0.891 1 94.19 312 ILE B CA 1
ATOM 5647 C C . ILE B 1 312 ? -9.203 18.297 -0.578 1 94.19 312 ILE B C 1
ATOM 5649 O O . ILE B 1 312 ? -9.625 17.859 0.5 1 94.19 312 ILE B O 1
ATOM 5653 N N . SER B 1 313 ? -9.961 18.828 -1.513 1 95.25 313 SER B N 1
ATOM 5654 C CA . SER B 1 313 ? -11.398 18.641 -1.436 1 95.25 313 SER B CA 1
ATOM 5655 C C . SER B 1 313 ? -11.797 17.25 -1.938 1 95.25 313 SER B C 1
ATOM 5657 O O . SER B 1 313 ? -12.016 17.062 -3.137 1 95.25 313 SER B O 1
ATOM 5659 N N . THR B 1 314 ? -12.023 16.375 -1.083 1 91.19 314 THR B N 1
ATOM 5660 C CA . THR B 1 314 ? -12.188 14.969 -1.449 1 91.19 314 THR B CA 1
ATOM 5661 C C . THR B 1 314 ? -13.641 14.68 -1.84 1 91.19 314 THR B C 1
ATOM 5663 O O . THR B 1 314 ? -13.938 13.617 -2.398 1 91.19 314 THR B O 1
ATOM 5666 N N . ALA B 1 315 ? -14.555 15.625 -1.598 1 88.88 315 ALA B N 1
ATOM 5667 C CA . ALA B 1 315 ? -15.961 15.445 -1.939 1 88.88 315 ALA B CA 1
ATOM 5668 C C . ALA B 1 315 ? -16.125 15.109 -3.418 1 88.88 315 ALA B C 1
ATOM 5670 O O . ALA B 1 315 ? -17.016 14.328 -3.789 1 88.88 315 ALA B O 1
ATOM 5671 N N . ILE B 1 316 ? -15.336 15.664 -4.25 1 86.19 316 ILE B N 1
ATOM 5672 C CA . ILE B 1 316 ? -15.453 15.461 -5.688 1 86.19 316 ILE B CA 1
ATOM 5673 C C . ILE B 1 316 ? -15.023 14.039 -6.039 1 86.19 316 ILE B C 1
ATOM 5675 O O . ILE B 1 316 ? -15.258 13.57 -7.156 1 86.19 316 ILE B O 1
ATOM 5679 N N . TYR B 1 317 ? -14.43 13.383 -5.148 1 80.25 317 TYR B N 1
ATOM 5680 C CA . TYR B 1 317 ? -14.055 11.984 -5.32 1 80.25 317 TYR B CA 1
ATOM 5681 C C . TYR B 1 317 ? -14.914 11.078 -4.449 1 80.25 317 TYR B C 1
ATOM 5683 O O . TYR B 1 317 ? -14.484 9.992 -4.062 1 80.25 317 TYR B O 1
ATOM 5691 N N . SER B 1 318 ? -16 11.57 -3.951 1 79.62 318 SER B N 1
ATOM 5692 C CA . SER B 1 318 ? -17.031 10.82 -3.232 1 79.62 318 SER B CA 1
ATOM 5693 C C . SER B 1 318 ? -16.562 10.461 -1.825 1 79.62 318 SER B C 1
ATOM 5695 O O . SER B 1 318 ? -16.844 9.367 -1.336 1 79.62 318 SER B O 1
ATOM 5697 N N . ASP B 1 319 ? -15.781 11.242 -1.308 1 83.19 319 ASP B N 1
ATOM 5698 C CA . ASP B 1 319 ? -15.344 11.18 0.084 1 83.19 319 ASP B CA 1
ATOM 5699 C C . ASP B 1 319 ? -15.766 12.438 0.846 1 83.19 319 ASP B C 1
ATOM 5701 O O . ASP B 1 319 ? -15.203 13.508 0.643 1 83.19 319 ASP B O 1
ATOM 5705 N N . PHE B 1 320 ? -16.688 12.242 1.8 1 87.44 320 PHE B N 1
ATOM 5706 C CA . PHE B 1 320 ? -17.422 13.414 2.252 1 87.44 320 PHE B CA 1
ATOM 5707 C C . PHE B 1 320 ? -17.125 13.711 3.719 1 87.44 320 PHE B C 1
ATOM 5709 O O . PHE B 1 320 ? -17.375 14.82 4.191 1 87.44 320 PHE B O 1
ATOM 5716 N N . ASN B 1 321 ? -16.672 12.766 4.441 1 90.88 321 ASN B N 1
ATOM 5717 C CA . ASN B 1 321 ? -16.469 12.953 5.875 1 90.88 321 ASN B CA 1
ATOM 5718 C C . ASN B 1 321 ? -15.055 13.422 6.188 1 90.88 321 ASN B C 1
ATOM 5720 O O . ASN B 1 321 ? -14.133 13.188 5.402 1 90.88 321 ASN B O 1
ATOM 5724 N N . MET B 1 322 ? -14.961 14.055 7.336 1 95.56 322 MET B N 1
ATOM 5725 C CA . MET B 1 322 ? -13.633 14.406 7.816 1 95.56 322 MET B CA 1
ATOM 5726 C C . MET B 1 322 ? -12.789 13.156 8.047 1 95.56 322 MET B C 1
ATOM 5728 O O . MET B 1 322 ? -13.32 12.086 8.328 1 95.56 322 MET B O 1
ATOM 5732 N N . ALA B 1 323 ? -11.5 13.297 7.914 1 93.81 323 ALA B N 1
ATOM 5733 C CA . ALA B 1 323 ? -10.586 12.164 8.047 1 93.81 323 ALA B CA 1
ATOM 5734 C C . ALA B 1 323 ? -10.484 11.711 9.5 1 93.81 323 ALA B C 1
ATOM 5736 O O . ALA B 1 323 ? -10.312 10.516 9.773 1 93.81 323 ALA B O 1
ATOM 5737 N N . ILE B 1 324 ? -10.469 12.672 10.406 1 95.5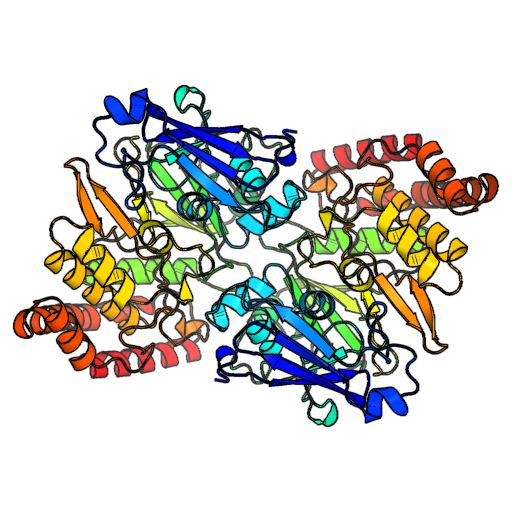 324 ILE B N 1
ATOM 5738 C CA . ILE B 1 324 ? -10.344 12.336 11.828 1 95.5 324 ILE B CA 1
ATOM 5739 C C . ILE B 1 324 ? -11.484 12.992 12.609 1 95.5 324 ILE B C 1
ATOM 5741 O O . ILE B 1 324 ? -12.039 14 12.172 1 95.5 324 ILE B O 1
ATOM 5745 N N . LYS B 1 325 ? -11.758 12.414 13.758 1 96.56 325 LYS B N 1
ATOM 5746 C CA . LYS B 1 325 ? -12.914 12.852 14.523 1 96.56 325 LYS B CA 1
ATOM 5747 C C . LYS B 1 325 ? -12.539 13.961 15.508 1 96.56 325 LYS B C 1
ATOM 5749 O O . LYS B 1 325 ? -11.43 13.969 16.047 1 96.56 325 LYS B O 1
ATOM 5754 N N . MET B 1 326 ? -13.391 14.859 15.688 1 97.94 326 MET B N 1
ATOM 5755 C CA . MET B 1 326 ? -13.391 15.875 16.734 1 97.94 326 MET B CA 1
ATOM 5756 C C . MET B 1 326 ? -14.617 15.719 17.641 1 97.94 326 MET B C 1
ATOM 5758 O O . MET B 1 326 ? -15.75 15.898 17.188 1 97.94 326 MET B O 1
ATOM 5762 N N . ASP B 1 327 ? -14.312 15.367 18.875 1 96.94 327 ASP B N 1
ATOM 5763 C CA . ASP B 1 327 ? -15.391 15.055 19.812 1 96.94 327 ASP B CA 1
ATOM 5764 C C . ASP B 1 327 ? -16.328 13.992 19.25 1 96.94 327 ASP B C 1
ATOM 5766 O O . ASP B 1 327 ? -17.547 14.141 19.297 1 96.94 327 ASP B O 1
ATOM 5770 N N . GLY B 1 328 ? -15.766 13.086 18.609 1 94.06 328 GLY B N 1
ATOM 5771 C CA . GLY B 1 328 ? -16.5 11.922 18.125 1 94.06 328 GLY B CA 1
ATOM 5772 C C . GLY B 1 328 ? -17.203 12.172 16.797 1 94.06 328 GLY B C 1
ATOM 5773 O O . GLY B 1 328 ? -17.828 11.266 16.25 1 94.06 328 GLY B O 1
ATOM 5774 N N . ARG B 1 329 ? -17.031 13.305 16.219 1 94.44 329 ARG B N 1
ATOM 5775 C CA . ARG B 1 329 ? -17.766 13.664 15.008 1 94.44 329 ARG B CA 1
ATOM 5776 C C . ARG B 1 329 ? -16.812 13.812 13.828 1 94.44 329 ARG B C 1
ATOM 5778 O O . ARG B 1 329 ? -15.711 14.359 13.969 1 94.44 329 ARG B O 1
ATOM 5785 N N . ASP B 1 330 ? -17.281 13.336 12.688 1 94.62 330 ASP B N 1
ATOM 5786 C CA . ASP B 1 330 ? -16.531 13.523 11.453 1 94.62 330 ASP B CA 1
ATOM 5787 C C . ASP B 1 330 ? -17.391 14.156 10.375 1 94.62 330 ASP B C 1
ATOM 5789 O O . ASP B 1 330 ? -17.031 14.18 9.195 1 94.62 330 ASP B O 1
ATOM 5793 N N . ASP B 1 331 ? -18.5 14.633 10.75 1 94.62 331 ASP B N 1
ATOM 5794 C CA . ASP B 1 331 ? -19.422 15.375 9.898 1 94.62 331 ASP B CA 1
ATOM 5795 C C . ASP B 1 331 ? -20.391 16.203 10.734 1 94.62 331 ASP B C 1
ATOM 5797 O O . ASP B 1 331 ? -20.375 16.141 11.969 1 94.62 331 ASP B O 1
ATOM 5801 N N . ASN B 1 332 ? -21.156 17.078 10.055 1 95.62 332 ASN B N 1
ATOM 5802 C CA . ASN B 1 332 ? -22.156 17.906 10.719 1 95.62 332 ASN B CA 1
ATOM 5803 C C . ASN B 1 332 ? -21.547 18.688 11.883 1 95.62 332 ASN B C 1
ATOM 5805 O O . ASN B 1 332 ? -22.062 18.625 13.008 1 95.62 332 ASN B O 1
ATOM 5809 N N . MET B 1 333 ? -20.5 19.312 11.617 1 97.19 333 MET B N 1
ATOM 5810 C CA . MET B 1 333 ? -19.781 20.078 12.641 1 97.19 333 MET B CA 1
ATOM 5811 C C . MET B 1 333 ? -20.297 21.5 12.719 1 97.19 333 MET B C 1
ATOM 5813 O O . MET B 1 333 ? -19.891 22.359 11.93 1 97.19 333 MET B O 1
ATOM 5817 N N . LYS B 1 334 ? -21.031 21.781 13.758 1 97.94 334 LYS B N 1
ATOM 5818 C CA . LYS B 1 334 ? -21.609 23.094 13.969 1 97.94 334 LYS B CA 1
ATOM 5819 C C . LYS B 1 334 ? -20.641 24.016 14.719 1 97.94 334 LYS B C 1
ATOM 5821 O O . LYS B 1 334 ? -19.719 23.531 15.383 1 97.94 334 LYS B O 1
ATOM 5826 N N . ARG B 1 335 ? -20.938 25.328 14.594 1 98.25 335 ARG B N 1
ATOM 5827 C CA . ARG B 1 335 ? -20.141 26.344 15.25 1 98.25 335 ARG B CA 1
ATOM 5828 C C . ARG B 1 335 ? -19.953 26.031 16.734 1 98.25 335 ARG B C 1
ATOM 5830 O O . ARG B 1 335 ? -18.859 26.172 17.281 1 98.25 335 ARG B O 1
ATOM 5837 N N . LYS B 1 336 ? -20.984 25.547 17.359 1 97.94 336 LYS B N 1
ATOM 5838 C CA . LYS B 1 336 ? -20.969 25.281 18.781 1 97.94 336 LYS B CA 1
ATOM 5839 C C . LYS B 1 336 ? -19.938 24.219 19.141 1 97.94 336 LYS B C 1
ATOM 5841 O O . LYS B 1 336 ? -19.328 24.266 20.203 1 97.94 336 LYS B O 1
ATOM 5846 N N . ILE B 1 337 ? -19.75 23.281 18.297 1 97.94 337 ILE B N 1
ATOM 5847 C CA . ILE B 1 337 ? -18.781 22.219 18.531 1 97.94 337 ILE B CA 1
ATOM 5848 C C . ILE B 1 337 ? -17.375 22.828 18.656 1 97.94 337 ILE B C 1
ATOM 5850 O O . ILE B 1 337 ? -16.594 22.438 19.516 1 97.94 337 ILE B O 1
ATOM 5854 N N . PHE B 1 338 ? -17.078 23.797 17.828 1 98.62 338 PHE B N 1
ATOM 5855 C CA . PHE B 1 338 ? -15.773 24.453 17.844 1 98.62 338 PHE B CA 1
ATOM 5856 C C . PHE B 1 338 ? -15.617 25.312 19.109 1 98.62 338 PHE B C 1
ATOM 5858 O O . PHE B 1 338 ? -14.562 25.297 19.75 1 98.62 338 PHE B O 1
ATOM 5865 N N . THR B 1 339 ? -16.688 26.078 19.469 1 98.38 339 THR B N 1
ATOM 5866 C CA . THR B 1 339 ? -16.594 26.938 20.641 1 98.38 339 THR B CA 1
ATOM 5867 C C . THR B 1 339 ? -16.484 26.109 21.922 1 98.38 339 THR B C 1
ATOM 5869 O O . THR B 1 339 ? -15.711 26.438 22.812 1 98.38 339 THR B O 1
ATOM 5872 N N . ASP B 1 340 ? -17.266 25 21.969 1 98.25 340 ASP B N 1
ATOM 5873 C CA . ASP B 1 340 ? -17.188 24.094 23.109 1 98.25 340 ASP B CA 1
ATOM 5874 C C . ASP B 1 340 ? -15.789 23.484 23.234 1 98.25 340 ASP B C 1
ATOM 5876 O O . ASP B 1 340 ? -15.234 23.375 24.328 1 98.25 340 ASP B O 1
ATOM 5880 N N . PHE B 1 341 ? -15.266 23.062 22.141 1 98.38 341 PHE B N 1
ATOM 5881 C CA . PHE B 1 341 ? -13.938 22.484 22.094 1 98.38 341 PHE B CA 1
ATOM 5882 C C . PHE B 1 341 ? -12.891 23.469 22.578 1 98.38 341 PHE B C 1
ATOM 5884 O O . PHE B 1 341 ? -12.055 23.141 23.422 1 98.38 341 PHE B O 1
ATOM 5891 N N . ALA B 1 342 ? -12.922 24.672 22.094 1 98.31 342 ALA B N 1
ATOM 5892 C CA . ALA B 1 342 ? -11.969 25.719 22.438 1 98.31 342 ALA B CA 1
ATOM 5893 C C . ALA B 1 342 ? -12.008 26.016 23.938 1 98.31 342 ALA B C 1
ATOM 5895 O O . ALA B 1 342 ? -10.969 26.203 24.578 1 98.31 342 ALA B O 1
ATOM 5896 N N . GLU B 1 343 ? -13.156 26.031 24.438 1 97.94 343 GLU B N 1
ATOM 5897 C CA . GLU B 1 343 ? -13.328 26.344 25.859 1 97.94 343 GLU B CA 1
ATOM 5898 C C . GLU B 1 343 ? -12.609 25.328 26.734 1 97.94 343 GLU B C 1
ATOM 5900 O O . GLU B 1 343 ? -12.086 25.688 27.797 1 97.94 343 GLU B O 1
ATOM 5905 N N . ARG B 1 344 ? -12.586 24.156 26.328 1 97.62 344 ARG B N 1
ATOM 5906 C CA . ARG B 1 344 ? -11.93 23.109 27.109 1 97.62 344 ARG B CA 1
ATOM 5907 C C . ARG B 1 344 ? -10.43 23.359 27.188 1 97.62 344 ARG B C 1
ATOM 5909 O O . ARG B 1 344 ? -9.758 22.828 28.078 1 97.62 344 ARG B O 1
ATOM 5916 N N . TYR B 1 345 ? -9.961 24.172 26.328 1 97.69 345 TYR B N 1
ATOM 5917 C CA . TYR B 1 345 ? -8.531 24.484 26.328 1 97.69 345 TYR B CA 1
ATOM 5918 C C . TYR B 1 345 ? -8.281 25.938 26.688 1 97.69 345 TYR B C 1
ATOM 5920 O O . TYR B 1 345 ? -7.277 26.516 26.281 1 97.69 345 TYR B O 1
ATOM 5928 N N . GLN B 1 346 ? -9.281 26.547 27.281 1 97.12 346 GLN B N 1
ATOM 5929 C CA . GLN B 1 346 ? -9.188 27.891 27.859 1 97.12 346 GLN B CA 1
ATOM 5930 C C . GLN B 1 346 ? -9.078 28.953 26.781 1 97.12 346 GLN B C 1
ATOM 5932 O O . GLN B 1 346 ? -8.336 29.922 26.938 1 97.12 346 GLN B O 1
ATOM 5937 N N . ILE B 1 347 ? -9.664 28.734 25.75 1 98 347 ILE B N 1
ATOM 5938 C CA . ILE B 1 347 ? -9.867 29.734 24.703 1 98 347 ILE B CA 1
ATOM 5939 C C . ILE B 1 347 ? -11.297 30.25 24.766 1 98 347 ILE B C 1
ATOM 5941 O O . ILE B 1 347 ? -12.258 29.484 24.672 1 98 347 ILE B O 1
ATOM 5945 N N . SER B 1 348 ? -11.422 31.5 24.875 1 97.62 348 SER B N 1
ATOM 5946 C CA . SER B 1 348 ? -12.742 32.062 25.094 1 97.62 348 SER B CA 1
ATOM 5947 C C . SER B 1 348 ? -13.633 31.891 23.875 1 97.62 348 SER B C 1
ATOM 5949 O O . SER B 1 348 ? -13.148 31.875 22.75 1 97.62 348 SER B O 1
ATOM 5951 N N . VAL B 1 349 ? -14.883 31.828 24.188 1 97.5 349 VAL B N 1
ATOM 5952 C CA . VAL B 1 349 ? -15.891 31.703 23.141 1 97.5 349 VAL B CA 1
ATOM 5953 C C . VAL B 1 349 ? -15.812 32.906 22.203 1 97.5 349 VAL B C 1
ATOM 5955 O O . VAL B 1 349 ? -15.969 32.781 20.984 1 97.5 349 VAL B O 1
ATOM 5958 N N . LYS B 1 350 ? -15.539 34.031 22.766 1 97.94 350 LYS B N 1
ATOM 5959 C CA . LYS B 1 350 ? -15.438 35.25 22 1 97.94 350 LYS B CA 1
ATOM 5960 C C . LYS B 1 350 ? -14.312 35.156 20.969 1 97.94 350 LYS B C 1
ATOM 5962 O O . LYS B 1 350 ? -14.5 35.531 19.797 1 97.94 350 LYS B O 1
ATOM 5967 N N . VAL B 1 351 ? -13.203 34.719 21.391 1 98.12 351 VAL B N 1
ATOM 5968 C CA . VAL B 1 351 ? -12.039 34.594 20.516 1 98.12 351 VAL B CA 1
ATOM 5969 C C . VAL B 1 351 ? -12.305 33.562 19.422 1 98.12 351 VAL B C 1
ATOM 5971 O O . VAL B 1 351 ? -12.008 33.812 18.25 1 98.12 351 VAL B O 1
ATOM 5974 N N . MET B 1 352 ? -12.852 32.406 19.75 1 98.19 352 MET B N 1
ATOM 5975 C CA . MET B 1 352 ? -13.148 31.359 18.781 1 98.19 352 MET B CA 1
ATOM 5976 C C . MET B 1 352 ? -14.18 31.844 17.766 1 98.19 352 MET B C 1
ATOM 5978 O O . MET B 1 352 ? -14.039 31.594 16.562 1 98.19 352 MET B O 1
ATOM 5982 N N . ASN B 1 353 ? -15.211 32.531 18.297 1 98.44 353 ASN B N 1
ATOM 5983 C CA . ASN B 1 353 ? -16.219 33.062 17.391 1 98.44 353 ASN B CA 1
ATOM 5984 C C . ASN B 1 353 ? -15.617 34.094 16.422 1 98.44 353 ASN B C 1
ATOM 5986 O O . ASN B 1 353 ? -15.922 34.062 15.227 1 98.44 353 ASN B O 1
ATOM 5990 N N . ALA B 1 354 ? -14.797 34.938 16.922 1 98.5 354 ALA B N 1
ATOM 5991 C CA . ALA B 1 354 ? -14.148 35.938 16.062 1 98.5 354 ALA B CA 1
ATOM 5992 C C . ALA B 1 354 ? -13.289 35.281 15 1 98.5 354 ALA B C 1
ATOM 5994 O O . ALA B 1 354 ? -13.234 35.719 13.859 1 98.5 354 ALA B O 1
ATOM 5995 N N . THR B 1 355 ? -12.602 34.25 15.383 1 98.19 355 THR B N 1
ATOM 5996 C CA . THR B 1 355 ? -11.75 33.5 14.469 1 98.19 355 THR B CA 1
ATOM 5997 C C . THR B 1 355 ? -12.57 32.844 13.359 1 98.19 355 THR B C 1
ATOM 5999 O O . THR B 1 355 ? -12.219 32.938 12.18 1 98.19 355 THR B O 1
ATOM 6002 N N . LEU B 1 356 ? -13.68 32.188 13.711 1 98.62 356 LEU B N 1
ATOM 6003 C CA . LEU B 1 356 ? -14.547 31.562 12.727 1 98.62 356 LEU B CA 1
ATOM 6004 C C . LEU B 1 356 ? -15.18 32.594 11.805 1 98.62 356 LEU B C 1
ATOM 6006 O O . LEU B 1 356 ? -15.32 32.344 10.602 1 98.62 356 LEU B O 1
ATOM 6010 N N . ASP B 1 357 ? -15.578 33.719 12.391 1 98.69 357 ASP B N 1
ATOM 6011 C CA . ASP B 1 357 ? -16.172 34.781 11.586 1 98.69 357 ASP B CA 1
ATOM 6012 C C . ASP B 1 357 ? -15.188 35.281 10.531 1 98.69 357 ASP B C 1
ATOM 6014 O O . ASP B 1 357 ? -15.562 35.5 9.383 1 98.69 357 ASP B O 1
ATOM 6018 N N . LYS B 1 358 ? -13.984 35.562 10.977 1 98.44 358 LYS B N 1
ATOM 6019 C CA . LYS B 1 358 ? -12.945 36 10.062 1 98.44 358 LYS B CA 1
ATOM 6020 C C . LYS B 1 358 ? -12.711 34.969 8.953 1 98.44 358 LYS B C 1
ATOM 6022 O O . LYS B 1 358 ? -12.586 35.344 7.781 1 98.44 358 LYS B O 1
ATOM 6027 N N . LEU B 1 359 ? -12.656 33.719 9.273 1 98.62 359 LEU B N 1
ATOM 6028 C CA . LEU B 1 359 ? -12.469 32.656 8.305 1 98.62 359 LEU B CA 1
ATOM 6029 C C . LEU B 1 359 ? -13.625 32.594 7.316 1 98.62 359 LEU B C 1
ATOM 6031 O O . LEU B 1 359 ? -13.406 32.5 6.105 1 98.62 359 LEU B O 1
ATOM 6035 N N . LEU B 1 360 ? -14.859 32.625 7.832 1 98.62 360 LEU B N 1
ATOM 6036 C CA . LEU B 1 360 ? -16.047 32.531 6.992 1 98.62 360 LEU B CA 1
ATOM 6037 C C . LEU B 1 360 ? -16.125 33.688 6.016 1 98.62 360 LEU B C 1
ATOM 6039 O O . LEU B 1 360 ? -16.516 33.5 4.859 1 98.62 360 LEU B O 1
ATOM 6043 N N . LYS B 1 361 ? -15.773 34.875 6.535 1 98.5 361 LYS B N 1
ATOM 6044 C CA . LYS B 1 361 ? -15.797 36.062 5.684 1 98.5 361 LYS B CA 1
ATOM 6045 C C . LYS B 1 361 ? -14.859 35.906 4.492 1 98.5 361 LYS B C 1
ATOM 6047 O O . LYS B 1 361 ? -15.258 36.125 3.346 1 98.5 361 LYS B O 1
ATOM 6052 N N . ARG B 1 362 ? -13.68 35.531 4.758 1 98.5 362 ARG B N 1
ATOM 6053 C CA . ARG B 1 362 ? -12.695 35.344 3.697 1 98.5 362 ARG B CA 1
ATOM 6054 C C . ARG B 1 362 ? -13.047 34.156 2.814 1 98.5 362 ARG B C 1
ATOM 6056 O O . ARG B 1 362 ? -12.922 34.219 1.591 1 98.5 362 ARG B O 1
ATOM 6063 N N . PHE B 1 363 ? -13.484 33.094 3.449 1 98.62 363 PHE B N 1
ATOM 6064 C CA . PHE B 1 363 ? -13.82 31.891 2.711 1 98.62 363 PHE B CA 1
ATOM 6065 C C . PHE B 1 363 ? -14.945 32.156 1.719 1 98.62 363 PHE B C 1
ATOM 6067 O O . PHE B 1 363 ? -14.867 31.734 0.562 1 98.62 363 PHE B O 1
ATOM 6074 N N . THR B 1 364 ? -15.977 32.75 2.146 1 98.19 364 THR B N 1
ATOM 6075 C CA . THR B 1 364 ? -17.125 33.031 1.294 1 98.19 364 THR B CA 1
ATOM 6076 C C . THR B 1 364 ? -16.734 33.906 0.113 1 98.19 364 THR B C 1
ATOM 6078 O O . THR B 1 364 ? -17.281 33.75 -0.985 1 98.19 364 THR B O 1
ATOM 6081 N N . LYS B 1 365 ? -15.789 34.719 0.348 1 97.69 365 LYS B N 1
ATOM 6082 C CA . LYS B 1 365 ? -15.32 35.625 -0.705 1 97.69 365 LYS B CA 1
ATOM 6083 C C . LYS B 1 365 ? -14.508 34.875 -1.753 1 97.69 365 LYS B C 1
ATOM 6085 O O . LYS B 1 365 ? -14.617 35.156 -2.949 1 97.69 365 LYS B O 1
ATOM 6090 N N . TYR B 1 366 ? -13.727 33.906 -1.357 1 97.69 366 TYR B N 1
ATOM 6091 C CA . TYR B 1 366 ? -12.68 33.406 -2.244 1 97.69 366 TYR B CA 1
ATOM 6092 C C . TYR B 1 366 ? -12.953 31.984 -2.674 1 97.69 366 TYR B C 1
ATOM 6094 O O . TYR B 1 366 ? -12.344 31.484 -3.621 1 97.69 366 TYR B O 1
ATOM 6102 N N . TYR B 1 367 ? -13.938 31.188 -2.055 1 96.69 367 TYR B N 1
ATOM 6103 C CA . TYR B 1 367 ? -14.047 29.75 -2.275 1 96.69 367 TYR B CA 1
ATOM 6104 C C . TYR B 1 367 ? -14.461 29.453 -3.711 1 96.69 367 TYR B C 1
ATOM 6106 O O . TYR B 1 367 ? -14.258 28.344 -4.203 1 96.69 367 TYR B O 1
ATOM 6114 N N . PRO B 1 368 ? -15.047 30.422 -4.57 1 94.69 368 PRO B N 1
ATOM 6115 C CA . PRO B 1 368 ? -15.305 30.125 -5.98 1 94.69 368 PRO B CA 1
ATOM 6116 C C . PRO B 1 368 ? -14.039 29.719 -6.738 1 94.69 368 PRO B C 1
ATOM 6118 O O . PRO B 1 368 ? -14.125 29.078 -7.785 1 94.69 368 PRO B O 1
ATOM 6121 N N . GLY B 1 369 ? -12.914 30.141 -6.18 1 93.12 369 GLY B N 1
ATOM 6122 C CA . GLY B 1 369 ? -11.641 29.75 -6.77 1 93.12 369 GLY B CA 1
ATOM 6123 C C . GLY B 1 369 ? -11.438 28.234 -6.781 1 93.12 369 GLY B C 1
ATOM 6124 O O . GLY B 1 369 ? -10.602 27.734 -7.531 1 93.12 369 GLY B O 1
ATOM 6125 N N . LEU B 1 370 ? -12.164 27.469 -5.973 1 93.5 370 LEU B N 1
ATOM 6126 C CA . LEU B 1 370 ? -12.062 26.016 -5.914 1 93.5 370 LEU B CA 1
ATOM 6127 C C . LEU B 1 370 ? -12.602 25.391 -7.188 1 93.5 370 LEU B C 1
ATOM 6129 O O . LEU B 1 370 ? -12.297 24.219 -7.484 1 93.5 370 LEU B O 1
ATOM 6133 N N . PHE B 1 371 ? -13.352 26.109 -7.945 1 91.69 371 PHE B N 1
ATOM 6134 C CA . PHE B 1 371 ? -14.023 25.547 -9.109 1 91.69 371 PHE B CA 1
ATOM 6135 C C . PHE B 1 371 ? -13.266 25.875 -10.383 1 91.69 371 PHE B C 1
ATOM 6137 O O . PHE B 1 371 ? -13.812 25.766 -11.484 1 91.69 371 PHE B O 1
ATOM 6144 N N . THR B 1 372 ? -12.016 26.203 -10.266 1 89.88 372 THR B N 1
ATOM 6145 C CA . THR B 1 372 ? -11.234 26.641 -11.422 1 89.88 372 THR B CA 1
ATOM 6146 C C . THR B 1 372 ? -10.578 25.453 -12.109 1 89.88 372 THR B C 1
ATOM 6148 O O . THR B 1 372 ? -10.141 25.562 -13.258 1 89.88 372 THR B O 1
ATOM 6151 N N . PHE B 1 373 ? -10.477 24.359 -11.445 1 86.94 373 PHE B N 1
ATOM 6152 C CA . PHE B 1 373 ? -9.93 23.188 -12.125 1 86.94 373 PHE B CA 1
ATOM 6153 C C . PHE B 1 373 ? -11.055 22.328 -12.703 1 86.94 373 PHE B C 1
ATOM 6155 O O . PHE B 1 373 ? -12.219 22.484 -12.32 1 86.94 373 PHE B O 1
ATOM 6162 N N . GLU B 1 374 ? -10.672 21.516 -13.633 1 83.69 374 GLU B N 1
ATOM 6163 C CA . GLU B 1 374 ? -11.648 20.766 -14.414 1 83.69 374 GLU B CA 1
ATOM 6164 C C . GLU B 1 374 ? -12.383 19.75 -13.539 1 83.69 374 GLU B C 1
ATOM 6166 O O . GLU B 1 374 ? -11.75 18.969 -12.82 1 83.69 374 GLU B O 1
ATOM 6171 N N . MET B 1 375 ? -13.742 19.844 -13.547 1 85.5 375 MET B N 1
ATOM 6172 C CA . MET B 1 375 ? -14.625 18.859 -12.93 1 85.5 375 MET B CA 1
ATOM 6173 C C . MET B 1 375 ? -15.984 18.844 -13.609 1 85.5 375 MET B C 1
ATOM 6175 O O . MET B 1 375 ? -16.359 19.812 -14.281 1 85.5 375 MET B O 1
ATOM 6179 N N . THR B 1 376 ? -16.688 17.75 -13.516 1 85.06 376 THR B N 1
ATOM 6180 C CA . THR B 1 376 ? -18.016 17.656 -14.102 1 85.06 376 THR B CA 1
ATOM 6181 C C . THR B 1 376 ? -18.984 18.578 -13.383 1 85.06 376 THR B C 1
ATOM 6183 O O . THR B 1 376 ? -18.781 18.938 -12.219 1 85.06 376 THR B O 1
ATOM 6186 N N . ASP B 1 377 ? -20.047 18.922 -14.094 1 89.75 377 ASP B N 1
ATOM 6187 C CA . ASP B 1 377 ? -21.062 19.766 -13.5 1 89.75 377 ASP B CA 1
ATOM 6188 C C . ASP B 1 377 ? -21.703 19.094 -12.281 1 89.75 377 ASP B C 1
ATOM 6190 O O . ASP B 1 377 ? -22.031 19.766 -11.297 1 89.75 377 ASP B O 1
ATOM 6194 N N . LYS B 1 378 ? -21.844 17.875 -12.406 1 87.75 378 LYS B N 1
ATOM 6195 C CA . LYS B 1 378 ? -22.438 17.125 -11.297 1 87.75 378 LYS B CA 1
ATOM 6196 C C . LYS B 1 378 ? -21.594 17.25 -10.039 1 87.75 378 LYS B C 1
ATOM 6198 O O . LYS B 1 378 ? -22.109 17.484 -8.945 1 87.75 378 LYS B O 1
ATOM 6203 N N . LYS B 1 379 ? -20.328 17.109 -10.18 1 88.12 379 LYS B N 1
ATOM 6204 C CA . LYS B 1 379 ? -19.406 17.188 -9.055 1 88.12 379 LYS B CA 1
ATOM 6205 C C . LYS B 1 379 ? -19.328 18.609 -8.516 1 88.12 379 LYS B C 1
ATOM 6207 O O . LYS B 1 379 ? -19.266 18.828 -7.301 1 88.12 379 LYS B O 1
ATOM 6212 N N . LYS B 1 380 ? -19.297 19.516 -9.445 1 92.62 380 LYS B N 1
ATOM 6213 C CA . LYS B 1 380 ? -19.266 20.938 -9.062 1 92.62 380 LYS B CA 1
ATOM 6214 C C . LYS B 1 380 ? -20.484 21.312 -8.234 1 92.62 380 LYS B C 1
ATOM 6216 O O . LYS B 1 380 ? -20.375 21.969 -7.203 1 92.62 380 LYS B O 1
ATOM 6221 N N . ASN B 1 381 ? -21.641 20.891 -8.711 1 93.62 381 ASN B N 1
ATOM 6222 C CA . ASN B 1 381 ? -22.875 21.188 -8.008 1 93.62 381 ASN B CA 1
ATOM 6223 C C . ASN B 1 381 ? -22.922 20.531 -6.633 1 93.62 381 ASN B C 1
ATOM 6225 O O . ASN B 1 381 ? -23.375 21.141 -5.664 1 93.62 381 ASN B O 1
ATOM 6229 N N . LEU B 1 382 ? -22.469 19.391 -6.633 1 92.44 382 LEU B N 1
ATOM 6230 C CA . LEU B 1 382 ? -22.406 18.672 -5.355 1 92.44 382 LEU B CA 1
ATOM 6231 C C . LEU B 1 382 ? -21.516 19.406 -4.367 1 92.44 382 LEU B C 1
ATOM 6233 O O . LEU B 1 382 ? -21.891 19.625 -3.217 1 92.44 382 LEU B O 1
ATOM 6237 N N . LEU B 1 383 ? -20.359 19.719 -4.785 1 94.69 383 LEU B N 1
ATOM 6238 C CA . LEU B 1 383 ? -19.406 20.406 -3.924 1 94.69 383 LEU B CA 1
ATOM 6239 C C . LEU B 1 383 ? -19.953 21.75 -3.457 1 94.69 383 LEU B C 1
ATOM 6241 O O . LEU B 1 383 ? -19.812 22.109 -2.287 1 94.69 383 LEU B O 1
ATOM 6245 N N . ASP B 1 384 ? -20.531 22.453 -4.359 1 95.88 384 ASP B N 1
ATOM 6246 C CA . ASP B 1 384 ? -21.094 23.75 -4.027 1 95.88 384 ASP B CA 1
ATOM 6247 C C . ASP B 1 384 ? -22.188 23.625 -2.965 1 95.88 384 ASP B C 1
ATOM 6249 O O . ASP B 1 384 ? -22.25 24.422 -2.031 1 95.88 384 ASP B O 1
ATOM 6253 N N . ARG B 1 385 ? -23.016 22.656 -3.148 1 96.31 385 ARG B N 1
ATOM 6254 C CA . ARG B 1 385 ? -24.078 22.422 -2.176 1 96.31 385 ARG B CA 1
ATOM 6255 C C . ARG B 1 385 ? -23.5 22.062 -0.809 1 96.31 385 ARG B C 1
ATOM 6257 O O . ARG B 1 385 ? -24 22.531 0.219 1 96.31 385 ARG B O 1
ATOM 6264 N N . MET B 1 386 ? -22.547 21.266 -0.833 1 96.88 386 MET B N 1
ATOM 6265 C CA . MET B 1 386 ? -21.938 20.844 0.423 1 96.88 386 MET B CA 1
ATOM 6266 C C . MET B 1 386 ? -21.25 22.016 1.113 1 96.88 386 MET B C 1
ATOM 6268 O O . MET B 1 386 ? -21.375 22.188 2.328 1 96.88 386 MET B O 1
ATOM 6272 N N . ILE B 1 387 ? -20.547 22.828 0.355 1 97.81 387 ILE B N 1
ATOM 6273 C CA . ILE B 1 387 ? -19.875 24 0.905 1 97.81 387 ILE B CA 1
ATOM 6274 C C . ILE B 1 387 ? -20.906 24.953 1.503 1 97.81 387 ILE B C 1
ATOM 6276 O O . ILE B 1 387 ? -20.719 25.453 2.609 1 97.81 387 ILE B O 1
ATOM 6280 N N . ALA B 1 388 ? -21.984 25.109 0.811 1 97.69 388 ALA B N 1
ATOM 6281 C CA . ALA B 1 388 ? -23.047 26 1.295 1 97.69 388 ALA B CA 1
ATOM 6282 C C . ALA B 1 388 ? -23.594 25.516 2.635 1 97.69 388 ALA B C 1
ATOM 6284 O O . ALA B 1 388 ? -23.797 26.312 3.553 1 97.69 388 ALA B O 1
ATOM 6285 N N . LYS B 1 389 ? -23.859 24.297 2.652 1 97.81 389 LYS B N 1
ATOM 6286 C CA . LYS B 1 389 ? -24.344 23.719 3.902 1 97.81 389 LYS B CA 1
ATOM 6287 C C . LYS B 1 389 ? -23.328 23.922 5.031 1 97.81 389 LYS B C 1
ATOM 6289 O O . LYS B 1 389 ? -23.703 24.266 6.152 1 97.81 389 LYS B O 1
ATOM 6294 N N . ARG B 1 390 ? -22.094 23.719 4.785 1 98.38 390 ARG B N 1
ATOM 6295 C CA . ARG B 1 390 ? -21.047 23.75 5.812 1 98.38 390 ARG B CA 1
ATOM 6296 C C . ARG B 1 390 ? -20.75 25.188 6.227 1 98.38 390 ARG B C 1
ATOM 6298 O O . ARG B 1 390 ? -20.375 25.438 7.375 1 98.38 390 ARG B O 1
ATOM 6305 N N . ILE B 1 391 ? -20.938 26.125 5.297 1 98.38 391 ILE B N 1
ATOM 6306 C CA . ILE B 1 391 ? -20.891 27.531 5.668 1 98.38 391 ILE B CA 1
ATOM 6307 C C . ILE B 1 391 ? -21.984 27.844 6.688 1 98.38 391 ILE B C 1
ATOM 6309 O O . ILE B 1 391 ? -21.734 28.484 7.703 1 98.38 391 ILE B O 1
ATOM 6313 N N . ARG B 1 392 ? -23.172 27.312 6.457 1 98 392 ARG B N 1
ATOM 6314 C CA . ARG B 1 392 ? -24.281 27.531 7.371 1 98 392 ARG B CA 1
ATOM 6315 C C . ARG B 1 392 ? -24.016 26.875 8.727 1 98 392 ARG B C 1
ATOM 6317 O O . ARG B 1 392 ? -24.359 27.438 9.766 1 98 392 ARG B O 1
ATOM 6324 N N . ASP B 1 393 ? -23.422 25.75 8.656 1 98.06 393 ASP B N 1
ATOM 6325 C CA . ASP B 1 393 ? -23.094 25.047 9.891 1 98.06 393 ASP B CA 1
ATOM 6326 C C . ASP B 1 393 ? -22.188 25.891 10.789 1 98.06 393 ASP B C 1
ATOM 6328 O O . ASP B 1 393 ? -22.297 25.844 12.016 1 98.06 393 ASP B O 1
ATOM 6332 N N . LEU B 1 394 ? -21.281 26.703 10.211 1 98.19 394 LEU B N 1
ATOM 6333 C CA . LEU B 1 394 ? -20.266 27.406 10.984 1 98.19 394 LEU B CA 1
ATOM 6334 C C . LEU B 1 394 ? -20.688 28.859 11.227 1 98.19 394 LEU B C 1
ATOM 6336 O O . LEU B 1 394 ? -19.969 29.594 11.906 1 98.19 394 LEU B O 1
ATOM 6340 N N . GLN B 1 395 ? -21.812 29.25 10.586 1 96.31 395 GLN B N 1
ATOM 6341 C CA . GLN B 1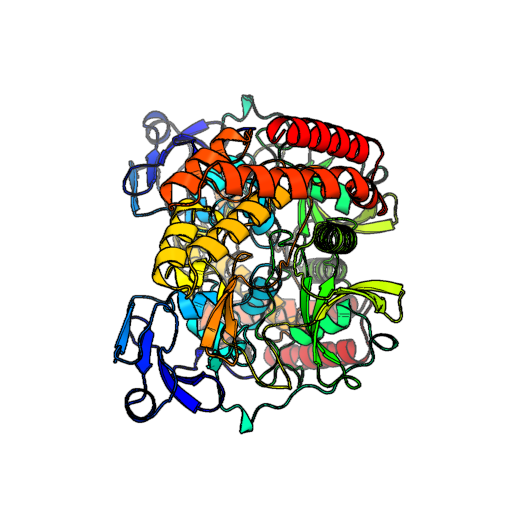 395 ? -22.344 30.578 10.836 1 96.31 395 GLN B CA 1
ATOM 6342 C C . GLN B 1 395 ? -23.062 30.641 12.188 1 96.31 395 GLN B C 1
ATOM 6344 O O . GLN B 1 395 ? -23.656 29.641 12.625 1 96.31 395 GLN B O 1
#

InterPro domains:
  IPR012893 HipA-like, C-terminal [PF07804] (148-363)
  IPR017508 HipA, N-terminal subdomain 1 [PF13657] (10-108)
  IPR017508 HipA, N-terminal subdomain 1 [TIGR03071] (10-107)
  IPR052028 HipA Serine/Threonine-Protein Kinase [PTHR37419] (10-362)

Solvent-accessible surface area (backbone atoms only — not comparable to full-atom values): 40523 Å² total; per-residue (Å²): 127,87,60,41,80,72,59,46,71,43,51,31,20,41,65,91,39,69,36,27,40,40,32,59,52,97,60,16,25,36,37,36,46,29,68,63,35,48,73,65,47,88,60,82,43,75,42,91,74,37,46,42,80,50,53,70,46,80,35,68,44,55,42,55,58,28,53,62,50,51,44,49,46,27,45,52,58,35,47,50,49,27,53,70,70,48,50,31,83,59,39,38,58,33,53,38,69,62,24,28,34,19,27,64,24,25,50,29,40,50,61,71,88,70,51,56,72,66,75,44,54,60,57,59,80,32,49,66,43,58,50,52,41,40,62,66,26,66,79,29,78,52,44,44,65,23,53,58,17,49,17,51,23,46,74,55,30,56,28,44,40,38,63,40,48,39,62,89,71,73,48,50,29,34,39,32,35,55,29,74,56,42,83,55,49,46,52,42,26,50,35,40,43,51,45,40,39,69,45,68,46,61,48,54,54,67,46,80,44,52,25,61,83,65,47,64,32,30,41,30,48,47,79,41,47,56,96,81,33,56,25,46,47,39,28,41,25,28,57,64,64,31,47,59,59,40,25,32,70,47,34,52,58,59,50,45,56,47,36,59,72,66,30,76,53,28,59,62,47,45,52,51,49,52,51,50,52,50,50,33,55,41,54,26,20,29,54,58,24,29,68,59,40,38,38,29,41,44,95,87,64,48,36,44,67,51,59,50,53,81,41,41,51,30,41,71,71,73,31,70,42,41,27,30,30,49,90,85,33,38,60,91,66,38,41,64,58,54,32,55,54,35,42,76,60,76,34,53,53,67,58,47,50,52,52,46,49,54,38,50,55,37,37,70,70,47,53,72,56,62,66,70,54,90,70,54,69,70,42,48,52,50,48,52,52,51,30,52,51,38,49,56,34,52,96,127,86,59,41,80,72,60,45,69,43,48,32,19,41,65,90,40,70,35,28,41,42,32,60,53,97,60,15,25,35,38,35,46,30,67,66,35,47,73,64,46,88,60,81,41,76,42,90,73,38,47,42,79,51,52,68,47,80,36,70,44,55,40,54,59,27,55,62,51,50,45,50,45,27,46,51,58,33,46,50,48,29,53,69,71,48,50,32,85,59,40,39,58,32,53,38,70,64,29,28,30,17,27,66,22,24,52,28,39,49,61,72,90,70,47,56,70,66,76,46,52,60,56,59,79,31,50,67,43,58,51,51,40,40,64,67,28,64,78,30,81,55,44,47,63,22,50,65,16,51,16,50,23,45,77,54,30,56,27,44,38,37,62,42,49,38,64,89,69,71,48,51,28,34,40,32,34,57,29,75,55,42,82,56,50,46,53,41,26,51,34,42,44,51,45,40,40,71,45,67,47,61,49,54,53,66,46,82,43,53,24,64,82,65,47,65,30,29,41,29,48,48,80,41,47,55,94,82,33,56,25,46,48,38,29,41,25,28,56,65,63,30,48,60,58,41,25,35,71,46,34,50,59,58,51,46,56,47,36,59,73,65,30,76,52,28,58,64,46,43,50,50,50,51,50,50,51,51,53,33,56,43,54,26,21,29,54,58,24,28,68,58,40,38,39,27,41,45,94,87,63,48,35,43,66,50,58,50,51,82,40,41,52,30,42,72,70,73,32,70,43,41,26,30,30,50,90,84,34,37,61,92,67,38,41,62,58,55,33,55,54,36,42,77,60,75,35,53,53,66,58,46,50,51,51,47,51,54,39,49,56,36,37,71,71,48,53,71,58,63,66,72,54,91,71,53,68,69,42,50,51,48,47,52,52,50,30,52,52,40,49,56,33,52,96

pLDDT: mean 85.82, std 16.25, range [27.84, 98.75]

Radius of gyration: 26.83 Å; Cα contacts (8 Å, |Δi|>4): 1656; chains: 2; bounding box: 57×75×59 Å

Secondary structure (DSSP, 8-state):
---GGG--EEEEEETTEEEEEEEE-SSEEEEEE-HHHHHH---SBSSSSSBTT--EEEEESSPPPHHHHTTS--HHHHHHHHHHHT--TT-HHHHHHHHTTS-SSSEEES-GGG--PPPPPPGGGS-HHHHHHHHH-TTSTTTSTTS-TT----TGGG-EEEEEE-TTTS-EEEEEE--SSSTTHHHHHHHHHHHHHHTT--B--EEEEE-TT--EEEEEE-SSEETTEE-EEEEHHHHTT--GGGTTT--HHHHHHHHHHH-SSHHHHHHHHHHHHHHHHHTT-S---GGG-EEEE-TT--EEEPPB-----GGGGT--S-SS-BTTBSS---HHHHHHHHHHTT--HHHHHHHHHHHHHHHHHHGGGGGGS---HHHHHHHHHHHHHHHHHH-/---GGG--EEEEEETTEEEEEEEE-SSEEEEEE-HHHHHH---SBSSSSSBTT--EEEEETTPPPHHHHTTS--HHHHHHHHHHHT--TT-HHHHHHHHTTS-SSSEEES-GGG--PPPPPPGGGS-HHHHHHHHH-TTSTTTSTTS-TT----TGGG-EEEEEE-TTTS-EEEEEE--SSSTTHHHHHHHHHHHHHHTT--B--EEEEE-TT--EEEEEE-SSEETTEE-EEEEHHHHTT--GGGTTT--HHHHHHHHHHH-SSHHHHHHHHHHHHHHHHHTT-S---GGG-EEEE-TT--EEEPPB-----GGGGT--S-SS-BTTBSS---HHHHHHHHHHTT--HHHHHHHHHHHHHHHHHHGGGGGGS---HHHHHHHHHHHHHHHHHH-

Organism: Legionella spiritensis (NCBI:txid452)

Nearest PDB structures (foldseek):
  7vkb-assembly1_A  TM=8.261E-01  e=1.059E-15  Legionella pneumophila subsp. pneumophila str. Philadelphia 1
  7wcf-assembly1_A  TM=7.826E-01  e=3.700E-15  Legionella pneumophila subsp. pneumophila str. Philadelphia 1
  7vkc-assembly1_A  TM=7.724E-01  e=2.819E-15  Legionella pneumophila subsp. pneumophila str. Philadelphia 1
  7ab5-assembly1_F  TM=8.456E-01  e=1.441E-11  Escherichia coli O127:H6 str. E2348/69
  3akk-assembly2_D  TM=6.423E-01  e=1.890E-08  Helicobacter pylori J99